Protein AF-0000000080384170 (afdb_homodimer)

InterPro domains:
  IPR000399 TPP-binding enzyme, conserved site [PS00187] (417-436)
  IPR011766 Thiamine pyrophosphate enzyme, TPP-binding [PF02775] (387-524)
  IPR012000 Thiamine pyrophosphate enzyme, central domain [PF00205] (191-324)
  IPR012001 Thiamine pyrophosphate enzyme, N-terminal TPP-binding domain [PF02776] (3-119)
  IPR029035 DHS-like NAD/FAD-binding domain superfamily [SSF52467] (156-347)
  IPR029061 Thiamin diphosphate-binding fold [SSF52518] (2-183)
  IPR029061 Thiamin diphosphate-binding fold [SSF52518] (359-527)
  IPR045229 Thiamine pyrophosphate enzyme [PTHR18968] (3-525)

Structure (mmCIF, N/CA/C/O backbone):
data_AF-0000000080384170-model_v1
#
loop_
_entity.id
_entity.type
_entity.pdbx_description
1 polymer '5-guanidino-2-oxopentanoate decarboxylase'
#
loop_
_atom_site.group_PDB
_atom_site.id
_atom_site.type_symbol
_atom_site.label_atom_id
_atom_site.label_alt_id
_atom_site.label_comp_id
_atom_site.label_asym_id
_atom_site.label_entity_id
_atom_site.label_seq_id
_atom_site.pdbx_PDB_ins_code
_atom_site.Cartn_x
_atom_site.Cartn_y
_atom_site.Cartn_z
_atom_site.occupancy
_atom_site.B_iso_or_equiv
_atom_site.auth_seq_id
_atom_site.auth_comp_id
_atom_site.auth_asym_id
_atom_site.auth_atom_id
_atom_site.pdbx_PDB_model_num
ATOM 1 N N . MET A 1 1 ? 34.375 1.882 -14.211 1 86.81 1 MET A N 1
ATOM 2 C CA . MET A 1 1 ? 33.344 2.578 -14.969 1 86.81 1 MET A CA 1
ATOM 3 C C . MET A 1 1 ? 32.156 2.936 -14.07 1 86.81 1 MET A C 1
ATOM 5 O O . MET A 1 1 ? 31.641 2.086 -13.336 1 86.81 1 MET A O 1
ATOM 9 N N . THR A 1 2 ? 31.891 4.195 -14.008 1 94.25 2 THR A N 1
ATOM 10 C CA . THR A 1 2 ? 30.766 4.664 -13.211 1 94.25 2 THR A CA 1
ATOM 11 C C . THR A 1 2 ? 29.453 4.477 -13.969 1 94.25 2 THR A C 1
ATOM 13 O O . THR A 1 2 ? 29.344 4.883 -15.125 1 94.25 2 THR A O 1
ATOM 16 N N . THR A 1 3 ? 28.516 3.816 -13.352 1 96.94 3 THR A N 1
ATOM 17 C CA . THR A 1 3 ? 27.219 3.586 -13.984 1 96.94 3 THR A CA 1
ATOM 18 C C . THR A 1 3 ? 26.266 4.742 -13.695 1 96.94 3 THR A C 1
ATOM 20 O O . THR A 1 3 ? 26.562 5.609 -12.867 1 96.94 3 THR A O 1
ATOM 23 N N . CYS A 1 4 ? 25.141 4.793 -14.398 1 97.94 4 CYS A N 1
ATOM 24 C CA . CYS A 1 4 ? 24.109 5.805 -14.172 1 97.94 4 CYS A CA 1
ATOM 25 C C . CYS A 1 4 ? 23.641 5.777 -12.727 1 97.94 4 CYS A C 1
ATOM 27 O O . CYS A 1 4 ? 23.469 6.828 -12.102 1 97.94 4 CYS A O 1
ATOM 29 N N . GLY A 1 5 ? 23.391 4.559 -12.172 1 97.12 5 GLY A N 1
ATOM 30 C CA . GLY A 1 5 ? 22.969 4.426 -10.789 1 97.12 5 GLY A CA 1
ATOM 31 C C . GLY A 1 5 ? 23.984 4.996 -9.805 1 97.12 5 GLY A C 1
ATOM 32 O O . GLY A 1 5 ? 23.609 5.668 -8.844 1 97.12 5 GLY A O 1
ATOM 33 N N . GLU A 1 6 ? 25.219 4.734 -10.023 1 96.81 6 GLU A N 1
ATOM 34 C CA . GLU A 1 6 ? 26.281 5.258 -9.172 1 96.81 6 GLU A CA 1
ATOM 35 C C . GLU A 1 6 ? 26.375 6.777 -9.273 1 96.81 6 GLU A C 1
ATOM 37 O O . GLU A 1 6 ? 26.531 7.465 -8.258 1 96.81 6 GLU A O 1
ATOM 42 N N . PHE A 1 7 ? 26.312 7.281 -10.492 1 97.38 7 PHE A N 1
ATOM 43 C CA . PHE A 1 7 ? 26.359 8.727 -10.703 1 97.38 7 PHE A CA 1
ATOM 44 C C . PHE A 1 7 ? 25.203 9.414 -10 1 97.38 7 PHE A C 1
ATOM 46 O O . PHE A 1 7 ? 25.375 10.484 -9.422 1 97.38 7 PHE A O 1
ATOM 53 N N . LEU A 1 8 ? 24 8.836 -10.094 1 98.06 8 LEU A N 1
ATOM 54 C CA . LEU A 1 8 ? 22.828 9.375 -9.422 1 98.06 8 LEU A CA 1
ATOM 55 C C . LEU A 1 8 ? 23.094 9.586 -7.934 1 98.06 8 LEU A C 1
ATOM 57 O O . LEU A 1 8 ? 22.797 10.648 -7.387 1 98.06 8 LEU A O 1
ATOM 61 N N . VAL A 1 9 ? 23.656 8.609 -7.27 1 97.88 9 VAL A N 1
ATOM 62 C CA . VAL A 1 9 ? 23.938 8.68 -5.84 1 97.88 9 VAL A CA 1
ATOM 63 C C . VAL A 1 9 ? 24.953 9.781 -5.566 1 97.88 9 VAL A C 1
ATOM 65 O O . VAL A 1 9 ? 24.812 10.562 -4.621 1 97.88 9 VAL A O 1
ATOM 68 N N . GLU A 1 10 ? 25.969 9.875 -6.418 1 97 10 GLU A N 1
ATOM 69 C CA . GLU A 1 10 ? 26.969 10.922 -6.285 1 97 10 GLU A CA 1
ATOM 70 C C . GLU A 1 10 ? 26.344 12.305 -6.406 1 97 10 GLU A C 1
ATOM 72 O O . GLU A 1 10 ? 26.672 13.211 -5.629 1 97 10 GLU A O 1
ATOM 77 N N . GLN A 1 11 ? 25.484 12.43 -7.406 1 97.56 11 GLN A N 1
ATOM 78 C CA . GLN A 1 11 ? 24.828 13.711 -7.637 1 97.56 11 GLN A CA 1
ATOM 79 C C . GLN A 1 11 ? 23.922 14.086 -6.465 1 97.56 11 GLN A C 1
ATOM 81 O O . GLN A 1 11 ? 23.922 15.234 -6.02 1 97.56 11 GLN A O 1
ATOM 86 N N . LEU A 1 12 ? 23.172 13.133 -5.934 1 97.69 12 LEU A N 1
ATOM 87 C CA . LEU A 1 12 ? 22.297 13.375 -4.793 1 97.69 12 LEU A CA 1
ATOM 88 C C . LEU A 1 12 ? 23.109 13.805 -3.572 1 97.69 12 LEU A C 1
ATOM 90 O O . LEU A 1 12 ? 22.734 14.742 -2.871 1 97.69 12 LEU A O 1
ATOM 94 N N . GLN A 1 13 ? 24.203 13.117 -3.357 1 97.19 13 GLN A N 1
ATOM 95 C CA . GLN A 1 13 ? 25.078 13.477 -2.248 1 97.19 13 GLN A CA 1
ATOM 96 C C . GLN A 1 13 ? 25.594 14.906 -2.395 1 97.19 13 GLN A C 1
ATOM 98 O O . GLN A 1 13 ? 25.594 15.672 -1.429 1 97.19 13 GLN A O 1
ATOM 103 N N . ALA A 1 14 ? 25.984 15.219 -3.592 1 96.69 14 ALA A N 1
ATOM 104 C CA . ALA A 1 14 ? 26.5 16.562 -3.869 1 96.69 14 ALA A CA 1
ATOM 105 C C . ALA A 1 14 ? 25.438 17.609 -3.625 1 96.69 14 ALA A C 1
ATOM 107 O O . ALA A 1 14 ? 25.75 18.766 -3.311 1 96.69 14 ALA A O 1
ATOM 108 N N . TRP A 1 15 ? 24.234 17.219 -3.758 1 96.81 15 TRP A N 1
ATOM 109 C CA . TRP A 1 15 ? 23.125 18.156 -3.59 1 96.81 15 TRP A CA 1
ATOM 110 C C . TRP A 1 15 ? 22.609 18.125 -2.158 1 96.81 15 TRP A C 1
ATOM 112 O O . TRP A 1 15 ? 21.547 18.672 -1.871 1 96.81 15 TRP A O 1
ATOM 122 N N . GLY A 1 16 ? 23.234 17.438 -1.269 1 95.5 16 GLY A N 1
ATOM 123 C CA . GLY A 1 16 ? 22.969 17.531 0.16 1 95.5 16 GLY A CA 1
ATOM 124 C C . GLY A 1 16 ? 22.078 16.422 0.678 1 95.5 16 GLY A C 1
ATOM 125 O O . GLY A 1 16 ? 21.656 16.453 1.839 1 95.5 16 GLY A O 1
ATOM 126 N N . VAL A 1 17 ? 21.75 15.469 -0.151 1 97.44 17 VAL A N 1
ATOM 127 C CA . VAL A 1 17 ? 21 14.32 0.337 1 97.44 17 VAL A CA 1
ATOM 128 C C . VAL A 1 17 ? 21.875 13.484 1.269 1 97.44 17 VAL A C 1
ATOM 130 O O . VAL A 1 17 ? 22.953 13.039 0.877 1 97.44 17 VAL A O 1
ATOM 133 N N . ASP A 1 18 ? 21.406 13.273 2.467 1 98 18 ASP A N 1
ATOM 134 C CA . ASP A 1 18 ? 22.25 12.578 3.438 1 98 18 ASP A CA 1
ATOM 135 C C . ASP A 1 18 ? 21.562 11.297 3.93 1 98 18 ASP A C 1
ATOM 137 O O . ASP A 1 18 ? 22.188 10.492 4.629 1 98 18 ASP A O 1
ATOM 141 N N . THR A 1 19 ? 20.328 11.125 3.623 1 98.38 19 THR A N 1
ATOM 142 C CA . THR A 1 19 ? 19.562 9.961 4.062 1 98.38 19 THR A CA 1
ATOM 143 C C . THR A 1 19 ? 18.656 9.461 2.945 1 98.38 19 THR A C 1
ATOM 145 O O . THR A 1 19 ? 18.031 10.266 2.248 1 98.38 19 THR A O 1
ATOM 148 N N . VAL A 1 20 ? 18.609 8.188 2.727 1 98.56 20 VAL A N 1
ATOM 149 C CA . VAL A 1 20 ? 17.688 7.574 1.781 1 98.56 20 VAL A CA 1
ATOM 150 C C . VAL A 1 20 ? 16.938 6.422 2.455 1 98.56 20 VAL A C 1
ATOM 152 O O . VAL A 1 20 ? 17.516 5.719 3.295 1 98.56 20 VAL A O 1
ATOM 155 N N . PHE A 1 21 ? 15.688 6.273 2.174 1 98.88 21 PHE A N 1
ATOM 156 C CA . PHE A 1 21 ? 14.836 5.207 2.689 1 98.88 21 PHE A CA 1
ATOM 157 C C . PHE A 1 21 ? 14.477 4.215 1.588 1 98.88 21 PHE A C 1
ATOM 159 O O . PHE A 1 21 ? 14.078 4.617 0.492 1 98.88 21 PHE A O 1
ATOM 166 N N . GLY A 1 22 ? 14.648 2.918 1.809 1 98.44 22 GLY A N 1
ATOM 167 C CA . GLY A 1 22 ? 14.258 1.966 0.781 1 98.44 22 GLY A CA 1
ATOM 168 C C . GLY A 1 22 ? 14.531 0.524 1.169 1 98.44 22 GLY A C 1
ATOM 169 O O . GLY A 1 22 ? 15.188 0.26 2.18 1 98.44 22 GLY A O 1
ATOM 170 N N . ILE A 1 23 ? 13.938 -0.403 0.463 1 98.25 23 ILE A N 1
ATOM 171 C CA . ILE A 1 23 ? 14.156 -1.843 0.547 1 98.25 23 ILE A CA 1
ATOM 172 C C . ILE A 1 23 ? 14.812 -2.34 -0.739 1 98.25 23 ILE A C 1
ATOM 174 O O . ILE A 1 23 ? 14.242 -2.219 -1.823 1 98.25 23 ILE A O 1
ATOM 178 N N . PRO A 1 24 ? 16.016 -2.881 -0.629 1 96.75 24 PRO A N 1
ATOM 179 C CA . PRO A 1 24 ? 16.656 -3.365 -1.852 1 96.75 24 PRO A CA 1
ATOM 180 C C . PRO A 1 24 ? 15.961 -4.59 -2.439 1 96.75 24 PRO A C 1
ATOM 182 O O . PRO A 1 24 ? 15.445 -5.43 -1.695 1 96.75 24 PRO A O 1
ATOM 185 N N . GLY A 1 25 ? 15.93 -4.652 -3.693 1 94.88 25 GLY A N 1
ATOM 186 C CA . GLY A 1 25 ? 15.414 -5.785 -4.449 1 94.88 25 GLY A CA 1
ATOM 187 C C . GLY A 1 25 ? 16.188 -6.043 -5.73 1 94.88 25 GLY A C 1
ATOM 188 O O . GLY A 1 25 ? 17.094 -5.289 -6.074 1 94.88 25 GLY A O 1
ATOM 189 N N . VAL A 1 26 ? 15.82 -7.066 -6.418 1 91.5 26 VAL A N 1
ATOM 190 C CA . VAL A 1 26 ? 16.547 -7.547 -7.594 1 91.5 26 VAL A CA 1
ATOM 191 C C . VAL A 1 26 ? 16.641 -6.434 -8.633 1 91.5 26 VAL A C 1
ATOM 193 O O . VAL A 1 26 ? 17.656 -6.312 -9.328 1 91.5 26 VAL A O 1
ATOM 196 N N . HIS A 1 27 ? 15.617 -5.574 -8.703 1 94.31 27 HIS A N 1
ATOM 197 C CA . HIS A 1 27 ? 15.586 -4.555 -9.742 1 94.31 27 HIS A CA 1
ATOM 198 C C . HIS A 1 27 ? 16.266 -3.271 -9.281 1 94.31 27 HIS A C 1
ATOM 200 O O . HIS A 1 27 ? 16.438 -2.342 -10.07 1 94.31 27 HIS A O 1
ATOM 206 N N . THR A 1 28 ? 16.625 -3.156 -8 1 95.19 28 THR A N 1
ATOM 207 C CA . THR A 1 28 ? 17.203 -1.891 -7.551 1 95.19 28 THR A CA 1
ATOM 208 C C . THR A 1 28 ? 18.641 -2.084 -7.062 1 95.19 28 THR A C 1
ATOM 210 O O . THR A 1 28 ? 19.281 -1.124 -6.648 1 95.19 28 THR A O 1
ATOM 213 N N . VAL A 1 29 ? 19.188 -3.285 -7.066 1 94.94 29 VAL A N 1
ATOM 214 C CA . VAL A 1 29 ? 20.5 -3.527 -6.473 1 94.94 29 VAL A CA 1
ATOM 215 C C . VAL A 1 29 ? 21.562 -2.666 -7.168 1 94.94 29 VAL A C 1
ATOM 217 O O . VAL A 1 29 ? 22.516 -2.211 -6.535 1 94.94 29 VAL A O 1
ATOM 220 N N . GLU A 1 30 ? 21.453 -2.395 -8.453 1 93.75 30 GLU A N 1
ATOM 221 C CA . GLU A 1 30 ? 22.422 -1.578 -9.172 1 93.75 30 GLU A CA 1
ATOM 222 C C . GLU A 1 30 ? 22.328 -0.113 -8.758 1 93.75 30 GLU A C 1
ATOM 224 O O . GLU A 1 30 ? 23.312 0.626 -8.852 1 93.75 30 GLU A O 1
ATOM 229 N N . LEU A 1 31 ? 21.125 0.265 -8.328 1 92.44 31 LEU A N 1
ATOM 230 C CA . LEU A 1 31 ? 20.984 1.583 -7.723 1 92.44 31 LEU A CA 1
ATOM 231 C C . LEU A 1 31 ? 21.734 1.658 -6.395 1 92.44 31 LEU A C 1
ATOM 233 O O . LEU A 1 31 ? 22.281 2.703 -6.047 1 92.44 31 LEU A O 1
ATOM 237 N N . TYR A 1 32 ? 21.844 0.574 -5.664 1 95.31 32 TYR A N 1
ATOM 238 C CA . TYR A 1 32 ? 22.453 0.494 -4.344 1 95.31 32 TYR A CA 1
ATOM 239 C C . TYR A 1 32 ? 23.984 0.421 -4.449 1 95.31 32 TYR A C 1
ATOM 241 O O . TYR A 1 32 ? 24.688 0.644 -3.467 1 95.31 32 TYR A O 1
ATOM 249 N N . ARG A 1 33 ? 24.484 0.065 -5.652 1 93.75 33 ARG A N 1
ATOM 250 C CA . ARG A 1 33 ? 25.922 -0.026 -5.871 1 93.75 33 ARG A CA 1
ATOM 251 C C . ARG A 1 33 ? 26.625 1.268 -5.465 1 93.75 33 ARG A C 1
ATOM 253 O O . ARG A 1 33 ? 27.734 1.238 -4.922 1 93.75 33 ARG A O 1
ATOM 260 N N . GLY A 1 34 ? 25.953 2.334 -5.668 1 91.06 34 GLY A N 1
ATOM 261 C CA . GLY A 1 34 ? 26.578 3.619 -5.391 1 91.06 34 GLY A CA 1
ATOM 262 C C . GLY A 1 34 ? 26.438 4.055 -3.947 1 91.06 34 GLY A C 1
ATOM 263 O O . GLY A 1 34 ? 27.031 5.055 -3.533 1 91.06 34 GLY A O 1
ATOM 264 N N . LEU A 1 35 ? 25.688 3.391 -3.123 1 94.31 35 LEU A N 1
ATOM 265 C CA . LEU A 1 35 ? 25.375 3.832 -1.769 1 94.31 35 LEU A CA 1
ATOM 266 C C . LEU A 1 35 ? 26.531 3.557 -0.821 1 94.31 35 LEU A C 1
ATOM 268 O O . LEU A 1 35 ? 26.828 4.367 0.064 1 94.31 35 LEU A O 1
ATOM 272 N N . SER A 1 36 ? 27.172 2.357 -1.116 1 88.12 36 SER A N 1
ATOM 273 C CA . SER A 1 36 ? 28.312 2.023 -0.257 1 88.12 36 SER A CA 1
ATOM 274 C C . SER A 1 36 ? 29.453 3.021 -0.433 1 88.12 36 SER A C 1
ATOM 276 O O . SER A 1 36 ? 29.859 3.305 -1.558 1 88.12 36 SER A O 1
ATOM 278 N N . GLY A 1 37 ? 29.859 3.678 0.586 1 86.44 37 GLY A N 1
ATOM 279 C CA . GLY A 1 37 ? 30.969 4.621 0.541 1 86.44 37 GLY A CA 1
ATOM 280 C C . GLY A 1 37 ? 30.531 6.039 0.237 1 86.44 37 GLY A C 1
ATOM 281 O O . GLY A 1 37 ? 31.359 6.961 0.236 1 86.44 37 GLY A O 1
ATOM 282 N N . SER A 1 38 ? 29.312 6.316 -0.177 1 90.69 38 SER A N 1
ATOM 283 C CA . SER A 1 38 ? 28.828 7.641 -0.558 1 90.69 38 SER A CA 1
ATOM 284 C C . SER A 1 38 ? 28.656 8.539 0.661 1 90.69 38 SER A C 1
ATOM 286 O O . SER A 1 38 ? 28.594 9.766 0.531 1 90.69 38 SER A O 1
ATOM 288 N N . GLY A 1 39 ? 28.5 8.023 1.858 1 92.62 39 GLY A N 1
ATOM 289 C CA . GLY A 1 39 ? 28.203 8.789 3.051 1 92.62 39 GLY A CA 1
ATOM 290 C C . GLY A 1 39 ? 26.719 8.969 3.283 1 92.62 39 GLY A C 1
ATOM 291 O O . GLY A 1 39 ? 26.297 9.469 4.328 1 92.62 39 GLY A O 1
ATOM 292 N N . ILE A 1 40 ? 25.891 8.641 2.305 1 97 40 ILE A N 1
ATOM 293 C CA . ILE A 1 40 ? 24.438 8.695 2.484 1 97 40 ILE A CA 1
ATOM 294 C C . ILE A 1 40 ? 24 7.566 3.416 1 97 40 ILE A C 1
ATOM 296 O O . ILE A 1 40 ? 24.328 6.402 3.197 1 97 40 ILE A O 1
ATOM 300 N N . ARG A 1 41 ? 23.312 7.926 4.465 1 97.12 41 ARG A N 1
ATOM 301 C CA . ARG A 1 41 ? 22.75 6.938 5.379 1 97.12 41 ARG A CA 1
ATOM 302 C C . ARG A 1 41 ? 21.562 6.211 4.746 1 97.12 41 ARG A C 1
ATOM 304 O O . ARG A 1 41 ? 20.656 6.848 4.195 1 97.12 41 ARG A O 1
ATOM 311 N N . HIS A 1 42 ? 21.656 4.953 4.766 1 98 42 HIS A N 1
ATOM 312 C CA . HIS A 1 42 ? 20.516 4.156 4.312 1 98 42 HIS A CA 1
ATOM 313 C C . HIS A 1 42 ? 19.688 3.656 5.488 1 98 42 HIS A C 1
ATOM 315 O O . HIS A 1 42 ? 20.234 3.115 6.453 1 98 42 HIS A O 1
ATOM 321 N N . VAL A 1 43 ? 18.391 3.865 5.512 1 98.56 43 VAL A N 1
ATOM 322 C CA . VAL A 1 43 ? 17.438 3.334 6.484 1 98.56 43 VAL A CA 1
ATOM 323 C C . VAL A 1 43 ? 16.5 2.338 5.801 1 98.56 43 VAL A C 1
ATOM 325 O O . VAL A 1 43 ? 15.898 2.652 4.777 1 98.56 43 VAL A O 1
ATOM 328 N N . THR A 1 44 ? 16.391 1.148 6.32 1 98.56 44 THR A N 1
ATOM 329 C CA . THR A 1 44 ? 15.586 0.095 5.703 1 98.56 44 THR A CA 1
ATOM 330 C C . THR A 1 44 ? 14.234 -0.037 6.398 1 98.56 44 THR A C 1
ATOM 332 O O . THR A 1 44 ? 14.141 -0.65 7.465 1 98.56 44 THR A O 1
ATOM 335 N N . PRO A 1 45 ? 13.203 0.466 5.766 1 98.75 45 PRO A N 1
ATOM 336 C CA . PRO A 1 45 ? 11.859 0.23 6.309 1 98.75 45 PRO A CA 1
ATOM 337 C C . PRO A 1 45 ? 11.422 -1.228 6.184 1 98.75 45 PRO A C 1
ATOM 339 O O . PRO A 1 45 ? 12.164 -2.053 5.637 1 98.75 45 PRO A O 1
ATOM 342 N N . ARG A 1 46 ? 10.305 -1.598 6.754 1 98.75 46 ARG A N 1
ATOM 343 C CA . ARG A 1 46 ? 9.781 -2.955 6.652 1 98.75 46 ARG A CA 1
ATOM 344 C C . ARG A 1 46 ? 8.672 -3.039 5.609 1 98.75 46 ARG A C 1
ATOM 346 O O . ARG A 1 46 ? 8.18 -4.129 5.301 1 98.75 46 ARG A O 1
ATOM 353 N N . HIS A 1 47 ? 8.312 -1.953 5.051 1 98.75 47 HIS A N 1
ATOM 354 C CA . HIS A 1 47 ? 7.352 -1.768 3.969 1 98.75 47 HIS A CA 1
ATOM 355 C C . HIS A 1 47 ? 7.594 -0.453 3.236 1 98.75 47 HIS A C 1
ATOM 357 O O . HIS A 1 47 ? 7.969 0.547 3.854 1 98.75 47 HIS A O 1
ATOM 363 N N . GLU A 1 48 ? 7.375 -0.38 1.961 1 98.81 48 GLU A N 1
ATOM 364 C CA . GLU A 1 48 ? 7.645 0.842 1.209 1 98.81 48 GLU A CA 1
ATOM 365 C C . GLU A 1 48 ? 6.727 1.978 1.655 1 98.81 48 GLU A C 1
ATOM 367 O O . GLU A 1 48 ? 7.082 3.152 1.535 1 98.81 48 GLU A O 1
ATOM 372 N N . GLN A 1 49 ? 5.516 1.689 2.133 1 98.75 49 GLN A N 1
ATOM 373 C CA . GLN A 1 49 ? 4.684 2.715 2.756 1 98.75 49 GLN A CA 1
ATOM 374 C C . GLN A 1 49 ? 5.418 3.389 3.912 1 98.75 49 GLN A C 1
ATOM 376 O O . GLN A 1 49 ? 5.355 4.609 4.066 1 98.75 49 GLN A O 1
ATOM 381 N N . GLY A 1 50 ? 6.129 2.59 4.77 1 98.81 50 GLY A N 1
ATOM 382 C CA . GLY A 1 50 ? 6.957 3.133 5.832 1 98.81 50 GLY A CA 1
ATOM 383 C C . GLY A 1 50 ? 8.086 4.016 5.324 1 98.81 50 GLY A C 1
ATOM 384 O O . GLY A 1 50 ? 8.391 5.043 5.926 1 98.81 50 GLY A O 1
ATOM 385 N N . ALA A 1 51 ? 8.68 3.643 4.16 1 98.88 51 ALA A N 1
ATOM 386 C CA . ALA A 1 51 ? 9.711 4.465 3.535 1 98.88 51 ALA A CA 1
ATOM 387 C C . ALA A 1 51 ? 9.188 5.867 3.23 1 98.88 51 ALA A C 1
ATOM 389 O O . ALA A 1 51 ? 9.836 6.863 3.561 1 98.88 51 ALA A O 1
ATOM 390 N N . GLY A 1 52 ? 8.016 5.887 2.607 1 98.94 52 GLY A N 1
ATOM 391 C CA . GLY A 1 52 ? 7.434 7.164 2.242 1 98.94 52 GLY A CA 1
ATOM 392 C C . GLY A 1 52 ? 7.09 8.031 3.441 1 98.94 52 GLY A C 1
ATOM 393 O O . GLY A 1 52 ? 7.371 9.227 3.449 1 98.94 52 GLY A O 1
ATOM 394 N N . PHE A 1 53 ? 6.5 7.43 4.488 1 98.94 53 PHE A N 1
ATOM 395 C CA . PHE A 1 53 ? 6.113 8.195 5.668 1 98.94 53 PHE A CA 1
ATOM 396 C C . PHE A 1 53 ? 7.344 8.672 6.434 1 98.94 53 PHE A C 1
ATOM 398 O O . PHE A 1 53 ? 7.352 9.773 6.984 1 98.94 53 PHE A O 1
ATOM 405 N N . MET A 1 54 ? 8.43 7.828 6.5 1 98.94 54 MET A N 1
ATOM 406 C CA . MET A 1 54 ? 9.68 8.281 7.094 1 98.94 54 MET A CA 1
ATOM 407 C C . MET A 1 54 ? 10.25 9.477 6.332 1 98.94 54 MET A C 1
ATOM 409 O O . MET A 1 54 ? 10.688 10.453 6.934 1 98.94 54 MET A O 1
ATOM 413 N N . ALA A 1 55 ? 10.188 9.375 4.992 1 98.94 55 ALA A N 1
ATOM 414 C CA . ALA A 1 55 ? 10.656 10.469 4.141 1 98.94 55 ALA A CA 1
ATOM 415 C C . ALA A 1 55 ? 9.859 11.742 4.395 1 98.94 55 ALA A C 1
ATOM 417 O O . ALA A 1 55 ? 10.422 12.844 4.395 1 98.94 55 ALA A O 1
ATOM 418 N N . ASP A 1 56 ? 8.578 11.641 4.613 1 98.88 56 ASP A N 1
ATOM 419 C CA . ASP A 1 56 ? 7.699 12.766 4.918 1 98.88 56 ASP A CA 1
ATOM 420 C C . ASP A 1 56 ? 8.133 13.461 6.207 1 98.88 56 ASP A C 1
ATOM 422 O O . ASP A 1 56 ? 8.422 14.656 6.207 1 98.88 56 ASP A O 1
ATOM 426 N N . GLY A 1 57 ? 8.234 12.648 7.316 1 98.88 57 GLY A N 1
ATOM 427 C CA . GLY A 1 57 ? 8.672 13.219 8.578 1 98.88 57 GLY A CA 1
ATOM 428 C C . GLY A 1 57 ? 10.047 13.859 8.5 1 98.88 57 GLY A C 1
ATOM 429 O O . GLY A 1 57 ? 10.266 14.938 9.039 1 98.88 57 GLY A O 1
ATOM 430 N N . TYR A 1 58 ? 10.961 13.203 7.812 1 98.88 58 TYR A N 1
ATOM 431 C CA . TYR A 1 58 ? 12.312 13.711 7.621 1 98.88 58 TYR A CA 1
ATOM 432 C C . TYR A 1 58 ? 12.289 15.055 6.906 1 98.88 58 TYR A C 1
ATOM 434 O O . TYR A 1 58 ? 12.992 15.992 7.305 1 98.88 58 TYR A O 1
ATOM 442 N N . ALA A 1 59 ? 11.508 15.148 5.867 1 98.75 59 ALA A N 1
ATOM 443 C CA . ALA A 1 59 ? 11.438 16.375 5.066 1 98.75 59 ALA A CA 1
ATOM 444 C C . ALA A 1 59 ? 10.891 17.531 5.887 1 98.75 59 ALA A C 1
ATOM 446 O O . ALA A 1 59 ? 11.422 18.641 5.828 1 98.75 59 ALA A O 1
ATOM 447 N N . ARG A 1 60 ? 9.812 17.312 6.66 1 98.44 60 ARG A N 1
ATOM 448 C CA . ARG A 1 60 ? 9.195 18.359 7.461 1 98.44 60 ARG A CA 1
ATOM 449 C C . ARG A 1 60 ? 10.188 18.953 8.453 1 98.44 60 ARG A C 1
ATOM 451 O O . ARG A 1 60 ? 10.227 20.172 8.641 1 98.44 60 ARG A O 1
ATOM 458 N N . VAL A 1 61 ? 11.008 18.078 9.031 1 98.44 61 VAL A N 1
ATOM 459 C CA . VAL A 1 61 ? 11.844 18.5 10.148 1 98.44 61 VAL A CA 1
ATOM 460 C C . VAL A 1 61 ? 13.18 19.031 9.633 1 98.44 61 VAL A C 1
ATOM 462 O O . VAL A 1 61 ? 13.688 20.047 10.125 1 98.44 61 VAL A O 1
ATOM 465 N N . SER A 1 62 ? 13.734 18.391 8.578 1 97.56 62 SER A N 1
ATOM 466 C CA . SER A 1 62 ? 15.062 18.75 8.094 1 97.56 62 SER A CA 1
ATOM 467 C C . SER A 1 62 ? 15 19.969 7.164 1 97.56 62 SER A C 1
ATOM 469 O O . SER A 1 62 ? 15.992 20.672 6.992 1 97.56 62 SER A O 1
ATOM 471 N N . GLY A 1 63 ? 13.852 20.109 6.508 1 95.44 63 GLY A N 1
ATOM 472 C CA . GLY A 1 63 ? 13.742 21.141 5.48 1 95.44 63 GLY A CA 1
ATOM 473 C C . GLY A 1 63 ? 14.273 20.688 4.133 1 95.44 63 GLY A C 1
ATOM 474 O O . GLY A 1 63 ? 14.195 21.422 3.15 1 95.44 63 GLY A O 1
ATOM 475 N N . LYS A 1 64 ? 14.805 19.453 4.086 1 96.06 64 LYS A N 1
ATOM 476 C CA . LYS A 1 64 ? 15.273 18.844 2.846 1 96.06 64 LYS A CA 1
ATOM 477 C C . LYS A 1 64 ? 14.242 17.859 2.299 1 96.06 64 LYS A C 1
ATOM 479 O O . LYS A 1 64 ? 13.43 17.312 3.055 1 96.06 64 LYS A O 1
ATOM 484 N N . PRO A 1 65 ? 14.289 17.641 0.966 1 97.88 65 PRO A N 1
ATOM 485 C CA . PRO A 1 65 ? 13.383 16.609 0.452 1 97.88 65 PRO A CA 1
ATOM 486 C C . PRO A 1 65 ? 13.688 15.219 1.013 1 97.88 65 PRO A C 1
ATOM 488 O O . PRO A 1 65 ? 14.852 14.875 1.211 1 97.88 65 PRO A O 1
ATOM 491 N N . GLY A 1 66 ? 12.617 14.484 1.39 1 98.81 66 GLY A N 1
ATOM 492 C CA . GLY A 1 66 ? 12.812 13.062 1.654 1 98.81 66 GLY A CA 1
ATOM 493 C C . GLY A 1 66 ? 13.094 12.258 0.402 1 98.81 66 GLY A C 1
ATOM 494 O O . GLY A 1 66 ? 12.5 12.5 -0.65 1 98.81 66 GLY A O 1
ATOM 495 N N . VAL A 1 67 ? 14.062 11.328 0.427 1 98.94 67 VAL A N 1
ATOM 496 C CA . VAL A 1 67 ? 14.453 10.562 -0.754 1 98.94 67 VAL A CA 1
ATOM 497 C C . VAL A 1 67 ? 14.219 9.078 -0.511 1 98.94 67 VAL A C 1
ATOM 499 O O . VAL A 1 67 ? 14.609 8.539 0.53 1 98.94 67 VAL A O 1
ATOM 502 N N . CYS A 1 68 ? 13.555 8.422 -1.462 1 98.88 68 CYS A N 1
ATOM 503 C CA . CYS A 1 68 ? 13.258 6.996 -1.374 1 98.88 68 CYS A CA 1
ATOM 504 C C . CYS A 1 68 ? 13.781 6.25 -2.596 1 98.88 68 CYS A C 1
ATOM 506 O O . CYS A 1 68 ? 13.68 6.746 -3.719 1 98.88 68 CYS A O 1
ATOM 508 N N . PHE A 1 69 ? 14.438 5.094 -2.404 1 98.62 69 PHE A N 1
ATOM 509 C CA . PHE A 1 69 ? 14.734 4.113 -3.443 1 98.62 69 PHE A CA 1
ATOM 510 C C . PHE A 1 69 ? 13.719 2.98 -3.428 1 98.62 69 PHE A C 1
ATOM 512 O O . PHE A 1 69 ? 13.633 2.23 -2.453 1 98.62 69 PHE A O 1
ATOM 519 N N . ILE A 1 70 ? 12.984 2.83 -4.516 1 98.62 70 ILE A N 1
ATOM 520 C CA . ILE A 1 70 ? 11.828 1.944 -4.527 1 98.62 70 ILE A CA 1
ATOM 521 C C . ILE A 1 70 ? 11.922 0.986 -5.715 1 98.62 70 ILE A C 1
ATOM 523 O O . ILE A 1 70 ? 12.273 1.394 -6.824 1 98.62 70 ILE A O 1
ATOM 527 N N . ILE A 1 71 ? 11.656 -0.267 -5.496 1 97.94 71 ILE A N 1
ATOM 528 C CA . ILE A 1 71 ? 11.742 -1.291 -6.531 1 97.94 71 ILE A CA 1
ATOM 529 C C . ILE A 1 71 ? 10.539 -1.185 -7.461 1 97.94 71 ILE A C 1
ATOM 531 O O . ILE A 1 71 ? 9.531 -0.56 -7.113 1 97.94 71 ILE A O 1
ATOM 535 N N . THR A 1 72 ? 10.555 -1.829 -8.586 1 97.25 72 THR A N 1
ATOM 536 C CA . THR A 1 72 ? 9.547 -1.863 -9.641 1 97.25 72 THR A CA 1
ATOM 537 C C . THR A 1 72 ? 8.266 -2.531 -9.141 1 97.25 72 THR A C 1
ATOM 539 O O . THR A 1 72 ? 8.32 -3.463 -8.336 1 97.25 72 THR A O 1
ATOM 542 N N . GLY A 1 73 ? 7.117 -2.088 -9.68 1 97.69 73 GLY A N 1
ATOM 543 C CA . GLY A 1 73 ? 5.859 -2.797 -9.5 1 97.69 73 GLY A CA 1
ATOM 544 C C . GLY A 1 73 ? 5.324 -2.709 -8.078 1 97.69 73 GLY A C 1
ATOM 545 O O . GLY A 1 73 ? 4.848 -1.655 -7.656 1 97.69 73 GLY A O 1
ATOM 546 N N . PRO A 1 74 ? 5.473 -3.811 -7.266 1 98.19 74 PRO A N 1
ATOM 547 C CA . PRO A 1 74 ? 4.914 -3.84 -5.914 1 98.19 74 PRO A CA 1
ATOM 548 C C . PRO A 1 74 ? 5.445 -2.711 -5.031 1 98.19 74 PRO A C 1
ATOM 550 O O . PRO A 1 74 ? 4.695 -2.143 -4.234 1 98.19 74 PRO A O 1
ATOM 553 N N . GLY A 1 75 ? 6.723 -2.428 -5.156 1 98.38 75 GLY A N 1
ATOM 554 C CA . GLY A 1 75 ? 7.258 -1.324 -4.375 1 98.38 75 GLY A CA 1
ATOM 555 C C . GLY A 1 75 ? 6.562 -0.005 -4.652 1 98.38 75 GLY A C 1
ATOM 556 O O . GLY A 1 75 ? 6.285 0.762 -3.729 1 98.38 75 GLY A O 1
ATOM 557 N N . MET A 1 76 ? 6.266 0.242 -5.914 1 98.44 76 MET A N 1
ATOM 558 C CA . MET A 1 76 ? 5.645 1.5 -6.32 1 98.44 76 MET A CA 1
ATOM 559 C C . MET A 1 76 ? 4.199 1.573 -5.836 1 98.44 76 MET A C 1
ATOM 561 O O . MET A 1 76 ? 3.746 2.625 -5.383 1 98.44 76 MET A O 1
ATOM 565 N N . THR A 1 77 ? 3.48 0.489 -5.98 1 98.56 77 THR A N 1
ATOM 566 C CA . THR A 1 77 ? 2.107 0.508 -5.484 1 98.56 77 THR A CA 1
ATOM 567 C C . THR A 1 77 ? 2.082 0.588 -3.963 1 98.56 77 THR A C 1
ATOM 569 O O . THR A 1 77 ? 1.178 1.195 -3.383 1 98.56 77 THR A O 1
ATOM 572 N N . ASN A 1 78 ? 3.074 0.062 -3.279 1 98.75 78 ASN A N 1
ATOM 573 C CA . ASN A 1 78 ? 3.15 0.095 -1.822 1 98.75 78 ASN A CA 1
ATOM 574 C C . ASN A 1 78 ? 3.398 1.509 -1.306 1 98.75 78 ASN A C 1
ATOM 576 O O . ASN A 1 78 ? 2.902 1.881 -0.24 1 98.75 78 ASN A O 1
ATOM 580 N N . ILE A 1 79 ? 4.188 2.309 -2.051 1 98.81 79 ILE A N 1
ATOM 581 C CA . ILE A 1 79 ? 4.562 3.613 -1.52 1 98.81 79 ILE A CA 1
ATOM 582 C C . ILE A 1 79 ? 3.518 4.652 -1.918 1 98.81 79 ILE A C 1
ATOM 584 O O . ILE A 1 79 ? 3.549 5.789 -1.439 1 98.81 79 ILE A O 1
ATOM 588 N N . ALA A 1 80 ? 2.543 4.32 -2.725 1 98.75 80 ALA A N 1
ATOM 589 C CA . ALA A 1 80 ? 1.585 5.258 -3.307 1 98.75 80 ALA A CA 1
ATOM 590 C C . ALA A 1 80 ? 0.806 5.992 -2.219 1 98.75 80 ALA A C 1
ATOM 592 O O . ALA A 1 80 ? 0.505 7.18 -2.357 1 98.75 80 ALA A O 1
ATOM 593 N N . THR A 1 81 ? 0.447 5.328 -1.144 1 98.81 81 THR A N 1
ATOM 594 C CA . THR A 1 81 ? -0.313 5.957 -0.069 1 98.81 81 THR A CA 1
ATOM 595 C C . THR A 1 81 ? 0.499 7.07 0.59 1 98.81 81 THR A C 1
ATOM 597 O O . THR A 1 81 ? -0.019 8.164 0.836 1 98.81 81 THR A O 1
ATOM 600 N N . ALA A 1 82 ? 1.773 6.762 0.873 1 98.88 82 ALA A N 1
ATOM 601 C CA . ALA A 1 82 ? 2.637 7.781 1.47 1 98.88 82 ALA A CA 1
ATOM 602 C C . ALA A 1 82 ? 2.836 8.953 0.519 1 98.88 82 ALA A C 1
ATOM 604 O O . ALA A 1 82 ? 2.9 10.109 0.953 1 98.88 82 ALA A O 1
ATOM 605 N N . MET A 1 83 ? 2.963 8.68 -0.797 1 98.88 83 MET A N 1
ATOM 606 C CA . MET A 1 83 ? 3.051 9.75 -1.788 1 98.88 83 MET A CA 1
ATOM 607 C C . MET A 1 83 ? 1.783 10.602 -1.79 1 98.88 83 MET A C 1
ATOM 609 O O . MET A 1 83 ? 1.85 11.82 -1.898 1 98.88 83 MET A O 1
ATOM 613 N N . GLY A 1 84 ? 0.632 9.914 -1.687 1 98.62 84 GLY A N 1
ATOM 614 C CA . GLY A 1 84 ? -0.626 10.641 -1.613 1 98.62 84 GLY A CA 1
ATOM 615 C C . GLY A 1 84 ? -0.706 11.578 -0.424 1 98.62 84 GLY A C 1
ATOM 616 O O . GLY A 1 84 ? -1.151 12.719 -0.556 1 98.62 84 GLY A O 1
ATOM 617 N N . GLN A 1 85 ? -0.288 11.109 0.766 1 98.5 85 GLN A N 1
ATOM 618 C CA . GLN A 1 85 ? -0.255 11.945 1.96 1 98.5 85 GLN A CA 1
ATOM 619 C C . GLN A 1 85 ? 0.656 13.156 1.76 1 98.5 85 GLN A C 1
ATOM 621 O O . GLN A 1 85 ? 0.274 14.289 2.066 1 98.5 85 GLN A O 1
ATOM 626 N N . ALA A 1 86 ? 1.855 12.906 1.227 1 98.62 86 ALA A N 1
ATOM 627 C CA . ALA A 1 86 ? 2.818 13.977 0.978 1 98.62 86 ALA A CA 1
ATOM 628 C C . ALA A 1 86 ? 2.283 14.961 -0.055 1 98.62 86 ALA A C 1
ATOM 630 O O . ALA A 1 86 ? 2.488 16.172 0.071 1 98.62 86 ALA A O 1
ATOM 631 N N . TYR A 1 87 ? 1.646 14.445 -1.061 1 98.12 87 TYR A N 1
ATOM 632 C CA . TYR A 1 87 ? 1.056 15.273 -2.105 1 98.12 87 TYR A CA 1
ATOM 633 C C . TYR A 1 87 ? 0.019 16.219 -1.525 1 98.12 87 TYR A C 1
ATOM 635 O O . TYR A 1 87 ? 0.047 17.422 -1.804 1 98.12 87 TYR A O 1
ATOM 643 N N . ALA A 1 88 ? -0.861 15.727 -0.71 1 97 88 ALA A N 1
ATOM 644 C CA . ALA A 1 88 ? -1.931 16.516 -0.112 1 97 88 ALA A CA 1
ATOM 645 C C . ALA A 1 88 ? -1.367 17.562 0.845 1 97 88 ALA A C 1
ATOM 647 O O . ALA A 1 88 ? -1.899 18.672 0.946 1 97 88 ALA A O 1
ATOM 648 N N . ASP A 1 89 ? -0.244 17.25 1.513 1 96.81 89 ASP A N 1
ATOM 649 C CA . ASP A 1 89 ? 0.3 18.109 2.559 1 96.81 89 ASP A CA 1
ATOM 650 C C . ASP A 1 89 ? 1.402 19.016 2.008 1 96.81 89 ASP A C 1
ATOM 652 O O . ASP A 1 89 ? 2.027 19.766 2.758 1 96.81 89 ASP A O 1
ATOM 656 N N . SER A 1 90 ? 1.694 18.953 0.745 1 97.31 90 SER A N 1
ATOM 657 C CA . SER A 1 90 ? 2.725 19.781 0.129 1 97.31 90 SER A CA 1
ATOM 658 C C . SER A 1 90 ? 4.102 19.469 0.703 1 97.31 90 SER A C 1
ATOM 660 O O . SER A 1 90 ? 4.828 20.359 1.121 1 97.31 90 SER A O 1
ATOM 662 N N . ILE A 1 91 ? 4.469 18.188 0.747 1 98.25 91 ILE A N 1
ATOM 663 C CA . ILE A 1 91 ? 5.754 17.75 1.287 1 98.25 91 ILE A CA 1
ATOM 664 C C . ILE A 1 91 ? 6.68 17.328 0.146 1 98.25 91 ILE A C 1
ATOM 666 O O . ILE A 1 91 ? 6.301 16.531 -0.71 1 98.25 91 ILE A O 1
ATOM 670 N N . PRO A 1 92 ? 7.887 17.906 0.013 1 98.44 92 PRO A N 1
ATOM 671 C CA . PRO A 1 92 ? 8.836 17.484 -1.02 1 98.44 92 PRO A CA 1
ATOM 672 C C . PRO A 1 92 ? 9.375 16.078 -0.786 1 98.44 92 PRO A C 1
ATOM 674 O O . PRO A 1 92 ? 9.938 15.797 0.274 1 98.44 92 PRO A O 1
ATOM 677 N N . MET A 1 93 ? 9.203 15.211 -1.693 1 98.88 93 MET A N 1
ATOM 678 C CA . MET A 1 93 ? 9.641 13.82 -1.661 1 98.88 93 MET A CA 1
ATOM 679 C C . MET A 1 93 ? 10.148 13.383 -3.031 1 98.88 93 MET A C 1
ATOM 681 O O . MET A 1 93 ? 9.469 13.586 -4.043 1 98.88 93 MET A O 1
ATOM 685 N N . LEU A 1 94 ? 11.359 12.898 -3.092 1 98.94 94 LEU A N 1
ATOM 686 C CA . LEU A 1 94 ? 11.914 12.344 -4.32 1 98.94 94 LEU A CA 1
ATOM 687 C C . LEU A 1 94 ? 11.883 10.82 -4.289 1 98.94 94 LEU A C 1
ATOM 689 O O . LEU A 1 94 ? 12.586 10.195 -3.488 1 98.94 94 LEU A O 1
ATOM 693 N N . VAL A 1 95 ? 11.062 10.258 -5.113 1 98.94 95 VAL A N 1
ATOM 694 C CA . VAL A 1 95 ? 10.977 8.812 -5.238 1 98.94 95 VAL A CA 1
ATOM 695 C C . VAL A 1 95 ? 11.703 8.352 -6.5 1 98.94 95 VAL A C 1
ATOM 697 O O . VAL A 1 95 ? 11.281 8.664 -7.617 1 98.94 95 VAL A O 1
ATOM 700 N N . ILE A 1 96 ? 12.789 7.648 -6.285 1 98.75 96 ILE A N 1
ATOM 701 C CA . ILE A 1 96 ? 13.555 7.043 -7.375 1 98.75 96 ILE A CA 1
ATOM 702 C C . ILE A 1 96 ? 13.25 5.547 -7.445 1 98.75 96 ILE A C 1
ATOM 704 O O . ILE A 1 96 ? 13.469 4.816 -6.477 1 98.75 96 ILE A O 1
ATOM 708 N N . SER A 1 97 ? 12.766 5.137 -8.547 1 98.5 97 SER A N 1
ATOM 709 C CA . SER A 1 97 ? 12.445 3.719 -8.68 1 98.5 97 SER A CA 1
ATOM 710 C C . SER A 1 97 ? 13.109 3.113 -9.906 1 98.5 97 SER A C 1
ATOM 712 O O . SER A 1 97 ? 13.562 3.838 -10.797 1 98.5 97 SER A O 1
ATOM 714 N N . SER A 1 98 ? 13.211 1.799 -9.906 1 98.12 98 SER A N 1
ATOM 715 C CA . SER A 1 98 ? 13.492 1.055 -11.133 1 98.12 98 SER A CA 1
ATOM 716 C C . SER A 1 98 ? 12.211 0.774 -11.914 1 98.12 98 SER A C 1
ATOM 718 O O . SER A 1 98 ? 11.109 0.987 -11.398 1 98.12 98 SER A O 1
ATOM 720 N N . VAL A 1 99 ? 12.375 0.401 -13.102 1 98 99 VAL A N 1
ATOM 721 C CA . VAL A 1 99 ? 11.352 -0.194 -13.953 1 98 99 VAL A CA 1
ATOM 722 C C . VAL A 1 99 ? 12 -1.189 -14.914 1 98 99 VAL A C 1
ATOM 724 O O . VAL A 1 99 ? 13.227 -1.27 -15.008 1 98 99 VAL A O 1
ATOM 727 N N . ASN A 1 100 ? 11.242 -2.053 -15.555 1 96.94 100 ASN A N 1
ATOM 728 C CA . ASN A 1 100 ? 11.797 -3.012 -16.5 1 96.94 100 ASN A CA 1
ATOM 729 C C . ASN A 1 100 ? 12.609 -2.316 -17.594 1 96.94 100 ASN A C 1
ATOM 731 O O . ASN A 1 100 ? 12.516 -1.1 -17.766 1 96.94 100 ASN A O 1
ATOM 735 N N . GLU A 1 101 ? 13.383 -3.066 -18.312 1 97.19 101 GLU A N 1
ATOM 736 C CA . GLU A 1 101 ? 14.18 -2.52 -19.406 1 97.19 101 GLU A CA 1
ATOM 737 C C . GLU A 1 101 ? 13.297 -1.822 -20.438 1 97.19 101 GLU A C 1
ATOM 739 O O . GLU A 1 101 ? 12.141 -2.205 -20.641 1 97.19 101 GLU A O 1
ATOM 744 N N . ARG A 1 102 ? 13.914 -0.84 -21.203 1 97.56 102 ARG A N 1
ATOM 745 C CA . ARG A 1 102 ? 13.164 -0.012 -22.141 1 97.56 102 ARG A CA 1
ATOM 746 C C . ARG A 1 102 ? 12.453 -0.87 -23.188 1 97.56 102 ARG A C 1
ATOM 748 O O . ARG A 1 102 ? 11.281 -0.638 -23.5 1 97.56 102 ARG A O 1
ATOM 755 N N . GLU A 1 103 ? 13.016 -1.854 -23.609 1 96.25 103 GLU A N 1
ATOM 756 C CA . GLU A 1 103 ? 12.461 -2.682 -24.672 1 96.25 103 GLU A CA 1
ATOM 757 C C . GLU A 1 103 ? 11.336 -3.572 -24.141 1 96.25 103 GLU A C 1
ATOM 759 O O . GLU A 1 103 ? 10.594 -4.168 -24.922 1 96.25 103 GLU A O 1
ATOM 764 N N . ARG A 1 104 ? 11.164 -3.621 -22.797 1 95.69 104 ARG A N 1
ATOM 765 C CA . ARG A 1 104 ? 10.188 -4.516 -22.188 1 95.69 104 ARG A CA 1
ATOM 766 C C . ARG A 1 104 ? 8.969 -3.74 -21.703 1 95.69 104 ARG A C 1
ATOM 768 O O . ARG A 1 104 ? 7.992 -4.336 -21.25 1 95.69 104 ARG A O 1
ATOM 775 N N . LEU A 1 105 ? 8.961 -2.443 -21.75 1 95.56 105 LEU A N 1
ATOM 776 C CA . LEU A 1 105 ? 7.914 -1.617 -21.156 1 95.56 105 LEU A CA 1
ATOM 777 C C . LEU A 1 105 ? 6.625 -1.722 -21.969 1 95.56 105 LEU A C 1
ATOM 779 O O . LEU A 1 105 ? 6.633 -1.565 -23.188 1 95.56 105 LEU A O 1
ATOM 783 N N . GLY A 1 106 ? 5.5 -2.053 -21.281 1 91.31 106 GLY A N 1
ATOM 784 C CA . GLY A 1 106 ? 4.164 -1.943 -21.844 1 91.31 106 GLY A CA 1
ATOM 785 C C . GLY A 1 106 ? 3.814 -3.086 -22.766 1 91.31 106 GLY A C 1
ATOM 786 O O . GLY A 1 106 ? 2.879 -2.979 -23.562 1 91.31 106 GLY A O 1
ATOM 787 N N . LEU A 1 107 ? 4.535 -4.188 -22.703 1 92.62 107 LEU A N 1
ATOM 788 C CA . LEU A 1 107 ? 4.328 -5.27 -23.656 1 92.62 107 LEU A CA 1
ATOM 789 C C . LEU A 1 107 ? 3.33 -6.289 -23.109 1 92.62 107 LEU A C 1
ATOM 791 O O . LEU A 1 107 ? 2.752 -7.066 -23.875 1 92.62 107 LEU A O 1
ATOM 795 N N . GLY A 1 108 ? 3.176 -6.316 -21.766 1 93.31 108 GLY A N 1
ATOM 796 C CA . GLY A 1 108 ? 2.281 -7.293 -21.172 1 93.31 108 GLY A CA 1
ATOM 797 C C . GLY A 1 108 ? 2.777 -8.719 -21.312 1 93.31 108 GLY A C 1
ATOM 798 O O . GLY A 1 108 ? 1.981 -9.648 -21.5 1 93.31 108 GLY A O 1
ATOM 799 N N . HIS A 1 109 ? 4.082 -8.953 -21.297 1 94.75 109 HIS A N 1
ATOM 800 C CA . HIS A 1 109 ? 4.68 -10.266 -21.531 1 94.75 109 HIS A CA 1
ATOM 801 C C . HIS A 1 109 ? 4.801 -11.047 -20.219 1 94.75 109 HIS A C 1
ATOM 803 O O . HIS A 1 109 ? 5.344 -12.148 -20.203 1 94.75 109 HIS A O 1
ATOM 809 N N . GLY A 1 110 ? 4.273 -10.477 -19.141 1 94.5 110 GLY A N 1
ATOM 810 C CA . GLY A 1 110 ? 4.328 -11.188 -17.859 1 94.5 110 GLY A CA 1
ATOM 811 C C . GLY A 1 110 ? 5.707 -11.164 -17.234 1 94.5 110 GLY A C 1
ATOM 812 O O . GLY A 1 110 ? 6.133 -12.156 -16.641 1 94.5 110 GLY A O 1
ATOM 813 N N . TYR A 1 111 ? 6.438 -10.023 -17.391 1 96.19 111 TYR A N 1
ATOM 814 C CA . TYR A 1 111 ? 7.719 -9.852 -16.703 1 96.19 111 TYR A CA 1
ATOM 815 C C . TYR A 1 111 ? 7.523 -9.688 -15.211 1 96.19 111 TYR A C 1
ATOM 817 O O . TYR A 1 111 ? 6.461 -9.25 -14.758 1 96.19 111 TYR A O 1
ATOM 825 N N . LEU A 1 112 ? 8.562 -10.078 -14.461 1 96 112 LEU A N 1
ATOM 826 C CA . LEU A 1 112 ? 8.523 -9.906 -13.016 1 96 112 LEU A CA 1
ATOM 827 C C . LEU A 1 112 ? 8.25 -8.453 -12.648 1 96 112 LEU A C 1
ATOM 829 O O . LEU A 1 112 ? 8.883 -7.539 -13.18 1 96 112 LEU A O 1
ATOM 833 N N . HIS A 1 113 ? 7.305 -8.125 -11.789 1 96.88 113 HIS A N 1
ATOM 834 C CA . HIS A 1 113 ? 6.949 -6.836 -11.219 1 96.88 113 HIS A CA 1
ATOM 835 C C . HIS A 1 113 ? 6.312 -5.926 -12.258 1 96.88 113 HIS A C 1
ATOM 837 O O . HIS A 1 113 ? 6.199 -4.715 -12.047 1 96.88 113 HIS A O 1
ATOM 843 N N . GLU A 1 114 ? 5.875 -6.457 -13.383 1 96.19 114 GLU A N 1
ATOM 844 C CA . GLU A 1 114 ? 5.414 -5.641 -14.5 1 96.19 114 GLU A CA 1
ATOM 845 C C . GLU A 1 114 ? 4.109 -4.926 -14.164 1 96.19 114 GLU A C 1
ATOM 847 O O . GLU A 1 114 ? 3.158 -5.551 -13.688 1 96.19 114 GLU A O 1
ATOM 852 N N . LEU A 1 115 ? 4.07 -3.658 -14.289 1 96.56 115 LEU A N 1
ATOM 853 C CA . LEU A 1 115 ? 2.877 -2.834 -14.438 1 96.56 115 LEU A CA 1
ATOM 854 C C . LEU A 1 115 ? 2.691 -2.398 -15.883 1 96.56 115 LEU A C 1
ATOM 856 O O . LEU A 1 115 ? 3.666 -2.088 -16.578 1 96.56 115 LEU A O 1
ATOM 860 N N . PRO A 1 116 ? 1.431 -2.371 -16.328 1 95.19 116 PRO A N 1
ATOM 861 C CA . PRO A 1 116 ? 1.238 -1.887 -17.703 1 95.19 116 PRO A CA 1
ATOM 862 C C . PRO A 1 116 ? 1.846 -0.505 -17.938 1 95.19 116 PRO A C 1
ATOM 864 O O . PRO A 1 116 ? 2.385 -0.234 -19 1 95.19 116 PRO A O 1
ATOM 867 N N . ASN A 1 117 ? 1.708 0.354 -17 1 96.88 117 ASN A N 1
ATOM 868 C CA . ASN A 1 117 ? 2.266 1.702 -17.016 1 96.88 117 ASN A CA 1
ATOM 869 C C . ASN A 1 117 ? 2.512 2.219 -15.594 1 96.88 117 ASN A C 1
ATOM 871 O O . ASN A 1 117 ? 1.63 2.83 -14.992 1 96.88 117 ASN A O 1
ATOM 875 N N . GLN A 1 118 ? 3.762 2.023 -15.156 1 97.31 118 GLN A N 1
ATOM 876 C CA . GLN A 1 118 ? 4.137 2.359 -13.789 1 97.31 118 GLN A CA 1
ATOM 877 C C . GLN A 1 118 ? 4.043 3.863 -13.547 1 97.31 118 GLN A C 1
ATOM 879 O O . GLN A 1 118 ? 3.543 4.297 -12.508 1 97.31 118 GLN A O 1
ATOM 884 N N . ARG A 1 119 ? 4.438 4.684 -14.469 1 96.06 119 ARG A N 1
ATOM 885 C CA . ARG A 1 119 ? 4.383 6.137 -14.352 1 96.06 119 ARG A CA 1
ATOM 886 C C . ARG A 1 119 ? 2.941 6.621 -14.219 1 96.06 119 ARG A C 1
ATOM 888 O O . ARG A 1 119 ? 2.648 7.496 -13.398 1 96.06 119 ARG A O 1
ATOM 895 N N . ALA A 1 120 ? 2.062 6.039 -15 1 95.25 120 ALA A N 1
ATOM 896 C CA . ALA A 1 120 ? 0.657 6.438 -14.977 1 95.25 120 ALA A CA 1
ATOM 897 C C . ALA A 1 120 ? 0.014 6.121 -13.633 1 95.25 120 ALA A C 1
ATOM 899 O O . ALA A 1 120 ? -0.84 6.871 -13.156 1 95.25 120 ALA A O 1
ATOM 900 N N . LEU A 1 121 ? 0.418 5.09 -13.086 1 96.25 121 LEU A N 1
ATOM 901 C CA . LEU A 1 121 ? -0.17 4.648 -11.82 1 96.25 121 LEU A CA 1
ATOM 902 C C . LEU A 1 121 ? 0.072 5.672 -10.719 1 96.25 121 LEU A C 1
ATOM 904 O O . LEU A 1 121 ? -0.799 5.902 -9.883 1 96.25 121 LEU A O 1
ATOM 908 N N . VAL A 1 122 ? 1.244 6.355 -10.742 1 96.69 122 VAL A N 1
ATOM 909 C CA . VAL A 1 122 ? 1.562 7.242 -9.633 1 96.69 122 VAL A CA 1
ATOM 910 C C . VAL A 1 122 ? 1.315 8.695 -10.047 1 96.69 122 VAL A C 1
ATOM 912 O O . VAL A 1 122 ? 1.625 9.617 -9.289 1 96.69 122 VAL A O 1
ATOM 915 N N . ALA A 1 123 ? 0.774 8.898 -11.195 1 95.12 123 ALA A N 1
ATOM 916 C CA . ALA A 1 123 ? 0.625 10.25 -11.742 1 95.12 123 ALA A CA 1
ATOM 917 C C . ALA A 1 123 ? -0.26 11.109 -10.844 1 95.12 123 ALA A C 1
ATOM 919 O O . ALA A 1 123 ? -0.038 12.312 -10.711 1 95.12 123 ALA A O 1
ATOM 920 N N . GLY A 1 124 ? -1.227 10.516 -10.211 1 95.19 124 GLY A N 1
ATOM 921 C CA . GLY A 1 124 ? -2.176 11.266 -9.406 1 95.19 124 GLY A CA 1
ATOM 922 C C . GLY A 1 124 ? -1.636 11.633 -8.031 1 95.19 124 GLY A C 1
ATOM 923 O O . GLY A 1 124 ? -2.264 12.398 -7.297 1 95.19 124 GLY A O 1
ATOM 924 N N . VAL A 1 125 ? -0.425 11.156 -7.691 1 98.06 125 VAL A N 1
ATOM 925 C CA . VAL A 1 125 ? 0.126 11.438 -6.367 1 98.06 125 VAL A CA 1
ATOM 926 C C . VAL A 1 125 ? 1.546 11.984 -6.504 1 98.06 125 VAL A C 1
ATOM 928 O O . VAL A 1 125 ? 2.365 11.828 -5.594 1 98.06 125 VAL A O 1
ATOM 931 N N . ALA A 1 126 ? 1.907 12.555 -7.637 1 98.38 126 ALA A N 1
ATOM 932 C CA . ALA A 1 126 ? 3.195 13.195 -7.898 1 98.38 126 ALA A CA 1
ATOM 933 C C . ALA A 1 126 ? 3.02 14.492 -8.68 1 98.38 126 ALA A C 1
ATOM 935 O O . ALA A 1 126 ? 2.066 14.641 -9.445 1 98.38 126 ALA A O 1
ATOM 936 N N . ALA A 1 127 ? 3.93 15.445 -8.367 1 98.12 127 ALA A N 1
ATOM 937 C CA . ALA A 1 127 ? 3.963 16.625 -9.219 1 98.12 127 ALA A CA 1
ATOM 938 C C . ALA A 1 127 ? 4.223 16.234 -10.672 1 98.12 127 ALA A C 1
ATOM 940 O O . ALA A 1 127 ? 3.582 16.766 -11.586 1 98.12 127 ALA A O 1
ATOM 941 N N . PHE A 1 128 ? 5.152 15.352 -10.828 1 98 128 PHE A N 1
ATOM 942 C CA . PHE A 1 128 ? 5.332 14.695 -12.117 1 98 128 PHE A CA 1
ATOM 943 C C . PHE A 1 128 ? 6.035 13.352 -11.953 1 98 128 PHE A C 1
ATOM 945 O O . PHE A 1 128 ? 6.598 13.07 -10.891 1 98 128 PHE A O 1
ATOM 952 N N . SER A 1 129 ? 5.91 12.516 -12.883 1 98.25 129 SER A N 1
ATOM 953 C CA . SER A 1 129 ? 6.609 11.242 -13.023 1 98.25 129 SER A CA 1
ATOM 954 C C . SER A 1 129 ? 7.328 11.156 -14.359 1 98.25 129 SER A C 1
ATOM 956 O O . SER A 1 129 ? 6.762 11.5 -15.398 1 98.25 129 SER A O 1
ATOM 958 N N . HIS A 1 130 ? 8.586 10.742 -14.297 1 98.31 130 HIS A N 1
ATOM 959 C CA . HIS A 1 130 ? 9.406 10.734 -15.5 1 98.31 130 HIS A CA 1
ATOM 960 C C . HIS A 1 130 ? 10.18 9.422 -15.633 1 98.31 130 HIS A C 1
ATOM 962 O O . HIS A 1 130 ? 10.75 8.93 -14.656 1 98.31 130 HIS A O 1
ATOM 968 N N . THR A 1 131 ? 10.141 8.82 -16.781 1 98.25 131 THR A N 1
ATOM 969 C CA . THR A 1 131 ? 10.992 7.688 -17.109 1 98.25 131 THR A CA 1
ATOM 970 C C . THR A 1 131 ? 12.273 8.156 -17.797 1 98.25 131 THR A C 1
ATOM 972 O O . THR A 1 131 ? 12.219 8.797 -18.844 1 98.25 131 THR A O 1
ATOM 975 N N . LEU A 1 132 ? 13.391 7.852 -17.203 1 97.94 132 LEU A N 1
ATOM 976 C CA . LEU A 1 132 ? 14.672 8.203 -17.797 1 97.94 132 LEU A CA 1
ATOM 977 C C . LEU A 1 132 ? 14.961 7.312 -19.016 1 97.94 132 LEU A C 1
ATOM 979 O O . LEU A 1 132 ? 15.148 6.102 -18.859 1 97.94 132 LEU A O 1
ATOM 983 N N . MET A 1 133 ? 15.094 7.871 -20.156 1 97.38 133 MET A N 1
ATOM 984 C CA . MET A 1 133 ? 15.281 7.066 -21.359 1 97.38 133 MET A CA 1
ATOM 985 C C . MET A 1 133 ? 16.75 7.02 -21.766 1 97.38 133 MET A C 1
ATOM 987 O O . MET A 1 133 ? 17.156 6.191 -22.578 1 97.38 133 MET A O 1
ATOM 991 N N . SER A 1 134 ? 17.578 7.887 -21.219 1 97.81 134 SER A N 1
ATOM 992 C CA . SER A 1 134 ? 19.016 7.883 -21.438 1 97.81 134 SER A CA 1
ATOM 993 C C . SER A 1 134 ? 19.75 8.484 -20.234 1 97.81 134 SER A C 1
ATOM 995 O O . SER A 1 134 ? 19.172 9.266 -19.484 1 97.81 134 SER A O 1
ATOM 997 N N . VAL A 1 135 ? 20.953 8.156 -20.094 1 97.5 135 VAL A N 1
ATOM 998 C CA . VAL A 1 135 ? 21.797 8.625 -19 1 97.5 135 VAL A CA 1
ATOM 999 C C . VAL A 1 135 ? 21.938 10.141 -19.062 1 97.5 135 VAL A C 1
ATOM 1001 O O . VAL A 1 135 ? 21.969 10.812 -18.016 1 97.5 135 VAL A O 1
ATOM 1004 N N . GLU A 1 136 ? 21.906 10.719 -20.234 1 96.69 136 GLU A N 1
ATOM 1005 C CA . GLU A 1 136 ? 22.125 12.141 -20.469 1 96.69 136 GLU A CA 1
ATOM 1006 C C . GLU A 1 136 ? 21 12.984 -19.891 1 96.69 136 GLU A C 1
ATOM 1008 O O . GLU A 1 136 ? 21.203 14.156 -19.578 1 96.69 136 GLU A O 1
ATOM 1013 N N . GLU A 1 137 ? 19.875 12.352 -19.625 1 97.06 137 GLU A N 1
ATOM 1014 C CA . GLU A 1 137 ? 18.703 13.07 -19.141 1 97.06 137 GLU A CA 1
ATOM 1015 C C . GLU A 1 137 ? 18.781 13.305 -17.625 1 97.06 137 GLU A C 1
ATOM 1017 O O . GLU A 1 137 ? 18.125 14.195 -17.094 1 97.06 137 GLU A O 1
ATOM 1022 N N . LEU A 1 138 ? 19.594 12.547 -16.984 1 97.75 138 LEU A N 1
ATOM 1023 C CA . LEU A 1 138 ? 19.531 12.438 -15.523 1 97.75 138 LEU A CA 1
ATOM 1024 C C . LEU A 1 138 ? 19.734 13.789 -14.859 1 97.75 138 LEU A C 1
ATOM 1026 O O . LEU A 1 138 ? 18.938 14.211 -14.031 1 97.75 138 LEU A O 1
ATOM 1030 N N . PRO A 1 139 ? 20.797 14.594 -15.219 1 96.75 139 PRO A N 1
ATOM 1031 C CA . PRO A 1 139 ? 21 15.883 -14.555 1 96.75 139 PRO A CA 1
ATOM 1032 C C . PRO A 1 139 ? 19.812 16.828 -14.719 1 96.75 139 PRO A C 1
ATOM 1034 O O . PRO A 1 139 ? 19.391 17.469 -13.758 1 96.75 139 PRO A O 1
ATOM 1037 N N . ASP A 1 140 ? 19.25 16.859 -15.914 1 96.62 140 ASP A N 1
ATOM 1038 C CA . ASP A 1 140 ? 18.141 17.766 -16.188 1 96.62 140 ASP A CA 1
ATOM 1039 C C . ASP A 1 140 ? 16.891 17.344 -15.422 1 96.62 140 ASP A C 1
ATOM 1041 O O . ASP A 1 140 ? 16.172 18.203 -14.898 1 96.62 140 ASP A O 1
ATOM 1045 N N . VAL A 1 141 ? 16.641 16.062 -15.367 1 97.88 141 VAL A N 1
ATOM 1046 C CA . VAL A 1 141 ? 15.445 15.57 -14.688 1 97.88 141 VAL A CA 1
ATOM 1047 C C . VAL A 1 141 ? 15.57 15.812 -13.188 1 97.88 141 VAL A C 1
ATOM 1049 O O . VAL A 1 141 ? 14.602 16.188 -12.531 1 97.88 141 VAL A O 1
ATOM 1052 N N . LEU A 1 142 ? 16.75 15.602 -12.672 1 98 142 LEU A N 1
ATOM 1053 C CA . LEU A 1 142 ? 16.984 15.883 -11.266 1 98 142 LEU A CA 1
ATOM 1054 C C . LEU A 1 142 ? 16.797 17.375 -10.969 1 98 142 LEU A C 1
ATOM 1056 O O . LEU A 1 142 ? 16.188 17.75 -9.969 1 98 142 LEU A O 1
ATOM 1060 N N . ALA A 1 143 ? 17.359 18.172 -11.852 1 97.12 143 ALA A N 1
ATOM 1061 C CA . ALA A 1 143 ? 17.203 19.625 -11.695 1 97.12 143 ALA A CA 1
ATOM 1062 C C . ALA A 1 143 ? 15.734 20.031 -11.695 1 97.12 143 ALA A C 1
ATOM 1064 O O . ALA A 1 143 ? 15.32 20.891 -10.914 1 97.12 143 ALA A O 1
ATOM 1065 N N . ARG A 1 144 ? 14.992 19.484 -12.578 1 97.12 144 ARG A N 1
ATOM 1066 C CA . ARG A 1 144 ? 13.555 19.734 -12.648 1 97.12 144 ARG A CA 1
ATOM 1067 C C . ARG A 1 144 ? 12.867 19.359 -11.336 1 97.12 144 ARG A C 1
ATOM 1069 O O . ARG A 1 144 ? 12.008 20.094 -10.852 1 97.12 144 ARG A O 1
ATOM 1076 N N . ALA A 1 145 ? 13.219 18.188 -10.766 1 97.62 145 ALA A N 1
ATOM 1077 C CA . ALA A 1 145 ? 12.641 17.75 -9.5 1 97.62 145 ALA A CA 1
ATOM 1078 C C . ALA A 1 145 ? 12.922 18.75 -8.391 1 97.62 145 ALA A C 1
ATOM 1080 O O . ALA A 1 145 ? 12.008 19.156 -7.66 1 97.62 145 ALA A O 1
ATOM 1081 N N . PHE A 1 146 ? 14.141 19.188 -8.289 1 97.12 146 PHE A N 1
ATOM 1082 C CA . PHE A 1 146 ? 14.523 20.094 -7.211 1 97.12 146 PHE A CA 1
ATOM 1083 C C . PHE A 1 146 ? 13.945 21.484 -7.453 1 97.12 146 PHE A C 1
ATOM 1085 O O . PHE A 1 146 ? 13.727 22.25 -6.508 1 97.12 146 PHE A O 1
ATOM 1092 N N . ALA A 1 147 ? 13.68 21.859 -8.727 1 96.19 147 ALA A N 1
ATOM 1093 C CA . ALA A 1 147 ? 12.969 23.094 -9.023 1 96.19 147 ALA A CA 1
ATOM 1094 C C . ALA A 1 147 ? 11.547 23.062 -8.469 1 96.19 147 ALA A C 1
ATOM 1096 O O . ALA A 1 147 ? 11.039 24.078 -7.992 1 96.19 147 ALA A O 1
ATOM 1097 N N . VAL A 1 148 ? 10.922 21.922 -8.492 1 96.25 148 VAL A N 1
ATOM 1098 C CA . VAL A 1 148 ? 9.602 21.75 -7.898 1 96.25 148 VAL A CA 1
ATOM 1099 C C . VAL A 1 148 ? 9.688 21.938 -6.387 1 96.25 148 VAL A C 1
ATOM 1101 O O . VAL A 1 148 ? 8.883 22.656 -5.801 1 96.25 148 VAL A O 1
ATOM 1104 N N . PHE A 1 149 ? 10.664 21.375 -5.73 1 96.75 149 PHE A N 1
ATOM 1105 C CA . PHE A 1 149 ? 10.812 21.406 -4.277 1 96.75 149 PHE A CA 1
ATOM 1106 C C . PHE A 1 149 ? 11.094 22.812 -3.795 1 96.75 149 PHE A C 1
ATOM 1108 O O . PHE A 1 149 ? 10.609 23.234 -2.738 1 96.75 149 PHE A O 1
ATOM 1115 N N . ASP A 1 150 ? 11.766 23.641 -4.609 1 94 150 ASP A N 1
ATOM 1116 C CA . ASP A 1 150 ? 12.258 24.938 -4.164 1 94 150 ASP A CA 1
ATOM 1117 C C . ASP A 1 150 ? 11.336 26.062 -4.613 1 94 150 ASP A C 1
ATOM 1119 O O . ASP A 1 150 ? 11.211 27.078 -3.93 1 94 150 ASP A O 1
ATOM 1123 N N . GLY A 1 151 ? 10.664 25.891 -5.754 1 93.25 151 GLY A N 1
ATOM 1124 C CA . GLY A 1 151 ? 10.109 27.062 -6.402 1 93.25 151 GLY A CA 1
ATOM 1125 C C . GLY A 1 151 ? 8.594 27.031 -6.523 1 93.25 151 GLY A C 1
ATOM 1126 O O . GLY A 1 151 ? 7.977 28.016 -6.938 1 93.25 151 GLY A O 1
ATOM 1127 N N . GLN A 1 152 ? 7.984 25.938 -6.227 1 94.88 152 GLN A N 1
ATOM 1128 C CA . GLN A 1 152 ? 6.543 25.75 -6.328 1 94.88 152 GLN A CA 1
ATOM 1129 C C . GLN A 1 152 ? 5.977 25.141 -5.051 1 94.88 152 GLN A C 1
ATOM 1131 O O . GLN A 1 152 ? 6.68 25.016 -4.047 1 94.88 152 GLN A O 1
ATOM 1136 N N . ARG A 1 153 ? 4.641 24.922 -5.055 1 96.56 153 ARG A N 1
ATOM 1137 C CA . ARG A 1 153 ? 4.094 24.047 -4.016 1 96.56 153 ARG A CA 1
ATOM 1138 C C . ARG A 1 153 ? 4.762 22.688 -4.039 1 96.56 153 ARG A C 1
ATOM 1140 O O . ARG A 1 153 ? 4.598 21.922 -5 1 96.56 153 ARG A O 1
ATOM 1147 N N . PRO A 1 154 ? 5.598 22.422 -3.055 1 96.88 154 PRO A N 1
ATOM 1148 C CA . PRO A 1 154 ? 6.309 21.156 -3.104 1 96.88 154 PRO A CA 1
ATOM 1149 C C . PRO A 1 154 ? 5.367 19.953 -3.078 1 96.88 154 PRO A C 1
ATOM 1151 O O . PRO A 1 154 ? 4.332 19.984 -2.408 1 96.88 154 PRO A O 1
ATOM 1154 N N . ARG A 1 155 ? 5.68 18.938 -3.803 1 98.12 155 ARG A N 1
ATOM 1155 C CA . ARG A 1 155 ? 4.961 17.672 -3.939 1 98.12 155 ARG A CA 1
ATOM 1156 C C . ARG A 1 155 ? 5.918 16.531 -4.238 1 98.12 155 ARG A C 1
ATOM 1158 O O . ARG A 1 155 ? 7.094 16.75 -4.535 1 98.12 155 ARG A O 1
ATOM 1165 N N . PRO A 1 156 ? 5.477 15.281 -4.137 1 98.81 156 PRO A N 1
ATOM 1166 C CA . PRO A 1 156 ? 6.34 14.172 -4.547 1 98.81 156 PRO A CA 1
ATOM 1167 C C . PRO A 1 156 ? 6.672 14.203 -6.035 1 98.81 156 PRO A C 1
ATOM 1169 O O . PRO A 1 156 ? 5.832 14.578 -6.852 1 98.81 156 PRO A O 1
ATOM 1172 N N . VAL A 1 157 ? 7.906 13.875 -6.312 1 98.88 157 VAL A N 1
ATOM 1173 C CA . VAL A 1 157 ? 8.352 13.664 -7.688 1 98.88 157 VAL A CA 1
ATOM 1174 C C . VAL A 1 157 ? 8.844 12.227 -7.855 1 98.88 157 VAL A C 1
ATOM 1176 O O . VAL A 1 157 ? 9.523 11.695 -6.98 1 98.88 157 VAL A O 1
ATOM 1179 N N . HIS A 1 158 ? 8.43 11.609 -8.914 1 98.88 158 HIS A N 1
ATOM 1180 C CA . HIS A 1 158 ? 8.836 10.242 -9.219 1 98.88 158 HIS A CA 1
ATOM 1181 C C . HIS A 1 158 ? 9.719 10.195 -10.453 1 98.88 158 HIS A C 1
ATOM 1183 O O . HIS A 1 158 ? 9.367 10.75 -11.5 1 98.88 158 HIS A O 1
ATOM 1189 N N . ILE A 1 159 ? 10.875 9.594 -10.305 1 98.69 159 ILE A N 1
ATOM 1190 C CA . ILE A 1 159 ? 11.781 9.328 -11.414 1 98.69 159 ILE A CA 1
ATOM 1191 C C . ILE A 1 159 ? 12.078 7.832 -11.484 1 98.69 159 ILE A C 1
ATOM 1193 O O . ILE A 1 159 ? 12.602 7.25 -10.539 1 98.69 159 ILE A O 1
ATOM 1197 N N . GLU A 1 160 ? 11.695 7.211 -12.539 1 98.38 160 GLU A N 1
ATOM 1198 C CA . GLU A 1 160 ? 12.023 5.793 -12.664 1 98.38 160 GLU A CA 1
ATOM 1199 C C . GLU A 1 160 ? 13.117 5.574 -13.711 1 98.38 160 GLU A C 1
ATOM 1201 O O . GLU A 1 160 ? 13.156 6.266 -14.727 1 98.38 160 GLU A O 1
ATOM 1206 N N . LEU A 1 161 ? 13.992 4.664 -13.375 1 98.31 161 LEU A N 1
ATOM 1207 C CA . LEU A 1 161 ? 15.117 4.293 -14.227 1 98.31 161 LEU A CA 1
ATOM 1208 C C . LEU A 1 161 ? 14.945 2.877 -14.766 1 98.31 161 LEU A C 1
ATOM 1210 O O . LEU A 1 161 ? 14.906 1.916 -13.992 1 98.31 161 LEU A O 1
ATOM 1214 N N . PRO A 1 162 ? 14.859 2.723 -16.109 1 98.44 162 PRO A N 1
ATOM 1215 C CA . PRO A 1 162 ? 14.914 1.369 -16.656 1 98.44 162 PRO A CA 1
ATOM 1216 C C . PRO A 1 162 ? 16.203 0.634 -16.297 1 98.44 162 PRO A C 1
ATOM 1218 O O . PRO A 1 162 ? 17.266 1.253 -16.188 1 98.44 162 PRO A O 1
ATOM 1221 N N . LEU A 1 163 ? 16.094 -0.638 -16.172 1 97.69 163 LEU A N 1
ATOM 1222 C CA . LEU A 1 163 ? 17.188 -1.473 -15.703 1 97.69 163 LEU A CA 1
ATOM 1223 C C . LEU A 1 163 ? 18.422 -1.312 -16.594 1 97.69 163 LEU A C 1
ATOM 1225 O O . LEU A 1 163 ? 19.547 -1.29 -16.109 1 97.69 163 LEU A O 1
ATOM 1229 N N . ASP A 1 164 ? 18.234 -1.206 -17.906 1 97.81 164 ASP A N 1
ATOM 1230 C CA . ASP A 1 164 ? 19.344 -1.054 -18.844 1 97.81 164 ASP A CA 1
ATOM 1231 C C . ASP A 1 164 ? 19.938 0.347 -18.75 1 97.81 164 ASP A C 1
ATOM 1233 O O . ASP A 1 164 ? 21.109 0.552 -19.094 1 97.81 164 ASP A O 1
ATOM 1237 N N . VAL A 1 165 ? 19.172 1.333 -18.234 1 98.31 165 VAL A N 1
ATOM 1238 C CA . VAL A 1 165 ? 19.688 2.686 -18.047 1 98.31 165 VAL A CA 1
ATOM 1239 C C . VAL A 1 165 ? 20.469 2.762 -16.734 1 98.31 165 VAL A C 1
ATOM 1241 O O . VAL A 1 165 ? 21.516 3.416 -16.656 1 98.31 165 VAL A O 1
ATOM 1244 N N . ILE A 1 166 ? 20.078 2.109 -15.695 1 97.69 166 ILE A N 1
ATOM 1245 C CA . ILE A 1 166 ? 20.734 2.105 -14.398 1 97.69 166 ILE A CA 1
ATOM 1246 C C . ILE A 1 166 ? 22.188 1.645 -14.547 1 97.69 166 ILE A C 1
ATOM 1248 O O . ILE A 1 166 ? 23.094 2.193 -13.914 1 97.69 166 ILE A O 1
ATOM 1252 N N . THR A 1 167 ? 22.422 0.652 -15.453 1 97.06 167 THR A N 1
ATOM 1253 C CA . THR A 1 167 ? 23.734 0.021 -15.562 1 97.06 167 THR A CA 1
ATOM 1254 C C . THR A 1 167 ? 24.547 0.642 -16.703 1 97.06 167 THR A C 1
ATOM 1256 O O . THR A 1 167 ? 25.688 0.266 -16.938 1 97.06 167 THR A O 1
ATOM 1259 N N . ALA A 1 168 ? 23.922 1.606 -17.406 1 97.94 168 ALA A N 1
ATOM 1260 C CA . ALA A 1 168 ? 24.625 2.25 -18.516 1 97.94 168 ALA A CA 1
ATOM 1261 C C . ALA A 1 168 ? 25.797 3.098 -18.016 1 97.94 168 ALA A C 1
ATOM 1263 O O . ALA A 1 168 ? 25.734 3.645 -16.906 1 97.94 168 ALA A O 1
ATOM 1264 N N . PRO A 1 169 ? 26.891 3.203 -18.859 1 97.75 169 PRO A N 1
ATOM 1265 C CA . PRO A 1 169 ? 28.031 4.035 -18.469 1 97.75 169 PRO A CA 1
ATOM 1266 C C . PRO A 1 169 ? 27.672 5.512 -18.344 1 97.75 169 PRO A C 1
ATOM 1268 O O . PRO A 1 169 ? 26.922 6.039 -19.172 1 97.75 169 PRO A O 1
ATOM 1271 N N . ALA A 1 170 ? 28.188 6.105 -17.219 1 97.62 170 ALA A N 1
ATOM 1272 C CA . ALA A 1 170 ? 27.922 7.52 -16.969 1 97.62 170 ALA A CA 1
ATOM 1273 C C . ALA A 1 170 ? 29.219 8.258 -16.609 1 97.62 170 ALA A C 1
ATOM 1275 O O . ALA A 1 170 ? 29.172 9.32 -15.984 1 97.62 170 ALA A O 1
ATOM 1276 N N . ASP A 1 171 ? 30.328 7.785 -17.016 1 95.81 171 ASP A N 1
ATOM 1277 C CA . ASP A 1 171 ? 31.656 8.336 -16.703 1 95.81 171 ASP A CA 1
ATOM 1278 C C . ASP A 1 171 ? 31.828 9.727 -17.312 1 95.81 171 ASP A C 1
ATOM 1280 O O . ASP A 1 171 ? 32.625 10.531 -16.812 1 95.81 171 ASP A O 1
ATOM 1284 N N . HIS A 1 172 ? 31.141 9.938 -18.344 1 96.31 172 HIS A N 1
ATOM 1285 C CA . HIS A 1 172 ? 31.297 11.195 -19.062 1 96.31 172 HIS A CA 1
ATOM 1286 C C . HIS A 1 172 ? 30.516 12.312 -18.375 1 96.31 172 HIS A C 1
ATOM 1288 O O . HIS A 1 172 ? 30.703 13.492 -18.688 1 96.31 172 HIS A O 1
ATOM 1294 N N . LEU A 1 173 ? 29.625 11.969 -17.438 1 96.94 173 LEU A N 1
ATOM 1295 C CA . LEU A 1 173 ? 28.859 12.977 -16.703 1 96.94 173 LEU A CA 1
ATOM 1296 C C . LEU A 1 173 ? 29.688 13.547 -15.547 1 96.94 173 LEU A C 1
ATOM 1298 O O . LEU A 1 173 ? 30.516 12.836 -14.961 1 96.94 173 LEU A O 1
ATOM 1302 N N . SER A 1 174 ? 29.469 14.781 -15.273 1 96.62 174 SER A N 1
ATOM 1303 C CA . SER A 1 174 ? 30.094 15.445 -14.141 1 96.62 174 SER A CA 1
ATOM 1304 C C . SER A 1 174 ? 29.062 15.93 -13.133 1 96.62 174 SER A C 1
ATOM 1306 O O . SER A 1 174 ? 28 16.406 -13.516 1 96.62 174 SER A O 1
ATOM 1308 N N . VAL A 1 175 ? 29.406 15.789 -11.906 1 96.44 175 VAL A N 1
ATOM 1309 C CA . VAL A 1 175 ? 28.547 16.281 -10.836 1 96.44 175 VAL A CA 1
ATOM 1310 C C . VAL A 1 175 ? 28.328 17.781 -11.008 1 96.44 175 VAL A C 1
ATOM 1312 O O . VAL A 1 175 ? 29.281 18.531 -11.211 1 96.44 175 VAL A O 1
ATOM 1315 N N . GLN A 1 176 ? 27.109 18.141 -10.961 1 95.12 176 GLN A N 1
ATOM 1316 C CA . GLN A 1 176 ? 26.734 19.547 -11.133 1 95.12 176 GLN A CA 1
ATOM 1317 C C . GLN A 1 176 ? 26.359 20.172 -9.797 1 95.12 176 GLN A C 1
ATOM 1319 O O . GLN A 1 176 ? 25.922 19.484 -8.883 1 95.12 176 GLN A O 1
ATOM 1324 N N . PRO A 1 177 ? 26.594 21.484 -9.695 1 94.75 177 PRO A N 1
ATOM 1325 C CA . PRO A 1 177 ? 26.031 22.156 -8.523 1 94.75 177 PRO A CA 1
ATOM 1326 C C . PRO A 1 177 ? 24.5 22.203 -8.539 1 94.75 177 PRO A C 1
ATOM 1328 O O . PRO A 1 177 ? 23.891 22.203 -9.617 1 94.75 177 PRO A O 1
ATOM 1331 N N . ARG A 1 178 ? 23.953 22.281 -7.41 1 92.31 178 ARG A N 1
ATOM 1332 C CA . ARG A 1 178 ? 22.5 22.312 -7.309 1 92.31 178 ARG A CA 1
ATOM 1333 C C . ARG A 1 178 ? 21.938 23.641 -7.816 1 92.31 178 ARG A C 1
ATOM 1335 O O . ARG A 1 178 ? 22.344 24.719 -7.344 1 92.31 178 ARG A O 1
ATOM 1342 N N . PRO A 1 179 ? 21.094 23.562 -8.82 1 88.19 179 PRO A N 1
ATOM 1343 C CA . PRO A 1 179 ? 20.391 24.797 -9.203 1 88.19 179 PRO A CA 1
ATOM 1344 C C . PRO A 1 179 ? 19.328 25.203 -8.188 1 88.19 179 PRO A C 1
ATOM 1346 O O . PRO A 1 179 ? 18.562 24.359 -7.715 1 88.19 179 PRO A O 1
ATOM 1349 N N . ILE A 1 180 ? 19.344 26.422 -7.758 1 87 180 ILE A N 1
ATOM 1350 C CA . ILE A 1 180 ? 18.328 26.938 -6.836 1 87 180 ILE A CA 1
ATOM 1351 C C . ILE A 1 180 ? 17.391 27.875 -7.574 1 87 180 ILE A C 1
ATOM 1353 O O . ILE A 1 180 ? 17.812 28.922 -8.078 1 87 180 ILE A O 1
ATOM 1357 N N . ALA A 1 181 ? 16.188 27.438 -7.695 1 86.06 181 ALA A N 1
ATOM 1358 C CA . ALA A 1 181 ? 15.172 28.266 -8.336 1 86.06 181 ALA A CA 1
ATOM 1359 C C . ALA A 1 181 ? 14.688 29.359 -7.398 1 86.06 181 ALA A C 1
ATOM 1361 O O . ALA A 1 181 ? 14.516 29.141 -6.199 1 86.06 181 ALA A O 1
ATOM 1362 N N . SER A 1 182 ? 14.492 30.531 -7.961 1 90.25 182 SER A N 1
ATOM 1363 C CA . SER A 1 182 ? 13.945 31.625 -7.176 1 90.25 182 SER A CA 1
ATOM 1364 C C . SER A 1 182 ? 12.445 31.453 -6.953 1 90.25 182 SER A C 1
ATOM 1366 O O . SER A 1 182 ? 11.742 30.922 -7.816 1 90.25 182 SER A O 1
ATOM 1368 N N . ARG A 1 183 ? 12.039 31.859 -5.816 1 94.62 183 ARG A N 1
ATOM 1369 C CA . ARG A 1 183 ? 10.609 31.859 -5.527 1 94.62 183 ARG A CA 1
ATOM 1370 C C . ARG A 1 183 ? 9.922 33.094 -6.102 1 94.62 183 ARG A C 1
ATOM 1372 O O . ARG A 1 183 ? 10.539 34.156 -6.203 1 94.62 183 ARG A O 1
ATOM 1379 N N . PRO A 1 184 ? 8.703 32.969 -6.527 1 95.75 184 PRO A N 1
ATOM 1380 C CA . PRO A 1 184 ? 8.016 34.094 -7.152 1 95.75 184 PRO A CA 1
ATOM 1381 C C . PRO A 1 184 ? 7.766 35.25 -6.18 1 95.75 184 PRO A C 1
ATOM 1383 O O . PRO A 1 184 ? 7.242 35.031 -5.086 1 95.75 184 PRO A O 1
ATOM 1386 N N . ALA A 1 185 ? 8.062 36.469 -6.605 1 97.12 185 ALA A N 1
ATOM 1387 C CA . ALA A 1 185 ? 7.793 37.688 -5.844 1 97.12 185 ALA A CA 1
ATOM 1388 C C . ALA A 1 185 ? 6.41 38.25 -6.176 1 97.12 185 ALA A C 1
ATOM 1390 O O . ALA A 1 185 ? 5.906 38.062 -7.285 1 97.12 185 ALA A O 1
ATOM 1391 N N . PRO A 1 186 ? 5.828 38.938 -5.211 1 98.12 186 PRO A N 1
ATOM 1392 C CA . PRO A 1 186 ? 4.512 39.531 -5.488 1 98.12 186 PRO A CA 1
ATOM 1393 C C . PRO A 1 186 ? 4.586 40.781 -6.367 1 98.12 186 PRO A C 1
ATOM 1395 O O . PRO A 1 186 ? 5.527 41.562 -6.242 1 98.12 186 PRO A O 1
ATOM 1398 N N . PRO A 1 187 ? 3.604 41 -7.242 1 97.62 187 PRO A N 1
ATOM 1399 C CA . PRO A 1 187 ? 3.541 42.25 -7.953 1 97.62 187 PRO A CA 1
ATOM 1400 C C . PRO A 1 187 ? 3.35 43.438 -7.012 1 97.62 187 PRO A C 1
ATOM 1402 O O . PRO A 1 187 ? 2.424 43.469 -6.195 1 97.62 187 PRO A O 1
ATOM 1405 N N . PRO A 1 188 ? 4.148 44.5 -7.207 1 97.75 188 PRO A N 1
ATOM 1406 C CA . PRO A 1 188 ? 4.066 45.625 -6.289 1 97.75 188 PRO A CA 1
ATOM 1407 C C . PRO A 1 188 ? 2.686 46.281 -6.285 1 97.75 188 PRO A C 1
ATOM 1409 O O . PRO A 1 188 ? 2.197 46.719 -5.23 1 97.75 188 PRO A O 1
ATOM 1412 N N . ALA A 1 189 ? 2.053 46.344 -7.445 1 98.12 189 ALA A N 1
ATOM 1413 C CA . ALA A 1 189 ? 0.743 47 -7.535 1 98.12 189 ALA A CA 1
ATOM 1414 C C . ALA A 1 189 ? -0.293 46.25 -6.703 1 98.12 189 ALA A C 1
ATOM 1416 O O . ALA A 1 189 ? -1.152 46.844 -6.066 1 98.12 189 ALA A O 1
ATOM 1417 N N . LEU A 1 190 ? -0.238 44.969 -6.742 1 98.44 190 LEU A N 1
ATOM 1418 C CA . LEU A 1 190 ? -1.183 44.156 -5.98 1 98.44 190 LEU A CA 1
ATOM 1419 C C . LEU A 1 190 ? -0.904 44.25 -4.484 1 98.44 190 LEU A C 1
ATOM 1421 O O . LEU A 1 190 ? -1.833 44.25 -3.674 1 98.44 190 LEU A O 1
ATOM 1425 N N . ILE A 1 191 ? 0.376 44.344 -4.16 1 98.5 191 ILE A N 1
ATOM 1426 C CA . ILE A 1 191 ? 0.75 44.562 -2.764 1 98.5 191 ILE A CA 1
ATOM 1427 C C . ILE A 1 191 ? 0.2 45.875 -2.262 1 98.5 191 ILE A C 1
ATOM 1429 O O . ILE A 1 191 ? -0.333 45.969 -1.152 1 98.5 191 ILE A O 1
ATOM 1433 N N . GLN A 1 192 ? 0.314 46.906 -3.029 1 98.06 192 GLN A N 1
ATOM 1434 C CA . GLN A 1 192 ? -0.211 48.219 -2.654 1 98.06 192 GLN A CA 1
ATOM 1435 C C . GLN A 1 192 ? -1.724 48.156 -2.461 1 98.06 192 GLN A C 1
ATOM 1437 O O . GLN A 1 192 ? -2.252 48.75 -1.507 1 98.06 192 GLN A O 1
ATOM 1442 N N . GLN A 1 193 ? -2.365 47.531 -3.379 1 98.38 193 GLN A N 1
ATOM 1443 C CA . GLN A 1 193 ? -3.811 47.375 -3.258 1 98.38 193 GLN A CA 1
ATOM 1444 C C . GLN A 1 193 ? -4.176 46.594 -1.987 1 98.38 193 GLN A C 1
ATOM 1446 O O . GLN A 1 193 ? -5.094 47 -1.262 1 98.38 193 GLN A O 1
ATOM 1451 N N . ALA A 1 194 ? -3.463 45.562 -1.754 1 98.62 194 ALA A N 1
ATOM 1452 C CA . ALA A 1 194 ? -3.705 44.781 -0.549 1 98.62 194 ALA A CA 1
ATOM 1453 C C . ALA A 1 194 ? -3.451 45.594 0.708 1 98.62 194 ALA A C 1
ATOM 1455 O O . ALA A 1 194 ? -4.25 45.562 1.647 1 98.62 194 ALA A O 1
ATOM 1456 N N . ALA A 1 195 ? -2.324 46.312 0.723 1 97.94 195 ALA A N 1
ATOM 1457 C CA . ALA A 1 195 ? -1.972 47.156 1.864 1 97.94 195 ALA A CA 1
ATOM 1458 C C . ALA A 1 195 ? -3.055 48.188 2.131 1 97.94 195 ALA A C 1
ATOM 1460 O O . ALA A 1 195 ? -3.42 48.438 3.285 1 97.94 195 ALA A O 1
ATOM 1461 N N . ASN A 1 196 ? -3.555 48.812 1.112 1 97.19 196 ASN A N 1
ATOM 1462 C CA . ASN A 1 196 ? -4.613 49.812 1.252 1 97.19 196 ASN A CA 1
ATOM 1463 C C . ASN A 1 196 ? -5.879 49.188 1.849 1 97.19 196 ASN A C 1
ATOM 1465 O O . ASN A 1 196 ? -6.508 49.812 2.723 1 97.19 196 ASN A O 1
ATOM 1469 N N . ARG A 1 197 ? -6.199 48.062 1.427 1 97.44 197 ARG A N 1
ATOM 1470 C CA . ARG A 1 197 ? -7.398 47.375 1.901 1 97.44 197 ARG A CA 1
ATOM 1471 C C . ARG A 1 197 ? -7.262 47 3.369 1 97.44 197 ARG A C 1
ATOM 1473 O O . ARG A 1 197 ? -8.172 47.219 4.168 1 97.44 197 ARG A O 1
ATOM 1480 N N . VAL A 1 198 ? -6.148 46.469 3.711 1 96.81 198 VAL A N 1
ATOM 1481 C CA . VAL A 1 198 ? -5.988 45.969 5.074 1 96.81 198 VAL A CA 1
ATOM 1482 C C . VAL A 1 198 ? -5.812 47.125 6.031 1 96.81 198 VAL A C 1
ATOM 1484 O O . VAL A 1 198 ? -6.215 47.062 7.195 1 96.81 198 VAL A O 1
ATOM 1487 N N . ARG A 1 199 ? -5.242 48.219 5.559 1 93.88 199 ARG A N 1
ATOM 1488 C CA . ARG A 1 199 ? -5.098 49.406 6.383 1 93.88 199 ARG A CA 1
ATOM 1489 C C . ARG A 1 199 ? -6.457 49.969 6.77 1 93.88 199 ARG A C 1
ATOM 1491 O O . ARG A 1 199 ? -6.617 50.531 7.859 1 93.88 199 ARG A O 1
ATOM 1498 N N . GLN A 1 200 ? -7.348 49.844 5.938 1 94.62 200 GLN A N 1
ATOM 1499 C CA . GLN A 1 200 ? -8.672 50.438 6.133 1 94.62 200 GLN A CA 1
ATOM 1500 C C . GLN A 1 200 ? -9.609 49.469 6.828 1 94.62 200 GLN A C 1
ATOM 1502 O O . GLN A 1 200 ? -10.719 49.844 7.219 1 94.62 200 GLN A O 1
ATOM 1507 N N . ALA A 1 201 ? -9.156 48.281 7.047 1 96.44 201 ALA A N 1
ATOM 1508 C CA . ALA A 1 201 ? -10.016 47.25 7.602 1 96.44 201 ALA A CA 1
ATOM 1509 C C . ALA A 1 201 ? -10.367 47.531 9.055 1 96.44 201 ALA A C 1
ATOM 1511 O O . ALA A 1 201 ? -9.516 48 9.828 1 96.44 201 ALA A O 1
ATOM 1512 N N . GLN A 1 202 ? -11.594 47.344 9.383 1 96.75 202 GLN A N 1
ATOM 1513 C CA . GLN A 1 202 ? -12.062 47.531 10.758 1 96.75 202 GLN A CA 1
ATOM 1514 C C . GLN A 1 202 ? -11.977 46.219 11.539 1 96.75 202 GLN A C 1
ATOM 1516 O O . GLN A 1 202 ? -11.672 46.219 12.734 1 96.75 202 GLN A O 1
ATOM 1521 N N . ASN A 1 203 ? -12.258 45.156 10.867 1 97.62 203 ASN A N 1
ATOM 1522 C CA . ASN A 1 203 ? -12.25 43.844 11.484 1 97.62 203 ASN A CA 1
ATOM 1523 C C . ASN A 1 203 ? -11.453 42.844 10.648 1 97.62 203 ASN A C 1
ATOM 1525 O O . ASN A 1 203 ? -12 41.844 10.188 1 97.62 203 ASN A O 1
ATOM 1529 N N . PRO A 1 204 ? -10.125 43.031 10.539 1 97.94 204 PRO A N 1
ATOM 1530 C CA . PRO A 1 204 ? -9.32 42.094 9.742 1 97.94 204 PRO A CA 1
ATOM 1531 C C . PRO A 1 204 ? -9.172 40.75 10.406 1 97.94 204 PRO A C 1
ATOM 1533 O O . PRO A 1 204 ? -9.242 40.625 11.633 1 97.94 204 PRO A O 1
ATOM 1536 N N . LEU A 1 205 ? -9.031 39.719 9.648 1 98.75 205 LEU A N 1
ATOM 1537 C CA . LEU A 1 205 ? -8.758 38.344 10.07 1 98.75 205 LEU A CA 1
ATOM 1538 C C . LEU A 1 205 ? -7.656 37.719 9.227 1 98.75 205 LEU A C 1
ATOM 1540 O O . LEU A 1 205 ? -7.633 37.875 8.008 1 98.75 205 LEU A O 1
ATOM 1544 N N . LEU A 1 206 ? -6.699 37.094 9.859 1 98.75 206 LEU A N 1
ATOM 1545 C CA . LEU A 1 206 ? -5.637 36.375 9.164 1 98.75 206 LEU A CA 1
ATOM 1546 C C . LEU A 1 206 ? -5.898 34.875 9.188 1 98.75 206 LEU A C 1
ATOM 1548 O O . LEU A 1 206 ? -6.156 34.281 10.25 1 98.75 206 LEU A O 1
ATOM 1552 N N . LEU A 1 207 ? -5.914 34.188 8.016 1 98.81 207 LEU A N 1
ATOM 1553 C CA . LEU A 1 207 ? -5.918 32.75 7.852 1 98.81 207 LEU A CA 1
ATOM 1554 C C . LEU A 1 207 ? -4.582 32.25 7.293 1 98.81 207 LEU A C 1
ATOM 1556 O O . LEU A 1 207 ? -4.281 32.469 6.117 1 98.81 207 LEU A O 1
ATOM 1560 N N . ILE A 1 208 ? -3.805 31.562 8.109 1 98.81 208 ILE A N 1
ATOM 1561 C CA . ILE A 1 208 ? -2.424 31.219 7.777 1 98.81 208 ILE A CA 1
ATOM 1562 C C . ILE A 1 208 ? -2.281 29.719 7.629 1 98.81 208 ILE A C 1
ATOM 1564 O O . ILE A 1 208 ? -2.691 28.953 8.508 1 98.81 208 ILE A O 1
ATOM 1568 N N . GLY A 1 209 ? -1.728 29.297 6.504 1 98.31 209 GLY A N 1
ATOM 1569 C CA . GLY A 1 209 ? -1.559 27.875 6.246 1 98.31 209 GLY A CA 1
ATOM 1570 C C . GLY A 1 209 ? -0.111 27.422 6.305 1 98.31 209 GLY A C 1
ATOM 1571 O O . GLY A 1 209 ? 0.771 28.203 6.672 1 98.31 209 GLY A O 1
ATOM 1572 N N . GLY A 1 210 ? 0.076 26.141 5.961 1 97.25 210 GLY A N 1
ATOM 1573 C CA . GLY A 1 210 ? 1.389 25.516 6.023 1 97.25 210 GLY A CA 1
ATOM 1574 C C . GLY A 1 210 ? 2.387 26.125 5.059 1 97.25 210 GLY A C 1
ATOM 1575 O O . GLY A 1 210 ? 3.598 25.953 5.223 1 97.25 210 GLY A O 1
ATOM 1576 N N . GLY A 1 211 ? 1.923 26.859 4.082 1 97.5 211 GLY A N 1
ATOM 1577 C CA . GLY A 1 211 ? 2.818 27.516 3.145 1 97.5 211 GLY A CA 1
ATOM 1578 C C . GLY A 1 211 ? 3.678 28.578 3.791 1 97.5 211 GLY A C 1
ATOM 1579 O O . GLY A 1 211 ? 4.652 29.047 3.197 1 97.5 211 GLY A O 1
ATOM 1580 N N . CYS A 1 212 ? 3.387 28.953 5.039 1 98.12 212 CYS A N 1
ATOM 1581 C CA . CYS A 1 212 ? 4.105 29.984 5.762 1 98.12 212 CYS A CA 1
ATOM 1582 C C . CYS A 1 212 ? 5.043 29.391 6.801 1 98.12 212 CYS A C 1
ATOM 1584 O O . CYS A 1 212 ? 5.629 30.109 7.605 1 98.12 212 CYS A O 1
ATOM 1586 N N . VAL A 1 213 ? 5.199 28.062 6.812 1 96.69 213 VAL A N 1
ATOM 1587 C CA . VAL A 1 213 ? 5.777 27.359 7.949 1 96.69 213 VAL A CA 1
ATOM 1588 C C . VAL A 1 213 ? 7.23 27.781 8.141 1 96.69 213 VAL A C 1
ATOM 1590 O O . VAL A 1 213 ? 7.762 27.719 9.25 1 96.69 213 VAL A O 1
ATOM 1593 N N . GLU A 1 214 ? 7.871 28.391 7.152 1 94.81 214 GLU A N 1
ATOM 1594 C CA . GLU A 1 214 ? 9.266 28.812 7.25 1 94.81 214 GLU A CA 1
ATOM 1595 C C . GLU A 1 214 ? 9.375 30.266 7.684 1 94.81 214 GLU A C 1
ATOM 1597 O O . GLU A 1 214 ? 10.477 30.812 7.785 1 94.81 214 GLU A O 1
ATOM 1602 N N . GLN A 1 215 ? 8.25 30.922 8.008 1 96.12 215 GLN A N 1
ATOM 1603 C CA . GLN A 1 215 ? 8.273 32.375 8.227 1 96.12 215 GLN A CA 1
ATOM 1604 C C . GLN A 1 215 ? 7.59 32.719 9.539 1 96.12 215 GLN A C 1
ATOM 1606 O O . GLN A 1 215 ? 6.719 33.594 9.57 1 96.12 215 GLN A O 1
ATOM 1611 N N . PRO A 1 216 ? 8.016 32.125 10.633 1 97 216 PRO A N 1
ATOM 1612 C CA . PRO A 1 216 ? 7.328 32.438 11.891 1 97 216 PRO A CA 1
ATOM 1613 C C . PRO A 1 216 ? 7.457 33.906 12.281 1 97 216 PRO A C 1
ATOM 1615 O O . PRO A 1 216 ? 6.465 34.562 12.664 1 97 216 PRO A O 1
ATOM 1618 N N . GLU A 1 217 ? 8.625 34.531 12.133 1 96.5 217 GLU A N 1
ATOM 1619 C CA . GLU A 1 217 ? 8.844 35.938 12.508 1 96.5 217 GLU A CA 1
ATOM 1620 C C . GLU A 1 217 ? 8.023 36.875 11.641 1 96.5 217 GLU A C 1
ATOM 1622 O O . GLU A 1 217 ? 7.422 37.844 12.141 1 96.5 217 GLU A O 1
ATOM 1627 N N . ALA A 1 218 ? 8 36.594 10.352 1 97.06 218 ALA A N 1
ATOM 1628 C CA . ALA A 1 218 ? 7.234 37.438 9.43 1 97.06 218 ALA A CA 1
ATOM 1629 C C . ALA A 1 218 ? 5.742 37.375 9.75 1 97.06 218 ALA A C 1
ATOM 1631 O O . ALA A 1 218 ? 5.047 38.406 9.672 1 97.06 218 ALA A O 1
ATOM 1632 N N . ILE A 1 219 ? 5.25 36.25 10.094 1 97.81 219 ILE A N 1
ATOM 1633 C CA . ILE A 1 219 ? 3.838 36.062 10.414 1 97.81 219 ILE A CA 1
ATOM 1634 C C . ILE A 1 219 ? 3.498 36.844 11.695 1 97.81 219 ILE A C 1
ATOM 1636 O O . ILE A 1 219 ? 2.451 37.469 11.781 1 97.81 219 ILE A O 1
ATOM 1640 N N . ARG A 1 220 ? 4.359 36.719 12.711 1 96.75 220 ARG A N 1
ATOM 1641 C CA . ARG A 1 220 ? 4.145 37.438 13.961 1 96.75 220 ARG A CA 1
ATOM 1642 C C . ARG A 1 220 ? 4.059 38.969 13.719 1 96.75 220 ARG A C 1
ATOM 1644 O O . ARG A 1 220 ? 3.129 39.625 14.18 1 96.75 220 ARG A O 1
ATOM 1651 N N . ARG A 1 221 ? 5.02 39.5 12.93 1 96.81 221 ARG A N 1
ATOM 1652 C CA . ARG A 1 221 ? 5.055 40.938 12.633 1 96.81 221 ARG A CA 1
ATOM 1653 C C . ARG A 1 221 ? 3.811 41.344 11.859 1 96.81 221 ARG A C 1
ATOM 1655 O O . ARG A 1 221 ? 3.254 42.406 12.109 1 96.81 221 ARG A O 1
ATOM 1662 N N . LEU A 1 222 ? 3.387 40.531 10.953 1 97.62 222 LEU A N 1
ATOM 1663 C CA . LEU A 1 222 ? 2.213 40.844 10.148 1 97.62 222 LEU A CA 1
ATOM 1664 C C . LEU A 1 222 ? 0.955 40.875 11.008 1 97.62 222 LEU A C 1
ATOM 1666 O O . LEU A 1 222 ? 0.141 41.781 10.891 1 97.62 222 LEU A O 1
ATOM 1670 N N . ALA A 1 223 ? 0.758 39.844 11.844 1 97.62 223 ALA A N 1
ATOM 1671 C CA . ALA A 1 223 ? -0.392 39.781 12.742 1 97.62 223 ALA A CA 1
ATOM 1672 C C . ALA A 1 223 ? -0.452 41.031 13.633 1 97.62 223 ALA A C 1
ATOM 1674 O O . ALA A 1 223 ? -1.519 41.625 13.805 1 97.62 223 ALA A O 1
ATOM 1675 N N . GLU A 1 224 ? 0.658 41.438 14.148 1 96.69 224 GLU A N 1
ATOM 1676 C CA . GLU A 1 224 ? 0.747 42.594 15.031 1 96.69 224 GLU A CA 1
ATOM 1677 C C . GLU A 1 224 ? 0.494 43.875 14.266 1 96.69 224 GLU A C 1
ATOM 1679 O O . GLU A 1 224 ? -0.251 44.75 14.734 1 96.69 224 GLU A O 1
ATOM 1684 N N . ALA A 1 225 ? 1.14 43.969 13.109 1 96.12 225 ALA A N 1
ATOM 1685 C CA . ALA A 1 225 ? 0.969 45.188 12.297 1 96.12 225 ALA A CA 1
ATOM 1686 C C . ALA A 1 225 ? -0.501 45.406 11.961 1 96.12 225 ALA A C 1
ATOM 1688 O O . ALA A 1 225 ? -0.966 46.562 11.93 1 96.12 225 ALA A O 1
ATOM 1689 N N . LEU A 1 226 ? -1.238 44.375 11.789 1 96.25 226 LEU A N 1
ATOM 1690 C CA . LEU A 1 226 ? -2.633 44.469 11.367 1 96.25 226 LEU A CA 1
ATOM 1691 C C . LEU A 1 226 ? -3.566 44.406 12.57 1 96.25 226 LEU A C 1
ATOM 1693 O O . LEU A 1 226 ? -4.77 44.656 12.445 1 96.25 226 LEU A O 1
ATOM 1697 N N . ASP A 1 227 ? -2.998 44.094 13.727 1 96.12 227 ASP A N 1
ATOM 1698 C CA . ASP A 1 227 ? -3.824 43.812 14.898 1 96.12 227 ASP A CA 1
ATOM 1699 C C . ASP A 1 227 ? -4.977 42.875 14.555 1 96.12 227 ASP A C 1
ATOM 1701 O O . ASP A 1 227 ? -6.137 43.188 14.844 1 96.12 227 ASP A O 1
ATOM 1705 N N . ALA A 1 228 ? -4.617 41.812 13.906 1 97.12 228 ALA A N 1
ATOM 1706 C CA . ALA A 1 228 ? -5.633 40.906 13.352 1 97.12 228 ALA A CA 1
ATOM 1707 C C . ALA A 1 228 ? -5.641 39.562 14.086 1 97.12 228 ALA A C 1
ATOM 1709 O O . ALA A 1 228 ? -4.613 38.906 14.164 1 97.12 228 ALA A O 1
ATOM 1710 N N . PRO A 1 229 ? -6.844 39.125 14.648 1 98.44 229 PRO A N 1
ATOM 1711 C CA . PRO A 1 229 ? -6.922 37.719 15.055 1 98.44 229 PRO A CA 1
ATOM 1712 C C . PRO A 1 229 ? -6.406 36.75 13.984 1 98.44 229 PRO A C 1
ATOM 1714 O O . PRO A 1 229 ? -6.66 36.969 12.797 1 98.44 229 PRO A O 1
ATOM 1717 N N . THR A 1 230 ? -5.629 35.75 14.414 1 98.69 230 THR A N 1
ATOM 1718 C CA . THR A 1 230 ? -4.91 34.906 13.477 1 98.69 230 THR A CA 1
ATOM 1719 C C . THR A 1 230 ? -5.25 33.438 13.719 1 98.69 230 THR A C 1
ATOM 1721 O O . THR A 1 230 ? -4.957 32.875 14.789 1 98.69 230 THR A O 1
ATOM 1724 N N . ALA A 1 231 ? -5.891 32.812 12.734 1 98.62 231 ALA A N 1
ATOM 1725 C CA . ALA A 1 231 ? -6.145 31.375 12.75 1 98.62 231 ALA A CA 1
ATOM 1726 C C . ALA A 1 231 ? -5.09 30.641 11.938 1 98.62 231 ALA A C 1
ATOM 1728 O O . ALA A 1 231 ? -4.734 31.047 10.836 1 98.62 231 ALA A O 1
ATOM 1729 N N . LEU A 1 232 ? -4.57 29.594 12.469 1 98.44 232 LEU A N 1
ATOM 1730 C CA . LEU A 1 232 ? -3.566 28.75 11.82 1 98.44 232 LEU A CA 1
ATOM 1731 C C . LEU A 1 232 ? -4.152 27.406 11.422 1 98.44 232 LEU A C 1
ATOM 1733 O O . LEU A 1 232 ? -4.941 26.828 12.172 1 98.44 232 LEU A O 1
ATOM 1737 N N . THR A 1 233 ? -3.822 26.953 10.195 1 98 233 THR A N 1
ATOM 1738 C CA . THR A 1 233 ? -4.113 25.547 9.93 1 98 233 THR A CA 1
ATOM 1739 C C . THR A 1 233 ? -3.236 24.641 10.789 1 98 233 THR A C 1
ATOM 1741 O O . THR A 1 233 ? -2.309 25.109 11.453 1 98 233 THR A O 1
ATOM 1744 N N . ILE A 1 234 ? -3.488 23.359 10.75 1 97.62 234 ILE A N 1
ATOM 1745 C CA . ILE A 1 234 ? -2.729 22.391 11.539 1 97.62 234 ILE A CA 1
ATOM 1746 C C . ILE A 1 234 ? -1.267 22.406 11.102 1 97.62 234 ILE A C 1
ATOM 1748 O O . ILE A 1 234 ? -0.361 22.406 11.938 1 97.62 234 ILE A O 1
ATOM 1752 N N . ASN A 1 235 ? -1.021 22.484 9.82 1 97.12 235 ASN A N 1
ATOM 1753 C CA . ASN A 1 235 ? 0.338 22.453 9.289 1 97.12 235 ASN A CA 1
ATOM 1754 C C . ASN A 1 235 ? 1.06 23.766 9.531 1 97.12 235 ASN A C 1
ATOM 1756 O O . ASN A 1 235 ? 2.271 23.875 9.336 1 97.12 235 ASN A O 1
ATOM 1760 N N . ALA A 1 236 ? 0.366 24.781 10.062 1 98 236 ALA A N 1
ATOM 1761 C CA . ALA A 1 236 ? 0.953 26.094 10.367 1 98 236 ALA A CA 1
ATOM 1762 C C . ALA A 1 236 ? 1.137 26.266 11.867 1 98 236 ALA A C 1
ATOM 1764 O O . ALA A 1 236 ? 1.666 27.281 12.32 1 98 236 ALA A O 1
ATOM 1765 N N . LYS A 1 237 ? 0.735 25.328 12.664 1 98.06 237 LYS A N 1
ATOM 1766 C CA . LYS A 1 237 ? 0.865 25.438 14.109 1 98.06 237 LYS A CA 1
ATOM 1767 C C . LYS A 1 237 ? 2.291 25.812 14.508 1 98.06 237 LYS A C 1
ATOM 1769 O O . LYS A 1 237 ? 3.254 25.312 13.922 1 98.06 237 LYS A O 1
ATOM 1774 N N . GLY A 1 238 ? 2.385 26.672 15.5 1 98 238 GLY A N 1
ATOM 1775 C CA . GLY A 1 238 ? 3.682 27.062 16.031 1 98 238 GLY A CA 1
ATOM 1776 C C . GLY A 1 238 ? 4.223 28.328 15.398 1 98 238 GLY A C 1
ATOM 1777 O O . GLY A 1 238 ? 5.25 28.859 15.836 1 98 238 GLY A O 1
ATOM 1778 N N . LEU A 1 239 ? 3.506 28.906 14.445 1 98.19 239 LEU A N 1
ATOM 1779 C CA . LEU A 1 239 ? 3.992 30.094 13.758 1 98.19 239 LEU A CA 1
ATOM 1780 C C . LEU A 1 239 ? 3.842 31.328 14.641 1 98.19 239 LEU A C 1
ATOM 1782 O O . LEU A 1 239 ? 4.504 32.344 14.414 1 98.19 239 LEU A O 1
ATOM 1786 N N . LEU A 1 240 ? 2.916 31.344 15.586 1 97.62 240 LEU A N 1
ATOM 1787 C CA . LEU A 1 240 ? 2.822 32.312 16.672 1 97.62 240 LEU A CA 1
ATOM 1788 C C . LEU A 1 240 ? 3.094 31.672 18.016 1 97.62 240 LEU A C 1
ATOM 1790 O O . LEU A 1 240 ? 2.803 30.484 18.203 1 97.62 240 LEU A O 1
ATOM 1794 N N . PRO A 1 241 ? 3.656 32.438 18.906 1 96.06 241 PRO A N 1
ATOM 1795 C CA . PRO A 1 241 ? 3.781 31.891 20.266 1 96.06 241 PRO A CA 1
ATOM 1796 C C . PRO A 1 241 ? 2.441 31.453 20.844 1 96.06 241 PRO A C 1
ATOM 1798 O O . PRO A 1 241 ? 1.408 32.062 20.562 1 96.06 241 PRO A O 1
ATOM 1801 N N . SER A 1 242 ? 2.508 30.438 21.688 1 95.69 242 SER A N 1
ATOM 1802 C CA . SER A 1 242 ? 1.302 29.797 22.203 1 95.69 242 SER A CA 1
ATOM 1803 C C . SER A 1 242 ? 0.438 30.797 22.969 1 95.69 242 SER A C 1
ATOM 1805 O O . SER A 1 242 ? -0.788 30.672 23 1 95.69 242 SER A O 1
ATOM 1807 N N . GLU A 1 243 ? 1.026 31.844 23.516 1 94.38 243 GLU A N 1
ATOM 1808 C CA . GLU A 1 243 ? 0.291 32.812 24.344 1 94.38 243 GLU A CA 1
ATOM 1809 C C . GLU A 1 243 ? 0.085 34.125 23.594 1 94.38 243 GLU A C 1
ATOM 1811 O O . GLU A 1 243 ? -0.306 35.125 24.203 1 94.38 243 GLU A O 1
ATOM 1816 N N . HIS A 1 244 ? 0.407 34.125 22.359 1 96.5 244 HIS A N 1
ATOM 1817 C CA . HIS A 1 244 ? 0.252 35.375 21.625 1 96.5 244 HIS A CA 1
ATOM 1818 C C . HIS A 1 244 ? -1.188 35.875 21.672 1 96.5 244 HIS A C 1
ATOM 1820 O O . HIS A 1 244 ? -2.125 35.125 21.438 1 96.5 244 HIS A O 1
ATOM 1826 N N . PRO A 1 245 ? -1.436 37.094 21.938 1 96.75 245 PRO A N 1
ATOM 1827 C CA . PRO A 1 245 ? -2.783 37.594 22.172 1 96.75 245 PRO A CA 1
ATOM 1828 C C . PRO A 1 245 ? -3.672 37.531 20.938 1 96.75 245 PRO A C 1
ATOM 1830 O O . PRO A 1 245 ? -4.902 37.5 21.047 1 96.75 245 PRO A O 1
ATOM 1833 N N . LEU A 1 246 ? -3.125 37.406 19.766 1 97.81 246 LEU A N 1
ATOM 1834 C CA . LEU A 1 246 ? -3.9 37.438 18.531 1 97.81 246 LEU A CA 1
ATOM 1835 C C . LEU A 1 246 ? -4.148 36.031 18.016 1 97.81 246 LEU A C 1
ATOM 1837 O O . LEU A 1 246 ? -4.848 35.812 17.016 1 97.81 246 LEU A O 1
ATOM 1841 N N . LEU A 1 247 ? -3.619 35 18.672 1 98.12 247 LEU A N 1
ATOM 1842 C CA . LEU A 1 247 ? -3.689 33.625 18.219 1 98.12 247 LEU A CA 1
ATOM 1843 C C . LEU A 1 247 ? -5.059 33.031 18.516 1 98.12 247 LEU A C 1
ATOM 1845 O O . LEU A 1 247 ? -5.555 33.125 19.641 1 98.12 247 LEU A O 1
ATOM 1849 N N . LEU A 1 248 ? -5.625 32.375 17.484 1 98.19 248 LEU A N 1
ATOM 1850 C CA . LEU A 1 248 ? -6.906 31.688 17.641 1 98.19 248 LEU A CA 1
ATOM 1851 C C . LEU A 1 248 ? -6.727 30.172 17.656 1 98.19 248 LEU A C 1
ATOM 1853 O O . LEU A 1 248 ? -7.66 29.438 17.969 1 98.19 248 LEU A O 1
ATOM 1857 N N . GLY A 1 249 ? -5.488 29.672 17.281 1 97.5 249 GLY A N 1
ATOM 1858 C CA . GLY A 1 249 ? -5.266 28.25 17.078 1 97.5 249 GLY A CA 1
ATOM 1859 C C . GLY A 1 249 ? -5.836 27.734 15.773 1 97.5 249 GLY A C 1
ATOM 1860 O O . GLY A 1 249 ? -5.957 28.484 14.805 1 97.5 249 GLY A O 1
ATOM 1861 N N . SER A 1 250 ? -5.996 26.406 15.688 1 97.94 250 SER A N 1
ATOM 1862 C CA . SER A 1 250 ? -6.492 25.734 14.492 1 97.94 250 SER A CA 1
ATOM 1863 C C . SER A 1 250 ? -7.961 25.359 14.641 1 97.94 250 SER A C 1
ATOM 1865 O O . SER A 1 250 ? -8.312 24.172 14.578 1 97.94 250 SER A O 1
ATOM 1867 N N . ASN A 1 251 ? -8.852 26.359 14.789 1 97.94 251 ASN A N 1
ATOM 1868 C CA . ASN A 1 251 ? -10.227 26.109 15.211 1 97.94 251 ASN A CA 1
ATOM 1869 C C . ASN A 1 251 ? -11.234 26.734 14.25 1 97.94 251 ASN A C 1
ATOM 1871 O O . ASN A 1 251 ? -12.344 27.078 14.648 1 97.94 251 ASN A O 1
ATOM 1875 N N . GLN A 1 252 ? -10.859 26.891 13.008 1 97 252 GLN A N 1
ATOM 1876 C CA . GLN A 1 252 ? -11.648 27.562 11.984 1 97 252 GLN A CA 1
ATOM 1877 C C . GLN A 1 252 ? -12.969 26.844 11.734 1 97 252 GLN A C 1
ATOM 1879 O O . GLN A 1 252 ? -13.898 27.422 11.172 1 97 252 GLN A O 1
ATOM 1884 N N . SER A 1 253 ? -13.062 25.609 12.125 1 96.44 253 SER A N 1
ATOM 1885 C CA . SER A 1 253 ? -14.25 24.812 11.859 1 96.44 253 SER A CA 1
ATOM 1886 C C . SER A 1 253 ? -15.312 25.047 12.938 1 96.44 253 SER A C 1
ATOM 1888 O O . SER A 1 253 ? -16.469 24.656 12.758 1 96.44 253 SER A O 1
ATOM 1890 N N . LEU A 1 254 ? -14.992 25.672 14.031 1 96.94 254 LEU A N 1
ATOM 1891 C CA . LEU A 1 254 ? -15.891 25.828 15.172 1 96.94 254 LEU A CA 1
ATOM 1892 C C . LEU A 1 254 ? -16.641 27.156 15.109 1 96.94 254 LEU A C 1
ATOM 1894 O O . LEU A 1 254 ? -16.094 28.141 14.609 1 96.94 254 LEU A O 1
ATOM 1898 N N . PRO A 1 255 ? -17.781 27.281 15.711 1 97.12 255 PRO A N 1
ATOM 1899 C CA . PRO A 1 255 ? -18.688 28.422 15.531 1 97.12 255 PRO A CA 1
ATOM 1900 C C . PRO A 1 255 ? -18.047 29.75 15.914 1 97.12 255 PRO A C 1
ATOM 1902 O O . PRO A 1 255 ? -18.203 30.734 15.203 1 97.12 255 PRO A O 1
ATOM 1905 N N . PRO A 1 256 ? -17.25 29.828 17.016 1 97.88 256 PRO A N 1
ATOM 1906 C CA . PRO A 1 256 ? -16.719 31.141 17.375 1 97.88 256 PRO A CA 1
ATOM 1907 C C . PRO A 1 256 ? -15.789 31.719 16.297 1 97.88 256 PRO A C 1
ATOM 1909 O O . PRO A 1 256 ? -15.844 32.906 16 1 97.88 256 PRO A O 1
ATOM 1912 N N . VAL A 1 257 ? -14.969 30.906 15.758 1 98.38 257 VAL A N 1
ATOM 1913 C CA . VAL A 1 257 ? -14.031 31.391 14.742 1 98.38 257 VAL A CA 1
ATOM 1914 C C . VAL A 1 257 ? -14.773 31.609 13.422 1 98.38 257 VAL A C 1
ATOM 1916 O O . VAL A 1 257 ? -14.453 32.531 12.672 1 98.38 257 VAL A O 1
ATOM 1919 N N . ARG A 1 258 ? -15.766 30.766 13.125 1 98.12 258 ARG A N 1
ATOM 1920 C CA . ARG A 1 258 ? -16.578 30.953 11.93 1 98.12 258 ARG A CA 1
ATOM 1921 C C . ARG A 1 258 ? -17.312 32.281 11.969 1 98.12 258 ARG A C 1
ATOM 1923 O O . ARG A 1 258 ? -17.438 32.969 10.945 1 98.12 258 ARG A O 1
ATOM 1930 N N . GLN A 1 259 ? -17.828 32.625 13.125 1 97.94 259 GLN A N 1
ATOM 1931 C CA . GLN A 1 259 ? -18.484 33.906 13.281 1 97.94 259 GLN A CA 1
ATOM 1932 C C . GLN A 1 259 ? -17.516 35.062 13.055 1 97.94 259 GLN A C 1
ATOM 1934 O O . GLN A 1 259 ? -17.875 36.094 12.453 1 97.94 259 GLN A O 1
ATOM 1939 N N . LEU A 1 260 ? -16.359 34.875 13.586 1 97.62 260 LEU A N 1
ATOM 1940 C CA . LEU A 1 260 ? -15.312 35.875 13.375 1 97.62 260 LEU A CA 1
ATOM 1941 C C . LEU A 1 260 ? -15.023 36.062 11.883 1 97.62 260 LEU A C 1
ATOM 1943 O O . LEU A 1 260 ? -14.891 37.188 11.398 1 97.62 260 LEU A O 1
ATOM 1947 N N . ALA A 1 261 ? -14.93 34.969 11.125 1 98.31 261 ALA A N 1
ATOM 1948 C CA . ALA A 1 261 ? -14.672 35 9.688 1 98.31 261 ALA A CA 1
ATOM 1949 C C . ALA A 1 261 ? -15.828 35.656 8.945 1 98.31 261 ALA A C 1
ATOM 1951 O O . ALA A 1 261 ? -15.609 36.438 7.996 1 98.31 261 ALA A O 1
ATOM 1952 N N . LEU A 1 262 ? -17.016 35.375 9.344 1 97.88 262 LEU A N 1
ATOM 1953 C CA . LEU A 1 262 ? -18.219 35.906 8.727 1 97.88 262 LEU A CA 1
ATOM 1954 C C . LEU A 1 262 ? -18.297 37.438 8.938 1 97.88 262 LEU A C 1
ATOM 1956 O O . LEU A 1 262 ? -18.766 38.156 8.062 1 97.88 262 LEU A O 1
ATOM 1960 N N . ASN A 1 263 ? -17.828 37.906 10.07 1 97.62 263 ASN A N 1
ATOM 1961 C CA . ASN A 1 263 ? -17.938 39.312 10.438 1 97.62 263 ASN A CA 1
ATOM 1962 C C . ASN A 1 263 ? -16.75 40.094 9.945 1 97.62 263 ASN A C 1
ATOM 1964 O O . ASN A 1 263 ? -16.766 41.344 9.977 1 97.62 263 ASN A O 1
ATOM 1968 N N . ALA A 1 264 ? -15.695 39.469 9.594 1 98.25 264 ALA A N 1
ATOM 1969 C CA . ALA A 1 264 ? -14.508 40.156 9.117 1 98.25 264 ALA A CA 1
ATOM 1970 C C . ALA A 1 264 ? -14.805 40.938 7.844 1 98.25 264 ALA A C 1
ATOM 1972 O O . ALA A 1 264 ? -15.531 40.469 6.973 1 98.25 264 ALA A O 1
ATOM 1973 N N . ASP A 1 265 ? -14.344 42.156 7.797 1 98.44 265 ASP A N 1
ATOM 1974 C CA . ASP A 1 265 ? -14.539 42.969 6.586 1 98.44 265 ASP A CA 1
ATOM 1975 C C . ASP A 1 265 ? -13.438 42.688 5.566 1 98.44 265 ASP A C 1
ATOM 1977 O O . ASP A 1 265 ? -13.641 42.844 4.363 1 98.44 265 ASP A O 1
ATOM 1981 N N . VAL A 1 266 ? -12.219 42.312 6.012 1 98.56 266 VAL A N 1
ATOM 1982 C CA . VAL A 1 266 ? -11.117 41.875 5.156 1 98.56 266 VAL A CA 1
ATOM 1983 C C . VAL A 1 266 ? -10.477 40.625 5.75 1 98.56 266 VAL A C 1
ATOM 1985 O O . VAL A 1 266 ? -10.133 40.594 6.934 1 98.56 266 VAL A O 1
ATOM 1988 N N . VAL A 1 267 ? -10.383 39.562 4.98 1 98.75 267 VAL A N 1
ATOM 1989 C CA . VAL A 1 267 ? -9.672 38.344 5.336 1 98.75 267 VAL A CA 1
ATOM 1990 C C . VAL A 1 267 ? -8.414 38.188 4.473 1 98.75 267 VAL A C 1
ATOM 1992 O O . VAL A 1 267 ? -8.492 38.25 3.244 1 98.75 267 VAL A O 1
ATOM 1995 N N . LEU A 1 268 ? -7.305 38.125 5.07 1 98.75 268 LEU A N 1
ATOM 1996 C CA . LEU A 1 268 ? -6.047 37.844 4.395 1 98.75 268 LEU A CA 1
ATOM 1997 C C . LEU A 1 268 ? -5.629 36.406 4.613 1 98.75 268 LEU A C 1
ATOM 1999 O O . LEU A 1 268 ? -5.277 36 5.73 1 98.75 268 LEU A O 1
ATOM 2003 N N . ALA A 1 269 ? -5.73 35.562 3.592 1 98.75 269 ALA A N 1
ATOM 2004 C CA . ALA A 1 269 ? -5.355 34.156 3.611 1 98.75 269 ALA A CA 1
ATOM 2005 C C . ALA A 1 269 ? -4.02 33.906 2.912 1 98.75 269 ALA A C 1
ATOM 2007 O O . ALA A 1 269 ? -3.867 34.25 1.731 1 98.75 269 ALA A O 1
ATOM 2008 N N . ILE A 1 270 ? -3.057 33.375 3.619 1 98.75 270 ILE A N 1
ATOM 2009 C CA . ILE A 1 270 ? -1.714 33.219 3.068 1 98.75 270 ILE A CA 1
ATOM 2010 C C . ILE A 1 270 ? -1.27 31.781 3.193 1 98.75 270 ILE A C 1
ATOM 2012 O O . ILE A 1 270 ? -1.26 31.219 4.293 1 98.75 270 ILE A O 1
ATOM 2016 N N . GLY A 1 271 ? -0.877 31.172 2.043 1 98 271 GLY A N 1
ATOM 2017 C CA . GLY A 1 271 ? -0.289 29.844 2.039 1 98 271 GLY A CA 1
ATOM 2018 C C . GLY A 1 271 ? -1.233 28.766 2.551 1 98 271 GLY A C 1
ATOM 2019 O O . GLY A 1 271 ? -0.809 27.828 3.234 1 98 271 GLY A O 1
ATOM 2020 N N . THR A 1 272 ? -2.557 28.906 2.373 1 97.81 272 THR A N 1
ATOM 2021 C CA . THR A 1 272 ? -3.543 27.938 2.861 1 97.81 272 THR A CA 1
ATOM 2022 C C . THR A 1 272 ? -4.465 27.5 1.732 1 97.81 272 THR A C 1
ATOM 2024 O O . THR A 1 272 ? -4.766 28.266 0.823 1 97.81 272 THR A O 1
ATOM 2027 N N . GLU A 1 273 ? -4.91 26.25 1.821 1 96.06 273 GLU A N 1
ATOM 2028 C CA . GLU A 1 273 ? -5.773 25.656 0.803 1 96.06 273 GLU A CA 1
ATOM 2029 C C . GLU A 1 273 ? -7.234 26.047 1.02 1 96.06 273 GLU A C 1
ATOM 2031 O O . GLU A 1 273 ? -8.039 26.016 0.085 1 96.06 273 GLU A O 1
ATOM 2036 N N . LEU A 1 274 ? -7.59 26.469 2.25 1 97.19 274 LEU A N 1
ATOM 2037 C CA . LEU A 1 274 ? -8.977 26.719 2.648 1 97.19 274 LEU A CA 1
ATOM 2038 C C . LEU A 1 274 ? -9.828 25.469 2.432 1 97.19 274 LEU A C 1
ATOM 2040 O O . LEU A 1 274 ? -10.992 25.578 2.033 1 97.19 274 LEU A O 1
ATOM 2044 N N . GLY A 1 275 ? -9.195 24.328 2.623 1 94.56 275 GLY A N 1
ATOM 2045 C CA . GLY A 1 275 ? -9.852 23.047 2.371 1 94.56 275 GLY A CA 1
ATOM 2046 C C . GLY A 1 275 ? -10.648 22.547 3.559 1 94.56 275 GLY A C 1
ATOM 2047 O O . GLY A 1 275 ? -10.547 23.094 4.66 1 94.56 275 GLY A O 1
ATOM 2048 N N . GLU A 1 276 ? -11.297 21.453 3.332 1 94.44 276 GLU A N 1
ATOM 2049 C CA . GLU A 1 276 ? -12.266 20.859 4.246 1 94.44 276 GLU A CA 1
ATOM 2050 C C . GLU A 1 276 ? -11.602 20.453 5.559 1 94.44 276 GLU A C 1
ATOM 2052 O O . GLU A 1 276 ? -12.117 20.734 6.641 1 94.44 276 GLU A O 1
ATOM 2057 N N . THR A 1 277 ? -10.469 19.891 5.516 1 93.44 277 THR A N 1
ATOM 2058 C CA . THR A 1 277 ? -9.867 19.234 6.668 1 93.44 277 THR A CA 1
ATOM 2059 C C . THR A 1 277 ? -9.227 20.266 7.602 1 93.44 277 THR A C 1
ATOM 2061 O O . THR A 1 277 ? -8.859 19.938 8.734 1 93.44 277 THR A O 1
ATOM 2064 N N . ASP A 1 278 ? -9.188 21.562 7.191 1 94.75 278 ASP A N 1
ATOM 2065 C CA . ASP A 1 278 ? -8.711 22.625 8.078 1 94.75 278 ASP A CA 1
ATOM 2066 C C . ASP A 1 278 ? -9.844 23.594 8.43 1 94.75 278 ASP A C 1
ATOM 2068 O O . ASP A 1 278 ? -9.828 24.203 9.492 1 94.75 278 ASP A O 1
ATOM 2072 N N . TYR A 1 279 ? -10.836 23.719 7.582 1 97.31 279 TYR A N 1
ATOM 2073 C CA . TYR A 1 279 ? -11.812 24.797 7.754 1 97.31 279 TYR A CA 1
ATOM 2074 C C . TYR A 1 279 ? -13.211 24.234 7.961 1 97.31 279 TYR A C 1
ATOM 2076 O O . TYR A 1 279 ? -14.141 24.984 8.297 1 97.31 279 TYR A O 1
ATOM 2084 N N . ASP A 1 280 ? -13.328 22.922 7.816 1 95.94 280 ASP A N 1
ATOM 2085 C CA . ASP A 1 280 ? -14.633 22.281 8 1 95.94 280 ASP A CA 1
ATOM 2086 C C . ASP A 1 280 ? -14.484 20.828 8.445 1 95.94 280 ASP A C 1
ATOM 2088 O O . ASP A 1 280 ? -15.008 19.922 7.797 1 95.94 280 ASP A O 1
ATOM 2092 N N . VAL A 1 281 ? -13.891 20.578 9.57 1 92.62 281 VAL A N 1
ATOM 2093 C CA . VAL A 1 281 ? -13.641 19.234 10.039 1 92.62 281 VAL A CA 1
ATOM 2094 C C . VAL A 1 281 ? -14.938 18.609 10.547 1 92.62 281 VAL A C 1
ATOM 2096 O O . VAL A 1 281 ? -14.992 17.406 10.812 1 92.62 281 VAL A O 1
ATOM 2099 N N . VAL A 1 282 ? -15.984 19.406 10.656 1 90.56 282 VAL A N 1
ATOM 2100 C CA . VAL A 1 282 ? -17.297 18.891 11.039 1 90.56 282 VAL A CA 1
ATOM 2101 C C . VAL A 1 282 ? -18.094 18.516 9.797 1 90.56 282 VAL A C 1
ATOM 2103 O O . VAL A 1 282 ? -19.172 17.938 9.898 1 90.56 282 VAL A O 1
ATOM 2106 N N . PHE A 1 283 ? -17.719 18.875 8.617 1 90.25 283 PHE A N 1
ATOM 2107 C CA . PHE A 1 283 ? -18.203 18.438 7.309 1 90.25 283 PHE A CA 1
ATOM 2108 C C . PHE A 1 283 ? -19.625 18.922 7.07 1 90.25 283 PHE A C 1
ATOM 2110 O O . PHE A 1 283 ? -20.453 18.188 6.543 1 90.25 283 PHE A O 1
ATOM 2117 N N . ASP A 1 284 ? -19.906 20.188 7.477 1 92.81 284 ASP A N 1
ATOM 2118 C CA . ASP A 1 284 ? -21.266 20.703 7.293 1 92.81 284 ASP A CA 1
ATOM 2119 C C . ASP A 1 284 ? -21.297 21.75 6.188 1 92.81 284 ASP A C 1
ATOM 2121 O O . ASP A 1 284 ? -22.375 22.234 5.828 1 92.81 284 ASP A O 1
ATOM 2125 N N . GLY A 1 285 ? -20.094 22.109 5.676 1 92.06 285 GLY A N 1
ATOM 2126 C CA . GLY A 1 285 ? -20 23.031 4.547 1 92.06 285 GLY A CA 1
ATOM 2127 C C . GLY A 1 285 ? -20.328 24.453 4.914 1 92.06 285 GLY A C 1
ATOM 2128 O O . GLY A 1 285 ? -20.625 25.281 4.043 1 92.06 285 GLY A O 1
ATOM 2129 N N . ASN A 1 286 ? -20.234 24.844 6.168 1 93.44 286 ASN A N 1
ATOM 2130 C CA . ASN A 1 286 ? -20.797 26.125 6.602 1 93.44 286 ASN A CA 1
ATOM 2131 C C . ASN A 1 286 ? -19.703 27.141 6.902 1 93.44 286 ASN A C 1
ATOM 2133 O O . ASN A 1 286 ? -19.969 28.172 7.527 1 93.44 286 ASN A O 1
ATOM 2137 N N . PHE A 1 287 ? -18.453 26.938 6.527 1 97.06 287 PHE A N 1
ATOM 2138 C CA . PHE A 1 287 ? -17.453 27.969 6.652 1 97.06 287 PHE A CA 1
ATOM 2139 C C . PHE A 1 287 ? -17.641 29.047 5.586 1 97.06 287 PHE A C 1
ATOM 2141 O O . PHE A 1 287 ? -17.672 28.75 4.395 1 97.06 287 PHE A O 1
ATOM 2148 N N . ARG A 1 288 ? -17.766 30.297 5.992 1 97.19 288 ARG A N 1
ATOM 2149 C CA . ARG A 1 288 ? -18.016 31.422 5.086 1 97.19 288 ARG A CA 1
ATOM 2150 C C . ARG A 1 288 ? -17.125 32.594 5.414 1 97.19 288 ARG A C 1
ATOM 2152 O O . ARG A 1 288 ? -16.812 32.844 6.582 1 97.19 288 ARG A O 1
ATOM 2159 N N . ILE A 1 289 ? -16.719 33.25 4.391 1 97.69 289 ILE A N 1
ATOM 2160 C CA . ILE A 1 289 ? -16.016 34.531 4.508 1 97.69 289 ILE A CA 1
ATOM 2161 C C . ILE A 1 289 ? -16.938 35.688 4.133 1 97.69 289 ILE A C 1
ATOM 2163 O O . ILE A 1 289 ? -17.391 35.781 2.986 1 97.69 289 ILE A O 1
ATOM 2167 N N . GLY A 1 290 ? -17.188 36.562 5.07 1 96.38 290 GLY A N 1
ATOM 2168 C CA . GLY A 1 290 ? -18.188 37.594 4.867 1 96.38 290 GLY A CA 1
ATOM 2169 C C . GLY A 1 290 ? -17.656 38.781 4.094 1 96.38 290 GLY A C 1
ATOM 2170 O O . GLY A 1 290 ? -18.359 39.375 3.289 1 96.38 290 GLY A O 1
ATOM 2171 N N . GLY A 1 291 ? -16.453 39.125 4.328 1 97.69 291 GLY A N 1
ATOM 2172 C CA . GLY A 1 291 ? -15.844 40.312 3.715 1 97.69 291 GLY A CA 1
ATOM 2173 C C . GLY A 1 291 ? -14.984 39.969 2.51 1 97.69 291 GLY A C 1
ATOM 2174 O O . GLY A 1 291 ? -15.234 38.969 1.823 1 97.69 291 GLY A O 1
ATOM 2175 N N . GLU A 1 292 ? -14.062 40.906 2.215 1 98.19 292 GLU A N 1
ATOM 2176 C CA . GLU A 1 292 ? -13.148 40.719 1.091 1 98.19 292 GLU A CA 1
ATOM 2177 C C . GLU A 1 292 ? -12.047 39.719 1.44 1 98.19 292 GLU A C 1
ATOM 2179 O O . GLU A 1 292 ? -11.453 39.781 2.518 1 98.19 292 GLU A O 1
ATOM 2184 N N . LEU A 1 293 ? -11.844 38.812 0.542 1 98.62 293 LEU A N 1
ATOM 2185 C CA . LEU A 1 293 ? -10.75 37.875 0.693 1 98.62 293 LEU A CA 1
ATOM 2186 C C . LEU A 1 293 ? -9.555 38.281 -0.154 1 98.62 293 LEU A C 1
ATOM 2188 O O . LEU A 1 293 ? -9.68 38.469 -1.364 1 98.62 293 LEU A O 1
ATOM 2192 N N . ILE A 1 294 ? -8.445 38.469 0.444 1 98.75 294 ILE A N 1
ATOM 2193 C CA . ILE A 1 294 ? -7.145 38.594 -0.216 1 98.75 294 ILE A CA 1
ATOM 2194 C C . ILE A 1 294 ? -6.371 37.281 -0.072 1 98.75 294 ILE A C 1
ATOM 2196 O O . ILE A 1 294 ? -6.086 36.844 1.045 1 98.75 294 ILE A O 1
ATOM 2200 N N . ARG A 1 295 ? -6.035 36.688 -1.17 1 98.44 295 ARG A N 1
ATOM 2201 C CA . ARG A 1 295 ? -5.367 35.375 -1.158 1 98.44 295 ARG A CA 1
ATOM 2202 C C . ARG A 1 295 ? -3.939 35.5 -1.682 1 98.44 295 ARG A C 1
ATOM 2204 O O . ARG A 1 295 ? -3.701 36.125 -2.717 1 98.44 295 ARG A O 1
ATOM 2211 N N . ILE A 1 296 ? -3.004 34.969 -0.954 1 98.69 296 ILE A N 1
ATOM 2212 C CA . ILE A 1 296 ? -1.61 34.875 -1.374 1 98.69 296 ILE A CA 1
ATOM 2213 C C . ILE A 1 296 ? -1.189 33.406 -1.377 1 98.69 296 ILE A C 1
ATOM 2215 O O . ILE A 1 296 ? -1.274 32.719 -0.351 1 98.69 296 ILE A O 1
ATOM 2219 N N . ASP A 1 297 ? -0.768 32.906 -2.486 1 98.44 297 ASP A N 1
ATOM 2220 C CA . ASP A 1 297 ? -0.368 31.516 -2.609 1 98.44 297 ASP A CA 1
ATOM 2221 C C . ASP A 1 297 ? 0.692 31.344 -3.695 1 98.44 297 ASP A C 1
ATOM 2223 O O . ASP A 1 297 ? 0.693 32.062 -4.691 1 98.44 297 ASP A O 1
ATOM 2227 N N . ILE A 1 298 ? 1.535 30.453 -3.473 1 98.19 298 ILE A N 1
ATOM 2228 C CA . ILE A 1 298 ? 2.59 30.188 -4.445 1 98.19 298 ILE A CA 1
ATOM 2229 C C . ILE A 1 298 ? 2.037 29.328 -5.582 1 98.19 298 ILE A C 1
ATOM 2231 O O . ILE A 1 298 ? 2.631 29.266 -6.66 1 98.19 298 ILE A O 1
ATOM 2235 N N . ASP A 1 299 ? 0.981 28.594 -5.332 1 97.25 299 ASP A N 1
ATOM 2236 C CA . ASP A 1 299 ? 0.296 27.766 -6.324 1 97.25 299 ASP A CA 1
ATOM 2237 C C . ASP A 1 299 ? -0.804 28.562 -7.027 1 97.25 299 ASP A C 1
ATOM 2239 O O . ASP A 1 299 ? -1.848 28.844 -6.438 1 97.25 299 ASP A O 1
ATOM 2243 N N . ALA A 1 300 ? -0.649 28.797 -8.281 1 96.38 300 ALA A N 1
ATOM 2244 C CA . ALA A 1 300 ? -1.588 29.609 -9.047 1 96.38 300 ALA A CA 1
ATOM 2245 C C . ALA A 1 300 ? -2.973 28.969 -9.078 1 96.38 300 ALA A C 1
ATOM 2247 O O . ALA A 1 300 ? -3.988 29.672 -9.062 1 96.38 300 ALA A O 1
ATOM 2248 N N . ASP A 1 301 ? -3.008 27.641 -9.078 1 93.94 301 ASP A N 1
ATOM 2249 C CA . ASP A 1 301 ? -4.289 26.938 -9.141 1 93.94 301 ASP A CA 1
ATOM 2250 C C . ASP A 1 301 ? -5.09 27.141 -7.855 1 93.94 301 ASP A C 1
ATOM 2252 O O . ASP A 1 301 ? -6.32 27.125 -7.879 1 93.94 301 ASP A O 1
ATOM 2256 N N . GLN A 1 302 ? -4.426 27.359 -6.789 1 95.5 302 GLN A N 1
ATOM 2257 C CA . GLN A 1 302 ? -5.066 27.453 -5.484 1 95.5 302 GLN A CA 1
ATOM 2258 C C . GLN A 1 302 ? -5.711 28.828 -5.285 1 95.5 302 GLN A C 1
ATOM 2260 O O . GLN A 1 302 ? -6.625 28.969 -4.473 1 95.5 302 GLN A O 1
ATOM 2265 N N . LEU A 1 303 ? -5.348 29.812 -6.027 1 96.5 303 LEU A N 1
ATOM 2266 C CA . LEU A 1 303 ? -5.707 31.203 -5.801 1 96.5 303 LEU A CA 1
ATOM 2267 C C . LEU A 1 303 ? -7.211 31.422 -5.969 1 96.5 303 LEU A C 1
ATOM 2269 O O . LEU A 1 303 ? -7.785 32.312 -5.371 1 96.5 303 LEU A O 1
ATOM 2273 N N . THR A 1 304 ? -7.895 30.516 -6.73 1 94.62 304 THR A N 1
ATOM 2274 C CA . THR A 1 304 ? -9.312 30.734 -6.98 1 94.62 304 THR A CA 1
ATOM 2275 C C . THR A 1 304 ? -10.141 29.531 -6.562 1 94.62 304 THR A C 1
ATOM 2277 O O . THR A 1 304 ? -11.305 29.406 -6.953 1 94.62 304 THR A O 1
ATOM 2280 N N . ARG A 1 305 ? -9.562 28.609 -5.824 1 94.88 305 ARG A N 1
ATOM 2281 C CA . ARG A 1 305 ? -10.281 27.438 -5.363 1 94.88 305 ARG A CA 1
ATOM 2282 C C . ARG A 1 305 ? -10.977 27.688 -4.027 1 94.88 305 ARG A C 1
ATOM 2284 O O . ARG A 1 305 ? -10.469 28.469 -3.207 1 94.88 305 ARG A O 1
ATOM 2291 N N . ASN A 1 306 ? -12.141 27.047 -3.764 1 95.06 306 ASN A N 1
ATOM 2292 C CA . ASN A 1 306 ? -12.883 27 -2.51 1 95.06 306 ASN A CA 1
ATOM 2293 C C . ASN A 1 306 ? -13.609 28.312 -2.242 1 95.06 306 ASN A C 1
ATOM 2295 O O . ASN A 1 306 ? -14.82 28.328 -2.01 1 95.06 306 ASN A O 1
ATOM 2299 N N . HIS A 1 307 ? -12.859 29.516 -2.211 1 96.44 307 HIS A N 1
ATOM 2300 C CA . HIS A 1 307 ? -13.43 30.844 -1.967 1 96.44 307 HIS A CA 1
ATOM 2301 C C . HIS A 1 307 ? -12.906 31.859 -2.979 1 96.44 307 HIS A C 1
ATOM 2303 O O . HIS A 1 307 ? -11.695 31.953 -3.207 1 96.44 307 HIS A O 1
ATOM 2309 N N . GLN A 1 308 ? -13.789 32.625 -3.572 1 96.31 308 GLN A N 1
ATOM 2310 C CA . GLN A 1 308 ? -13.406 33.625 -4.566 1 96.31 308 GLN A CA 1
ATOM 2311 C C . GLN A 1 308 ? -12.75 34.844 -3.912 1 96.31 308 GLN A C 1
ATOM 2313 O O . GLN A 1 308 ? -13.352 35.5 -3.057 1 96.31 308 GLN A O 1
ATOM 2318 N N . PRO A 1 309 ? -11.57 35.125 -4.281 1 98.12 309 PRO A N 1
ATOM 2319 C CA . PRO A 1 309 ? -10.906 36.281 -3.668 1 98.12 309 PRO A CA 1
ATOM 2320 C C . PRO A 1 309 ? -11.258 37.625 -4.352 1 98.12 309 PRO A C 1
ATOM 2322 O O . PRO A 1 309 ? -11.562 37.625 -5.547 1 98.12 309 PRO A O 1
ATOM 2325 N N . ALA A 1 310 ? -11.258 38.656 -3.588 1 98.06 310 ALA A N 1
ATOM 2326 C CA . ALA A 1 310 ? -11.281 40 -4.152 1 98.06 310 ALA A CA 1
ATOM 2327 C C . ALA A 1 310 ? -9.945 40.344 -4.797 1 98.06 310 ALA A C 1
ATOM 2329 O O . ALA A 1 310 ? -9.898 41.094 -5.785 1 98.06 310 ALA A O 1
ATOM 2330 N N . LEU A 1 311 ? -8.891 39.875 -4.211 1 98.25 311 LEU A N 1
ATOM 2331 C CA . LEU A 1 311 ? -7.527 40.062 -4.695 1 98.25 311 LEU A CA 1
ATOM 2332 C C . LEU A 1 311 ? -6.719 38.781 -4.555 1 98.25 311 LEU A C 1
ATOM 2334 O O . LEU A 1 311 ? -6.672 38.188 -3.473 1 98.25 311 LEU A O 1
ATOM 2338 N N . ALA A 1 312 ? -6.18 38.281 -5.629 1 98.44 312 ALA A N 1
ATOM 2339 C CA . ALA A 1 312 ? -5.324 37.125 -5.656 1 98.44 312 ALA A CA 1
ATOM 2340 C C . ALA A 1 312 ? -3.885 37.5 -5.996 1 98.44 312 ALA A C 1
ATOM 2342 O O . ALA A 1 312 ? -3.631 38.156 -7 1 98.44 312 ALA A O 1
ATOM 2343 N N . ILE A 1 313 ? -2.994 37.062 -5.176 1 98.69 313 ILE A N 1
ATOM 2344 C CA . ILE A 1 313 ? -1.586 37.406 -5.359 1 98.69 313 ILE A CA 1
ATOM 2345 C C . ILE A 1 313 ? -0.765 36.125 -5.469 1 98.69 313 ILE A C 1
ATOM 2347 O O . ILE A 1 313 ? -0.623 35.375 -4.492 1 98.69 313 ILE A O 1
ATOM 2351 N N . HIS A 1 314 ? -0.288 35.812 -6.664 1 98.31 314 HIS A N 1
ATOM 2352 C CA . HIS A 1 314 ? 0.617 34.719 -6.895 1 98.31 314 HIS A CA 1
ATOM 2353 C C . HIS A 1 314 ? 2.031 35.031 -6.426 1 98.31 314 HIS A C 1
ATOM 2355 O O . HIS A 1 314 ? 2.719 35.844 -7.043 1 98.31 314 HIS A O 1
ATOM 2361 N N . SER A 1 315 ? 2.463 34.406 -5.316 1 98.38 315 SER A N 1
ATOM 2362 C CA . SER A 1 315 ? 3.756 34.75 -4.734 1 98.38 315 SER A CA 1
ATOM 2363 C C . SER A 1 315 ? 4.152 33.781 -3.645 1 98.38 315 SER A C 1
ATOM 2365 O O . SER A 1 315 ? 3.307 33.031 -3.127 1 98.38 315 SER A O 1
ATOM 2367 N N . ASP A 1 316 ? 5.426 33.812 -3.395 1 97.88 316 ASP A N 1
ATOM 2368 C CA . ASP A 1 316 ? 5.918 33.219 -2.15 1 97.88 316 ASP A CA 1
ATOM 2369 C C . ASP A 1 316 ? 5.375 33.969 -0.937 1 97.88 316 ASP A C 1
ATOM 2371 O O . ASP A 1 316 ? 5.305 35.188 -0.943 1 97.88 316 ASP A O 1
ATOM 2375 N N . ALA A 1 317 ? 4.977 33.219 0.074 1 98 317 ALA A N 1
ATOM 2376 C CA . ALA A 1 317 ? 4.371 33.812 1.271 1 98 317 ALA A CA 1
ATOM 2377 C C . ALA A 1 317 ? 5.332 34.781 1.956 1 98 317 ALA A C 1
ATOM 2379 O O . ALA A 1 317 ? 4.945 35.906 2.309 1 98 317 ALA A O 1
ATOM 2380 N N . GLY A 1 318 ? 6.605 34.312 2.182 1 97.62 318 GLY A N 1
ATOM 2381 C CA . GLY A 1 318 ? 7.582 35.156 2.857 1 97.62 318 GLY A CA 1
ATOM 2382 C C . GLY A 1 318 ? 7.844 36.469 2.141 1 97.62 318 GLY A C 1
ATOM 2383 O O . GLY A 1 318 ? 7.859 37.531 2.766 1 97.62 318 GLY A O 1
ATOM 2384 N N . LEU A 1 319 ? 7.988 36.406 0.857 1 97.94 319 LEU A N 1
ATOM 2385 C CA . LEU A 1 319 ? 8.25 37.594 0.055 1 97.94 319 LEU A CA 1
ATOM 2386 C C . LEU A 1 319 ? 7.047 38.562 0.072 1 97.94 319 LEU A C 1
ATOM 2388 O O . LEU A 1 319 ? 7.207 39.781 0.165 1 97.94 319 LEU A O 1
ATOM 2392 N N . ALA A 1 320 ? 5.887 38 -0.021 1 98.62 320 ALA A N 1
ATOM 2393 C CA . ALA A 1 320 ? 4.672 38.812 -0.008 1 98.62 320 ALA A CA 1
ATOM 2394 C C . ALA A 1 320 ? 4.484 39.5 1.341 1 98.62 320 ALA A C 1
ATOM 2396 O O . ALA A 1 320 ? 4.105 40.656 1.4 1 98.62 320 ALA A O 1
ATOM 2397 N N . ILE A 1 321 ? 4.715 38.781 2.416 1 98.44 321 ILE A N 1
ATOM 2398 C CA . ILE A 1 321 ? 4.531 39.312 3.756 1 98.44 321 ILE A CA 1
ATOM 2399 C C . ILE A 1 321 ? 5.512 40.469 3.982 1 98.44 321 ILE A C 1
ATOM 2401 O O . ILE A 1 321 ? 5.145 41.531 4.52 1 98.44 321 ILE A O 1
ATOM 2405 N N . GLU A 1 322 ? 6.746 40.312 3.582 1 97.94 322 GLU A N 1
ATOM 2406 C CA . GLU A 1 322 ? 7.746 41.344 3.73 1 97.94 322 GLU A CA 1
ATOM 2407 C C . GLU A 1 322 ? 7.359 42.594 2.934 1 97.94 322 GLU A C 1
ATOM 2409 O O . GLU A 1 322 ? 7.535 43.719 3.406 1 97.94 322 GLU A O 1
ATOM 2414 N N . ALA A 1 323 ? 6.867 42.375 1.748 1 98.44 323 ALA A N 1
ATOM 2415 C CA . ALA A 1 323 ? 6.418 43.469 0.924 1 98.44 323 ALA A CA 1
ATOM 2416 C C . ALA A 1 323 ? 5.254 44.219 1.584 1 98.44 323 ALA A C 1
ATOM 2418 O O . ALA A 1 323 ? 5.199 45.438 1.57 1 98.44 323 ALA A O 1
ATOM 2419 N N . LEU A 1 324 ? 4.301 43.531 2.115 1 98.25 324 LEU A N 1
ATOM 2420 C CA . LEU A 1 324 ? 3.16 44.125 2.809 1 98.25 324 LEU A CA 1
ATOM 2421 C C . LEU A 1 324 ? 3.617 44.906 4.027 1 98.25 324 LEU A C 1
ATOM 2423 O O . LEU A 1 324 ? 3.145 46.031 4.258 1 98.25 324 LEU A O 1
ATOM 2427 N N . LEU A 1 325 ? 4.547 44.312 4.824 1 97.19 325 LEU A N 1
ATOM 2428 C CA . LEU A 1 325 ? 5.031 44.938 6.051 1 97.19 325 LEU A CA 1
ATOM 2429 C C . LEU A 1 325 ? 5.715 46.281 5.754 1 97.19 325 LEU A C 1
ATOM 2431 O O . LEU A 1 325 ? 5.664 47.188 6.566 1 97.19 325 LEU A O 1
ATOM 2435 N N . SER A 1 326 ? 6.332 46.312 4.613 1 96.75 326 SER A N 1
ATOM 2436 C CA . SER A 1 326 ? 7 47.562 4.219 1 96.75 326 SER A CA 1
ATOM 2437 C C . SER A 1 326 ? 5.992 48.688 3.994 1 96.75 326 SER A C 1
ATOM 2439 O O . SER A 1 326 ? 6.344 49.844 4.047 1 96.75 326 SER A O 1
ATOM 2441 N N . GLU A 1 327 ? 4.766 48.344 3.783 1 95.81 327 GLU A N 1
ATOM 2442 C CA . GLU A 1 327 ? 3.715 49.312 3.506 1 95.81 327 GLU A CA 1
ATOM 2443 C C . GLU A 1 327 ? 2.846 49.562 4.738 1 95.81 327 GLU A C 1
ATOM 2445 O O . GLU A 1 327 ? 1.942 50.375 4.711 1 95.81 327 GLU A O 1
ATOM 2450 N N . LEU A 1 328 ? 3.047 48.844 5.805 1 94.62 328 LEU A N 1
ATOM 2451 C CA . LEU A 1 328 ? 2.191 48.906 6.984 1 94.62 328 LEU A CA 1
ATOM 2452 C C . LEU A 1 328 ? 2.947 49.5 8.172 1 94.62 328 LEU A C 1
ATOM 2454 O O . LEU A 1 328 ? 4.172 49.344 8.258 1 94.62 328 LEU A O 1
ATOM 2458 N N . PRO A 1 329 ? 2.25 50.188 9.016 1 87.62 329 PRO A N 1
ATOM 2459 C CA . PRO A 1 329 ? 2.922 50.656 10.219 1 87.62 329 PRO A CA 1
ATOM 2460 C C . PRO A 1 329 ? 3.33 49.531 11.172 1 87.62 329 PRO A C 1
ATOM 2462 O O . PRO A 1 329 ? 2.643 48.531 11.258 1 87.62 329 PRO A O 1
ATOM 2465 N N . GLN A 1 330 ? 4.418 49.781 11.828 1 84.81 330 GLN A N 1
ATOM 2466 C CA . GLN A 1 330 ? 4.867 48.812 12.82 1 84.81 330 GLN A CA 1
ATOM 2467 C C . GLN A 1 330 ? 4.141 49 14.148 1 84.81 330 GLN A C 1
ATOM 2469 O O . GLN A 1 330 ? 3.922 50.125 14.578 1 84.81 330 GLN A O 1
ATOM 2474 N N . ARG A 1 331 ? 3.582 47.969 14.539 1 84.19 331 ARG A N 1
ATOM 2475 C CA . ARG A 1 331 ? 2.883 47.969 15.82 1 84.19 331 ARG A CA 1
ATOM 2476 C C . ARG A 1 331 ? 3.332 46.812 16.703 1 84.19 331 ARG A C 1
ATOM 2478 O O . ARG A 1 331 ? 3.668 45.75 16.188 1 84.19 331 ARG A O 1
ATOM 2485 N N . ILE A 1 332 ? 3.564 47.094 17.938 1 77.44 332 ILE A N 1
ATOM 2486 C CA . ILE A 1 332 ? 3.764 46 18.906 1 77.44 332 ILE A CA 1
ATOM 2487 C C . ILE A 1 332 ? 2.484 45.812 19.703 1 77.44 332 ILE A C 1
ATOM 2489 O O . ILE A 1 332 ? 1.887 46.75 20.203 1 77.44 332 ILE A O 1
ATOM 2493 N N . ASP A 1 333 ? 2.133 44.594 19.656 1 74.81 333 ASP A N 1
ATOM 2494 C CA . ASP A 1 333 ? 0.885 44.344 20.359 1 74.81 333 ASP A CA 1
ATOM 2495 C C . ASP A 1 333 ? 1.089 44.375 21.875 1 74.81 333 ASP A C 1
ATOM 2497 O O . ASP A 1 333 ? 2.074 43.844 22.391 1 74.81 333 ASP A O 1
ATOM 2501 N N . ASP A 1 334 ? 0.204 45.125 22.5 1 75.56 334 ASP A N 1
ATOM 2502 C CA . ASP A 1 334 ? 0.29 45.219 23.953 1 75.56 334 ASP A CA 1
ATOM 2503 C C . ASP A 1 334 ? -0.743 44.344 24.641 1 75.56 334 ASP A C 1
ATOM 2505 O O . ASP A 1 334 ? -0.909 44.375 25.859 1 75.56 334 ASP A O 1
ATOM 2509 N N . GLY A 1 335 ? -1.388 43.531 23.906 1 84 335 GLY A N 1
ATOM 2510 C CA . GLY A 1 335 ? -2.346 42.625 24.484 1 84 335 GLY A CA 1
ATOM 2511 C C . GLY A 1 335 ? -3.705 43.25 24.734 1 84 335 GLY A C 1
ATOM 2512 O O . GLY A 1 335 ? -4.664 42.531 25.078 1 84 335 GLY A O 1
ATOM 2513 N N . GLN A 1 336 ? -3.863 44.5 24.469 1 90.31 336 GLN A N 1
ATOM 2514 C CA . GLN A 1 336 ? -5.113 45.188 24.781 1 90.31 336 GLN A CA 1
ATOM 2515 C C . GLN A 1 336 ? -5.688 45.875 23.531 1 90.31 336 GLN A C 1
ATOM 2517 O O . GLN A 1 336 ? -6.676 46.594 23.625 1 90.31 336 GLN A O 1
ATOM 2522 N N . SER A 1 337 ? -5.129 45.562 22.484 1 93.75 337 SER A N 1
ATOM 2523 C CA . SER A 1 337 ? -5.605 46.156 21.234 1 93.75 337 SER A CA 1
ATOM 2524 C C . SER A 1 337 ? -6.984 45.594 20.859 1 93.75 337 SER A C 1
ATOM 2526 O O . SER A 1 337 ? -7.434 44.594 21.422 1 93.75 337 SER A O 1
ATOM 2528 N N . PRO A 1 338 ? -7.723 46.344 20 1 94.88 338 PRO A N 1
ATOM 2529 C CA . PRO A 1 338 ? -9.023 45.844 19.547 1 94.88 338 PRO A CA 1
ATOM 2530 C C . PRO A 1 338 ? -8.953 44.438 18.984 1 94.88 338 PRO A C 1
ATOM 2532 O O . PRO A 1 338 ? -9.836 43.625 19.25 1 94.88 338 PRO A O 1
ATOM 2535 N N . GLY A 1 339 ? -7.973 44.188 18.234 1 96 339 GLY A N 1
ATOM 2536 C CA . GLY A 1 339 ? -7.797 42.844 17.703 1 96 339 GLY A CA 1
ATOM 2537 C C . GLY A 1 339 ? -7.566 41.812 18.781 1 96 339 GLY A C 1
ATOM 2538 O O . GLY A 1 339 ? -8.117 40.719 18.703 1 96 339 GLY A O 1
ATOM 2539 N N . ALA A 1 340 ? -6.77 42.156 19.734 1 97 340 ALA A N 1
ATOM 2540 C CA . ALA A 1 340 ? -6.504 41.25 20.859 1 97 340 ALA A CA 1
ATOM 2541 C C . ALA A 1 340 ? -7.777 40.969 21.641 1 97 340 ALA A C 1
ATOM 2543 O O . ALA A 1 340 ? -7.992 39.844 22.125 1 97 340 ALA A O 1
ATOM 2544 N N . GLN A 1 341 ? -8.547 41.969 21.781 1 97.12 341 GLN A N 1
ATOM 2545 C CA . GLN A 1 341 ? -9.805 41.812 22.5 1 97.12 341 GLN A CA 1
ATOM 2546 C C . GLN A 1 341 ? -10.758 40.906 21.734 1 97.12 341 GLN A C 1
ATOM 2548 O O . GLN A 1 341 ? -11.414 40.062 22.328 1 97.12 341 GLN A O 1
ATOM 2553 N N . ARG A 1 342 ? -10.828 41.094 20.453 1 97.69 342 ARG A N 1
ATOM 2554 C CA . ARG A 1 342 ? -11.633 40.188 19.625 1 97.69 342 ARG A CA 1
ATOM 2555 C C . ARG A 1 342 ? -11.148 38.75 19.75 1 97.69 342 ARG A C 1
ATOM 2557 O O . ARG A 1 342 ? -11.961 37.844 19.906 1 97.69 342 ARG A O 1
ATOM 2564 N N . ALA A 1 343 ? -9.852 38.594 19.688 1 98 343 ALA A N 1
ATOM 2565 C CA . ALA A 1 343 ? -9.273 37.25 19.812 1 98 343 ALA A CA 1
ATOM 2566 C C . ALA A 1 343 ? -9.555 36.656 21.188 1 98 343 ALA A C 1
ATOM 2568 O O . ALA A 1 343 ? -9.867 35.469 21.312 1 98 343 ALA A O 1
ATOM 2569 N N . SER A 1 344 ? -9.43 37.5 22.203 1 97.44 344 SER A N 1
ATOM 2570 C CA . SER A 1 344 ? -9.672 37.031 23.578 1 97.44 344 SER A CA 1
ATOM 2571 C C . SER A 1 344 ? -11.109 36.562 23.75 1 97.44 344 SER A C 1
ATOM 2573 O O . SER A 1 344 ? -11.352 35.531 24.375 1 97.44 344 SER A O 1
ATOM 2575 N N . THR A 1 345 ? -12.039 37.281 23.188 1 97.62 345 THR A N 1
ATOM 2576 C CA . THR A 1 345 ? -13.453 36.906 23.25 1 97.62 345 THR A CA 1
ATOM 2577 C C . THR A 1 345 ? -13.672 35.562 22.609 1 97.62 345 THR A C 1
ATOM 2579 O O . THR A 1 345 ? -14.367 34.688 23.156 1 97.62 345 THR A O 1
ATOM 2582 N N . VAL A 1 346 ? -13.086 35.375 21.484 1 98.19 346 VAL A N 1
ATOM 2583 C CA . VAL A 1 346 ? -13.219 34.125 20.734 1 98.19 346 VAL A CA 1
ATOM 2584 C C . VAL A 1 346 ? -12.562 32.969 21.531 1 98.19 346 VAL A C 1
ATOM 2586 O O . VAL A 1 346 ? -13.125 31.891 21.625 1 98.19 346 VAL A O 1
ATOM 2589 N N . ARG A 1 347 ? -11.398 33.156 22.047 1 97.5 347 ARG A N 1
ATOM 2590 C CA . ARG A 1 347 ? -10.711 32.156 22.844 1 97.5 347 ARG A CA 1
ATOM 2591 C C . ARG A 1 347 ? -11.539 31.734 24.047 1 97.5 347 ARG A C 1
ATOM 2593 O O . ARG A 1 347 ? -11.555 30.547 24.422 1 97.5 347 ARG A O 1
ATOM 2600 N N . GLN A 1 348 ? -12.188 32.688 24.672 1 97.19 348 GLN A N 1
ATOM 2601 C CA . GLN A 1 348 ? -13.047 32.406 25.812 1 97.19 348 GLN A CA 1
ATOM 2602 C C . GLN A 1 348 ? -14.203 31.5 25.391 1 97.19 348 GLN A C 1
ATOM 2604 O O . GLN A 1 348 ? -14.547 30.547 26.109 1 97.19 348 GLN A O 1
ATOM 2609 N N . GLN A 1 349 ? -14.758 31.812 24.266 1 97.75 349 GLN A N 1
ATOM 2610 C CA . GLN A 1 349 ? -15.844 30.984 23.734 1 97.75 349 GLN A CA 1
ATOM 2611 C C . GLN A 1 349 ? -15.352 29.594 23.391 1 97.75 349 GLN A C 1
ATOM 2613 O O . GLN A 1 349 ? -16.047 28.594 23.641 1 97.75 349 GLN A O 1
ATOM 2618 N N . LEU A 1 350 ? -14.188 29.516 22.812 1 97.31 350 LEU A N 1
ATOM 2619 C CA . LEU A 1 350 ? -13.594 28.234 22.453 1 97.31 350 LEU A CA 1
ATOM 2620 C C . LEU A 1 350 ? -13.328 27.391 23.703 1 97.31 350 LEU A C 1
ATOM 2622 O O . LEU A 1 350 ? -13.516 26.172 23.688 1 97.31 350 LEU A O 1
ATOM 2626 N N . ALA A 1 351 ? -12.828 28.062 24.734 1 95.38 351 ALA A N 1
ATOM 2627 C CA . ALA A 1 351 ? -12.555 27.359 25.984 1 95.38 351 ALA A CA 1
ATOM 2628 C C . ALA A 1 351 ? -13.789 26.625 26.5 1 95.38 351 ALA A C 1
ATOM 2630 O O . ALA A 1 351 ? -13.695 25.531 27.031 1 95.38 351 ALA A O 1
ATOM 2631 N N . GLU A 1 352 ? -14.914 27.219 26.312 1 94.12 352 GLU A N 1
ATOM 2632 C CA . GLU A 1 352 ? -16.172 26.609 26.703 1 94.12 352 GLU A CA 1
ATOM 2633 C C . GLU A 1 352 ? -16.484 25.391 25.844 1 94.12 352 GLU A C 1
ATOM 2635 O O . GLU A 1 352 ? -16.969 24.375 26.344 1 94.12 352 GLU A O 1
ATOM 2640 N N . HIS A 1 353 ? -16.172 25.547 24.609 1 91.31 353 HIS A N 1
ATOM 2641 C CA . HIS A 1 353 ? -16.391 24.453 23.672 1 91.31 353 HIS A CA 1
ATOM 2642 C C . HIS A 1 353 ? -15.492 23.266 23.984 1 91.31 353 HIS A C 1
ATOM 2644 O O . HIS A 1 353 ? -15.867 22.125 23.719 1 91.31 353 HIS A O 1
ATOM 2650 N N . PHE A 1 354 ? -14.344 23.5 24.547 1 93.56 354 PHE A N 1
ATOM 2651 C CA . PHE A 1 354 ? -13.328 22.484 24.766 1 93.56 354 PHE A CA 1
ATOM 2652 C C . PHE A 1 354 ? -13.5 21.828 26.141 1 93.56 354 PHE A C 1
ATOM 2654 O O . PHE A 1 354 ? -12.703 20.969 26.531 1 93.56 354 PHE A O 1
ATOM 2661 N N . SER A 1 355 ? -14.5 22.203 26.875 1 91.75 355 SER A N 1
ATOM 2662 C CA . SER A 1 355 ? -14.664 21.703 28.234 1 91.75 355 SER A CA 1
ATOM 2663 C C . SER A 1 355 ? -14.711 20.172 28.266 1 91.75 355 SER A C 1
ATOM 2665 O O . SER A 1 355 ? -14.188 19.547 29.188 1 91.75 355 SER A O 1
ATOM 2667 N N . GLY A 1 356 ? -15.234 19.531 27.219 1 90.69 356 GLY A N 1
ATOM 2668 C CA . GLY A 1 356 ? -15.312 18.078 27.141 1 90.69 356 GLY A CA 1
ATOM 2669 C C . GLY A 1 356 ? -13.969 17.422 26.844 1 90.69 356 GLY A C 1
ATOM 2670 O O . GLY A 1 356 ? -13.828 16.219 26.969 1 90.69 356 GLY A O 1
ATOM 2671 N N . TRP A 1 357 ? -12.984 18.203 26.531 1 94.06 357 TRP A N 1
ATOM 2672 C CA . TRP A 1 357 ? -11.664 17.688 26.172 1 94.06 357 TRP A CA 1
ATOM 2673 C C . TRP A 1 357 ? -10.641 18.016 27.266 1 94.06 357 TRP A C 1
ATOM 2675 O O . TRP A 1 357 ? -9.43 17.984 27 1 94.06 357 TRP A O 1
ATOM 2685 N N . ALA A 1 358 ? -11.07 18.234 28.5 1 94.81 358 ALA A N 1
ATOM 2686 C CA . ALA A 1 358 ? -10.195 18.625 29.594 1 94.81 358 ALA A CA 1
ATOM 2687 C C . ALA A 1 358 ? -9.164 17.531 29.891 1 94.81 358 ALA A C 1
ATOM 2689 O O . ALA A 1 358 ? -8.031 17.828 30.266 1 94.81 358 ALA A O 1
ATOM 2690 N N . HIS A 1 359 ? -9.586 16.281 29.734 1 95.94 359 HIS A N 1
ATOM 2691 C CA . HIS A 1 359 ? -8.672 15.195 30.031 1 95.94 359 HIS A CA 1
ATOM 2692 C C . HIS A 1 359 ? -7.535 15.133 29.016 1 95.94 359 HIS A C 1
ATOM 2694 O O . HIS A 1 359 ? -6.406 14.781 29.359 1 95.94 359 HIS A O 1
ATOM 2700 N N . TYR A 1 360 ? -7.781 15.469 27.766 1 97.25 360 TYR A N 1
ATOM 2701 C CA . TYR A 1 360 ? -6.711 15.539 26.766 1 97.25 360 TYR A CA 1
ATOM 2702 C C . TYR A 1 360 ? -5.758 16.688 27.078 1 97.25 360 TYR A C 1
ATOM 2704 O O . TYR A 1 360 ? -4.539 16.547 26.938 1 97.25 360 TYR A O 1
ATOM 2712 N N . ARG A 1 361 ? -6.305 17.875 27.453 1 96.5 361 ARG A N 1
ATOM 2713 C CA . ARG A 1 361 ? -5.457 18.984 27.859 1 96.5 361 ARG A CA 1
ATOM 2714 C C . ARG A 1 361 ? -4.52 18.578 29 1 96.5 361 ARG A C 1
ATOM 2716 O O . ARG A 1 361 ? -3.328 18.891 28.969 1 96.5 361 ARG A O 1
ATOM 2723 N N . ARG A 1 362 ? -5.102 17.906 29.953 1 97.25 362 ARG A N 1
ATOM 2724 C CA . ARG A 1 362 ? -4.309 17.438 31.094 1 97.25 362 ARG A CA 1
ATOM 2725 C C . ARG A 1 362 ? -3.199 16.5 30.641 1 97.25 362 ARG A C 1
ATOM 2727 O O . ARG A 1 362 ? -2.064 16.609 31.109 1 97.25 362 ARG A O 1
ATOM 2734 N N . LEU A 1 363 ? -3.533 15.625 29.734 1 98.44 363 LEU A N 1
ATOM 2735 C CA . LEU A 1 363 ? -2.564 14.672 29.188 1 98.44 363 LEU A CA 1
ATOM 2736 C C . LEU A 1 363 ? -1.38 15.398 28.562 1 98.44 363 LEU A C 1
ATOM 2738 O O . LEU A 1 363 ? -0.227 15.133 28.906 1 98.44 363 LEU A O 1
ATOM 2742 N N . PHE A 1 364 ? -1.611 16.328 27.688 1 98.44 364 PHE A N 1
ATOM 2743 C CA . PHE A 1 364 ? -0.548 17.016 26.969 1 98.44 364 PHE A CA 1
ATOM 2744 C C . PHE A 1 364 ? 0.22 17.953 27.891 1 98.44 364 PHE A C 1
ATOM 2746 O O . PHE A 1 364 ? 1.433 18.109 27.75 1 98.44 364 PHE A O 1
ATOM 2753 N N . ASP A 1 365 ? -0.515 18.578 28.875 1 97.81 365 ASP A N 1
ATOM 2754 C CA . ASP A 1 365 ? 0.177 19.375 29.875 1 97.81 365 ASP A CA 1
ATOM 2755 C C . ASP A 1 365 ? 1.185 18.531 30.656 1 97.81 365 ASP A C 1
ATOM 2757 O O . ASP A 1 365 ? 2.316 18.969 30.891 1 97.81 365 ASP A O 1
ATOM 2761 N N . CYS A 1 366 ? 0.75 17.375 31.016 1 98.19 366 CYS A N 1
ATOM 2762 C CA . CYS A 1 366 ? 1.605 16.469 31.766 1 98.19 366 CYS A CA 1
ATOM 2763 C C . CYS A 1 366 ? 2.842 16.094 30.953 1 98.19 366 CYS A C 1
ATOM 2765 O O . CYS A 1 366 ? 3.949 16.031 31.5 1 98.19 366 CYS A O 1
ATOM 2767 N N . ILE A 1 367 ? 2.676 15.797 29.719 1 98.75 367 ILE A N 1
ATOM 2768 C CA . ILE A 1 367 ? 3.785 15.422 28.844 1 98.75 367 ILE A CA 1
ATOM 2769 C C . ILE A 1 367 ? 4.75 16.594 28.719 1 98.75 367 ILE A C 1
ATOM 2771 O O . ILE A 1 367 ? 5.965 16.438 28.859 1 98.75 367 ILE A O 1
ATOM 2775 N N . LEU A 1 368 ? 4.23 17.812 28.453 1 98.31 368 LEU A N 1
ATOM 2776 C CA . LEU A 1 368 ? 5.043 18.984 28.156 1 98.31 368 LEU A CA 1
ATOM 2777 C C . LEU A 1 368 ? 5.758 19.484 29.406 1 98.31 368 LEU A C 1
ATOM 2779 O O . LEU A 1 368 ? 6.766 20.188 29.312 1 98.31 368 LEU A O 1
ATOM 2783 N N . GLU A 1 369 ? 5.215 19.156 30.578 1 98.19 369 GLU A N 1
ATOM 2784 C CA . GLU A 1 369 ? 5.898 19.484 31.812 1 98.19 369 GLU A CA 1
ATOM 2785 C C . GLU A 1 369 ? 7.266 18.797 31.891 1 98.19 369 GLU A C 1
ATOM 2787 O O . GLU A 1 369 ? 8.227 19.391 32.406 1 98.19 369 GLU A O 1
ATOM 2792 N N . VAL A 1 370 ? 7.379 17.625 31.359 1 98.25 370 VAL A N 1
ATOM 2793 C CA . VAL A 1 370 ? 8.609 16.859 31.469 1 98.25 370 VAL A CA 1
ATOM 2794 C C . VAL A 1 370 ? 9.406 16.953 30.172 1 98.25 370 VAL A C 1
ATOM 2796 O O . VAL A 1 370 ? 10.633 16.828 30.172 1 98.25 370 VAL A O 1
ATOM 2799 N N . LEU A 1 371 ? 8.734 17.156 29.109 1 98.19 371 LEU A N 1
ATOM 2800 C CA . LEU A 1 371 ? 9.359 17.312 27.797 1 98.19 371 LEU A CA 1
ATOM 2801 C C . LEU A 1 371 ? 8.867 18.578 27.109 1 98.19 371 LEU A C 1
ATOM 2803 O O . LEU A 1 371 ? 8.195 18.5 26.078 1 98.19 371 LEU A O 1
ATOM 2807 N N . PRO A 1 372 ? 9.242 19.703 27.531 1 97.44 372 PRO A N 1
ATOM 2808 C CA . PRO A 1 372 ? 8.703 20.969 27.016 1 97.44 372 PRO A CA 1
ATOM 2809 C C . PRO A 1 372 ? 9.039 21.219 25.547 1 97.44 372 PRO A C 1
ATOM 2811 O O . PRO A 1 372 ? 8.352 21.984 24.875 1 97.44 372 PRO A O 1
ATOM 2814 N N . THR A 1 373 ? 10.062 20.516 24.984 1 97.44 373 THR A N 1
ATOM 2815 C CA . THR A 1 373 ? 10.484 20.781 23.625 1 97.44 373 THR A CA 1
ATOM 2816 C C . THR A 1 373 ? 10.031 19.656 22.688 1 97.44 373 THR A C 1
ATOM 2818 O O . THR A 1 373 ? 10.414 19.609 21.516 1 97.44 373 THR A O 1
ATOM 2821 N N . ALA A 1 374 ? 9.211 18.797 23.203 1 98.38 374 ALA A N 1
ATOM 2822 C CA . ALA A 1 374 ? 8.812 17.609 22.453 1 98.38 374 ALA A CA 1
ATOM 2823 C C . ALA A 1 374 ? 8.141 17.984 21.125 1 98.38 374 ALA A C 1
ATOM 2825 O O . ALA A 1 374 ? 7.445 19 21.047 1 98.38 374 ALA A O 1
ATOM 2826 N N . ARG A 1 375 ? 8.461 17.25 20.125 1 98.69 375 ARG A N 1
ATOM 2827 C CA . ARG A 1 375 ? 7.703 17.234 18.875 1 98.69 375 ARG A CA 1
ATOM 2828 C C . ARG A 1 375 ? 6.664 16.109 18.875 1 98.69 375 ARG A C 1
ATOM 2830 O O . ARG A 1 375 ? 6.953 14.992 19.297 1 98.69 375 ARG A O 1
ATOM 2837 N N . PHE A 1 376 ? 5.453 16.422 18.469 1 98.88 376 PHE A N 1
ATOM 2838 C CA . PHE A 1 376 ? 4.379 15.445 18.359 1 98.88 376 PHE A CA 1
ATOM 2839 C C . PHE A 1 376 ? 4.082 15.125 16.906 1 98.88 376 PHE A C 1
ATOM 2841 O O . PHE A 1 376 ? 3.852 16.031 16.109 1 98.88 376 PHE A O 1
ATOM 2848 N N . VAL A 1 377 ? 4.18 13.898 16.562 1 98.81 377 VAL A N 1
ATOM 2849 C CA . VAL A 1 377 ? 3.854 13.391 15.234 1 98.81 377 VAL A CA 1
ATOM 2850 C C . VAL A 1 377 ? 2.67 12.43 15.328 1 98.81 377 VAL A C 1
ATOM 2852 O O . VAL A 1 377 ? 2.756 11.391 15.977 1 98.81 377 VAL A O 1
ATOM 2855 N N . GLY A 1 378 ? 1.62 12.797 14.672 1 98.62 378 GLY A N 1
ATOM 2856 C CA . GLY A 1 378 ? 0.391 12.094 15 1 98.62 378 GLY A CA 1
ATOM 2857 C C . GLY A 1 378 ? -0.221 11.383 13.812 1 98.62 378 GLY A C 1
ATOM 2858 O O . GLY A 1 378 ? -0.047 11.805 12.664 1 98.62 378 GLY A O 1
ATOM 2859 N N . ASP A 1 379 ? -0.984 10.266 14.125 1 97.88 379 ASP A N 1
ATOM 2860 C CA . ASP A 1 379 ? -1.89 9.547 13.234 1 97.88 379 ASP A CA 1
ATOM 2861 C C . ASP A 1 379 ? -3.316 10.078 13.359 1 97.88 379 ASP A C 1
ATOM 2863 O O . ASP A 1 379 ? -3.559 11.07 14.047 1 97.88 379 ASP A O 1
ATOM 2867 N N . SER A 1 380 ? -4.262 9.562 12.516 1 95.5 380 SER A N 1
ATOM 2868 C CA . SER A 1 380 ? -5.676 9.797 12.773 1 95.5 380 SER A CA 1
ATOM 2869 C C . SER A 1 380 ? -6.148 9.039 14.016 1 95.5 380 SER A C 1
ATOM 2871 O O . SER A 1 380 ? -6.434 7.84 13.938 1 95.5 380 SER A O 1
ATOM 2873 N N . THR A 1 381 ? -6.191 9.688 15.125 1 96.81 381 THR A N 1
ATOM 2874 C CA . THR A 1 381 ? -6.566 9.117 16.406 1 96.81 381 THR A CA 1
ATOM 2875 C C . THR A 1 381 ? -7.176 10.188 17.312 1 96.81 381 THR A C 1
ATOM 2877 O O . THR A 1 381 ? -7.035 11.383 17.062 1 96.81 381 THR A O 1
ATOM 2880 N N . GLN A 1 382 ? -7.809 9.789 18.312 1 96.25 382 GLN A N 1
ATOM 2881 C CA . GLN A 1 382 ? -8.562 10.695 19.188 1 96.25 382 GLN A CA 1
ATOM 2882 C C . GLN A 1 382 ? -7.641 11.727 19.828 1 96.25 382 GLN A C 1
ATOM 2884 O O . GLN A 1 382 ? -8.008 12.898 19.969 1 96.25 382 GLN A O 1
ATOM 2889 N N . THR A 1 383 ? -6.43 11.32 20.25 1 97.75 383 THR A N 1
ATOM 2890 C CA . THR A 1 383 ? -5.492 12.242 20.875 1 97.75 383 THR A CA 1
ATOM 2891 C C . THR A 1 383 ? -5.059 13.32 19.891 1 97.75 383 THR A C 1
ATOM 2893 O O . THR A 1 383 ? -4.844 14.477 20.281 1 97.75 383 THR A O 1
ATOM 2896 N N . VAL A 1 384 ? -4.992 13 18.656 1 98.12 384 VAL A N 1
ATOM 2897 C CA . VAL A 1 384 ? -4.594 13.953 17.625 1 98.12 384 VAL A CA 1
ATOM 2898 C C . VAL A 1 384 ? -5.77 14.875 17.297 1 98.12 384 VAL A C 1
ATOM 2900 O O . VAL A 1 384 ? -5.602 16.094 17.188 1 98.12 384 VAL A O 1
ATOM 2903 N N . TYR A 1 385 ? -6.992 14.312 17.156 1 96 385 TYR A N 1
ATOM 2904 C CA . TYR A 1 385 ? -8.164 15.133 16.859 1 96 385 TYR A CA 1
ATOM 2905 C C . TYR A 1 385 ? -8.367 16.188 17.938 1 96 385 TYR A C 1
ATOM 2907 O O . TYR A 1 385 ? -8.609 17.359 17.625 1 96 385 TYR A O 1
ATOM 2915 N N . SER A 1 386 ? -8.242 15.805 19.156 1 96.38 386 SER A N 1
ATOM 2916 C CA . SER A 1 386 ? -8.367 16.75 20.266 1 96.38 386 SER A CA 1
ATOM 2917 C C . SER A 1 386 ? -7.176 17.703 20.328 1 96.38 386 SER A C 1
ATOM 2919 O O . SER A 1 386 ? -7.348 18.906 20.5 1 96.38 386 SER A O 1
ATOM 2921 N N . GLY A 1 387 ? -5.98 17.125 20.125 1 97.56 387 GLY A N 1
ATOM 2922 C CA . GLY A 1 387 ? -4.77 17.938 20.188 1 97.56 387 GLY A CA 1
ATOM 2923 C C . GLY A 1 387 ? -4.727 19.016 19.109 1 97.56 387 GLY A C 1
ATOM 2924 O O . GLY A 1 387 ? -4.156 20.078 19.328 1 97.56 387 GLY A O 1
ATOM 2925 N N . ASN A 1 388 ? -5.332 18.734 17.969 1 97.5 388 ASN A N 1
ATOM 2926 C CA . ASN A 1 388 ? -5.426 19.75 16.922 1 97.5 388 ASN A CA 1
ATOM 2927 C C . ASN A 1 388 ? -6.094 21.016 17.422 1 97.5 388 ASN A C 1
ATOM 2929 O O . ASN A 1 388 ? -5.777 22.125 16.953 1 97.5 388 ASN A O 1
ATOM 2933 N N . HIS A 1 389 ? -6.965 20.859 18.391 1 96.5 389 HIS A N 1
ATOM 2934 C CA . HIS A 1 389 ? -7.727 22 18.891 1 96.5 389 HIS A CA 1
ATOM 2935 C C . HIS A 1 389 ? -7.086 22.594 20.141 1 96.5 389 HIS A C 1
ATOM 2937 O O . HIS A 1 389 ? -7.023 23.812 20.297 1 96.5 389 HIS A O 1
ATOM 2943 N N . VAL A 1 390 ? -6.496 21.734 21.016 1 95.81 390 VAL A N 1
ATOM 2944 C CA . VAL A 1 390 ? -6.258 22.234 22.359 1 95.81 390 VAL A CA 1
ATOM 2945 C C . VAL A 1 390 ? -4.754 22.391 22.594 1 95.81 390 VAL A C 1
ATOM 2947 O O . VAL A 1 390 ? -4.332 22.969 23.594 1 95.81 390 VAL A O 1
ATOM 2950 N N . VAL A 1 391 ? -3.91 21.891 21.656 1 97.31 391 VAL A N 1
ATOM 2951 C CA . VAL A 1 391 ? -2.467 21.938 21.875 1 97.31 391 VAL A CA 1
ATOM 2952 C C . VAL A 1 391 ? -1.857 23.047 21 1 97.31 391 VAL A C 1
ATOM 2954 O O . VAL A 1 391 ? -2.047 23.062 19.781 1 97.31 391 VAL A O 1
ATOM 2957 N N . GLU A 1 392 ? -1.231 24 21.625 1 97 392 GLU A N 1
ATOM 2958 C CA . GLU A 1 392 ? -0.427 25.031 20.969 1 97 392 GLU A CA 1
ATOM 2959 C C . GLU A 1 392 ? 1.013 25 21.469 1 97 392 GLU A C 1
ATOM 2961 O O . GLU A 1 392 ? 1.254 25.094 22.688 1 97 392 GLU A O 1
ATOM 2966 N N . LEU A 1 393 ? 1.932 24.828 20.562 1 97.69 393 LEU A N 1
ATOM 2967 C CA . LEU A 1 393 ? 3.342 24.719 20.922 1 97.69 393 LEU A CA 1
ATOM 2968 C C . LEU A 1 393 ? 4.141 25.875 20.328 1 97.69 393 LEU A C 1
ATOM 2970 O O . LEU A 1 393 ? 3.773 26.406 19.281 1 97.69 393 LEU A O 1
ATOM 2974 N N . ASP A 1 394 ? 5.219 26.188 20.984 1 95.69 394 ASP A N 1
ATOM 2975 C CA . ASP A 1 394 ? 6.086 27.25 20.469 1 95.69 394 ASP A CA 1
ATOM 2976 C C . ASP A 1 394 ? 7.043 26.703 19.422 1 95.69 394 ASP A C 1
ATOM 2978 O O . ASP A 1 394 ? 7.926 25.906 19.719 1 95.69 394 ASP A O 1
ATOM 2982 N N . GLY A 1 395 ? 6.797 27.188 18.203 1 96 395 GLY A N 1
ATOM 2983 C CA . GLY A 1 395 ? 7.684 26.797 17.109 1 96 395 GLY A CA 1
ATOM 2984 C C . GLY A 1 395 ? 7 25.938 16.062 1 96 395 GLY A C 1
ATOM 2985 O O . GLY A 1 395 ? 6.164 25.094 16.391 1 96 395 GLY A O 1
ATOM 2986 N N . PRO A 1 396 ? 7.363 26.156 14.781 1 96.19 396 PRO A N 1
ATOM 2987 C CA . PRO A 1 396 ? 6.777 25.375 13.688 1 96.19 396 PRO A CA 1
ATOM 2988 C C . PRO A 1 396 ? 7.262 23.922 13.68 1 96.19 396 PRO A C 1
ATOM 2990 O O . PRO A 1 396 ? 8.312 23.625 14.25 1 96.19 396 PRO A O 1
ATOM 2993 N N . ARG A 1 397 ? 6.512 23 13.117 1 96.19 397 ARG A N 1
ATOM 2994 C CA . ARG A 1 397 ? 6.84 21.594 12.852 1 96.19 397 ARG A CA 1
ATOM 2995 C C . ARG A 1 397 ? 6.98 20.812 14.148 1 96.19 397 ARG A C 1
ATOM 2997 O O . ARG A 1 397 ? 7.605 19.75 14.172 1 96.19 397 ARG A O 1
ATOM 3004 N N . ARG A 1 398 ? 6.5 21.328 15.258 1 97.94 398 ARG A N 1
ATOM 3005 C CA . ARG A 1 398 ? 6.492 20.594 16.516 1 97.94 398 ARG A CA 1
ATOM 3006 C C . ARG A 1 398 ? 5.207 19.781 16.672 1 97.94 398 ARG A C 1
ATOM 3008 O O . ARG A 1 398 ? 5.125 18.891 17.516 1 97.94 398 ARG A O 1
ATOM 3015 N N . TRP A 1 399 ? 4.219 20.125 15.883 1 98.5 399 TRP A N 1
ATOM 3016 C CA . TRP A 1 399 ? 2.953 19.406 15.812 1 98.5 399 TRP A CA 1
ATOM 3017 C C . TRP A 1 399 ? 2.539 19.188 14.367 1 98.5 399 TRP A C 1
ATOM 3019 O O . TRP A 1 399 ? 2.158 20.125 13.664 1 98.5 399 TRP A O 1
ATOM 3029 N N . PHE A 1 400 ? 2.625 17.984 13.891 1 98.31 400 PHE A N 1
ATOM 3030 C CA . PHE A 1 400 ? 2.088 17.656 12.57 1 98.31 400 PHE A CA 1
ATOM 3031 C C . PHE A 1 400 ? 1.542 16.234 12.547 1 98.31 400 PHE A C 1
ATOM 3033 O O . PHE A 1 400 ? 1.95 15.391 13.352 1 98.31 400 PHE A O 1
ATOM 3040 N N . ASN A 1 401 ? 0.586 15.961 11.742 1 98.44 401 ASN A N 1
ATOM 3041 C CA . ASN A 1 401 ? -0.116 14.688 11.734 1 98.44 401 ASN A CA 1
ATOM 3042 C C . ASN A 1 401 ? -0.814 14.438 10.406 1 98.44 401 ASN A C 1
ATOM 3044 O O . ASN A 1 401 ? -0.8 15.289 9.516 1 98.44 401 ASN A O 1
ATOM 3048 N N . SER A 1 402 ? -1.422 13.227 10.258 1 97.31 402 SER A N 1
ATOM 3049 C CA . SER A 1 402 ? -2.02 12.82 8.992 1 97.31 4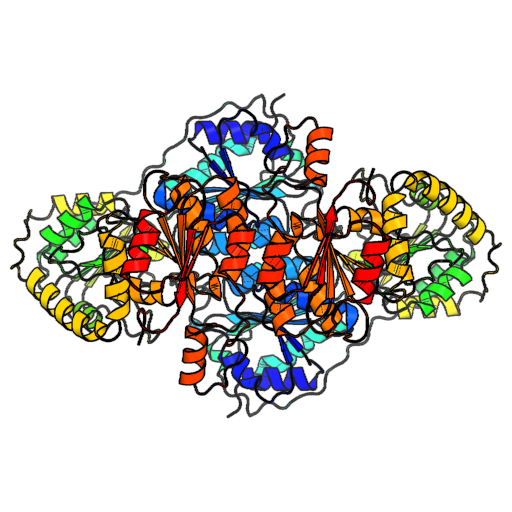02 SER A CA 1
ATOM 3050 C C . SER A 1 402 ? -3.527 13.062 8.992 1 97.31 402 SER A C 1
ATOM 3052 O O . SER A 1 402 ? -4.227 12.641 8.062 1 97.31 402 SER A O 1
ATOM 3054 N N . SER A 1 403 ? -4.102 13.695 9.984 1 94.06 403 SER A N 1
ATOM 3055 C CA . SER A 1 403 ? -5.547 13.875 10.039 1 94.06 403 SER A CA 1
ATOM 3056 C C . SER A 1 403 ? -6.008 14.953 9.062 1 94.06 403 SER A C 1
ATOM 3058 O O . SER A 1 403 ? -7.195 15.281 9.016 1 94.06 403 SER A O 1
ATOM 3060 N N . THR A 1 404 ? -5.133 15.508 8.227 1 90.06 404 THR A N 1
ATOM 3061 C CA . THR A 1 404 ? -5.43 16.516 7.219 1 90.06 404 THR A CA 1
ATOM 3062 C C . THR A 1 404 ? -5.316 15.938 5.816 1 90.06 404 THR A C 1
ATOM 3064 O O . THR A 1 404 ? -4.699 14.891 5.621 1 90.06 404 THR A O 1
ATOM 3067 N N . GLY A 1 405 ? -5.992 16.578 4.941 1 91.94 405 GLY A N 1
ATOM 3068 C CA . GLY A 1 405 ? -5.805 16.25 3.537 1 91.94 405 GLY A CA 1
ATOM 3069 C C . GLY A 1 405 ? -6.168 14.812 3.213 1 91.94 405 GLY A C 1
ATOM 3070 O O . GLY A 1 405 ? -7.328 14.406 3.357 1 91.94 405 GLY A O 1
ATOM 3071 N N . TYR A 1 406 ? -5.152 13.984 2.957 1 96.06 406 TYR A N 1
ATOM 3072 C CA . TYR A 1 406 ? -5.324 12.617 2.482 1 96.06 406 TYR A CA 1
ATOM 3073 C C . TYR A 1 406 ? -5.812 11.711 3.605 1 96.06 406 TYR A C 1
ATOM 3075 O O . TYR A 1 406 ? -6.488 10.711 3.352 1 96.06 406 TYR A O 1
ATOM 3083 N N . GLY A 1 407 ? -5.508 12.031 4.855 1 96.25 407 GLY A N 1
ATOM 3084 C CA . GLY A 1 407 ? -6.113 11.375 6.004 1 96.25 407 GLY A CA 1
ATOM 3085 C C . GLY A 1 407 ? -5.766 9.898 6.098 1 96.25 407 GLY A C 1
ATOM 3086 O O . GLY A 1 407 ? -6.656 9.055 6.207 1 96.25 407 GLY A O 1
ATOM 3087 N N . THR A 1 408 ? -4.512 9.508 6.203 1 97.06 408 THR A N 1
ATOM 3088 C CA . THR A 1 408 ? -4.074 8.117 6.203 1 97.06 408 THR A CA 1
ATOM 3089 C C . THR A 1 408 ? -3.984 7.578 7.629 1 97.06 408 THR A C 1
ATOM 3091 O O . THR A 1 408 ? -3.775 8.344 8.57 1 97.06 408 THR A O 1
ATOM 3094 N N . LEU A 1 409 ? -4.18 6.328 7.816 1 97.69 409 LEU A N 1
ATOM 3095 C CA . LEU A 1 409 ? -3.811 5.605 9.023 1 97.69 409 LEU A CA 1
ATOM 3096 C C . LEU A 1 409 ? -2.424 4.988 8.883 1 97.69 409 LEU A C 1
ATOM 3098 O O . LEU A 1 409 ? -2.021 4.594 7.789 1 97.69 409 LEU A O 1
ATOM 3102 N N . GLY A 1 410 ? -1.698 4.895 9.969 1 98.44 410 GLY A N 1
ATOM 3103 C CA . GLY A 1 410 ? -0.389 4.262 9.961 1 98.44 410 GLY A CA 1
ATOM 3104 C C . GLY A 1 410 ? 0.748 5.246 9.758 1 98.44 410 GLY A C 1
ATOM 3105 O O . GLY A 1 410 ? 1.92 4.863 9.797 1 98.44 410 GLY A O 1
ATOM 3106 N N . TYR A 1 411 ? 0.492 6.504 9.641 1 98.81 411 TYR A N 1
ATOM 3107 C CA . TYR A 1 411 ? 1.432 7.578 9.336 1 98.81 411 TYR A CA 1
ATOM 3108 C C . TYR A 1 411 ? 2.326 7.875 10.531 1 98.81 411 TYR A C 1
ATOM 3110 O O . TYR A 1 411 ? 3.539 8.039 10.383 1 98.81 411 TYR A O 1
ATOM 3118 N N . GLY A 1 412 ? 1.811 7.969 11.727 1 98.81 412 GLY A N 1
ATOM 3119 C CA . GLY A 1 412 ? 2.428 8.57 12.898 1 98.81 412 GLY A CA 1
ATOM 3120 C C . GLY A 1 412 ? 3.758 7.934 13.258 1 98.81 412 GLY A C 1
ATOM 3121 O O . GLY A 1 412 ? 4.738 8.641 13.508 1 98.81 412 GLY A O 1
ATOM 3122 N N . LEU A 1 413 ? 3.84 6.625 13.258 1 98.94 413 LEU A N 1
ATOM 3123 C CA . LEU A 1 413 ? 5.031 5.914 13.711 1 98.94 413 LEU A CA 1
ATOM 3124 C C . LEU A 1 413 ? 6.184 6.105 12.734 1 98.94 413 LEU A C 1
ATOM 3126 O O . LEU A 1 413 ? 7.23 6.648 13.102 1 98.94 413 LEU A O 1
ATOM 3130 N N . PRO A 1 414 ? 6.039 5.773 11.414 1 98.94 414 PRO A N 1
ATOM 3131 C CA . PRO A 1 414 ? 7.188 5.965 10.531 1 98.94 414 PRO A CA 1
ATOM 3132 C C . PRO A 1 414 ? 7.57 7.434 10.367 1 98.94 414 PRO A C 1
ATOM 3134 O O . PRO A 1 414 ? 8.758 7.758 10.266 1 98.94 414 PRO A O 1
ATOM 3137 N N . ALA A 1 415 ? 6.59 8.328 10.32 1 98.94 415 ALA A N 1
ATOM 3138 C CA . ALA A 1 415 ? 6.902 9.75 10.195 1 98.94 415 ALA A CA 1
ATOM 3139 C C . ALA A 1 415 ? 7.695 10.242 11.406 1 98.94 415 ALA A C 1
ATOM 3141 O O . ALA A 1 415 ? 8.586 11.086 11.266 1 98.94 415 ALA A O 1
ATOM 3142 N N . ALA A 1 416 ? 7.344 9.758 12.609 1 98.94 416 ALA A N 1
ATOM 3143 C CA . ALA A 1 416 ? 8.094 10.109 13.812 1 98.94 416 ALA A CA 1
ATOM 3144 C C . ALA A 1 416 ? 9.539 9.633 13.719 1 98.94 416 ALA A C 1
ATOM 3146 O O . ALA A 1 416 ? 10.461 10.336 14.141 1 98.94 416 ALA A O 1
ATOM 3147 N N . ILE A 1 417 ? 9.758 8.43 13.18 1 98.94 417 ILE A N 1
ATOM 3148 C CA . ILE A 1 417 ? 11.102 7.902 12.969 1 98.94 417 ILE A CA 1
ATOM 3149 C C . ILE A 1 417 ? 11.883 8.844 12.062 1 98.94 417 ILE A C 1
ATOM 3151 O O . ILE A 1 417 ? 13.008 9.234 12.383 1 98.94 417 ILE A O 1
ATOM 3155 N N . GLY A 1 418 ? 11.258 9.234 10.906 1 98.94 418 GLY A N 1
ATOM 3156 C CA . GLY A 1 418 ? 11.898 10.172 10 1 98.94 418 GLY A CA 1
ATOM 3157 C C . GLY A 1 418 ? 12.227 11.508 10.648 1 98.94 418 GLY A C 1
ATOM 3158 O O . GLY A 1 418 ? 13.312 12.055 10.438 1 98.94 418 GLY A O 1
ATOM 3159 N N . ALA A 1 419 ? 11.281 12 11.461 1 98.88 419 ALA A N 1
ATOM 3160 C CA . ALA A 1 419 ? 11.469 13.273 12.148 1 98.88 419 ALA A CA 1
ATOM 3161 C C . ALA A 1 419 ? 12.656 13.219 13.094 1 98.88 419 ALA A C 1
ATOM 3163 O O . ALA A 1 419 ? 13.469 14.141 13.141 1 98.88 419 ALA A O 1
ATOM 3164 N N . ARG A 1 420 ? 12.75 12.125 13.883 1 98.81 420 ARG A N 1
ATOM 3165 C CA . ARG A 1 420 ? 13.844 11.961 14.828 1 98.81 420 ARG A CA 1
ATOM 3166 C C . ARG A 1 420 ? 15.188 11.836 14.109 1 98.81 420 ARG A C 1
ATOM 3168 O O . ARG A 1 420 ? 16.203 12.352 14.586 1 98.81 420 ARG A O 1
ATOM 3175 N N . LEU A 1 421 ? 15.234 11.164 12.992 1 98.69 421 LEU A N 1
ATOM 3176 C CA . LEU A 1 421 ? 16.453 11.031 12.195 1 98.69 421 LEU A CA 1
ATOM 3177 C C . LEU A 1 421 ? 16.922 12.391 11.695 1 98.69 421 LEU A C 1
ATOM 3179 O O . LEU A 1 421 ? 18.125 12.641 11.617 1 98.69 421 LEU A O 1
ATOM 3183 N N . ALA A 1 422 ? 15.984 13.289 11.383 1 98.56 422 ALA A N 1
ATOM 3184 C CA . ALA A 1 422 ? 16.297 14.617 10.867 1 98.56 422 ALA A CA 1
ATOM 3185 C C . ALA A 1 422 ? 16.875 15.516 11.969 1 98.56 422 ALA A C 1
ATOM 3187 O O . ALA A 1 422 ? 17.719 16.359 11.703 1 98.56 422 ALA A O 1
ATOM 3188 N N . GLU A 1 423 ? 16.344 15.359 13.219 1 98.25 423 GLU A N 1
ATOM 3189 C CA . GLU A 1 423 ? 16.812 16.094 14.391 1 98.25 423 GLU A CA 1
ATOM 3190 C C . GLU A 1 423 ? 16.969 15.172 15.602 1 98.25 423 GLU A C 1
ATOM 3192 O O . GLU A 1 423 ? 16.094 15.148 16.469 1 98.25 423 GLU A O 1
ATOM 3197 N N . PRO A 1 424 ? 18.109 14.539 15.75 1 96.81 424 PRO A N 1
ATOM 3198 C CA . PRO A 1 424 ? 18.297 13.461 16.719 1 96.81 424 PRO A CA 1
ATOM 3199 C C . PRO A 1 424 ? 18.266 13.953 18.172 1 96.81 424 PRO A C 1
ATOM 3201 O O . PRO A 1 424 ? 18.109 13.148 19.094 1 96.81 424 PRO A O 1
ATOM 3204 N N . THR A 1 425 ? 18.297 15.25 18.391 1 95.94 425 THR A N 1
ATOM 3205 C CA . THR A 1 425 ? 18.422 15.758 19.75 1 95.94 425 THR A CA 1
ATOM 3206 C C . THR A 1 425 ? 17.047 16.109 20.328 1 95.94 425 THR A C 1
ATOM 3208 O O . THR A 1 425 ? 16.906 16.281 21.547 1 95.94 425 THR A O 1
ATOM 3211 N N . ARG A 1 426 ? 16.047 16.266 19.531 1 97.06 426 ARG A N 1
ATOM 3212 C CA . ARG A 1 426 ? 14.719 16.656 20.016 1 97.06 426 ARG A CA 1
ATOM 3213 C C . ARG A 1 426 ? 13.883 15.43 20.344 1 97.06 426 ARG A C 1
ATOM 3215 O O . ARG A 1 426 ? 13.789 14.5 19.531 1 97.06 426 ARG A O 1
ATOM 3222 N N . PRO A 1 427 ? 13.25 15.391 21.547 1 98.38 427 PRO A N 1
ATOM 3223 C CA . PRO A 1 427 ? 12.312 14.305 21.828 1 98.38 427 PRO A CA 1
ATOM 3224 C C . PRO A 1 427 ? 11.141 14.273 20.844 1 98.38 427 PRO A C 1
ATOM 3226 O O . PRO A 1 427 ? 10.617 15.328 20.469 1 98.38 427 PRO A O 1
ATOM 3229 N N . VAL A 1 428 ? 10.844 13.133 20.344 1 98.88 428 VAL A N 1
ATOM 3230 C CA . VAL A 1 428 ? 9.734 12.953 19.406 1 98.88 428 VAL A CA 1
ATOM 3231 C C . VAL A 1 428 ? 8.727 11.969 19.984 1 98.88 428 VAL A C 1
ATOM 3233 O O . VAL A 1 428 ? 9.094 10.875 20.438 1 98.88 428 VAL A O 1
ATOM 3236 N N . ILE A 1 429 ? 7.461 12.32 20.031 1 98.88 429 ILE A N 1
ATOM 3237 C CA . ILE A 1 429 ? 6.363 11.484 20.484 1 98.88 429 ILE A CA 1
ATOM 3238 C C . ILE A 1 429 ? 5.418 11.18 19.328 1 98.88 429 ILE A C 1
ATOM 3240 O O . ILE A 1 429 ? 4.836 12.094 18.734 1 98.88 429 ILE A O 1
ATOM 3244 N N . SER A 1 430 ? 5.348 9.938 18.984 1 98.94 430 SER A N 1
ATOM 3245 C CA . SER A 1 430 ? 4.359 9.461 18.016 1 98.94 430 SER A CA 1
ATOM 3246 C C . SER A 1 430 ? 3.012 9.219 18.688 1 98.94 430 SER A C 1
ATOM 3248 O O . SER A 1 430 ? 2.918 8.438 19.641 1 98.94 430 SER A O 1
ATOM 3250 N N . LEU A 1 431 ? 1.976 9.906 18.266 1 98.88 431 LEU A N 1
ATOM 3251 C CA . LEU A 1 431 ? 0.62 9.703 18.75 1 98.88 431 LEU A CA 1
ATOM 3252 C C . LEU A 1 431 ? -0.132 8.695 17.891 1 98.88 431 LEU A C 1
ATOM 3254 O O . LEU A 1 431 ? -0.443 8.977 16.734 1 98.88 431 LEU A O 1
ATOM 3258 N N . MET A 1 432 ? -0.445 7.543 18.484 1 98.69 432 MET A N 1
ATOM 3259 C CA . MET A 1 432 ? -1.033 6.449 17.719 1 98.69 432 MET A CA 1
ATOM 3260 C C . MET A 1 432 ? -2.275 5.902 18.422 1 98.69 432 MET A C 1
ATOM 3262 O O . MET A 1 432 ? -2.35 5.895 19.656 1 98.69 432 MET A O 1
ATOM 3266 N N . GLY A 1 433 ? -3.289 5.484 17.641 1 98.31 433 GLY A N 1
ATOM 3267 C CA . GLY A 1 433 ? -4.367 4.637 18.109 1 98.31 433 GLY A CA 1
ATOM 3268 C C . GLY A 1 433 ? -4.086 3.158 17.938 1 98.31 433 GLY A C 1
ATOM 3269 O O . GLY A 1 433 ? -3.221 2.773 17.141 1 98.31 433 GLY A O 1
ATOM 3270 N N . ASP A 1 434 ? -4.875 2.32 18.688 1 98.06 434 ASP A N 1
ATOM 3271 C CA . ASP A 1 434 ? -4.645 0.879 18.672 1 98.06 434 ASP A CA 1
ATOM 3272 C C . ASP A 1 434 ? -4.965 0.295 17.297 1 98.06 434 ASP A C 1
ATOM 3274 O O . ASP A 1 434 ? -4.312 -0.649 16.844 1 98.06 434 ASP A O 1
ATOM 3278 N N . GLY A 1 435 ? -5.977 0.823 16.594 1 97.75 435 GLY A N 1
ATOM 3279 C CA . GLY A 1 435 ? -6.23 0.385 15.234 1 97.75 435 GLY A CA 1
ATOM 3280 C C . GLY A 1 435 ? -5.188 0.869 14.242 1 97.75 435 GLY A C 1
ATOM 3281 O O . GLY A 1 435 ? -4.66 0.082 13.453 1 97.75 435 GLY A O 1
ATOM 3282 N N . GLY A 1 436 ? -4.832 2.176 14.32 1 98 436 GLY A N 1
ATOM 3283 C CA . GLY A 1 436 ? -3.949 2.83 13.367 1 98 436 GLY A CA 1
ATOM 3284 C C . GLY A 1 436 ? -2.529 2.299 13.414 1 98 436 GLY A C 1
ATOM 3285 O O . GLY A 1 436 ? -1.879 2.164 12.375 1 98 436 GLY A O 1
ATOM 3286 N N . ILE A 1 437 ? -2.023 1.93 14.594 1 98.69 437 ILE A N 1
ATOM 3287 C CA . ILE A 1 437 ? -0.626 1.529 14.719 1 98.69 437 ILE A CA 1
ATOM 3288 C C . ILE A 1 437 ? -0.398 0.211 13.984 1 98.69 437 ILE A C 1
ATOM 3290 O O . ILE A 1 437 ? 0.725 -0.092 13.578 1 98.69 437 ILE A O 1
ATOM 3294 N N . GLN A 1 438 ? -1.444 -0.581 13.812 1 98.62 438 GLN A N 1
ATOM 3295 C CA . GLN A 1 438 ? -1.315 -1.896 13.195 1 98.62 438 GLN A CA 1
ATOM 3296 C C . GLN A 1 438 ? -1.045 -1.774 11.695 1 98.62 438 GLN A C 1
ATOM 3298 O O . GLN A 1 438 ? -0.647 -2.746 11.047 1 98.62 438 GLN A O 1
ATOM 3303 N N . PHE A 1 439 ? -1.252 -0.582 11.102 1 98.69 439 PHE A N 1
ATOM 3304 C CA . PHE A 1 439 ? -0.971 -0.364 9.688 1 98.69 439 PHE A CA 1
ATOM 3305 C C . PHE A 1 439 ? 0.529 -0.399 9.422 1 98.69 439 PHE A C 1
ATOM 3307 O O . PHE A 1 439 ? 0.961 -0.715 8.312 1 98.69 439 PHE A O 1
ATOM 3314 N N . THR A 1 440 ? 1.369 0.002 10.398 1 98.69 440 THR A N 1
ATOM 3315 C CA . THR A 1 440 ? 2.803 0.141 10.164 1 98.69 440 THR A CA 1
ATOM 3316 C C . THR A 1 440 ? 3.596 -0.378 11.359 1 98.69 440 THR A C 1
ATOM 3318 O O . THR A 1 440 ? 4.758 -0.012 11.547 1 98.69 440 THR A O 1
ATOM 3321 N N . LEU A 1 441 ? 3.01 -1.214 12.172 1 98.69 441 LEU A N 1
ATOM 3322 C CA . LEU A 1 441 ? 3.545 -1.705 13.43 1 98.69 441 LEU A CA 1
ATOM 3323 C C . LEU A 1 441 ? 4.941 -2.289 13.242 1 98.69 441 LEU A C 1
ATOM 3325 O O . LEU A 1 441 ? 5.832 -2.061 14.062 1 98.69 441 LEU A O 1
ATOM 3329 N N . PRO A 1 442 ? 5.254 -2.982 12.156 1 98.81 442 PRO A N 1
ATOM 3330 C CA . PRO A 1 442 ? 6.574 -3.596 11.992 1 98.81 442 PRO A CA 1
ATOM 3331 C C . PRO A 1 442 ? 7.695 -2.562 11.867 1 98.81 442 PRO A C 1
ATOM 3333 O O . PRO A 1 442 ? 8.875 -2.906 11.977 1 98.81 442 PRO A O 1
ATOM 3336 N N . GLU A 1 443 ? 7.355 -1.282 11.625 1 98.88 443 GLU A N 1
ATOM 3337 C CA . GLU A 1 443 ? 8.383 -0.25 11.539 1 98.88 443 GLU A CA 1
ATOM 3338 C C . GLU A 1 443 ? 9.078 -0.051 12.883 1 98.88 443 GLU A C 1
ATOM 3340 O O . GLU A 1 443 ? 10.133 0.585 12.953 1 98.88 443 GLU A O 1
ATOM 3345 N N . LEU A 1 444 ? 8.5 -0.591 14 1 98.94 444 LEU A N 1
ATOM 3346 C CA . LEU A 1 444 ? 9.227 -0.615 15.266 1 98.94 444 LEU A CA 1
ATOM 3347 C C . LEU A 1 444 ? 10.586 -1.278 15.094 1 98.94 444 LEU A C 1
ATOM 3349 O O . LEU A 1 444 ? 11.578 -0.836 15.68 1 98.94 444 LEU A O 1
ATOM 3353 N N . ALA A 1 445 ? 10.633 -2.326 14.266 1 98.81 445 ALA A N 1
ATOM 3354 C CA . ALA A 1 445 ? 11.898 -3.01 13.992 1 98.81 445 ALA A CA 1
ATOM 3355 C C . ALA A 1 445 ? 12.875 -2.09 13.266 1 98.81 445 ALA A C 1
ATOM 3357 O O . ALA A 1 445 ? 14.078 -2.109 13.539 1 98.81 445 ALA A O 1
ATOM 3358 N N . SER A 1 446 ? 12.352 -1.329 12.297 1 98.69 446 SER A N 1
ATOM 3359 C CA . SER A 1 446 ? 13.188 -0.375 11.578 1 98.69 446 SER A CA 1
ATOM 3360 C C . SER A 1 446 ? 13.781 0.67 12.516 1 98.69 446 SER A C 1
ATOM 3362 O O . SER A 1 446 ? 14.938 1.054 12.383 1 98.69 446 SER A O 1
ATOM 3364 N N . ALA A 1 447 ? 12.953 1.165 13.461 1 98.88 447 ALA A N 1
ATOM 3365 C CA . ALA A 1 447 ? 13.422 2.148 14.43 1 98.88 447 ALA A CA 1
ATOM 3366 C C . ALA A 1 447 ? 14.531 1.568 15.312 1 98.88 447 ALA A C 1
ATOM 3368 O O . ALA A 1 447 ? 15.539 2.232 15.57 1 98.88 447 ALA A O 1
ATOM 3369 N N . VAL A 1 448 ? 14.32 0.335 15.797 1 98.88 448 VAL A N 1
ATOM 3370 C CA . VAL A 1 448 ? 15.32 -0.33 16.625 1 98.88 448 VAL A CA 1
ATOM 3371 C C . VAL A 1 448 ? 16.609 -0.498 15.828 1 98.88 448 VAL A C 1
ATOM 3373 O O . VAL A 1 448 ? 17.703 -0.209 16.328 1 98.88 448 VAL A O 1
ATOM 3376 N N . GLU A 1 449 ? 16.469 -0.946 14.586 1 98.62 449 GLU A N 1
ATOM 3377 C CA . GLU A 1 449 ? 17.625 -1.142 13.711 1 98.62 449 GLU A CA 1
ATOM 3378 C C . GLU A 1 449 ? 18.391 0.158 13.523 1 98.62 449 GLU A C 1
ATOM 3380 O O . GLU A 1 449 ? 19.625 0.163 13.562 1 98.62 449 GLU A O 1
ATOM 3385 N N . ALA A 1 450 ? 17.672 1.222 13.312 1 98.38 450 ALA A N 1
ATOM 3386 C CA . ALA A 1 450 ? 18.281 2.523 13.055 1 98.38 450 ALA A CA 1
ATOM 3387 C C . ALA A 1 450 ? 18.719 3.193 14.359 1 98.38 450 ALA A C 1
ATOM 3389 O O . ALA A 1 450 ? 19.266 4.297 14.344 1 98.38 450 ALA A O 1
ATOM 3390 N N . ARG A 1 451 ? 18.422 2.582 15.531 1 98.12 451 ARG A N 1
ATOM 3391 C CA . ARG A 1 451 ? 18.734 3.102 16.859 1 98.12 451 ARG A CA 1
ATOM 3392 C C . ARG A 1 451 ? 18.094 4.461 17.078 1 98.12 451 ARG A C 1
ATOM 3394 O O . ARG A 1 451 ? 18.75 5.418 17.484 1 98.12 451 ARG A O 1
ATOM 3401 N N . VAL A 1 452 ? 16.859 4.512 16.75 1 98.19 452 VAL A N 1
ATOM 3402 C CA . VAL A 1 452 ? 16.078 5.738 16.891 1 98.19 452 VAL A CA 1
ATOM 3403 C C . VAL A 1 452 ? 15.234 5.668 18.156 1 98.19 452 VAL A C 1
ATOM 3405 O O . VAL A 1 452 ? 14.383 4.781 18.297 1 98.19 452 VAL A O 1
ATOM 3408 N N . GLY A 1 453 ? 15.469 6.598 19.078 1 98.38 453 GLY A N 1
ATOM 3409 C CA . GLY A 1 453 ? 14.695 6.672 20.312 1 98.38 453 GLY A CA 1
ATOM 3410 C C . GLY A 1 453 ? 13.516 7.617 20.219 1 98.38 453 GLY A C 1
ATOM 3411 O O . GLY A 1 453 ? 13.672 8.836 20.328 1 98.38 453 GLY A O 1
ATOM 3412 N N . ILE A 1 454 ? 12.344 7.082 20 1 98.81 454 ILE A N 1
ATOM 3413 C CA . ILE A 1 454 ? 11.102 7.848 20.047 1 98.81 454 ILE A CA 1
ATOM 3414 C C . ILE A 1 454 ? 10.164 7.246 21.094 1 98.81 454 ILE A C 1
ATOM 3416 O O . ILE A 1 454 ? 10.352 6.105 21.516 1 98.81 454 ILE A O 1
ATOM 3420 N N . VAL A 1 455 ? 9.219 8.031 21.516 1 98.94 455 VAL A N 1
ATOM 3421 C CA . VAL A 1 455 ? 8.133 7.527 22.359 1 98.94 455 VAL A CA 1
ATOM 3422 C C . VAL A 1 455 ? 6.879 7.316 21.5 1 98.94 455 VAL A C 1
ATOM 3424 O O . VAL A 1 455 ? 6.469 8.203 20.75 1 98.94 455 VAL A O 1
ATOM 3427 N N . VAL A 1 456 ? 6.391 6.133 21.531 1 98.94 456 VAL A N 1
ATOM 3428 C CA . VAL A 1 456 ? 5.086 5.852 20.938 1 98.94 456 VAL A CA 1
ATOM 3429 C C . VAL A 1 456 ? 4.008 5.895 22.016 1 98.94 456 VAL A C 1
ATOM 3431 O O . VAL A 1 456 ? 3.943 5.008 22.875 1 98.94 456 VAL A O 1
ATOM 3434 N N . LEU A 1 457 ? 3.236 6.926 22 1 98.94 457 LEU A N 1
ATOM 3435 C CA . LEU A 1 457 ? 2.086 7.031 22.891 1 98.94 457 LEU A CA 1
ATOM 3436 C C . LEU A 1 457 ? 0.851 6.395 22.266 1 98.94 457 LEU A C 1
ATOM 3438 O O . LEU A 1 457 ? 0.224 6.984 21.375 1 98.94 457 LEU A O 1
ATOM 3442 N N . LEU A 1 458 ? 0.482 5.25 22.75 1 98.88 458 LEU A N 1
ATOM 3443 C CA . LEU A 1 458 ? -0.596 4.453 22.172 1 98.88 458 LEU A CA 1
ATOM 3444 C C . LEU A 1 458 ? -1.895 4.656 22.938 1 98.88 458 LEU A C 1
ATOM 3446 O O . LEU A 1 458 ? -2.021 4.203 24.078 1 98.88 458 LEU A O 1
ATOM 3450 N N . TRP A 1 459 ? -2.791 5.383 22.344 1 98.62 459 TRP A N 1
ATOM 3451 C CA . TRP A 1 459 ? -4.141 5.535 22.875 1 98.62 459 TRP A CA 1
ATOM 3452 C C . TRP A 1 459 ? -5.004 4.332 22.516 1 98.62 459 TRP A C 1
ATOM 3454 O O . TRP A 1 459 ? -5.367 4.141 21.359 1 98.62 459 TRP A O 1
ATOM 3464 N N . ASN A 1 460 ? -5.367 3.516 23.5 1 98.31 460 ASN A N 1
ATOM 3465 C CA . ASN A 1 460 ? -6.043 2.244 23.25 1 98.31 460 ASN A CA 1
ATOM 3466 C C . ASN A 1 460 ? -7.508 2.295 23.672 1 98.31 460 ASN A C 1
ATOM 3468 O O . ASN A 1 460 ? -7.812 2.254 24.875 1 98.31 460 ASN A O 1
ATOM 3472 N N . ASN A 1 461 ? -8.375 2.367 22.75 1 97.12 461 ASN A N 1
ATOM 3473 C CA . ASN A 1 461 ? -9.805 2.297 23.047 1 97.12 461 ASN A CA 1
ATOM 3474 C C . ASN A 1 461 ? -10.398 0.968 22.594 1 97.12 461 ASN A C 1
ATOM 3476 O O . ASN A 1 461 ? -11.625 0.84 22.469 1 97.12 461 ASN A O 1
ATOM 3480 N N . GLN A 1 462 ? -9.578 0.028 22.172 1 96.5 462 GLN A N 1
ATOM 3481 C CA . GLN A 1 462 ? -9.93 -1.348 21.844 1 96.5 462 GLN A CA 1
ATOM 3482 C C . GLN A 1 462 ? -10.805 -1.404 20.594 1 96.5 462 GLN A C 1
ATOM 3484 O O . GLN A 1 462 ? -11.82 -2.107 20.562 1 96.5 462 GLN A O 1
ATOM 3489 N N . GLY A 1 463 ? -10.43 -0.681 19.625 1 96.69 463 GLY A N 1
ATOM 3490 C CA . GLY A 1 463 ? -11.133 -0.703 18.344 1 96.69 463 GLY A CA 1
ATOM 3491 C C . GLY A 1 463 ? -11.047 0.612 17.594 1 96.69 463 GLY A C 1
ATOM 3492 O O . GLY A 1 463 ? -10.18 1.44 17.875 1 96.69 463 GLY A O 1
ATOM 3493 N N . TYR A 1 464 ? -11.859 0.725 16.531 1 96.81 464 TYR A N 1
ATOM 3494 C CA . TYR A 1 464 ? -12.008 1.98 15.805 1 96.81 464 TYR A CA 1
ATOM 3495 C C . TYR A 1 464 ? -13.109 2.84 16.422 1 96.81 464 TYR A C 1
ATOM 3497 O O . TYR A 1 464 ? -14.195 2.961 15.859 1 96.81 464 TYR A O 1
ATOM 3505 N N . GLY A 1 465 ? -12.742 3.439 17.547 1 94.81 465 GLY A N 1
ATOM 3506 C CA . GLY A 1 465 ? -13.727 4.133 18.375 1 94.81 465 GLY A CA 1
ATOM 3507 C C . GLY A 1 465 ? -14.43 5.258 17.641 1 94.81 465 GLY A C 1
ATOM 3508 O O . GLY A 1 465 ? -15.641 5.449 17.797 1 94.81 465 GLY A O 1
ATOM 3509 N N . GLU A 1 466 ? -13.719 6.027 16.859 1 93.12 466 GLU A N 1
ATOM 3510 C CA . GLU A 1 466 ? -14.312 7.145 16.125 1 93.12 466 GLU A CA 1
ATOM 3511 C C . GLU A 1 466 ? -15.312 6.66 15.086 1 93.12 466 GLU A C 1
ATOM 3513 O O . GLU A 1 466 ? -16.375 7.254 14.906 1 93.12 466 GLU A O 1
ATOM 3518 N N . ILE A 1 467 ? -15.008 5.594 14.383 1 95.44 467 ILE A N 1
ATOM 3519 C CA . ILE A 1 467 ? -15.883 5.059 13.344 1 95.44 467 ILE A CA 1
ATOM 3520 C C . ILE A 1 467 ? -17.109 4.406 13.977 1 95.44 467 ILE A C 1
ATOM 3522 O O . ILE A 1 467 ? -18.219 4.496 13.438 1 95.44 467 ILE A O 1
ATOM 3526 N N . LYS A 1 468 ? -16.875 3.738 15.102 1 96.31 468 LYS A N 1
ATOM 3527 C CA . LYS A 1 468 ? -18 3.148 15.828 1 96.31 468 LYS A CA 1
ATOM 3528 C C . LYS A 1 468 ? -19.031 4.211 16.219 1 96.31 468 LYS A C 1
ATOM 3530 O O . LYS A 1 468 ? -20.219 4.047 15.977 1 96.31 468 LYS A O 1
ATOM 3535 N N . ARG A 1 469 ? -18.531 5.316 16.812 1 94.38 469 ARG A N 1
ATOM 3536 C CA . ARG A 1 469 ? -19.422 6.414 17.203 1 94.38 469 ARG A CA 1
ATOM 3537 C C . ARG A 1 469 ? -20.125 7.004 15.984 1 94.38 469 ARG A C 1
ATOM 3539 O O . ARG A 1 469 ? -21.297 7.363 16.047 1 94.38 469 ARG A O 1
ATOM 3546 N N . TYR A 1 470 ? -19.375 7.117 14.938 1 93.94 470 TYR A N 1
ATOM 3547 C CA . TYR A 1 470 ? -19.938 7.637 13.695 1 93.94 470 TYR A CA 1
ATOM 3548 C C . TYR A 1 470 ? -21.062 6.75 13.195 1 93.94 470 TYR A C 1
ATOM 3550 O O . TYR A 1 470 ? -22.109 7.246 12.773 1 93.94 470 TYR A O 1
ATOM 3558 N N . MET A 1 471 ? -20.906 5.426 13.203 1 95.81 471 MET A N 1
ATOM 3559 C CA . MET A 1 471 ? -21.938 4.477 12.82 1 95.81 471 MET A CA 1
ATOM 3560 C C . MET A 1 471 ? -23.156 4.613 13.734 1 95.81 471 MET A C 1
ATOM 3562 O O . MET A 1 471 ? -24.281 4.727 13.258 1 95.81 471 MET A O 1
ATOM 3566 N N . GLU A 1 472 ? -22.906 4.688 14.977 1 96.44 472 GLU A N 1
ATOM 3567 C CA . GLU A 1 472 ? -23.984 4.77 15.961 1 96.44 472 GLU A CA 1
ATOM 3568 C C . GLU A 1 472 ? -24.812 6.043 15.773 1 96.44 472 GLU A C 1
ATOM 3570 O O . GLU A 1 472 ? -26.031 6.012 15.828 1 96.44 472 GLU A O 1
ATOM 3575 N N . ARG A 1 473 ? -24.125 7.121 15.539 1 94.44 473 ARG A N 1
ATOM 3576 C CA . ARG A 1 473 ? -24.812 8.398 15.328 1 94.44 473 ARG A CA 1
ATOM 3577 C C . ARG A 1 473 ? -25.719 8.344 14.109 1 94.44 473 ARG A C 1
ATOM 3579 O O . ARG A 1 473 ? -26.719 9.062 14.039 1 94.44 473 ARG A O 1
ATOM 3586 N N . ARG A 1 474 ? -25.438 7.473 13.203 1 93.5 474 ARG A N 1
ATOM 3587 C CA . ARG A 1 474 ? -26.219 7.363 11.969 1 93.5 474 ARG A CA 1
ATOM 3588 C C . ARG A 1 474 ? -27.141 6.156 12.008 1 93.5 474 ARG A C 1
ATOM 3590 O O . ARG A 1 474 ? -27.688 5.754 10.977 1 93.5 474 ARG A O 1
ATOM 3597 N N . ASP A 1 475 ? -27.266 5.535 13.141 1 95.31 475 ASP A N 1
ATOM 3598 C CA . ASP A 1 475 ? -28.125 4.383 13.367 1 95.31 475 ASP A CA 1
ATOM 3599 C C . ASP A 1 475 ? -27.719 3.207 12.477 1 95.31 475 ASP A C 1
ATOM 3601 O O . ASP A 1 475 ? -28.578 2.562 11.867 1 95.31 475 ASP A O 1
ATOM 3605 N N . ILE A 1 476 ? -26.453 3.088 12.273 1 95.38 476 ILE A N 1
ATOM 3606 C CA . ILE A 1 476 ? -25.891 1.938 11.578 1 95.38 476 ILE A CA 1
ATOM 3607 C C . ILE A 1 476 ? -25.328 0.948 12.594 1 95.38 476 ILE A C 1
ATOM 3609 O O . ILE A 1 476 ? -24.578 1.335 13.5 1 95.38 476 ILE A O 1
ATOM 3613 N N . THR A 1 477 ? -25.703 -0.355 12.492 1 96 477 THR A N 1
ATOM 3614 C CA . THR A 1 477 ? -25.141 -1.385 13.367 1 96 477 THR A CA 1
ATOM 3615 C C . THR A 1 477 ? -23.625 -1.483 13.195 1 96 477 THR A C 1
ATOM 3617 O O . THR A 1 477 ? -23.141 -1.656 12.078 1 96 477 THR A O 1
ATOM 3620 N N . PRO A 1 478 ? -22.859 -1.327 14.266 1 95.81 478 PRO A N 1
ATOM 3621 C CA . PRO A 1 478 ? -21.406 -1.387 14.148 1 95.81 478 PRO A CA 1
ATOM 3622 C C . PRO A 1 478 ? -20.906 -2.732 13.617 1 95.81 478 PRO A C 1
ATOM 3624 O O . PRO A 1 478 ? -21.266 -3.781 14.164 1 95.81 478 PRO A O 1
ATOM 3627 N N . VAL A 1 479 ? -20.219 -2.719 12.539 1 95.94 479 VAL A N 1
ATOM 3628 C CA . VAL A 1 479 ? -19.547 -3.875 11.938 1 95.94 479 VAL A CA 1
ATOM 3629 C C . VAL A 1 479 ? -18.094 -3.537 11.641 1 95.94 479 VAL A C 1
ATOM 3631 O O . VAL A 1 479 ? -17.797 -2.486 11.07 1 95.94 479 VAL A O 1
ATOM 3634 N N . GLY A 1 480 ? -17.188 -4.371 12.094 1 96 480 GLY A N 1
ATOM 3635 C CA . GLY A 1 480 ? -15.781 -4.246 11.734 1 96 480 GLY A CA 1
ATOM 3636 C C . GLY A 1 480 ? -15.047 -3.205 12.562 1 96 480 GLY A C 1
ATOM 3637 O O . GLY A 1 480 ? -13.906 -2.852 12.25 1 96 480 GLY A O 1
ATOM 3638 N N . VAL A 1 481 ? -15.672 -2.689 13.672 1 97.31 481 VAL A N 1
ATOM 3639 C CA . VAL A 1 481 ? -15.07 -1.588 14.414 1 97.31 481 VAL A CA 1
ATOM 3640 C C . VAL A 1 481 ? -14.633 -2.072 15.797 1 97.31 481 VAL A C 1
ATOM 3642 O O . VAL A 1 481 ? -13.797 -1.438 16.453 1 97.31 481 VAL A O 1
ATOM 3645 N N . ASP A 1 482 ? -15.234 -3.162 16.297 1 96.81 482 ASP A N 1
ATOM 3646 C CA . ASP A 1 482 ? -14.789 -3.807 17.531 1 96.81 482 ASP A CA 1
ATOM 3647 C C . ASP A 1 482 ? -13.773 -4.91 17.234 1 96.81 482 ASP A C 1
ATOM 3649 O O . ASP A 1 482 ? -14.031 -6.086 17.5 1 96.81 482 ASP A O 1
ATOM 3653 N N . ILE A 1 483 ? -12.602 -4.562 16.844 1 96.88 483 ILE A N 1
ATOM 3654 C CA . ILE A 1 483 ? -11.602 -5.516 16.375 1 96.88 483 ILE A CA 1
ATOM 3655 C C . ILE A 1 483 ? -10.852 -6.109 17.562 1 96.88 483 ILE A C 1
ATOM 3657 O O . ILE A 1 483 ? -10.812 -5.508 18.641 1 96.88 483 ILE A O 1
ATOM 3661 N N . TYR A 1 484 ? -10.258 -7.273 17.391 1 98.06 484 TYR A N 1
ATOM 3662 C CA . TYR A 1 484 ? -9.383 -7.902 18.391 1 98.06 484 TYR A CA 1
ATOM 3663 C C . TYR A 1 484 ? -8.203 -7 18.719 1 98.06 484 TYR A C 1
ATOM 3665 O O . TYR A 1 484 ? -7.516 -6.508 17.828 1 98.06 484 TYR A O 1
ATOM 3673 N N . THR A 1 485 ? -8.039 -6.684 19.922 1 97.62 485 THR A N 1
ATOM 3674 C CA . THR A 1 485 ? -6.918 -5.875 20.391 1 97.62 485 THR A CA 1
ATOM 3675 C C . THR A 1 485 ? -5.781 -6.762 20.891 1 97.62 485 THR A C 1
ATOM 3677 O O . THR A 1 485 ? -5.902 -7.41 21.938 1 97.62 485 THR A O 1
ATOM 3680 N N . PRO A 1 486 ? -4.684 -6.738 20.266 1 98.25 486 PRO A N 1
ATOM 3681 C CA . PRO A 1 486 ? -3.574 -7.59 20.703 1 98.25 486 PRO A CA 1
ATOM 3682 C C . PRO A 1 486 ? -2.816 -7 21.891 1 98.25 486 PRO A C 1
ATOM 3684 O O . PRO A 1 486 ? -3.145 -5.902 22.359 1 98.25 486 PRO A O 1
ATOM 3687 N N . ASP A 1 487 ? -1.94 -7.84 22.469 1 98.81 487 ASP A N 1
ATOM 3688 C CA . ASP A 1 487 ? -1.062 -7.371 23.531 1 98.81 487 ASP A CA 1
ATOM 3689 C C . ASP A 1 487 ? 0.092 -6.543 22.969 1 98.81 487 ASP A C 1
ATOM 3691 O O . ASP A 1 487 ? 1.196 -7.059 22.781 1 98.81 487 ASP A O 1
ATOM 3695 N N . PHE A 1 488 ? -0.168 -5.273 22.875 1 98.88 488 PHE A N 1
ATOM 3696 C CA . PHE A 1 488 ? 0.776 -4.391 22.203 1 98.88 488 PHE A CA 1
ATOM 3697 C C . PHE A 1 488 ? 2.082 -4.297 22.984 1 98.88 488 PHE A C 1
ATOM 3699 O O . PHE A 1 488 ? 3.146 -4.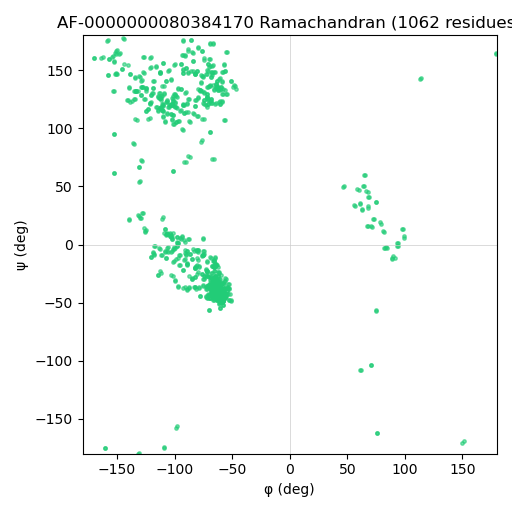086 22.391 1 98.88 488 PHE A O 1
ATOM 3706 N N . LEU A 1 489 ? 2.057 -4.398 24.297 1 98.88 489 LEU A N 1
ATOM 3707 C CA . LEU A 1 489 ? 3.273 -4.336 25.109 1 98.88 489 LEU A CA 1
ATOM 3708 C C . LEU A 1 489 ? 4.195 -5.508 24.781 1 98.88 489 LEU A C 1
ATOM 3710 O O . LEU A 1 489 ? 5.391 -5.316 24.547 1 98.88 489 LEU A O 1
ATOM 3714 N N . THR A 1 490 ? 3.604 -6.715 24.734 1 98.94 490 THR A N 1
ATOM 3715 C CA . THR A 1 490 ? 4.363 -7.91 24.375 1 98.94 490 THR A CA 1
ATOM 3716 C C . THR A 1 490 ? 4.914 -7.793 22.953 1 98.94 490 THR A C 1
ATOM 3718 O O . THR A 1 490 ? 6.082 -8.102 22.719 1 98.94 490 THR A O 1
ATOM 3721 N N . ILE A 1 491 ? 4.105 -7.328 22.078 1 98.94 491 ILE A N 1
ATOM 3722 C CA . ILE A 1 491 ? 4.496 -7.188 20.688 1 98.94 491 ILE A CA 1
ATOM 3723 C C . ILE A 1 491 ? 5.672 -6.215 20.578 1 98.94 491 ILE A C 1
ATOM 3725 O O . ILE A 1 491 ? 6.672 -6.516 19.922 1 98.94 491 ILE A O 1
ATOM 3729 N N . ALA A 1 492 ? 5.523 -5.047 21.188 1 98.94 492 ALA A N 1
ATOM 3730 C CA . ALA A 1 492 ? 6.582 -4.043 21.125 1 98.94 492 ALA A CA 1
ATOM 3731 C C . ALA A 1 492 ? 7.891 -4.594 21.688 1 98.94 492 ALA A C 1
ATOM 3733 O O . ALA A 1 492 ? 8.961 -4.367 21.109 1 98.94 492 ALA A O 1
ATOM 3734 N N . ARG A 1 493 ? 7.84 -5.285 22.812 1 98.88 493 ARG A N 1
ATOM 3735 C CA . ARG A 1 493 ? 9.039 -5.898 23.375 1 98.88 493 ARG A CA 1
ATOM 3736 C C . ARG A 1 493 ? 9.641 -6.914 22.422 1 98.88 493 ARG A C 1
ATOM 3738 O O . ARG A 1 493 ? 10.859 -7.031 22.312 1 98.88 493 ARG A O 1
ATOM 3745 N N . GLY A 1 494 ? 8.758 -7.625 21.734 1 98.88 494 GLY A N 1
ATOM 3746 C CA . GLY A 1 494 ? 9.227 -8.555 20.719 1 98.88 494 GLY A CA 1
ATOM 3747 C C . GLY A 1 494 ? 9.992 -7.879 19.594 1 98.88 494 GLY A C 1
ATOM 3748 O O . GLY A 1 494 ? 10.898 -8.477 19 1 98.88 494 GLY A O 1
ATOM 3749 N N . PHE A 1 495 ? 9.664 -6.672 19.328 1 98.88 495 PHE A N 1
ATOM 3750 C CA . PHE A 1 495 ? 10.344 -5.91 18.297 1 98.88 495 PHE A CA 1
ATOM 3751 C C . PHE A 1 495 ? 11.625 -5.289 18.828 1 98.88 495 PHE A C 1
ATOM 3753 O O . PHE A 1 495 ? 12.367 -4.648 18.078 1 98.88 495 PHE A O 1
ATOM 3760 N N . GLY A 1 496 ? 11.906 -5.398 20.062 1 98.75 496 GLY A N 1
ATOM 3761 C CA . GLY A 1 496 ? 13.133 -4.867 20.641 1 98.75 496 GLY A CA 1
ATOM 3762 C C . GLY A 1 496 ? 12.938 -3.521 21.312 1 98.75 496 GLY A C 1
ATOM 3763 O O . GLY A 1 496 ? 13.906 -2.869 21.703 1 98.75 496 GLY A O 1
ATOM 3764 N N . CYS A 1 497 ? 11.68 -3.102 21.547 1 98.81 497 CYS A N 1
ATOM 3765 C CA . CYS A 1 497 ? 11.359 -1.832 22.188 1 98.81 497 CYS A CA 1
ATOM 3766 C C . CYS A 1 497 ? 11.188 -2.01 23.688 1 98.81 497 CYS A C 1
ATOM 3768 O O . CYS A 1 497 ? 11.109 -3.139 24.188 1 98.81 497 CYS A O 1
ATOM 3770 N N . LEU A 1 498 ? 11.242 -0.934 24.422 1 98.75 498 LEU A N 1
ATOM 3771 C CA . LEU A 1 498 ? 10.633 -0.896 25.734 1 98.75 498 LEU A CA 1
ATOM 3772 C C . LEU A 1 498 ? 9.133 -0.659 25.641 1 98.75 498 LEU A C 1
ATOM 3774 O O . LEU A 1 498 ? 8.656 -0.071 24.672 1 98.75 498 LEU A O 1
ATOM 3778 N N . ALA A 1 499 ? 8.438 -1.183 26.578 1 98.88 499 ALA A N 1
ATOM 3779 C CA . ALA A 1 499 ? 6.98 -1.045 26.531 1 98.88 499 ALA A CA 1
ATOM 3780 C C . ALA A 1 499 ? 6.379 -1.102 27.938 1 98.88 499 ALA A C 1
ATOM 3782 O O . ALA A 1 499 ? 6.742 -1.961 28.734 1 98.88 499 ALA A O 1
ATOM 3783 N N . GLU A 1 500 ? 5.527 -0.202 28.234 1 98.81 500 GLU A N 1
ATOM 3784 C CA . GLU A 1 500 ? 4.875 -0.151 29.531 1 98.81 500 GLU A CA 1
ATOM 3785 C C . GLU A 1 500 ? 3.484 0.472 29.438 1 98.81 500 GLU A C 1
ATOM 3787 O O . GLU A 1 500 ? 3.234 1.304 28.562 1 98.81 500 GLU A O 1
ATOM 3792 N N . ARG A 1 501 ? 2.572 0.023 30.266 1 98.69 501 ARG A N 1
ATOM 3793 C CA . ARG A 1 501 ? 1.275 0.676 30.422 1 98.69 501 ARG A CA 1
ATOM 3794 C C . ARG A 1 501 ? 1.324 1.747 31.5 1 98.69 501 ARG A C 1
ATOM 3796 O O . ARG A 1 501 ? 1.707 1.468 32.625 1 98.69 501 ARG A O 1
ATOM 3803 N N . ALA A 1 502 ? 1.026 2.945 31.141 1 98.81 502 ALA A N 1
ATOM 3804 C CA . ALA A 1 502 ? 0.977 3.998 32.156 1 98.81 502 ALA A CA 1
ATOM 3805 C C . ALA A 1 502 ? -0.227 3.818 33.062 1 98.81 502 ALA A C 1
ATOM 3807 O O . ALA A 1 502 ? -1.344 3.584 32.594 1 98.81 502 ALA A O 1
ATOM 3808 N N . ARG A 1 503 ? -0.037 3.951 34.312 1 98.25 503 ARG A N 1
ATOM 3809 C CA . ARG A 1 503 ? -1.1 3.783 35.312 1 98.25 503 ARG A CA 1
ATOM 3810 C C . ARG A 1 503 ? -1.846 5.094 35.531 1 98.25 503 ARG A C 1
ATOM 3812 O O . ARG A 1 503 ? -3.043 5.09 35.844 1 98.25 503 ARG A O 1
ATOM 3819 N N . ASP A 1 504 ? -1.15 6.156 35.5 1 98.12 504 ASP A N 1
ATOM 3820 C CA . ASP A 1 504 ? -1.664 7.508 35.688 1 98.12 504 ASP A CA 1
ATOM 3821 C C . ASP A 1 504 ? -0.692 8.547 35.125 1 98.12 504 ASP A C 1
ATOM 3823 O O . ASP A 1 504 ? 0.314 8.188 34.5 1 98.12 504 ASP A O 1
ATOM 3827 N N . HIS A 1 505 ? -1.035 9.828 35.344 1 98.44 505 HIS A N 1
ATOM 3828 C CA . HIS A 1 505 ? -0.243 10.914 34.781 1 98.44 505 HIS A CA 1
ATOM 3829 C C . HIS A 1 505 ? 1.156 10.945 35.375 1 98.44 505 HIS A C 1
ATOM 3831 O O . HIS A 1 505 ? 2.135 11.211 34.656 1 98.44 505 HIS A O 1
ATOM 3837 N N . ALA A 1 506 ? 1.299 10.727 36.656 1 98.44 506 ALA A N 1
ATOM 3838 C CA . ALA A 1 506 ? 2.604 10.719 37.312 1 98.44 506 ALA A CA 1
ATOM 3839 C C . ALA A 1 506 ? 3.494 9.609 36.75 1 98.44 506 ALA A C 1
ATOM 3841 O O . ALA A 1 506 ? 4.684 9.828 36.5 1 98.44 506 ALA A O 1
ATOM 3842 N N . HIS A 1 507 ? 2.936 8.469 36.625 1 98.81 507 HIS A N 1
ATOM 3843 C CA . HIS A 1 507 ? 3.682 7.359 36.062 1 98.81 507 HIS A CA 1
ATOM 3844 C C . HIS A 1 507 ? 4.086 7.648 34.625 1 98.81 507 HIS A C 1
ATOM 3846 O O . HIS A 1 507 ? 5.199 7.32 34.219 1 98.81 507 HIS A O 1
ATOM 3852 N N . LEU A 1 508 ? 3.164 8.172 33.812 1 98.81 508 LEU A N 1
ATOM 3853 C CA . LEU A 1 508 ? 3.477 8.586 32.438 1 98.81 508 LEU A CA 1
ATOM 3854 C C . LEU A 1 508 ? 4.699 9.5 32.438 1 98.81 508 LEU A C 1
ATOM 3856 O O . LEU A 1 508 ? 5.613 9.297 31.625 1 98.81 508 LEU A O 1
ATOM 3860 N N . GLN A 1 509 ? 4.723 10.477 33.281 1 98.81 509 GLN A N 1
ATOM 3861 C CA . GLN A 1 509 ? 5.844 11.406 33.344 1 98.81 509 GLN A CA 1
ATOM 3862 C C . GLN A 1 509 ? 7.145 10.68 33.688 1 98.81 509 GLN A C 1
ATOM 3864 O O . GLN A 1 509 ? 8.203 10.992 33.156 1 98.81 509 GLN A O 1
ATOM 3869 N N . ALA A 1 510 ? 7.098 9.742 34.594 1 98.75 510 ALA A N 1
ATOM 3870 C CA . ALA A 1 510 ? 8.281 8.961 34.969 1 98.75 510 ALA A CA 1
ATOM 3871 C C . ALA A 1 510 ? 8.812 8.18 33.781 1 98.75 510 ALA A C 1
ATOM 3873 O O . ALA A 1 510 ? 10.016 8.133 33.531 1 98.75 510 ALA A O 1
ATOM 3874 N N . LEU A 1 511 ? 7.895 7.57 33.062 1 98.81 511 LEU A N 1
ATOM 3875 C CA . LEU A 1 511 ? 8.281 6.809 31.859 1 98.81 511 LEU A CA 1
ATOM 3876 C C . LEU A 1 511 ? 8.93 7.711 30.828 1 98.81 511 LEU A C 1
ATOM 3878 O O . LEU A 1 511 ? 9.914 7.328 30.188 1 98.81 511 LEU A O 1
ATOM 3882 N N . LEU A 1 512 ? 8.352 8.859 30.656 1 98.81 512 LEU A N 1
ATOM 3883 C CA . LEU A 1 512 ? 8.875 9.812 29.672 1 98.81 512 LEU A CA 1
ATOM 3884 C C . LEU A 1 512 ? 10.289 10.25 30.047 1 98.81 512 LEU A C 1
ATOM 3886 O O . LEU A 1 512 ? 11.156 10.375 29.188 1 98.81 512 LEU A O 1
ATOM 3890 N N . ARG A 1 513 ? 10.57 10.492 31.344 1 97.94 513 ARG A N 1
ATOM 3891 C CA . ARG A 1 513 ? 11.891 10.906 31.828 1 97.94 513 ARG A CA 1
ATOM 3892 C C . ARG A 1 513 ? 12.922 9.805 31.594 1 97.94 513 ARG A C 1
ATOM 3894 O O . ARG A 1 513 ? 14.102 10.094 31.375 1 97.94 513 ARG A O 1
ATOM 3901 N N . GLU A 1 514 ? 12.438 8.594 31.562 1 96.88 514 GLU A N 1
ATOM 3902 C CA . GLU A 1 514 ? 13.344 7.453 31.5 1 96.88 514 GLU A CA 1
ATOM 3903 C C . GLU A 1 514 ? 13.414 6.875 30.094 1 96.88 514 GLU A C 1
ATOM 3905 O O . GLU A 1 514 ? 14.031 5.832 29.875 1 96.88 514 GLU A O 1
ATOM 3910 N N . ALA A 1 515 ? 12.766 7.516 29.156 1 97.75 515 ALA A N 1
ATOM 3911 C CA . ALA A 1 515 ? 12.719 6.988 27.797 1 97.75 515 ALA A CA 1
ATOM 3912 C C . ALA A 1 515 ? 14.117 6.855 27.219 1 97.75 515 ALA A C 1
ATOM 3914 O O . ALA A 1 515 ? 14.938 7.77 27.328 1 97.75 515 ALA A O 1
ATOM 3915 N N . PRO A 1 516 ? 14.43 5.758 26.562 1 97.44 516 PRO A N 1
ATOM 3916 C CA . PRO A 1 516 ? 15.75 5.582 25.969 1 97.44 516 PRO A CA 1
ATOM 3917 C C . PRO A 1 516 ? 15.938 6.414 24.688 1 97.44 516 PRO A C 1
ATOM 3919 O O . PRO A 1 516 ? 14.961 6.773 24.047 1 97.44 516 PRO A O 1
ATOM 3922 N N . ASP A 1 517 ? 17.188 6.633 24.312 1 96 517 ASP A N 1
ATOM 3923 C CA . ASP A 1 517 ? 17.5 7.438 23.141 1 96 517 ASP A CA 1
ATOM 3924 C C . ASP A 1 517 ? 17.797 6.551 21.922 1 96 517 ASP A C 1
ATOM 3926 O O . ASP A 1 517 ? 17.812 7.031 20.797 1 96 517 ASP A O 1
ATOM 3930 N N . ASP A 1 518 ? 17.984 5.281 22.156 1 96.81 518 ASP A N 1
ATOM 3931 C CA . ASP A 1 518 ? 18.516 4.465 21.062 1 96.81 518 ASP A CA 1
ATOM 3932 C C . ASP A 1 518 ? 17.484 3.459 20.562 1 96.81 518 ASP A C 1
ATOM 3934 O O . ASP A 1 518 ? 17.75 2.674 19.656 1 96.81 518 ASP A O 1
ATOM 3938 N N . ARG A 1 519 ? 16.297 3.377 21.188 1 98.12 519 ARG A N 1
ATOM 3939 C CA . ARG A 1 519 ? 15.195 2.518 20.75 1 98.12 519 ARG A CA 1
ATOM 3940 C C . ARG A 1 519 ? 13.852 3.076 21.188 1 98.12 519 ARG A C 1
ATOM 3942 O O . ARG A 1 519 ? 13.781 3.887 22.109 1 98.12 519 ARG A O 1
ATOM 3949 N N . PRO A 1 520 ? 12.75 2.637 20.594 1 98.81 520 PRO A N 1
ATOM 3950 C CA . PRO A 1 520 ? 11.438 3.178 20.938 1 98.81 520 PRO A CA 1
ATOM 3951 C C . PRO A 1 520 ? 10.961 2.707 22.312 1 98.81 520 PRO A C 1
ATOM 3953 O O . PRO A 1 520 ? 11.312 1.609 22.75 1 98.81 520 PRO A O 1
ATOM 3956 N N . LEU A 1 521 ? 10.266 3.535 22.953 1 98.94 521 LEU A N 1
ATOM 3957 C CA . LEU A 1 521 ? 9.445 3.213 24.125 1 98.94 521 LEU A CA 1
ATOM 3958 C C . LEU A 1 521 ? 7.961 3.33 23.781 1 98.94 521 LEU A C 1
ATOM 3960 O O . LEU A 1 521 ? 7.484 4.406 23.422 1 98.94 521 LEU A O 1
ATOM 3964 N N . LEU A 1 522 ? 7.297 2.221 23.844 1 98.94 522 LEU A N 1
ATOM 3965 C CA . LEU A 1 522 ? 5.848 2.26 23.656 1 98.94 522 LEU A CA 1
ATOM 3966 C C . LEU A 1 522 ? 5.145 2.4 25 1 98.94 522 LEU A C 1
ATOM 3968 O O . LEU A 1 522 ? 5.332 1.575 25.906 1 98.94 522 LEU A O 1
ATOM 3972 N N . ILE A 1 523 ? 4.375 3.449 25.188 1 98.94 523 ILE A N 1
ATOM 3973 C CA . ILE A 1 523 ? 3.568 3.674 26.375 1 98.94 523 ILE A CA 1
ATOM 3974 C C . ILE A 1 523 ? 2.086 3.537 26.031 1 98.94 523 ILE A C 1
ATOM 3976 O O . ILE A 1 523 ? 1.547 4.336 25.25 1 98.94 523 ILE A O 1
ATOM 3980 N N . GLU A 1 524 ? 1.447 2.572 26.578 1 98.88 524 GLU A N 1
ATOM 3981 C CA . GLU A 1 524 ? 0.022 2.355 26.344 1 98.88 524 GLU A CA 1
ATOM 3982 C C . GLU A 1 524 ? -0.824 3.139 27.344 1 98.88 524 GLU A C 1
ATOM 3984 O O . GLU A 1 524 ? -0.593 3.064 28.547 1 98.88 524 GLU A O 1
ATOM 3989 N N . LEU A 1 525 ? -1.718 3.945 26.875 1 98.69 525 LEU A N 1
ATOM 3990 C CA . LEU A 1 525 ? -2.74 4.633 27.656 1 98.69 525 LEU A CA 1
ATOM 3991 C C . LEU A 1 525 ? -4.125 4.066 27.359 1 98.69 525 LEU A C 1
ATOM 3993 O O . LEU A 1 525 ? -4.598 4.129 26.219 1 98.69 525 LEU A O 1
ATOM 3997 N N . ALA A 1 526 ? -4.797 3.529 28.375 1 97.44 526 ALA A N 1
ATOM 3998 C CA . ALA A 1 526 ? -6.164 3.047 28.188 1 97.44 526 ALA A CA 1
ATOM 3999 C C . ALA A 1 526 ? -7.156 4.207 28.172 1 97.44 526 ALA A C 1
ATOM 4001 O O . ALA A 1 526 ? -7.027 5.156 28.938 1 97.44 526 ALA A O 1
ATOM 4002 N N . GLU A 1 527 ? -8.023 4.207 27.234 1 96.56 527 GLU A N 1
ATOM 4003 C CA . GLU A 1 527 ? -9.125 5.164 27.266 1 96.56 527 GLU A CA 1
ATOM 4004 C C . GLU A 1 527 ? -10.062 4.887 28.453 1 96.56 527 GLU A C 1
ATOM 4006 O O . GLU A 1 527 ? -11.18 4.406 28.25 1 96.56 527 GLU A O 1
ATOM 4011 N N . ALA A 1 528 ? -9.695 5.176 29.594 1 95.88 528 ALA A N 1
ATOM 4012 C CA . ALA A 1 528 ? -10.336 4.969 30.891 1 95.88 528 ALA A CA 1
ATOM 4013 C C . ALA A 1 528 ? -9.688 5.832 31.969 1 95.88 528 ALA A C 1
ATOM 4015 O O . ALA A 1 528 ? -8.641 6.438 31.75 1 95.88 528 ALA A O 1
ATOM 4016 N N . PRO A 1 529 ? -10.336 6.102 33.125 1 95.06 529 PRO A N 1
ATOM 4017 C CA . PRO A 1 529 ? -9.641 6.793 34.219 1 95.06 529 PRO A CA 1
ATOM 4018 C C . PRO A 1 529 ? -8.258 6.203 34.5 1 95.06 529 PRO A C 1
ATOM 4020 O O . PRO A 1 529 ? -8.086 4.98 34.438 1 95.06 529 PRO A O 1
ATOM 4023 N N . PRO A 1 530 ? -7.234 6.977 34.656 1 95.44 530 PRO A N 1
ATOM 4024 C CA . PRO A 1 530 ? -7.332 8.414 34.906 1 95.44 530 PRO A CA 1
ATOM 4025 C C . PRO A 1 530 ? -7.16 9.258 33.656 1 95.44 530 PRO A C 1
ATOM 4027 O O . PRO A 1 530 ? -7.148 10.492 33.75 1 95.44 530 PRO A O 1
ATOM 4030 N N . PHE A 1 531 ? -6.992 8.664 32.5 1 96.12 531 PHE A N 1
ATOM 4031 C CA . PHE A 1 531 ? -6.641 9.422 31.297 1 96.12 531 PHE A CA 1
ATOM 4032 C C . PHE A 1 531 ? -7.891 9.922 30.594 1 96.12 531 PHE A C 1
ATOM 4034 O O . PHE A 1 531 ? -7.836 10.906 29.844 1 96.12 531 PHE A O 1
ATOM 4041 N N . ALA A 1 532 ? -9.023 9.203 30.766 1 93.56 532 ALA A N 1
ATOM 4042 C CA . ALA A 1 532 ? -10.305 9.609 30.203 1 93.56 532 ALA A CA 1
ATOM 4043 C C . ALA A 1 532 ? -11.453 9.266 31.141 1 93.56 532 ALA A C 1
ATOM 4045 O O . ALA A 1 532 ? -11.336 8.375 31.984 1 93.56 532 ALA A O 1
ATOM 4046 N N . PRO A 1 533 ? -12.672 10.008 31.062 1 88.19 533 PRO A N 1
ATOM 4047 C CA . PRO A 1 533 ? -13.828 9.68 31.891 1 88.19 533 PRO A CA 1
ATOM 4048 C C . PRO A 1 533 ? -14.477 8.352 31.5 1 88.19 533 PRO A C 1
ATOM 4050 O O . PRO A 1 533 ? -14.359 7.918 30.359 1 88.19 533 PRO A O 1
ATOM 4053 N N . MET B 1 1 ? -36.688 2.818 3.742 1 87 1 MET B N 1
ATOM 4054 C CA . MET B 1 1 ? -36.156 3.094 2.41 1 87 1 MET B CA 1
ATOM 4055 C C . MET B 1 1 ? -34.812 2.414 2.209 1 87 1 MET B C 1
ATOM 4057 O O . MET B 1 1 ? -33.906 2.527 3.057 1 87 1 MET B O 1
ATOM 4061 N N . THR B 1 2 ? -34.781 1.571 1.228 1 94.25 2 THR B N 1
ATOM 4062 C CA . THR B 1 2 ? -33.531 0.884 0.905 1 94.25 2 THR B CA 1
ATOM 4063 C C . THR B 1 2 ? -32.625 1.792 0.104 1 94.25 2 THR B C 1
ATOM 4065 O O . THR B 1 2 ? -33.031 2.383 -0.896 1 94.25 2 THR B O 1
ATOM 4068 N N . THR B 1 3 ? -31.406 1.96 0.559 1 96.88 3 THR B N 1
ATOM 4069 C CA . THR B 1 3 ? -30.422 2.799 -0.136 1 96.88 3 THR B CA 1
ATOM 4070 C C . THR B 1 3 ? -29.656 1.988 -1.176 1 96.88 3 THR B C 1
ATOM 4072 O O . THR B 1 3 ? -29.766 0.761 -1.213 1 96.88 3 THR B O 1
ATOM 4075 N N . CYS B 1 4 ? -28.938 2.662 -2.047 1 97.88 4 CYS B N 1
ATOM 4076 C CA . CYS B 1 4 ? -28.094 2.006 -3.043 1 97.88 4 CYS B CA 1
ATOM 4077 C C . CYS B 1 4 ? -27.094 1.061 -2.381 1 97.88 4 CYS B C 1
ATOM 4079 O O . CYS B 1 4 ? -26.891 -0.059 -2.852 1 97.88 4 CYS B O 1
ATOM 4081 N N . GLY B 1 5 ? -26.438 1.522 -1.282 1 97.12 5 GLY B N 1
ATOM 4082 C CA . GLY B 1 5 ? -25.516 0.681 -0.555 1 97.12 5 GLY B CA 1
ATOM 4083 C C . GLY B 1 5 ? -26.141 -0.588 -0.015 1 97.12 5 GLY B C 1
ATOM 4084 O O . GLY B 1 5 ? -25.547 -1.666 -0.095 1 97.12 5 GLY B O 1
ATOM 4085 N N . GLU B 1 6 ? -27.297 -0.472 0.528 1 96.81 6 GLU B N 1
ATOM 4086 C CA . GLU B 1 6 ? -28.016 -1.63 1.047 1 96.81 6 GLU B CA 1
ATOM 4087 C C . GLU B 1 6 ? -28.406 -2.588 -0.077 1 96.81 6 GLU B C 1
ATOM 4089 O O . GLU B 1 6 ? -28.281 -3.805 0.065 1 96.81 6 GLU B O 1
ATOM 4094 N N . PHE B 1 7 ? -28.922 -2.029 -1.161 1 97.38 7 PHE B N 1
ATOM 4095 C CA . PHE B 1 7 ? -29.297 -2.848 -2.305 1 97.38 7 PHE B CA 1
ATOM 4096 C C . PHE B 1 7 ? -28.094 -3.609 -2.854 1 97.38 7 PHE B C 1
ATOM 4098 O O . PHE B 1 7 ? -28.219 -4.777 -3.225 1 97.38 7 PHE B O 1
ATOM 4105 N N . LEU B 1 8 ? -26.953 -2.941 -2.949 1 98.06 8 LEU B N 1
ATOM 4106 C CA . LEU B 1 8 ? -25.719 -3.576 -3.41 1 98.06 8 LEU B CA 1
ATOM 4107 C C . LEU B 1 8 ? -25.422 -4.84 -2.607 1 98.06 8 LEU B C 1
ATOM 4109 O O . LEU B 1 8 ? -25.125 -5.891 -3.182 1 98.06 8 LEU B O 1
ATOM 4113 N N . VAL B 1 9 ? -25.5 -4.773 -1.306 1 97.88 9 VAL B N 1
ATOM 4114 C CA . VAL B 1 9 ? -25.219 -5.898 -0.426 1 97.88 9 VAL B CA 1
ATOM 4115 C C . VAL B 1 9 ? -26.219 -7.016 -0.674 1 97.88 9 VAL B C 1
ATOM 4117 O O . VAL B 1 9 ? -25.859 -8.188 -0.754 1 97.88 9 VAL B O 1
ATOM 4120 N N . GLU B 1 10 ? -27.469 -6.637 -0.84 1 97.06 10 GLU B N 1
ATOM 4121 C CA . GLU B 1 10 ? -28.516 -7.613 -1.134 1 97.06 10 GLU B CA 1
ATOM 4122 C C . GLU B 1 10 ? -28.25 -8.336 -2.447 1 97.06 10 GLU B C 1
ATOM 4124 O O . GLU B 1 10 ? -28.391 -9.562 -2.531 1 97.06 10 GLU B O 1
ATOM 4129 N N . GLN B 1 11 ? -27.875 -7.551 -3.438 1 97.56 11 GLN B N 1
ATOM 4130 C CA . GLN B 1 11 ? -27.609 -8.117 -4.75 1 97.56 11 GLN B CA 1
ATOM 4131 C C . GLN B 1 11 ? -26.391 -9.055 -4.699 1 97.56 11 GLN B C 1
ATOM 4133 O O . GLN B 1 11 ? -26.422 -10.141 -5.281 1 97.56 11 GLN B O 1
ATOM 4138 N N . LEU B 1 12 ? -25.344 -8.664 -4.004 1 97.69 12 LEU B N 1
ATOM 4139 C CA . LEU B 1 12 ? -24.156 -9.5 -3.863 1 97.69 12 LEU B CA 1
ATOM 4140 C C . LEU B 1 12 ? -24.484 -10.812 -3.162 1 97.69 12 LEU B C 1
ATOM 4142 O O . LEU B 1 12 ? -24.047 -11.875 -3.59 1 97.69 12 LEU B O 1
ATOM 4146 N N . GLN B 1 13 ? -25.281 -10.695 -2.115 1 97.19 13 GLN B N 1
ATOM 4147 C CA . GLN B 1 13 ? -25.703 -11.898 -1.404 1 97.19 13 GLN B CA 1
ATOM 4148 C C . GLN B 1 13 ? -26.469 -12.844 -2.328 1 97.19 13 GLN B C 1
ATOM 4150 O O . GLN B 1 13 ? -26.234 -14.047 -2.326 1 97.19 13 GLN B O 1
ATOM 4155 N N . ALA B 1 14 ? -27.344 -12.25 -3.08 1 96.69 14 ALA B N 1
ATOM 4156 C CA . ALA B 1 14 ? -28.156 -13.031 -4.008 1 96.69 14 ALA B CA 1
ATOM 4157 C C . ALA B 1 14 ? -27.281 -13.727 -5.051 1 96.69 14 ALA B C 1
ATOM 4159 O O . ALA B 1 14 ? -27.641 -14.773 -5.582 1 96.69 14 ALA B O 1
ATOM 4160 N N . TRP B 1 15 ? -26.188 -13.148 -5.301 1 96.81 15 TRP B N 1
ATOM 4161 C CA . TRP B 1 15 ? -25.297 -13.703 -6.312 1 96.81 15 TRP B CA 1
ATOM 4162 C C . TRP B 1 15 ? -24.25 -14.625 -5.676 1 96.81 15 TRP B C 1
ATOM 4164 O O . TRP B 1 15 ? -23.266 -15 -6.32 1 96.81 15 TRP B O 1
ATOM 4174 N N . GLY B 1 16 ? -24.344 -14.914 -4.422 1 95.5 16 GLY B N 1
ATOM 4175 C CA . GLY B 1 16 ? -23.578 -15.961 -3.771 1 95.5 16 GLY B CA 1
ATOM 4176 C C . GLY B 1 16 ? -22.359 -15.438 -3.023 1 95.5 16 GLY B C 1
ATOM 4177 O O . GLY B 1 16 ? -21.547 -16.219 -2.535 1 95.5 16 GLY B O 1
ATOM 4178 N N . VAL B 1 17 ? -22.234 -14.148 -2.932 1 97.44 17 VAL B N 1
ATOM 4179 C CA . VAL B 1 17 ? -21.156 -13.594 -2.111 1 97.44 17 VAL B CA 1
ATOM 4180 C C . VAL B 1 17 ? -21.438 -13.867 -0.635 1 97.44 17 VAL B C 1
ATOM 4182 O O . VAL B 1 17 ? -22.5 -13.477 -0.118 1 97.44 17 VAL B O 1
ATOM 4185 N N . ASP B 1 18 ? -20.516 -14.508 0.023 1 98 18 ASP B N 1
ATOM 4186 C CA . ASP B 1 18 ? -20.781 -14.891 1.406 1 98 18 ASP B CA 1
ATOM 4187 C C . ASP B 1 18 ? -19.75 -14.273 2.352 1 98 18 ASP B C 1
ATOM 4189 O O . ASP B 1 18 ? -19.891 -14.352 3.574 1 98 18 ASP B O 1
ATOM 4193 N N . THR B 1 19 ? -18.719 -13.719 1.824 1 98.38 19 THR B N 1
ATOM 4194 C CA . THR B 1 19 ? -17.656 -13.125 2.619 1 98.38 19 THR B CA 1
ATOM 4195 C C . THR B 1 19 ? -17.172 -11.828 1.988 1 98.38 19 THR B C 1
ATOM 4197 O O . THR B 1 19 ? -17.016 -11.742 0.769 1 98.38 19 THR B O 1
ATOM 4200 N N . VAL B 1 20 ? -17 -10.805 2.773 1 98.56 20 VAL B N 1
ATOM 4201 C CA . VAL B 1 20 ? -16.406 -9.547 2.314 1 98.56 20 VAL B CA 1
ATOM 4202 C C . VAL B 1 20 ? -15.266 -9.133 3.248 1 98.56 20 VAL B C 1
ATOM 4204 O O . VAL B 1 20 ? -15.328 -9.383 4.457 1 98.56 20 VAL B O 1
ATOM 4207 N N . PHE B 1 21 ? -14.211 -8.609 2.703 1 98.88 21 PHE B N 1
ATOM 4208 C CA . PHE B 1 21 ? -13.055 -8.125 3.439 1 98.88 21 PHE B CA 1
ATOM 4209 C C . PHE B 1 21 ? -12.984 -6.602 3.389 1 98.88 21 PHE B C 1
ATOM 4211 O O . PHE B 1 21 ? -13.117 -6.004 2.318 1 98.88 21 PHE B O 1
ATOM 4218 N N . GLY B 1 22 ? -12.82 -5.922 4.52 1 98.44 22 GLY B N 1
ATOM 4219 C CA . GLY B 1 22 ? -12.695 -4.473 4.469 1 98.44 22 GLY B CA 1
ATOM 4220 C C . GLY B 1 22 ? -12.531 -3.838 5.836 1 98.44 22 GLY B C 1
ATOM 4221 O O . GLY B 1 22 ? -12.68 -4.508 6.859 1 98.44 22 GLY B O 1
ATOM 4222 N N . ILE B 1 23 ? -12.109 -2.602 5.879 1 98.25 23 ILE B N 1
ATOM 4223 C CA . ILE B 1 23 ? -12.023 -1.738 7.051 1 98.25 23 ILE B CA 1
ATOM 4224 C C . ILE B 1 23 ? -13.023 -0.592 6.926 1 98.25 23 ILE B C 1
ATOM 4226 O O . ILE B 1 23 ? -12.945 0.213 5.996 1 98.25 23 ILE B O 1
ATOM 4230 N N . PRO B 1 24 ? -13.977 -0.518 7.836 1 96.75 24 PRO B N 1
ATOM 4231 C CA . PRO B 1 24 ? -14.945 0.574 7.734 1 96.75 24 PRO B CA 1
ATOM 4232 C C . PRO B 1 24 ? -14.328 1.941 8.016 1 96.75 24 PRO B C 1
ATOM 4234 O O . PRO B 1 24 ? -13.422 2.055 8.844 1 96.75 24 PRO B O 1
ATOM 4237 N N . GLY B 1 25 ? -14.766 2.893 7.34 1 94.94 25 GLY B N 1
ATOM 4238 C CA . GLY B 1 25 ? -14.398 4.285 7.527 1 94.94 25 GLY B CA 1
ATOM 4239 C C . GLY B 1 25 ? -15.539 5.246 7.277 1 94.94 25 GLY B C 1
ATOM 4240 O O . GLY B 1 25 ? -16.641 4.832 6.891 1 94.94 25 GLY B O 1
ATOM 4241 N N . VAL B 1 26 ? -15.289 6.496 7.465 1 91.5 26 VAL B N 1
ATOM 4242 C CA . VAL B 1 26 ? -16.312 7.535 7.422 1 91.5 26 VAL B CA 1
ATOM 4243 C C . VAL B 1 26 ? -17 7.523 6.059 1 91.5 26 VAL B C 1
ATOM 4245 O O . VAL B 1 26 ? -18.203 7.773 5.965 1 91.5 26 VAL B O 1
ATOM 4248 N N . HIS B 1 27 ? -16.25 7.176 5.008 1 94.38 27 HIS B N 1
ATOM 4249 C CA . HIS B 1 27 ? -16.812 7.254 3.66 1 94.38 27 HIS B CA 1
ATOM 4250 C C . HIS B 1 27 ? -17.484 5.941 3.268 1 94.38 27 HIS B C 1
ATOM 4252 O O . HIS B 1 27 ? -18.125 5.855 2.215 1 94.38 27 HIS B O 1
ATOM 4258 N N . THR B 1 28 ? -17.344 4.875 4.062 1 95.19 28 THR B N 1
ATOM 4259 C CA . THR B 1 28 ? -17.906 3.602 3.629 1 95.19 28 THR B CA 1
ATOM 4260 C C . THR B 1 28 ? -18.984 3.129 4.602 1 95.19 28 THR B C 1
ATOM 4262 O O . THR B 1 28 ? -19.594 2.074 4.402 1 95.19 28 THR B O 1
ATOM 4265 N N . VAL B 1 29 ? -19.281 3.83 5.691 1 94.81 29 VAL B N 1
ATOM 4266 C CA . VAL B 1 29 ? -20.188 3.332 6.715 1 94.81 29 VAL B CA 1
ATOM 4267 C C . VAL B 1 29 ? -21.562 3.07 6.102 1 94.81 29 VAL B C 1
ATOM 4269 O O . VAL B 1 29 ? -22.266 2.139 6.504 1 94.81 29 VAL B O 1
ATOM 4272 N N . GLU B 1 30 ? -22.016 3.838 5.129 1 93.56 30 GLU B N 1
ATOM 4273 C CA . GLU B 1 30 ? -23.312 3.641 4.504 1 93.56 30 GLU B CA 1
ATOM 4274 C C . GLU B 1 30 ? -23.328 2.379 3.645 1 93.56 30 GLU B C 1
ATOM 4276 O O . GLU B 1 30 ? -24.391 1.784 3.428 1 93.56 30 GLU B O 1
ATOM 4281 N N . LEU B 1 31 ? -22.156 2.031 3.145 1 92.38 31 LEU B N 1
ATOM 4282 C CA . LEU B 1 31 ? -22.016 0.74 2.479 1 92.38 31 LEU B CA 1
ATOM 4283 C C . LEU B 1 31 ? -22.188 -0.405 3.473 1 92.38 31 LEU B C 1
ATOM 4285 O O . LEU B 1 31 ? -22.75 -1.453 3.127 1 92.38 31 LEU B O 1
ATOM 4289 N N . TYR B 1 32 ? -21.828 -0.228 4.723 1 95.25 32 TYR B N 1
ATOM 4290 C CA . TYR B 1 32 ? -21.859 -1.241 5.77 1 95.25 32 TYR B CA 1
ATOM 4291 C C . TYR B 1 32 ? -23.25 -1.387 6.352 1 95.25 32 TYR B C 1
ATOM 4293 O O . TYR B 1 32 ? -23.547 -2.375 7.027 1 95.25 32 TYR B O 1
ATOM 4301 N N . ARG B 1 33 ? -24.109 -0.368 6.125 1 93.56 33 ARG B N 1
ATOM 4302 C CA . ARG B 1 33 ? -25.484 -0.409 6.621 1 93.56 33 ARG B CA 1
ATOM 4303 C C . ARG B 1 33 ? -26.188 -1.689 6.184 1 93.56 33 ARG B C 1
ATOM 4305 O O . ARG B 1 33 ? -26.969 -2.266 6.945 1 93.56 33 ARG B O 1
ATOM 4312 N N . GLY B 1 34 ? -25.844 -2.139 5.039 1 91 34 GLY B N 1
ATOM 4313 C CA . GLY B 1 34 ? -26.531 -3.305 4.508 1 91 34 GLY B CA 1
ATOM 4314 C C . GLY B 1 34 ? -25.922 -4.617 4.965 1 91 34 GLY B C 1
ATOM 4315 O O . GLY B 1 34 ? -26.469 -5.688 4.711 1 91 34 GLY B O 1
ATOM 4316 N N . LEU B 1 35 ? -24.812 -4.637 5.621 1 94.31 35 LEU B N 1
ATOM 4317 C CA . LEU B 1 35 ? -24.078 -5.852 5.953 1 94.31 35 LEU B CA 1
ATOM 4318 C C . LEU B 1 35 ? -24.719 -6.559 7.145 1 94.31 35 LEU B C 1
ATOM 4320 O O . LEU B 1 35 ? -24.781 -7.789 7.18 1 94.31 35 LEU B O 1
ATOM 4324 N N . SER B 1 36 ? -25.188 -5.664 8.094 1 87.94 36 SER B N 1
ATOM 4325 C CA . SER B 1 36 ? -25.828 -6.266 9.266 1 87.94 36 SER B CA 1
ATOM 4326 C C . SER B 1 36 ? -27.094 -7.012 8.883 1 87.94 36 SER B C 1
ATOM 4328 O O . SER B 1 36 ? -27.953 -6.465 8.188 1 87.94 36 SER B O 1
ATOM 4330 N N . GLY B 1 37 ? -27.203 -8.266 9.148 1 86.31 37 GLY B N 1
ATOM 4331 C CA . GLY B 1 37 ? -28.375 -9.07 8.867 1 86.31 37 GLY B CA 1
ATOM 4332 C C . GLY B 1 37 ? -28.359 -9.711 7.496 1 86.31 37 GLY B C 1
ATOM 4333 O O . GLY B 1 37 ? -29.266 -10.469 7.145 1 86.31 37 GLY B O 1
ATOM 4334 N N . SER B 1 38 ? -27.453 -9.375 6.602 1 90.75 38 SER B N 1
ATOM 4335 C CA . SER B 1 38 ? -27.391 -9.898 5.238 1 90.75 38 SER B CA 1
ATOM 4336 C C . SER B 1 38 ? -26.938 -11.352 5.219 1 90.75 38 SER B C 1
ATOM 4338 O O . SER B 1 38 ? -27.125 -12.055 4.23 1 90.75 38 SER B O 1
ATOM 4340 N N . GLY B 1 39 ? -26.25 -11.836 6.223 1 92.62 39 GLY B N 1
ATOM 4341 C CA . GLY B 1 39 ? -25.641 -13.164 6.223 1 92.62 39 GLY B CA 1
ATOM 4342 C C . GLY B 1 39 ? -24.234 -13.18 5.656 1 92.62 39 GLY B C 1
ATOM 4343 O O . GLY B 1 39 ? -23.547 -14.195 5.727 1 92.62 39 GLY B O 1
ATOM 4344 N N . ILE B 1 40 ? -23.812 -12.102 5.012 1 97 40 ILE B N 1
ATOM 4345 C CA . ILE B 1 40 ? -22.438 -12.008 4.52 1 97 40 ILE B CA 1
ATOM 4346 C C . ILE B 1 40 ? -21.469 -11.852 5.695 1 97 40 ILE B C 1
ATOM 4348 O O . ILE B 1 40 ? -21.656 -10.977 6.547 1 97 40 ILE B O 1
ATOM 4352 N N . ARG B 1 41 ? -20.516 -12.719 5.773 1 97.12 41 ARG B N 1
ATOM 4353 C CA . ARG B 1 41 ? -19.469 -12.625 6.793 1 97.12 41 ARG B CA 1
ATOM 4354 C C . ARG B 1 41 ? -18.516 -11.469 6.496 1 97.12 41 ARG B C 1
ATOM 4356 O O . ARG B 1 41 ? -18.031 -11.336 5.375 1 97.12 41 ARG B O 1
ATOM 4363 N N . HIS B 1 42 ? -18.375 -10.656 7.445 1 98 42 HIS B N 1
ATOM 4364 C CA . HIS B 1 42 ? -17.375 -9.594 7.324 1 98 42 HIS B CA 1
ATOM 4365 C C . HIS B 1 42 ? -16.078 -9.969 8.039 1 98 42 HIS B C 1
ATOM 4367 O O . HIS B 1 42 ? -16.109 -10.398 9.195 1 98 42 HIS B O 1
ATOM 4373 N N . VAL B 1 43 ? -14.945 -9.906 7.395 1 98.56 43 VAL B N 1
ATOM 4374 C CA . VAL B 1 43 ? -13.609 -10.086 7.969 1 98.56 43 VAL B CA 1
ATOM 4375 C C . VAL B 1 43 ? -12.852 -8.758 7.938 1 98.56 43 VAL B C 1
ATOM 4377 O O . VAL B 1 43 ? -12.758 -8.117 6.895 1 98.56 43 VAL B O 1
ATOM 4380 N N . THR B 1 44 ? -12.32 -8.32 9.047 1 98.56 44 THR B N 1
ATOM 4381 C CA . THR B 1 44 ? -11.656 -7.031 9.148 1 98.56 44 THR B CA 1
ATOM 4382 C C . THR B 1 44 ? -10.141 -7.203 9.117 1 98.56 44 THR B C 1
ATOM 4384 O O . THR B 1 44 ? -9.531 -7.547 10.133 1 98.56 44 THR B O 1
ATOM 4387 N N . PRO B 1 45 ? -9.539 -6.895 8 1 98.75 45 PRO B N 1
ATOM 4388 C CA . PRO B 1 45 ? -8.078 -6.887 7.961 1 98.75 45 PRO B CA 1
ATOM 4389 C C . PRO B 1 45 ? -7.469 -5.746 8.773 1 98.75 45 PRO B C 1
ATOM 4391 O O . PRO B 1 45 ? -8.203 -4.941 9.352 1 98.75 45 PRO B O 1
ATOM 4394 N N . ARG B 1 46 ? -6.168 -5.699 8.922 1 98.75 46 ARG B N 1
ATOM 4395 C CA . ARG B 1 46 ? -5.492 -4.625 9.641 1 98.75 46 ARG B CA 1
ATOM 4396 C C . ARG B 1 46 ? -4.875 -3.617 8.68 1 98.75 46 ARG B C 1
ATOM 4398 O O . ARG B 1 46 ? -4.355 -2.582 9.102 1 98.75 46 ARG B O 1
ATOM 4405 N N . HIS B 1 47 ? -4.961 -3.877 7.438 1 98.75 47 HIS B N 1
ATOM 4406 C CA . HIS B 1 47 ? -4.547 -3.045 6.312 1 98.75 47 HIS B CA 1
ATOM 4407 C C . HIS B 1 47 ? -5.285 -3.436 5.035 1 98.75 47 HIS B C 1
ATOM 4409 O O . HIS B 1 47 ? -5.566 -4.617 4.812 1 98.75 47 HIS B O 1
ATOM 4415 N N . GLU B 1 48 ? -5.594 -2.521 4.168 1 98.81 48 GLU B N 1
ATOM 4416 C CA . GLU B 1 48 ? -6.34 -2.844 2.957 1 98.81 48 GLU B CA 1
ATOM 4417 C C . GLU B 1 48 ? -5.539 -3.764 2.041 1 98.81 48 GLU B C 1
ATOM 4419 O O . GLU B 1 48 ? -6.113 -4.527 1.26 1 98.81 48 GLU B O 1
ATOM 4424 N N . GLN B 1 49 ? -4.211 -3.697 2.055 1 98.75 49 GLN B N 1
ATOM 4425 C CA . GLN B 1 49 ? -3.4 -4.688 1.351 1 98.75 49 GLN B CA 1
ATOM 4426 C C . GLN B 1 49 ? -3.736 -6.102 1.812 1 98.75 49 GLN B C 1
ATOM 4428 O O . GLN B 1 49 ? -3.842 -7.02 0.994 1 98.75 49 GLN B O 1
ATOM 4433 N N . GLY B 1 50 ? -3.908 -6.32 3.156 1 98.81 50 GLY B N 1
ATOM 4434 C CA . GLY B 1 50 ? -4.344 -7.598 3.695 1 98.81 50 GLY B CA 1
ATOM 4435 C C . GLY B 1 50 ? -5.715 -8.016 3.199 1 98.81 50 GLY B C 1
ATOM 4436 O O . GLY B 1 50 ? -5.945 -9.195 2.918 1 98.81 50 GLY B O 1
ATOM 4437 N N . ALA B 1 51 ? -6.637 -7.039 3.029 1 98.88 51 ALA B N 1
ATOM 4438 C CA . ALA B 1 51 ? -7.961 -7.32 2.475 1 98.88 51 ALA B CA 1
ATOM 4439 C C . ALA B 1 51 ? -7.852 -7.941 1.085 1 98.88 51 ALA B C 1
ATOM 4441 O O . ALA B 1 51 ? -8.484 -8.961 0.805 1 98.88 51 ALA B O 1
ATOM 4442 N N . GLY B 1 52 ? -7.035 -7.293 0.261 1 98.94 52 GLY B N 1
ATOM 4443 C CA . GLY B 1 52 ? -6.875 -7.777 -1.101 1 98.94 52 GLY B CA 1
ATOM 4444 C C . GLY B 1 52 ? -6.254 -9.164 -1.171 1 98.94 52 GLY B C 1
ATOM 4445 O O . GLY B 1 52 ? -6.719 -10.016 -1.925 1 98.94 52 GLY B O 1
ATOM 4446 N N . PHE B 1 53 ? -5.203 -9.422 -0.366 1 98.94 53 PHE B N 1
ATOM 4447 C CA . PHE B 1 53 ? -4.535 -10.711 -0.392 1 98.94 53 PHE B CA 1
ATOM 4448 C C . PHE B 1 53 ? -5.438 -11.805 0.178 1 98.94 53 PHE B C 1
ATOM 4450 O O . PHE B 1 53 ? -5.426 -12.938 -0.298 1 98.94 53 PHE B O 1
ATOM 4457 N N . MET B 1 54 ? -6.242 -11.477 1.248 1 98.94 54 MET B N 1
ATOM 4458 C CA . MET B 1 54 ? -7.227 -12.438 1.746 1 98.94 54 MET B CA 1
ATOM 4459 C C . MET B 1 54 ? -8.242 -12.781 0.664 1 98.94 54 MET B C 1
ATOM 4461 O O . MET B 1 54 ? -8.586 -13.945 0.474 1 98.94 54 MET B O 1
ATOM 4465 N N . ALA B 1 55 ? -8.695 -11.734 -0.053 1 98.94 55 ALA B N 1
ATOM 4466 C CA . ALA B 1 55 ? -9.648 -11.938 -1.147 1 98.94 55 ALA B CA 1
ATOM 4467 C C . ALA B 1 55 ? -9.047 -12.836 -2.23 1 98.94 55 ALA B C 1
ATOM 4469 O O . ALA B 1 55 ? -9.75 -13.664 -2.809 1 98.94 55 ALA B O 1
ATOM 4470 N N . ASP B 1 56 ? -7.781 -12.688 -2.531 1 98.88 56 ASP B N 1
ATOM 4471 C CA . ASP B 1 56 ? -7.074 -13.508 -3.512 1 98.88 56 ASP B CA 1
ATOM 4472 C C . ASP B 1 56 ? -7.09 -14.977 -3.107 1 98.88 56 ASP B C 1
ATOM 4474 O O . ASP B 1 56 ? -7.574 -15.828 -3.857 1 98.88 56 ASP B O 1
ATOM 4478 N N . GLY B 1 57 ? -6.605 -15.25 -1.837 1 98.88 57 GLY B N 1
ATOM 4479 C CA . GLY B 1 57 ? -6.617 -16.625 -1.358 1 98.88 57 GLY B CA 1
ATOM 4480 C C . GLY B 1 57 ? -8.008 -17.234 -1.335 1 98.88 57 GLY B C 1
ATOM 4481 O O . GLY B 1 57 ? -8.188 -18.391 -1.725 1 98.88 57 GLY B O 1
ATOM 4482 N N . TYR B 1 58 ? -8.977 -16.453 -0.901 1 98.94 58 TYR B N 1
ATOM 4483 C CA . TYR B 1 58 ? -10.359 -16.906 -0.858 1 98.94 58 TYR B CA 1
ATOM 4484 C C . TYR B 1 58 ? -10.859 -17.281 -2.25 1 98.94 58 TYR B C 1
ATOM 4486 O O . TYR B 1 58 ? -11.5 -18.328 -2.424 1 98.94 58 TYR B O 1
ATOM 4494 N N . ALA B 1 59 ? -10.578 -16.469 -3.213 1 98.75 59 ALA B N 1
ATOM 4495 C CA . ALA B 1 59 ? -11.031 -16.688 -4.582 1 98.75 59 ALA B CA 1
ATOM 4496 C C . ALA B 1 59 ? -10.43 -17.953 -5.164 1 98.75 59 ALA B C 1
ATOM 4498 O O . ALA B 1 59 ? -11.125 -18.75 -5.793 1 98.75 59 ALA B O 1
ATOM 4499 N N . ARG B 1 60 ? -9.109 -18.172 -4.977 1 98.44 60 ARG B N 1
ATOM 4500 C CA . ARG B 1 60 ? -8.422 -19.344 -5.512 1 98.44 60 ARG B CA 1
ATOM 4501 C C . ARG B 1 60 ? -9.047 -20.641 -4.992 1 98.44 60 ARG B C 1
ATOM 4503 O O . ARG B 1 60 ? -9.227 -21.594 -5.75 1 98.44 60 ARG B O 1
ATOM 4510 N N . VAL B 1 61 ? -9.414 -20.625 -3.719 1 98.44 61 VAL B N 1
ATOM 4511 C CA . VAL B 1 61 ? -9.812 -21.859 -3.057 1 98.44 61 VAL B CA 1
ATOM 4512 C C . VAL B 1 61 ? -11.312 -22.078 -3.227 1 98.44 61 VAL B C 1
ATOM 4514 O O . VAL B 1 61 ? -11.758 -23.203 -3.482 1 98.44 61 VAL B O 1
ATOM 4517 N N . SER B 1 62 ? -12.109 -20.984 -3.145 1 97.56 62 SER B N 1
ATOM 4518 C CA . SER B 1 62 ? -13.562 -21.109 -3.178 1 97.56 62 SER B CA 1
ATOM 4519 C C . SER B 1 62 ? -14.07 -21.234 -4.609 1 97.56 62 SER B C 1
ATOM 4521 O O . SER B 1 62 ? -15.164 -21.766 -4.84 1 97.56 62 SER B O 1
ATOM 4523 N N . GLY B 1 63 ? -13.32 -20.656 -5.535 1 95.44 63 GLY B N 1
ATOM 4524 C CA . GLY B 1 63 ? -13.805 -20.578 -6.906 1 95.44 63 GLY B CA 1
ATOM 4525 C C . GLY B 1 63 ? -14.719 -19.391 -7.152 1 95.44 63 GLY B C 1
ATOM 4526 O O . GLY B 1 63 ? -15.156 -19.172 -8.281 1 95.44 63 GLY B O 1
ATOM 4527 N N . LYS B 1 64 ? -15 -18.641 -6.078 1 96.12 64 LYS B N 1
ATOM 4528 C CA . LYS B 1 64 ? -15.797 -17.406 -6.168 1 96.12 64 LYS B CA 1
ATOM 4529 C C . LYS B 1 64 ? -14.898 -16.172 -6.172 1 96.12 64 LYS B C 1
ATOM 4531 O O . LYS B 1 64 ? -13.773 -16.219 -5.664 1 96.12 64 LYS B O 1
ATOM 4536 N N . PRO B 1 65 ? -15.43 -15.07 -6.754 1 97.88 65 PRO B N 1
ATOM 4537 C CA . PRO B 1 65 ? -14.625 -13.852 -6.656 1 97.88 65 PRO B CA 1
ATOM 4538 C C . PRO B 1 65 ? -14.438 -13.383 -5.211 1 97.88 65 PRO B C 1
ATOM 4540 O O . PRO B 1 65 ? -15.352 -13.508 -4.395 1 97.88 65 PRO B O 1
ATOM 4543 N N . GLY B 1 66 ? -13.195 -12.977 -4.863 1 98.81 66 GLY B N 1
ATOM 4544 C CA . GLY B 1 66 ? -13.016 -12.258 -3.613 1 98.81 66 GLY B CA 1
ATOM 4545 C C . GLY B 1 66 ? -13.617 -10.859 -3.637 1 98.81 66 GLY B C 1
ATOM 4546 O O . GLY B 1 66 ? -13.523 -10.156 -4.645 1 98.81 66 GLY B O 1
ATOM 4547 N N . VAL B 1 67 ? -14.305 -10.43 -2.584 1 98.94 67 VAL B N 1
ATOM 4548 C CA . VAL B 1 67 ? -14.984 -9.133 -2.561 1 98.94 67 VAL B CA 1
ATOM 4549 C C . VAL B 1 67 ? -14.422 -8.273 -1.433 1 98.94 67 VAL B C 1
ATOM 4551 O O . VAL B 1 67 ? -14.273 -8.742 -0.299 1 98.94 67 VAL B O 1
ATOM 4554 N N . CYS B 1 68 ? -14.07 -7.035 -1.755 1 98.88 68 CYS B N 1
ATOM 4555 C CA . CYS B 1 68 ? -13.516 -6.094 -0.791 1 98.88 68 CYS B CA 1
ATOM 4556 C C . CYS B 1 68 ? -14.328 -4.809 -0.75 1 98.88 68 CYS B C 1
ATOM 4558 O O . CYS B 1 68 ? -14.766 -4.312 -1.79 1 98.88 68 CYS B O 1
ATOM 4560 N N . PHE B 1 69 ? -14.641 -4.289 0.445 1 98.62 69 PHE B N 1
ATOM 4561 C CA . PHE B 1 69 ? -15.148 -2.938 0.672 1 98.62 69 PHE B CA 1
ATOM 4562 C C . PHE B 1 69 ? -14.016 -2.008 1.108 1 98.62 69 PHE B C 1
ATOM 4564 O O . PHE B 1 69 ? -13.422 -2.199 2.172 1 98.62 69 PHE B O 1
ATOM 4571 N N . ILE B 1 70 ? -13.75 -0.987 0.316 1 98.62 70 ILE B N 1
ATOM 4572 C CA . ILE B 1 70 ? -12.555 -0.179 0.503 1 98.62 70 ILE B CA 1
ATOM 4573 C C . ILE B 1 70 ? -12.93 1.3 0.552 1 98.62 70 ILE B C 1
ATOM 4575 O O . ILE B 1 70 ? -13.75 1.766 -0.244 1 98.62 70 ILE B O 1
ATOM 4579 N N . ILE B 1 71 ? -12.383 2.031 1.479 1 97.94 71 ILE B N 1
ATOM 4580 C CA . ILE B 1 71 ? -12.68 3.449 1.657 1 97.94 71 ILE B CA 1
ATOM 4581 C C . ILE B 1 71 ? -11.969 4.266 0.581 1 97.94 71 ILE B C 1
ATOM 4583 O O . ILE B 1 71 ? -11.031 3.783 -0.053 1 97.94 71 ILE B O 1
ATOM 4587 N N . THR B 1 72 ? -12.312 5.496 0.407 1 97.31 72 THR B N 1
ATOM 4588 C CA . THR B 1 72 ? -11.805 6.465 -0.558 1 97.31 72 THR B CA 1
ATOM 4589 C C . THR B 1 72 ? -10.336 6.773 -0.289 1 97.31 72 THR B C 1
ATOM 4591 O O . THR B 1 72 ? -9.898 6.801 0.865 1 97.31 72 THR B O 1
ATOM 4594 N N . GLY B 1 73 ? -9.578 7.07 -1.364 1 97.62 73 GLY B N 1
ATOM 4595 C CA . GLY B 1 73 ? -8.242 7.637 -1.237 1 97.62 73 GLY B CA 1
ATOM 4596 C C . GLY B 1 73 ? -7.227 6.652 -0.69 1 97.62 73 GLY B C 1
ATOM 4597 O O . GLY B 1 73 ? -6.82 5.723 -1.388 1 97.62 73 GLY B O 1
ATOM 4598 N N . PRO B 1 74 ? -6.848 6.777 0.622 1 98.19 74 PRO B N 1
ATOM 4599 C CA . PRO B 1 74 ? -5.812 5.922 1.206 1 98.19 74 PRO B CA 1
ATOM 4600 C C . PRO B 1 74 ? -6.152 4.434 1.105 1 98.19 74 PRO B C 1
ATOM 4602 O O . PRO B 1 74 ? -5.266 3.611 0.866 1 98.19 74 PRO B O 1
ATOM 4605 N N . GLY B 1 75 ? -7.41 4.113 1.318 1 98.38 75 GLY B N 1
ATOM 4606 C CA . GLY B 1 75 ? -7.789 2.715 1.173 1 98.38 75 GLY B CA 1
ATOM 4607 C C . GLY B 1 75 ? -7.492 2.158 -0.207 1 98.38 75 GLY B C 1
ATOM 4608 O O . GLY B 1 75 ? -7.012 1.031 -0.337 1 98.38 75 GLY B O 1
ATOM 4609 N N . MET B 1 76 ? -7.762 2.949 -1.219 1 98.44 76 MET B N 1
ATOM 4610 C CA . MET B 1 76 ? -7.574 2.512 -2.6 1 98.44 76 MET B CA 1
ATOM 4611 C C . MET B 1 76 ? -6.094 2.381 -2.934 1 98.44 76 MET B C 1
ATOM 4613 O O . MET B 1 76 ? -5.688 1.435 -3.609 1 98.44 76 MET B O 1
ATOM 4617 N N . THR B 1 77 ? -5.309 3.336 -2.514 1 98.56 77 THR B N 1
ATOM 4618 C CA . THR B 1 77 ? -3.877 3.219 -2.773 1 98.56 77 THR B CA 1
ATOM 4619 C C . THR B 1 77 ? -3.275 2.066 -1.973 1 98.56 77 THR B C 1
ATOM 4621 O O . THR B 1 77 ? -2.344 1.404 -2.434 1 98.56 77 THR B O 1
ATOM 4624 N N . ASN B 1 78 ? -3.818 1.744 -0.817 1 98.75 78 ASN B N 1
ATOM 4625 C CA . ASN B 1 78 ? -3.324 0.656 0.02 1 98.75 78 ASN B CA 1
ATOM 4626 C C . ASN B 1 78 ? -3.598 -0.706 -0.611 1 98.75 78 ASN B C 1
ATOM 4628 O O . ASN B 1 78 ? -2.799 -1.633 -0.467 1 98.75 78 ASN B O 1
ATOM 4632 N N . ILE B 1 79 ? -4.738 -0.85 -1.305 1 98.81 79 ILE B N 1
ATOM 4633 C CA . ILE B 1 79 ? -5.102 -2.174 -1.797 1 98.81 79 ILE B CA 1
ATOM 4634 C C . ILE B 1 79 ? -4.496 -2.395 -3.182 1 98.81 79 ILE B C 1
ATOM 4636 O O . ILE B 1 79 ? -4.539 -3.506 -3.715 1 98.81 79 ILE B O 1
ATOM 4640 N N . ALA B 1 80 ? -3.875 -1.418 -3.781 1 98.75 80 ALA B N 1
ATOM 4641 C CA . ALA B 1 80 ? -3.4 -1.453 -5.164 1 98.75 80 ALA B CA 1
ATOM 4642 C C . ALA B 1 80 ? -2.404 -2.59 -5.371 1 98.75 80 ALA B C 1
ATOM 4644 O O . ALA B 1 80 ? -2.398 -3.23 -6.426 1 98.75 80 ALA B O 1
ATOM 4645 N N . THR B 1 81 ? -1.544 -2.859 -4.418 1 98.81 81 THR B N 1
ATOM 4646 C CA . THR B 1 81 ? -0.551 -3.92 -4.551 1 98.81 81 THR B CA 1
ATOM 4647 C C . THR B 1 81 ? -1.228 -5.281 -4.664 1 98.81 81 THR B C 1
ATOM 4649 O O . THR B 1 81 ? -0.859 -6.098 -5.512 1 98.81 81 THR B O 1
ATOM 4652 N N . ALA B 1 82 ? -2.215 -5.508 -3.783 1 98.88 82 ALA B N 1
ATOM 4653 C CA . ALA B 1 82 ? -2.943 -6.773 -3.844 1 98.88 82 ALA B CA 1
ATOM 4654 C C . ALA B 1 82 ? -3.701 -6.906 -5.16 1 98.88 82 ALA B C 1
ATOM 4656 O O . ALA B 1 82 ? -3.797 -8 -5.719 1 98.88 82 ALA B O 1
ATOM 4657 N N . MET B 1 83 ? -4.281 -5.797 -5.668 1 98.88 83 MET B N 1
ATOM 4658 C CA . MET B 1 83 ? -4.934 -5.812 -6.977 1 98.88 83 MET B CA 1
ATOM 4659 C C . MET B 1 83 ? -3.936 -6.152 -8.078 1 98.88 83 MET B C 1
ATOM 4661 O O . MET B 1 83 ? -4.254 -6.906 -9 1 98.88 83 MET B O 1
ATOM 4665 N N . GLY B 1 84 ? -2.734 -5.562 -7.973 1 98.62 84 GLY B N 1
ATOM 4666 C CA . GLY B 1 84 ? -1.695 -5.879 -8.945 1 98.62 84 GLY B CA 1
ATOM 4667 C C . GLY B 1 84 ? -1.328 -7.348 -8.969 1 98.62 84 GLY B C 1
ATOM 4668 O O . GLY B 1 84 ? -1.18 -7.938 -10.039 1 98.62 84 GLY B O 1
ATOM 4669 N N . GLN B 1 85 ? -1.165 -7.973 -7.785 1 98.5 85 GLN B N 1
ATOM 4670 C CA . GLN B 1 85 ? -0.882 -9.398 -7.691 1 98.5 85 GLN B CA 1
ATOM 4671 C C . GLN B 1 85 ? -1.997 -10.227 -8.328 1 98.5 85 GLN B C 1
ATOM 4673 O O . GLN B 1 85 ? -1.732 -11.133 -9.117 1 98.5 85 GLN B O 1
ATOM 4678 N N . ALA B 1 86 ? -3.246 -9.883 -7.984 1 98.62 86 ALA B N 1
ATOM 4679 C CA . ALA B 1 86 ? -4.402 -10.594 -8.531 1 98.62 86 ALA B CA 1
ATOM 4680 C C . ALA B 1 86 ? -4.492 -10.414 -10.039 1 98.62 86 ALA B C 1
ATOM 4682 O O . ALA B 1 86 ? -4.84 -11.352 -10.766 1 98.62 86 ALA B O 1
ATOM 4683 N N . TYR B 1 87 ? -4.215 -9.227 -10.492 1 98.19 87 TYR B N 1
ATOM 4684 C CA . TYR B 1 87 ? -4.234 -8.914 -11.922 1 98.19 87 TYR B CA 1
ATOM 4685 C C . TYR B 1 87 ? -3.24 -9.789 -12.68 1 98.19 87 TYR B C 1
ATOM 4687 O O . TYR B 1 87 ? -3.588 -10.398 -13.695 1 98.19 87 TYR B O 1
ATOM 4695 N N . ALA B 1 88 ? -2.035 -9.891 -12.195 1 97.06 88 ALA B N 1
ATOM 4696 C CA . ALA B 1 88 ? -0.979 -10.664 -12.836 1 97.06 88 ALA B CA 1
ATOM 4697 C C . ALA B 1 88 ? -1.307 -12.156 -12.828 1 97.06 88 ALA B C 1
ATOM 4699 O O . ALA B 1 88 ? -0.988 -12.875 -13.773 1 97.06 88 ALA B O 1
ATOM 4700 N N . ASP B 1 89 ? -2.01 -12.633 -11.773 1 96.88 89 ASP B N 1
ATOM 4701 C CA . ASP B 1 89 ? -2.248 -14.055 -11.586 1 96.88 89 ASP B CA 1
ATOM 4702 C C . ASP B 1 89 ? -3.619 -14.461 -12.125 1 96.88 89 ASP B C 1
ATOM 4704 O O . ASP B 1 89 ? -4.027 -15.617 -12 1 96.88 89 ASP B O 1
ATOM 4708 N N . SER B 1 90 ? -4.359 -13.547 -12.68 1 97.31 90 SER B N 1
ATOM 4709 C CA . SER B 1 90 ? -5.676 -13.844 -13.234 1 97.31 90 SER B CA 1
ATOM 4710 C C . SER B 1 90 ? -6.641 -14.289 -12.141 1 97.31 90 SER B C 1
ATOM 4712 O O . SER B 1 90 ? -7.293 -15.328 -12.273 1 97.31 90 SER B O 1
ATOM 4714 N N . ILE B 1 91 ? -6.73 -13.531 -11.055 1 98.31 91 ILE B N 1
ATOM 4715 C CA . ILE B 1 91 ? -7.605 -13.859 -9.938 1 98.31 91 ILE B CA 1
ATOM 4716 C C . ILE B 1 91 ? -8.812 -12.93 -9.93 1 98.31 91 ILE B C 1
ATOM 4718 O O . ILE B 1 91 ? -8.664 -11.703 -10 1 98.31 91 ILE B O 1
ATOM 4722 N N . PRO B 1 92 ? -10.055 -13.43 -9.953 1 98.44 92 PRO B N 1
ATOM 4723 C CA . PRO B 1 92 ? -11.242 -12.57 -9.883 1 98.44 92 PRO B CA 1
ATOM 4724 C C . PRO B 1 92 ? -11.391 -11.898 -8.516 1 98.44 92 PRO B C 1
ATOM 4726 O O . PRO B 1 92 ? -11.453 -12.57 -7.492 1 98.44 92 PRO B O 1
ATOM 4729 N N . MET B 1 93 ? -11.43 -10.633 -8.477 1 98.88 93 MET B N 1
ATOM 4730 C CA . MET B 1 93 ? -11.562 -9.805 -7.285 1 98.88 93 MET B CA 1
ATOM 4731 C C . MET B 1 93 ? -12.477 -8.609 -7.555 1 98.88 93 MET B C 1
ATOM 4733 O O . MET B 1 93 ? -12.297 -7.898 -8.547 1 98.88 93 MET B O 1
ATOM 4737 N N . LEU B 1 94 ? -13.508 -8.445 -6.777 1 98.94 94 LEU B N 1
ATOM 4738 C CA . LEU B 1 94 ? -14.391 -7.293 -6.863 1 98.94 94 LEU B CA 1
ATOM 4739 C C . LEU B 1 94 ? -14.078 -6.289 -5.758 1 98.94 94 LEU B C 1
ATOM 4741 O O . LEU B 1 94 ? -14.297 -6.574 -4.578 1 98.94 94 LEU B O 1
ATOM 4745 N N . VAL B 1 95 ? -13.562 -5.176 -6.137 1 98.94 95 VAL B N 1
ATOM 4746 C CA . VAL B 1 95 ? -13.273 -4.102 -5.195 1 98.94 95 VAL B CA 1
ATOM 4747 C C . VAL B 1 95 ? -14.336 -3.016 -5.301 1 98.94 95 VAL B C 1
ATOM 4749 O O . VAL B 1 95 ? -14.445 -2.342 -6.328 1 98.94 95 VAL B O 1
ATOM 4752 N N . ILE B 1 96 ? -15.117 -2.895 -4.258 1 98.75 96 ILE B N 1
ATOM 4753 C CA . ILE B 1 96 ? -16.125 -1.842 -4.148 1 98.75 96 ILE B CA 1
ATOM 4754 C C . ILE B 1 96 ? -15.609 -0.738 -3.225 1 98.75 96 ILE B C 1
ATOM 4756 O O . ILE B 1 96 ? -15.305 -0.989 -2.057 1 98.75 96 ILE B O 1
ATOM 4760 N N . SER B 1 97 ? -15.531 0.414 -3.744 1 98.5 97 SER B N 1
ATOM 4761 C CA . SER B 1 97 ? -15.039 1.512 -2.918 1 98.5 97 SER B CA 1
ATOM 4762 C C . SER B 1 97 ? -16 2.689 -2.932 1 98.5 97 SER B C 1
ATOM 4764 O O . SER B 1 97 ? -16.891 2.762 -3.783 1 98.5 97 SER B O 1
ATOM 4766 N N . SER B 1 98 ? -15.867 3.557 -1.943 1 98.19 98 SER B N 1
ATOM 4767 C CA . SER B 1 98 ? -16.453 4.891 -1.998 1 98.19 98 SER B CA 1
ATOM 4768 C C . SER B 1 98 ? -15.555 5.867 -2.738 1 98.19 98 SER B C 1
ATOM 4770 O O . SER B 1 98 ? -14.398 5.555 -3.029 1 98.19 98 SER B O 1
ATOM 4772 N N . VAL B 1 99 ? -16.094 6.941 -3.086 1 98 99 VAL B N 1
ATOM 4773 C CA . VAL B 1 99 ? -15.391 8.141 -3.541 1 98 99 VAL B CA 1
ATOM 4774 C C . VAL B 1 99 ? -16.172 9.383 -3.127 1 98 99 VAL B C 1
ATOM 4776 O O . VAL B 1 99 ? -17.312 9.281 -2.652 1 98 99 VAL B O 1
ATOM 4779 N N . ASN B 1 100 ? -15.578 10.555 -3.15 1 96.88 100 ASN B N 1
ATOM 4780 C CA . ASN B 1 100 ? -16.281 11.781 -2.785 1 96.88 100 ASN B CA 1
ATOM 4781 C C . ASN B 1 100 ? -17.562 11.961 -3.6 1 96.88 100 ASN B C 1
ATOM 4783 O O . ASN B 1 100 ? -17.75 11.297 -4.621 1 96.88 100 ASN B O 1
ATOM 4787 N N . GLU B 1 101 ? -18.406 12.844 -3.172 1 97.19 101 GLU B N 1
ATOM 4788 C CA . GLU B 1 101 ? -19.641 13.133 -3.885 1 97.19 101 GLU B CA 1
ATOM 4789 C C . GLU B 1 101 ? -19.375 13.57 -5.32 1 97.19 101 GLU B C 1
ATOM 4791 O O . GLU B 1 101 ? -18.328 14.172 -5.602 1 97.19 101 GLU B O 1
ATOM 4796 N N . ARG B 1 102 ? -20.406 13.352 -6.23 1 97.56 102 ARG B N 1
ATOM 4797 C CA . ARG B 1 102 ? -20.234 13.609 -7.656 1 97.56 102 ARG B CA 1
ATOM 4798 C C . ARG B 1 102 ? -19.844 15.062 -7.91 1 97.56 102 ARG B C 1
ATOM 4800 O O . ARG B 1 102 ? -18.953 15.344 -8.711 1 97.56 102 ARG B O 1
ATOM 4807 N N . GLU B 1 103 ? -20.359 15.93 -7.219 1 96.25 103 GLU B N 1
ATOM 4808 C CA . GLU B 1 103 ? -20.109 17.344 -7.445 1 96.25 103 GLU B CA 1
ATOM 4809 C C . GLU B 1 103 ? -18.734 17.766 -6.938 1 96.25 103 GLU B C 1
ATOM 4811 O O . GLU B 1 103 ? -18.266 18.859 -7.242 1 96.25 103 GLU B O 1
ATOM 4816 N N . ARG B 1 104 ? -18.047 16.844 -6.211 1 95.56 104 ARG B N 1
ATOM 4817 C CA . ARG B 1 104 ? -16.766 17.172 -5.59 1 95.56 104 ARG B CA 1
ATOM 4818 C C . ARG B 1 104 ? -15.609 16.516 -6.34 1 95.56 104 ARG B C 1
ATOM 4820 O O . ARG B 1 104 ? -14.445 16.766 -6.027 1 95.56 104 ARG B O 1
ATOM 4827 N N . LEU B 1 105 ? -15.859 15.688 -7.316 1 95.5 105 LEU B N 1
ATOM 4828 C CA . LEU B 1 105 ? -14.828 14.898 -7.98 1 95.5 105 LEU B CA 1
ATOM 4829 C C . LEU B 1 105 ? -13.953 15.781 -8.867 1 95.5 105 LEU B C 1
ATOM 4831 O O . LEU B 1 105 ? -14.461 16.547 -9.68 1 95.5 105 LEU B O 1
ATOM 4835 N N . GLY B 1 106 ? -12.617 15.703 -8.656 1 91.19 106 GLY B N 1
ATOM 4836 C CA . GLY B 1 106 ? -11.641 16.266 -9.57 1 91.19 106 GLY B CA 1
ATOM 4837 C C . GLY B 1 106 ? -11.484 17.766 -9.422 1 91.19 106 GLY B C 1
ATOM 4838 O O . GLY B 1 106 ? -10.969 18.438 -10.32 1 91.19 106 GLY B O 1
ATOM 4839 N N . LEU B 1 107 ? -11.906 18.328 -8.297 1 92.5 107 LEU B N 1
ATOM 4840 C CA . LEU B 1 107 ? -11.891 19.781 -8.141 1 92.5 107 LEU B CA 1
ATOM 4841 C C . LEU B 1 107 ? -10.594 20.25 -7.488 1 92.5 107 LEU B C 1
ATOM 4843 O O . LEU B 1 107 ? -10.227 21.406 -7.598 1 92.5 107 LEU B O 1
ATOM 4847 N N . GLY B 1 108 ? -9.93 19.312 -6.762 1 93.25 108 GLY B N 1
ATOM 4848 C CA . GLY B 1 108 ? -8.711 19.688 -6.066 1 93.25 108 GLY B CA 1
ATOM 4849 C C . GLY B 1 108 ? -8.961 20.656 -4.922 1 93.25 108 GLY B C 1
ATOM 4850 O O . GLY B 1 108 ? -8.133 21.547 -4.664 1 93.25 108 GLY B O 1
ATOM 4851 N N . HIS B 1 109 ? -10.102 20.594 -4.246 1 94.69 109 HIS B N 1
ATOM 4852 C CA . HIS B 1 109 ? -10.484 21.531 -3.197 1 94.69 109 HIS B CA 1
ATOM 4853 C C . HIS B 1 109 ? -9.953 21.078 -1.839 1 94.69 109 HIS B C 1
ATOM 4855 O O . HIS B 1 109 ? -10.234 21.719 -0.819 1 94.69 109 HIS B O 1
ATOM 4861 N N . GLY B 1 110 ? -9.164 20 -1.836 1 94.38 110 GLY B N 1
ATOM 4862 C CA . GLY B 1 110 ? -8.594 19.547 -0.576 1 94.38 110 GLY B CA 1
ATOM 4863 C C . GLY B 1 110 ? -9.594 18.844 0.311 1 94.38 110 GLY B C 1
ATOM 4864 O O . GLY B 1 110 ? -9.57 18.984 1.534 1 94.38 110 GLY B O 1
ATOM 4865 N N . TYR B 1 111 ? -10.531 18.062 -0.327 1 96.12 111 TYR B N 1
ATOM 4866 C CA . TYR B 1 111 ? -11.461 17.234 0.438 1 96.12 111 TYR B CA 1
ATOM 4867 C C . TYR B 1 111 ? -10.727 16.062 1.098 1 96.12 111 TYR B C 1
ATOM 4869 O O . TYR B 1 111 ? -9.68 15.633 0.616 1 96.12 111 TYR B O 1
ATOM 4877 N N . LEU B 1 112 ? -11.305 15.617 2.225 1 95.88 112 LEU B N 1
ATOM 4878 C CA . LEU B 1 112 ? -10.734 14.469 2.912 1 95.88 112 LEU B CA 1
ATOM 4879 C C . LEU B 1 112 ? -10.609 13.273 1.966 1 95.88 112 LEU B C 1
ATOM 4881 O O . LEU B 1 112 ? -11.555 12.938 1.257 1 95.88 112 LEU B O 1
ATOM 4885 N N . HIS B 1 113 ? -9.477 12.609 1.854 1 96.81 113 HIS B N 1
ATOM 4886 C CA . HIS B 1 113 ? -9.164 11.391 1.112 1 96.81 113 HIS B CA 1
ATOM 4887 C C . HIS B 1 113 ? -9.156 11.648 -0.391 1 96.81 113 HIS B C 1
ATOM 4889 O O . HIS B 1 113 ? -9.18 10.711 -1.187 1 96.81 113 HIS B O 1
ATOM 4895 N N . GLU B 1 114 ? -9.117 12.898 -0.821 1 96.12 114 GLU B N 1
ATOM 4896 C CA . GLU B 1 114 ? -9.281 13.242 -2.23 1 96.12 114 GLU B CA 1
ATOM 4897 C C . GLU B 1 114 ? -8.086 12.758 -3.057 1 96.12 114 GLU B C 1
ATOM 4899 O O . GLU B 1 114 ? -6.934 13.008 -2.695 1 96.12 114 GLU B O 1
ATOM 4904 N N . LEU B 1 115 ? -8.32 12.008 -4.062 1 96.56 115 LEU B N 1
ATOM 4905 C CA . LEU B 1 115 ? -7.438 11.781 -5.203 1 96.56 115 LEU B CA 1
ATOM 4906 C C . LEU B 1 115 ? -7.91 12.57 -6.418 1 96.56 115 LEU B C 1
ATOM 4908 O O . LEU B 1 115 ? -9.109 12.688 -6.66 1 96.56 115 LEU B O 1
ATOM 4912 N N . PRO B 1 116 ? -6.934 13.094 -7.184 1 95.19 116 PRO B N 1
ATOM 4913 C CA . PRO B 1 116 ? -7.379 13.789 -8.391 1 95.19 116 PRO B CA 1
ATOM 4914 C C . PRO B 1 116 ? -8.266 12.922 -9.281 1 95.19 116 PRO B C 1
ATOM 4916 O O . PRO B 1 116 ? -9.227 13.422 -9.883 1 95.19 116 PRO B O 1
ATOM 4919 N N . ASN B 1 117 ? -7.941 11.695 -9.422 1 96.88 117 ASN B N 1
ATOM 4920 C CA . ASN B 1 117 ? -8.695 10.703 -10.18 1 96.88 117 ASN B CA 1
ATOM 4921 C C . ASN B 1 117 ? -8.469 9.297 -9.648 1 96.88 117 ASN B C 1
ATOM 4923 O O . ASN B 1 117 ? -7.539 8.609 -10.078 1 96.88 117 ASN B O 1
ATOM 4927 N N . GLN B 1 118 ? -9.391 8.883 -8.773 1 97.31 118 GLN B N 1
ATOM 4928 C CA . GLN B 1 118 ? -9.258 7.602 -8.086 1 97.31 118 GLN B CA 1
ATOM 4929 C C . GLN B 1 118 ? -9.336 6.434 -9.062 1 97.31 118 GLN B C 1
ATOM 4931 O O . GLN B 1 118 ? -8.555 5.484 -8.977 1 97.31 118 GLN B O 1
ATOM 4936 N N . ARG B 1 119 ? -10.203 6.48 -10.031 1 96.06 119 ARG B N 1
ATOM 4937 C CA . ARG B 1 119 ? -10.359 5.434 -11.039 1 96.06 119 ARG B CA 1
ATOM 4938 C C . ARG B 1 119 ? -9.086 5.27 -11.859 1 96.06 119 ARG B C 1
ATOM 4940 O O . ARG B 1 119 ? -8.656 4.145 -12.133 1 96.06 119 ARG B O 1
ATOM 4947 N N . ALA B 1 120 ? -8.492 6.383 -12.227 1 95.19 120 ALA B N 1
ATOM 4948 C CA . ALA B 1 120 ? -7.281 6.355 -13.055 1 95.19 120 ALA B CA 1
ATOM 4949 C C . ALA B 1 120 ? -6.121 5.711 -12.297 1 95.19 120 ALA B C 1
ATOM 4951 O O . ALA B 1 120 ? -5.293 5.02 -12.898 1 95.19 120 ALA B O 1
ATOM 4952 N N . LEU B 1 121 ? -6.098 5.926 -11.086 1 96.19 121 LEU B N 1
ATOM 4953 C CA . LEU B 1 121 ? -5 5.414 -10.266 1 96.19 121 LEU B CA 1
ATOM 4954 C C . LEU B 1 121 ? -4.973 3.891 -10.289 1 96.19 121 LEU B C 1
ATOM 4956 O O . LEU B 1 121 ? -3.9 3.285 -10.312 1 96.19 121 LEU B O 1
ATOM 4960 N N . VAL B 1 122 ? -6.168 3.24 -10.352 1 96.62 122 VAL B N 1
ATOM 4961 C CA . VAL B 1 122 ? -6.18 1.786 -10.242 1 96.62 122 VAL B CA 1
ATOM 4962 C C . VAL B 1 122 ? -6.371 1.163 -11.625 1 96.62 122 VAL B C 1
ATOM 4964 O O . VAL B 1 122 ? -6.527 -0.054 -11.75 1 96.62 122 VAL B O 1
ATOM 4967 N N . ALA B 1 123 ? -6.352 1.957 -12.633 1 95.06 123 ALA B N 1
ATOM 4968 C CA . ALA B 1 123 ? -6.66 1.48 -13.977 1 95.06 123 ALA B CA 1
ATOM 4969 C C . ALA B 1 123 ? -5.664 0.416 -14.43 1 95.06 123 ALA B C 1
ATOM 4971 O O . ALA B 1 123 ? -6.023 -0.519 -15.148 1 95.06 123 ALA B O 1
ATOM 4972 N N . GLY B 1 124 ? -4.441 0.519 -14.008 1 95.12 124 GLY B N 1
ATOM 4973 C CA . GLY B 1 124 ? -3.402 -0.4 -14.445 1 95.12 124 GLY B CA 1
ATOM 4974 C C . GLY B 1 124 ? -3.434 -1.729 -13.719 1 95.12 124 GLY B C 1
ATOM 4975 O O . GLY B 1 124 ? -2.717 -2.662 -14.086 1 95.12 124 GLY B O 1
ATOM 4976 N N . VAL B 1 125 ? -4.32 -1.877 -12.719 1 98.12 125 VAL B N 1
ATOM 4977 C CA . VAL B 1 125 ? -4.359 -3.113 -11.945 1 98.12 125 VAL B CA 1
ATOM 4978 C C . VAL B 1 125 ? -5.793 -3.631 -11.867 1 98.12 125 VAL B C 1
ATOM 4980 O O . VAL B 1 125 ? -6.156 -4.332 -10.922 1 98.12 125 VAL B O 1
ATOM 4983 N N . ALA B 1 126 ? -6.656 -3.266 -12.789 1 98.38 126 ALA B N 1
ATOM 4984 C CA . ALA B 1 126 ? -8.039 -3.729 -12.898 1 98.38 126 ALA B CA 1
ATOM 4985 C C . ALA B 1 126 ? -8.414 -4 -14.352 1 98.38 126 ALA B C 1
ATOM 4987 O O . ALA B 1 126 ? -7.875 -3.369 -15.266 1 98.38 126 ALA B O 1
ATOM 4988 N N . ALA B 1 127 ? -9.289 -5.016 -14.508 1 98.12 127 ALA B N 1
ATOM 4989 C CA . ALA B 1 127 ? -9.859 -5.191 -15.844 1 98.12 127 ALA B CA 1
ATOM 4990 C C . ALA B 1 127 ? -10.586 -3.93 -16.297 1 98.12 127 ALA B C 1
ATOM 4992 O O . ALA B 1 127 ? -10.461 -3.51 -17.438 1 98.12 127 ALA B O 1
ATOM 4993 N N . PHE B 1 128 ? -11.328 -3.383 -15.383 1 97.94 128 PHE B N 1
ATOM 4994 C CA . PHE B 1 128 ? -11.875 -2.045 -15.578 1 97.94 128 PHE B CA 1
ATOM 4995 C C . PHE B 1 128 ? -12.211 -1.399 -14.234 1 97.94 128 PHE B C 1
ATOM 4997 O O . PHE B 1 128 ? -12.242 -2.076 -13.203 1 97.94 128 PHE B O 1
ATOM 5004 N N . SER B 1 129 ? -12.312 -0.155 -14.219 1 98.31 129 SER B N 1
ATOM 5005 C CA . SER B 1 129 ? -12.781 0.669 -13.109 1 98.31 129 SER B CA 1
ATOM 5006 C C . SER B 1 129 ? -13.938 1.57 -13.531 1 98.31 129 SER B C 1
ATOM 5008 O O . SER B 1 129 ? -13.891 2.184 -14.602 1 98.31 129 SER B O 1
ATOM 5010 N N . HIS B 1 130 ? -14.969 1.585 -12.695 1 98.31 130 HIS B N 1
ATOM 5011 C CA . HIS B 1 130 ? -16.172 2.316 -13.062 1 98.31 130 HIS B CA 1
ATOM 5012 C C . HIS B 1 130 ? -16.688 3.15 -11.891 1 98.31 130 HIS B C 1
ATOM 5014 O O . HIS B 1 130 ? -16.75 2.67 -10.758 1 98.31 130 HIS B O 1
ATOM 5020 N N . THR B 1 131 ? -16.984 4.375 -12.125 1 98.25 131 THR B N 1
ATOM 5021 C CA . THR B 1 131 ? -17.688 5.223 -11.172 1 98.25 131 THR B CA 1
ATOM 5022 C C . THR B 1 131 ? -19.188 5.18 -11.406 1 98.25 131 THR B C 1
ATOM 5024 O O . THR B 1 131 ? -19.672 5.52 -12.492 1 98.25 131 THR B O 1
ATOM 5027 N N . LEU B 1 132 ? -19.922 4.746 -10.406 1 97.94 132 LEU B N 1
ATOM 5028 C CA . LEU B 1 132 ? -21.375 4.719 -10.516 1 97.94 132 LEU B CA 1
ATOM 5029 C C . LEU B 1 132 ? -21.938 6.133 -10.453 1 97.94 132 LEU B C 1
ATOM 5031 O O . LEU B 1 132 ? -21.828 6.805 -9.422 1 97.94 132 LEU B O 1
ATOM 5035 N N . MET B 1 133 ? -22.625 6.566 -11.453 1 97.38 133 MET B N 1
ATOM 5036 C CA . MET B 1 133 ? -23.125 7.938 -11.492 1 97.38 133 MET B CA 1
ATOM 5037 C C . MET B 1 133 ? -24.609 7.996 -11.117 1 97.38 133 MET B C 1
ATOM 5039 O O . MET B 1 133 ? -25.141 9.07 -10.844 1 97.38 133 MET B O 1
ATOM 5043 N N . SER B 1 134 ? -25.281 6.883 -11.117 1 97.81 134 SER B N 1
ATOM 5044 C CA . SER B 1 134 ? -26.672 6.777 -10.68 1 97.81 134 SER B CA 1
ATOM 5045 C C . SER B 1 134 ? -26.984 5.379 -10.148 1 97.81 134 SER B C 1
ATOM 5047 O O . SER B 1 134 ? -26.297 4.414 -10.5 1 97.81 134 SER B O 1
ATOM 5049 N N . VAL B 1 135 ? -27.953 5.277 -9.367 1 97.5 135 VAL B N 1
ATOM 5050 C CA . VAL B 1 135 ? -28.375 4.023 -8.75 1 97.5 135 VAL B CA 1
ATOM 5051 C C . VAL B 1 135 ? -28.781 3.025 -9.828 1 97.5 135 VAL B C 1
ATOM 5053 O O . VAL B 1 135 ? -28.531 1.826 -9.703 1 97.5 135 VAL B O 1
ATOM 5056 N N . GLU B 1 136 ? -29.312 3.498 -10.93 1 96.62 136 GLU B N 1
ATOM 5057 C CA . GLU B 1 136 ? -29.859 2.682 -12.008 1 96.62 136 GLU B CA 1
ATOM 5058 C C . GLU B 1 136 ? -28.766 1.896 -12.719 1 96.62 136 GLU B C 1
ATOM 5060 O O . GLU B 1 136 ? -29.031 0.845 -13.305 1 96.62 136 GLU B O 1
ATOM 5065 N N . GLU B 1 137 ? -27.547 2.33 -12.547 1 97.06 137 GLU B N 1
ATOM 5066 C CA . GLU B 1 137 ? -26.422 1.708 -13.242 1 97.06 137 GLU B CA 1
ATOM 5067 C C . GLU B 1 137 ? -25.953 0.449 -12.516 1 97.06 137 GLU B C 1
ATOM 5069 O O . GLU B 1 137 ? -25.297 -0.411 -13.117 1 97.06 137 GLU B O 1
ATOM 5074 N N . LEU B 1 138 ? -26.281 0.336 -11.289 1 97.75 138 LEU B N 1
ATOM 5075 C CA . LEU B 1 138 ? -25.641 -0.622 -10.398 1 97.75 138 LEU B CA 1
ATOM 5076 C C . LEU B 1 138 ? -25.812 -2.047 -10.906 1 97.75 138 LEU B C 1
ATOM 5078 O O . LEU B 1 138 ? -24.844 -2.785 -11.055 1 97.75 138 LEU B O 1
ATOM 5082 N N . PRO B 1 139 ? -27.062 -2.52 -11.281 1 96.69 139 PRO B N 1
ATOM 5083 C CA . PRO B 1 139 ? -27.203 -3.9 -11.75 1 96.69 139 PRO B CA 1
ATOM 5084 C C . PRO B 1 139 ? -26.375 -4.199 -12.992 1 96.69 139 PRO B C 1
ATOM 5086 O O . PRO B 1 139 ? -25.734 -5.25 -13.07 1 96.69 139 PRO B O 1
ATOM 5089 N N . ASP B 1 140 ? -26.328 -3.254 -13.914 1 96.56 140 ASP B N 1
ATOM 5090 C CA . ASP B 1 140 ? -25.594 -3.455 -15.156 1 96.56 140 ASP B CA 1
ATOM 5091 C C . ASP B 1 140 ? -24.094 -3.512 -14.898 1 96.56 140 ASP B C 1
ATOM 5093 O O . ASP B 1 140 ? -23.375 -4.328 -15.5 1 96.56 140 ASP B O 1
ATOM 5097 N N . VAL B 1 141 ? -23.609 -2.65 -14.047 1 97.88 141 VAL B N 1
ATOM 5098 C CA . VAL B 1 141 ? -22.188 -2.596 -13.758 1 97.88 141 VAL B CA 1
ATOM 5099 C C . VAL B 1 141 ? -21.75 -3.867 -13.031 1 97.88 141 VAL B C 1
ATOM 5101 O O . VAL B 1 141 ? -20.688 -4.418 -13.305 1 97.88 141 VAL B O 1
ATOM 5104 N N . LEU B 1 142 ? -22.578 -4.301 -12.125 1 98 142 LEU B N 1
ATOM 5105 C CA . LEU B 1 142 ? -22.297 -5.555 -11.438 1 98 142 LEU B CA 1
ATOM 5106 C C . LEU B 1 142 ? -22.281 -6.727 -12.414 1 98 142 LEU B C 1
ATOM 5108 O O . LEU B 1 142 ? -21.406 -7.586 -12.352 1 98 142 LEU B O 1
ATOM 5112 N N . ALA B 1 143 ? -23.266 -6.727 -13.281 1 97.12 143 ALA B N 1
ATOM 5113 C CA . ALA B 1 143 ? -23.328 -7.781 -14.289 1 97.12 143 ALA B CA 1
ATOM 5114 C C . ALA B 1 143 ? -22.078 -7.781 -15.156 1 97.12 143 ALA B C 1
ATOM 5116 O O . ALA B 1 143 ? -21.547 -8.844 -15.492 1 97.12 143 ALA B O 1
ATOM 5117 N N . ARG B 1 144 ? -21.641 -6.645 -15.555 1 97.06 144 ARG B N 1
ATOM 5118 C CA . ARG B 1 144 ? -20.422 -6.508 -16.344 1 97.06 144 ARG B CA 1
ATOM 5119 C C . ARG B 1 144 ? -19.219 -7.074 -15.586 1 97.06 144 ARG B C 1
ATOM 5121 O O . ARG B 1 144 ? -18.391 -7.77 -16.172 1 97.06 144 ARG B O 1
ATOM 5128 N N . ALA B 1 145 ? -19.109 -6.773 -14.273 1 97.62 145 ALA B N 1
ATOM 5129 C CA . ALA B 1 145 ? -18.016 -7.285 -13.453 1 97.62 145 ALA B CA 1
ATOM 5130 C C . ALA B 1 145 ? -18.016 -8.812 -13.438 1 97.62 145 ALA B C 1
ATOM 5132 O O . ALA B 1 145 ? -16.984 -9.445 -13.664 1 97.62 145 ALA B O 1
ATOM 5133 N N . PHE B 1 146 ? -19.156 -9.391 -13.219 1 97.12 146 PHE B N 1
ATOM 5134 C CA . PHE B 1 146 ? -19.25 -10.844 -13.117 1 97.12 146 PHE B CA 1
ATOM 5135 C C . PHE B 1 146 ? -19.062 -11.5 -14.484 1 97.12 146 PHE B C 1
ATOM 5137 O O . PHE B 1 146 ? -18.641 -12.648 -14.578 1 97.12 146 PHE B O 1
ATOM 5144 N N . ALA B 1 147 ? -19.391 -10.781 -15.586 1 96.19 147 ALA B N 1
ATOM 5145 C CA . ALA B 1 147 ? -19.078 -11.266 -16.922 1 96.19 147 ALA B CA 1
ATOM 5146 C C . ALA B 1 147 ? -17.562 -11.391 -17.125 1 96.19 147 ALA B C 1
ATOM 5148 O O . ALA B 1 147 ? -17.109 -12.328 -17.781 1 96.19 147 ALA B O 1
ATOM 5149 N N . VAL B 1 148 ? -16.812 -10.5 -16.562 1 96.25 148 VAL B N 1
ATOM 5150 C CA . VAL B 1 148 ? -15.352 -10.578 -16.609 1 96.25 148 VAL B CA 1
ATOM 5151 C C . VAL B 1 148 ? -14.883 -11.812 -15.844 1 96.25 148 VAL B C 1
ATOM 5153 O O . VAL B 1 148 ? -14.055 -12.578 -16.344 1 96.25 148 VAL B O 1
ATOM 5156 N N . PHE B 1 149 ? -15.406 -12.078 -14.672 1 96.69 149 PHE B N 1
ATOM 5157 C CA . PHE B 1 149 ? -14.984 -13.172 -13.805 1 96.69 149 PHE B CA 1
ATOM 5158 C C . PHE B 1 149 ? -15.305 -14.523 -14.445 1 96.69 149 PHE B C 1
ATOM 5160 O O . PHE B 1 149 ? -14.523 -15.469 -14.328 1 96.69 149 PHE B O 1
ATOM 5167 N N . ASP B 1 150 ? -16.375 -14.602 -15.242 1 94 150 ASP B N 1
ATOM 5168 C CA . ASP B 1 150 ? -16.875 -15.875 -15.727 1 94 150 ASP B CA 1
ATOM 5169 C C . ASP B 1 150 ? -16.406 -16.141 -17.156 1 94 150 ASP B C 1
ATOM 5171 O O . ASP B 1 150 ? -16.219 -17.297 -17.547 1 94 150 ASP B O 1
ATOM 5175 N N . GLY B 1 151 ? -16.219 -15.094 -17.953 1 93.19 151 GLY B N 1
ATOM 5176 C CA . GLY B 1 151 ? -16.172 -15.312 -19.391 1 93.19 151 GLY B CA 1
ATOM 5177 C C . GLY B 1 151 ? -14.852 -14.93 -20.016 1 93.19 151 GLY B C 1
ATOM 5178 O O . GLY B 1 151 ? -14.625 -15.172 -21.203 1 93.19 151 GLY B O 1
ATOM 5179 N N . GLN B 1 152 ? -13.984 -14.312 -19.281 1 94.81 152 GLN B N 1
ATOM 5180 C CA . GLN B 1 152 ? -12.688 -13.852 -19.766 1 94.81 152 GLN B CA 1
ATOM 5181 C C . GLN B 1 152 ? -11.57 -14.273 -18.812 1 94.81 152 GLN B C 1
ATOM 5183 O O . GLN B 1 152 ? -11.797 -15.055 -17.891 1 94.81 152 GLN B O 1
ATOM 5188 N N . ARG B 1 153 ? -10.328 -13.891 -19.172 1 96.5 153 ARG B N 1
ATOM 5189 C CA . ARG B 1 153 ? -9.281 -13.969 -18.156 1 96.5 153 ARG B CA 1
ATOM 5190 C C . ARG B 1 153 ? -9.648 -13.148 -16.922 1 96.5 153 ARG B C 1
ATOM 5192 O O . ARG B 1 153 ? -9.734 -11.922 -16.984 1 96.5 153 ARG B O 1
ATOM 5199 N N . PRO B 1 154 ? -9.984 -13.836 -15.859 1 96.81 154 PRO B N 1
ATOM 5200 C CA . PRO B 1 154 ? -10.422 -13.07 -14.688 1 96.81 154 PRO B CA 1
ATOM 5201 C C . PRO B 1 154 ? -9.344 -12.117 -14.18 1 96.81 154 PRO B C 1
ATOM 5203 O O . PRO B 1 154 ? -8.156 -12.438 -14.227 1 96.81 154 PRO B O 1
ATOM 5206 N N . ARG B 1 155 ? -9.719 -10.977 -13.734 1 98.06 155 ARG B N 1
ATOM 5207 C CA . ARG B 1 155 ? -8.898 -9.906 -13.188 1 98.06 155 ARG B CA 1
ATOM 5208 C C . ARG B 1 155 ? -9.68 -9.086 -12.156 1 98.06 155 ARG B C 1
ATOM 5210 O O . ARG B 1 155 ? -10.898 -9.234 -12.031 1 98.06 155 ARG B O 1
ATOM 5217 N N . PRO B 1 156 ? -9.016 -8.25 -11.367 1 98.81 156 PRO B N 1
ATOM 5218 C CA . PRO B 1 156 ? -9.758 -7.367 -10.461 1 98.81 156 PRO B CA 1
ATOM 5219 C C . PRO B 1 156 ? -10.641 -6.371 -11.211 1 98.81 156 PRO B C 1
ATOM 5221 O O . PRO B 1 156 ? -10.266 -5.887 -12.273 1 98.81 156 PRO B O 1
ATOM 5224 N N . VAL B 1 157 ? -11.805 -6.16 -10.664 1 98.88 157 VAL B N 1
ATOM 5225 C CA . VAL B 1 157 ? -12.695 -5.105 -11.125 1 98.88 157 VAL B CA 1
ATOM 5226 C C . VAL B 1 157 ? -12.953 -4.113 -9.992 1 98.88 157 VAL B C 1
ATOM 5228 O O . VAL B 1 157 ? -13.141 -4.512 -8.836 1 98.88 157 VAL B O 1
ATOM 5231 N N . HIS B 1 158 ? -12.883 -2.871 -10.305 1 98.88 158 HIS B N 1
ATOM 5232 C CA . HIS B 1 158 ? -13.125 -1.809 -9.336 1 98.88 158 HIS B CA 1
ATOM 5233 C C . HIS B 1 158 ? -14.406 -1.043 -9.672 1 98.88 158 HIS B C 1
ATOM 5235 O O . HIS B 1 158 ? -14.586 -0.598 -10.805 1 98.88 158 HIS B O 1
ATOM 5241 N N . ILE B 1 159 ? -15.281 -0.951 -8.703 1 98.69 159 ILE B N 1
ATOM 5242 C CA . ILE B 1 159 ? -16.484 -0.131 -8.797 1 98.69 159 ILE B CA 1
ATOM 5243 C C . ILE B 1 159 ? -16.516 0.868 -7.645 1 98.69 159 ILE B C 1
ATOM 5245 O O . ILE B 1 159 ? -16.516 0.476 -6.477 1 98.69 159 ILE B O 1
ATOM 5249 N N . GLU B 1 160 ? -16.469 2.105 -7.941 1 98.38 160 GLU B N 1
ATOM 5250 C CA . GLU B 1 160 ? -16.562 3.088 -6.863 1 98.38 160 GLU B CA 1
ATOM 5251 C C . GLU B 1 160 ? -17.922 3.789 -6.875 1 98.38 160 GLU B C 1
ATOM 5253 O O . GLU B 1 160 ? -18.469 4.059 -7.941 1 98.38 160 GLU B O 1
ATOM 5258 N N . LEU B 1 161 ? -18.422 4 -5.691 1 98.31 161 LEU B N 1
ATOM 5259 C CA . LEU B 1 161 ? -19.703 4.664 -5.473 1 98.31 161 LEU B CA 1
ATOM 5260 C C . LEU B 1 161 ? -19.5 6.031 -4.824 1 98.31 161 LEU B C 1
ATOM 5262 O O . LEU B 1 161 ? -19 6.125 -3.707 1 98.31 161 LEU B O 1
ATOM 5266 N N . PRO B 1 162 ? -19.906 7.109 -5.523 1 98.44 162 PRO B N 1
ATOM 5267 C CA . PRO B 1 162 ? -19.938 8.406 -4.84 1 98.44 162 PRO B CA 1
ATOM 5268 C C . PRO B 1 162 ? -20.828 8.398 -3.598 1 98.44 162 PRO B C 1
ATOM 5270 O O . PRO B 1 162 ? -21.859 7.723 -3.574 1 98.44 162 PRO B O 1
ATOM 5273 N N . LEU B 1 163 ? -20.453 9.18 -2.646 1 97.69 163 LEU B N 1
ATOM 5274 C CA . LEU B 1 163 ? -21.109 9.203 -1.348 1 97.69 163 LEU B CA 1
ATOM 5275 C C . LEU B 1 163 ? -22.594 9.523 -1.498 1 97.69 163 LEU B C 1
ATOM 5277 O O . LEU B 1 163 ? -23.438 8.953 -0.798 1 97.69 163 LEU B O 1
ATOM 5281 N N . ASP B 1 164 ? -22.953 10.445 -2.4 1 97.75 164 ASP B N 1
ATOM 5282 C CA . ASP B 1 164 ? -24.359 10.812 -2.605 1 97.75 164 ASP B CA 1
ATOM 5283 C C . ASP B 1 164 ? -25.109 9.703 -3.328 1 97.75 164 ASP B C 1
ATOM 5285 O O . ASP B 1 164 ? -26.344 9.609 -3.211 1 97.75 164 ASP B O 1
ATOM 5289 N N . VAL B 1 165 ? -24.391 8.812 -4.043 1 98.25 165 VAL B N 1
ATOM 5290 C CA . VAL B 1 165 ? -25.031 7.68 -4.711 1 98.25 165 VAL B CA 1
ATOM 5291 C C . VAL B 1 165 ? -25.234 6.543 -3.713 1 98.25 165 VAL B C 1
ATOM 5293 O O . VAL B 1 165 ? -26.266 5.867 -3.738 1 98.25 165 VAL B O 1
ATOM 5296 N N . ILE B 1 166 ? -24.375 6.293 -2.799 1 97.62 166 ILE B N 1
ATOM 5297 C CA . ILE B 1 166 ? -24.453 5.234 -1.797 1 97.62 166 ILE B CA 1
ATOM 5298 C C . ILE B 1 166 ? -25.75 5.395 -0.991 1 97.62 166 ILE B C 1
ATOM 5300 O O . ILE B 1 166 ? -26.406 4.406 -0.673 1 97.62 166 ILE B O 1
ATOM 5304 N N . THR B 1 167 ? -26.141 6.672 -0.702 1 97 167 THR B N 1
ATOM 5305 C CA . THR B 1 167 ? -27.25 6.938 0.199 1 97 167 THR B CA 1
ATOM 5306 C C . THR B 1 167 ? -28.531 7.199 -0.588 1 97 167 THR B C 1
ATOM 5308 O O . THR B 1 167 ? -29.594 7.414 -0.002 1 97 167 THR B O 1
ATOM 5311 N N . ALA B 1 168 ? -28.422 7.172 -1.931 1 97.94 168 ALA B N 1
ATOM 5312 C CA . ALA B 1 168 ? -29.609 7.422 -2.762 1 97.94 168 ALA B CA 1
ATOM 5313 C C . ALA B 1 168 ? -30.609 6.289 -2.639 1 97.94 168 ALA B C 1
ATOM 5315 O O . ALA B 1 168 ? -30.234 5.133 -2.426 1 97.94 168 ALA B O 1
ATOM 5316 N N . PRO B 1 169 ? -31.938 6.633 -2.764 1 97.75 169 PRO B N 1
ATOM 5317 C CA . PRO B 1 169 ? -32.969 5.594 -2.701 1 97.75 169 PRO B CA 1
ATOM 5318 C C . PRO B 1 169 ? -32.875 4.582 -3.84 1 97.75 169 PRO B C 1
ATOM 5320 O O . PRO B 1 169 ? -32.594 4.961 -4.984 1 97.75 169 PRO B O 1
ATOM 5323 N N . ALA B 1 170 ? -33 3.289 -3.43 1 97.62 170 ALA B N 1
ATOM 5324 C CA . ALA B 1 170 ? -32.938 2.207 -4.406 1 97.62 170 ALA B CA 1
ATOM 5325 C C . ALA B 1 170 ? -34.094 1.232 -4.242 1 97.62 170 ALA B C 1
ATOM 5327 O O . ALA B 1 170 ? -34 0.074 -4.656 1 97.62 170 ALA B O 1
ATOM 5328 N N . ASP B 1 171 ? -35.188 1.646 -3.695 1 95.88 171 ASP B N 1
ATOM 5329 C CA . ASP B 1 171 ? -36.344 0.825 -3.408 1 95.88 171 ASP B CA 1
ATOM 5330 C C . ASP B 1 171 ? -36.969 0.295 -4.695 1 95.88 171 ASP B C 1
ATOM 5332 O O . ASP B 1 171 ? -37.625 -0.742 -4.688 1 95.88 171 ASP B O 1
ATOM 5336 N N . HIS B 1 172 ? -36.781 1.026 -5.715 1 96.25 172 HIS B N 1
ATOM 5337 C CA . HIS B 1 172 ? -37.438 0.671 -6.977 1 96.25 172 HIS B CA 1
ATOM 5338 C C . HIS B 1 172 ? -36.656 -0.429 -7.695 1 96.25 172 HIS B C 1
ATOM 5340 O O . HIS B 1 172 ? -37.156 -1.027 -8.648 1 96.25 172 HIS B O 1
ATOM 5346 N N . LEU B 1 173 ? -35.438 -0.729 -7.242 1 96.94 173 LEU B N 1
ATOM 5347 C CA . LEU B 1 173 ? -34.625 -1.801 -7.836 1 96.94 173 LEU B CA 1
ATOM 5348 C C . LEU B 1 173 ? -35.031 -3.154 -7.262 1 96.94 173 LEU B C 1
ATOM 5350 O O . LEU B 1 173 ? -35.438 -3.248 -6.098 1 96.94 173 LEU B O 1
ATOM 5354 N N . SER B 1 174 ? -34.938 -4.141 -8.086 1 96.62 174 SER B N 1
ATOM 5355 C CA . SER B 1 174 ? -35.188 -5.516 -7.664 1 96.62 174 SER B CA 1
ATOM 5356 C C . SER B 1 174 ? -33.969 -6.387 -7.844 1 96.62 174 SER B C 1
ATOM 5358 O O . SER B 1 174 ? -33.25 -6.246 -8.828 1 96.62 174 SER B O 1
ATOM 5360 N N . VAL B 1 175 ? -33.781 -7.23 -6.902 1 96.44 175 VAL B N 1
ATOM 5361 C CA . VAL B 1 175 ? -32.688 -8.18 -6.98 1 96.44 175 VAL B CA 1
ATOM 5362 C C . VAL B 1 175 ? -32.812 -9.023 -8.25 1 96.44 175 VAL B C 1
ATOM 5364 O O . VAL B 1 175 ? -33.875 -9.547 -8.547 1 96.44 175 VAL B O 1
ATOM 5367 N N . GLN B 1 176 ? -31.766 -9.094 -8.953 1 95.19 176 GLN B N 1
ATOM 5368 C CA . GLN B 1 176 ? -31.734 -9.836 -10.211 1 95.19 176 GLN B CA 1
ATOM 5369 C C . GLN B 1 176 ? -30.984 -11.148 -10.055 1 95.19 176 GLN B C 1
ATOM 5371 O O . GLN B 1 176 ? -30.094 -11.266 -9.195 1 95.19 176 GLN B O 1
ATOM 5376 N N . PRO B 1 177 ? -31.391 -12.148 -10.844 1 94.81 177 PRO B N 1
ATOM 5377 C CA . PRO B 1 177 ? -30.547 -13.344 -10.875 1 94.81 177 PRO B CA 1
ATOM 5378 C C . PRO B 1 177 ? -29.188 -13.086 -11.508 1 94.81 177 PRO B C 1
ATOM 5380 O O . PRO B 1 177 ? -29.047 -12.203 -12.367 1 94.81 177 PRO B O 1
ATOM 5383 N N . ARG B 1 178 ? -28.25 -13.852 -11.148 1 92.44 178 ARG B N 1
ATOM 5384 C CA . ARG B 1 178 ? -26.906 -13.688 -11.688 1 92.44 178 ARG B CA 1
ATOM 5385 C C . ARG B 1 178 ? -26.844 -14.117 -13.148 1 92.44 178 ARG B C 1
ATOM 5387 O O . ARG B 1 178 ? -27.203 -15.242 -13.484 1 92.44 178 ARG B O 1
ATOM 5394 N N . PRO B 1 179 ? -26.453 -13.18 -13.992 1 88.5 179 PRO B N 1
ATOM 5395 C CA . PRO B 1 179 ? -26.188 -13.602 -15.367 1 88.5 179 PRO B CA 1
ATOM 5396 C C . PRO B 1 179 ? -24.906 -14.422 -15.5 1 88.5 179 PRO B C 1
ATOM 5398 O O . PRO B 1 179 ? -23.875 -14.07 -14.914 1 88.5 179 PRO B O 1
ATOM 5401 N N . ILE B 1 180 ? -24.969 -15.555 -16.125 1 87.19 180 ILE B N 1
ATOM 5402 C CA . ILE B 1 180 ? -23.781 -16.375 -16.359 1 87.19 180 ILE B CA 1
ATOM 5403 C C . ILE B 1 180 ? -23.391 -16.297 -17.844 1 87.19 180 ILE B C 1
ATOM 5405 O O . ILE B 1 180 ? -24.156 -16.688 -18.719 1 87.19 180 ILE B O 1
ATOM 5409 N N . ALA B 1 181 ? -22.266 -15.703 -18.062 1 86.12 181 ALA B N 1
ATOM 5410 C CA . ALA B 1 181 ? -21.734 -15.609 -19.422 1 86.12 181 ALA B CA 1
ATOM 5411 C C . ALA B 1 181 ? -21.125 -16.938 -19.859 1 86.12 181 ALA B C 1
ATOM 5413 O O . ALA B 1 181 ? -20.453 -17.609 -19.078 1 86.12 181 ALA B O 1
ATOM 5414 N N . SER B 1 182 ? -21.375 -17.281 -21.094 1 90.06 182 SER B N 1
ATOM 5415 C CA . SER B 1 182 ? -20.766 -18.484 -21.656 1 90.06 182 SER B CA 1
ATOM 5416 C C . SER B 1 182 ? -19.297 -18.266 -21.984 1 90.06 182 SER B C 1
ATOM 5418 O O . SER B 1 182 ? -18.906 -17.156 -22.375 1 90.06 182 SER B O 1
ATOM 5420 N N . ARG B 1 183 ? -18.562 -19.281 -21.781 1 94.62 183 ARG B N 1
ATOM 5421 C CA . ARG B 1 183 ? -17.156 -19.219 -22.156 1 94.62 183 ARG B CA 1
ATOM 5422 C C . ARG B 1 183 ? -16.984 -19.516 -23.641 1 94.62 183 ARG B C 1
ATOM 5424 O O . ARG B 1 183 ? -17.766 -20.266 -24.234 1 94.62 183 ARG B O 1
ATOM 5431 N N . PRO B 1 184 ? -16.016 -18.922 -24.281 1 95.69 184 PRO B N 1
ATOM 5432 C CA . PRO B 1 184 ? -15.836 -19.109 -25.719 1 95.69 184 PRO B CA 1
ATOM 5433 C C . PRO B 1 184 ? -15.445 -20.531 -26.094 1 95.69 184 PRO B C 1
ATOM 5435 O O . PRO B 1 184 ? -14.508 -21.094 -25.516 1 95.69 184 PRO B O 1
ATOM 5438 N N . ALA B 1 185 ? -16.094 -21.094 -27.094 1 97.12 185 ALA B N 1
ATOM 5439 C CA . ALA B 1 185 ? -15.766 -22.406 -27.641 1 97.12 185 ALA B CA 1
ATOM 5440 C C . ALA B 1 185 ? -14.75 -22.297 -28.766 1 97.12 185 ALA B C 1
ATOM 5442 O O . ALA B 1 185 ? -14.688 -21.281 -29.453 1 97.12 185 ALA B O 1
ATOM 5443 N N . PRO B 1 186 ? -13.977 -23.359 -28.938 1 98.12 186 PRO B N 1
ATOM 5444 C CA . PRO B 1 186 ? -13 -23.297 -30.031 1 98.12 186 PRO B CA 1
ATOM 5445 C C . PRO B 1 186 ? -13.633 -23.516 -31.406 1 98.12 186 PRO B C 1
ATOM 5447 O O . PRO B 1 186 ? -14.578 -24.297 -31.531 1 98.12 186 PRO B O 1
ATOM 5450 N N . PRO B 1 187 ? -13.109 -22.844 -32.438 1 97.62 187 PRO B N 1
ATOM 5451 C CA . PRO B 1 187 ? -13.562 -23.188 -33.812 1 97.62 187 PRO B CA 1
ATOM 5452 C C . PRO B 1 187 ? -13.234 -24.625 -34.188 1 97.62 187 PRO B C 1
ATOM 5454 O O . PRO B 1 187 ? -12.078 -25.047 -34.094 1 97.62 187 PRO B O 1
ATOM 5457 N N . PRO B 1 188 ? -14.219 -25.328 -34.75 1 97.75 188 PRO B N 1
ATOM 5458 C CA . PRO B 1 188 ? -13.984 -26.734 -35.094 1 97.75 188 PRO B CA 1
ATOM 5459 C C . PRO B 1 188 ? -12.852 -26.922 -36.094 1 97.75 188 PRO B C 1
ATOM 5461 O O . PRO B 1 188 ? -12.078 -27.875 -35.969 1 97.75 188 PRO B O 1
ATOM 5464 N N . ALA B 1 189 ? -12.742 -26.016 -37.031 1 98.12 189 ALA B N 1
ATOM 5465 C CA . ALA B 1 189 ? -11.703 -26.141 -38.062 1 98.12 189 ALA B CA 1
ATOM 5466 C C . ALA B 1 189 ? -10.312 -26.047 -37.438 1 98.12 189 ALA B C 1
ATOM 5468 O O . ALA B 1 189 ? -9.398 -26.766 -37.844 1 98.12 189 ALA B O 1
ATOM 5469 N N . LEU B 1 190 ? -10.156 -25.172 -36.531 1 98.44 190 LEU B N 1
ATOM 5470 C CA . LEU B 1 190 ? -8.867 -25.016 -35.875 1 98.44 190 LEU B CA 1
ATOM 5471 C C . LEU B 1 190 ? -8.555 -26.219 -34.969 1 98.44 190 LEU B C 1
ATOM 5473 O O . LEU B 1 190 ? -7.398 -26.625 -34.875 1 98.44 190 LEU B O 1
ATOM 5477 N N . ILE B 1 191 ? -9.602 -26.75 -34.375 1 98.5 191 ILE B N 1
ATOM 5478 C CA . ILE B 1 191 ? -9.438 -27.953 -33.562 1 98.5 191 ILE B CA 1
ATOM 5479 C C . ILE B 1 191 ? -8.977 -29.109 -34.469 1 98.5 191 ILE B C 1
ATOM 5481 O O . ILE B 1 191 ? -8.078 -29.875 -34.094 1 98.5 191 ILE B O 1
ATOM 5485 N N . GLN B 1 192 ? -9.555 -29.25 -35.594 1 98.06 192 GLN B N 1
ATOM 5486 C CA . GLN B 1 192 ? -9.164 -30.297 -36.531 1 98.06 192 GLN B CA 1
ATOM 5487 C C . GLN B 1 192 ? -7.711 -30.141 -36.969 1 98.06 192 GLN B C 1
ATOM 5489 O O . GLN B 1 192 ? -6.965 -31.109 -37.031 1 98.06 192 GLN B O 1
ATOM 5494 N N . GLN B 1 193 ? -7.375 -28.922 -37.25 1 98.38 193 GLN B N 1
ATOM 5495 C CA . GLN B 1 193 ? -5.992 -28.656 -37.625 1 98.38 193 GLN B CA 1
ATOM 5496 C C . GLN B 1 193 ? -5.031 -29 -36.5 1 98.38 193 GLN B C 1
ATOM 5498 O O . GLN B 1 193 ? -3.994 -29.625 -36.719 1 98.38 193 GLN B O 1
ATOM 5503 N N . ALA B 1 194 ? -5.41 -28.609 -35.344 1 98.56 194 ALA B N 1
ATOM 5504 C CA . ALA B 1 194 ? -4.582 -28.906 -34.188 1 98.56 194 ALA B CA 1
ATOM 5505 C C . ALA B 1 194 ? -4.473 -30.406 -33.969 1 98.56 194 ALA B C 1
ATOM 5507 O O . ALA B 1 194 ? -3.379 -30.922 -33.719 1 98.56 194 ALA B O 1
ATOM 5508 N N . ALA B 1 195 ? -5.613 -31.094 -34.031 1 97.94 195 ALA B N 1
ATOM 5509 C CA . ALA B 1 195 ? -5.637 -32.531 -33.844 1 97.94 195 ALA B CA 1
ATOM 5510 C C . ALA B 1 195 ? -4.738 -33.219 -34.875 1 97.94 195 ALA B C 1
ATOM 5512 O O . ALA B 1 195 ? -4.008 -34.156 -34.531 1 97.94 195 ALA B O 1
ATOM 5513 N N . ASN B 1 196 ? -4.793 -32.812 -36.094 1 97.12 196 ASN B N 1
ATOM 5514 C CA . ASN B 1 196 ? -3.957 -33.406 -37.156 1 97.12 196 ASN B CA 1
ATOM 5515 C C . ASN B 1 196 ? -2.473 -33.188 -36.844 1 97.12 196 ASN B C 1
ATOM 5517 O O . ASN B 1 196 ? -1.67 -34.125 -37.031 1 97.12 196 ASN B O 1
ATOM 5521 N N . ARG B 1 197 ? -2.143 -32.094 -36.375 1 97.38 197 ARG B N 1
ATOM 5522 C CA . ARG B 1 197 ? -0.751 -31.75 -36.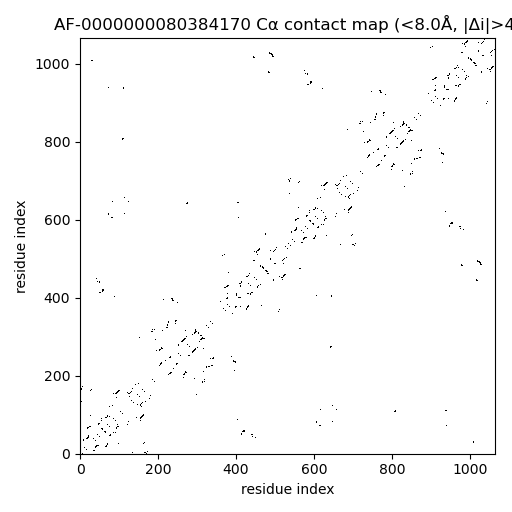094 1 97.38 197 ARG B CA 1
ATOM 5523 C C . ARG B 1 197 ? -0.237 -32.594 -34.906 1 97.38 197 ARG B C 1
ATOM 5525 O O . ARG B 1 197 ? 0.852 -33.156 -34.969 1 97.38 197 ARG B O 1
ATOM 5532 N N . VAL B 1 198 ? -1.02 -32.656 -33.906 1 96.81 198 VAL B N 1
ATOM 5533 C CA . VAL B 1 198 ? -0.545 -33.344 -32.719 1 96.81 198 VAL B CA 1
ATOM 5534 C C . VAL B 1 198 ? -0.547 -34.844 -32.938 1 96.81 198 VAL B C 1
ATOM 5536 O O . VAL B 1 198 ? 0.277 -35.594 -32.375 1 96.81 198 VAL B O 1
ATOM 5539 N N . ARG B 1 199 ? -1.433 -35.344 -33.75 1 93.75 199 ARG B N 1
ATOM 5540 C CA . ARG B 1 199 ? -1.46 -36.75 -34.094 1 93.75 199 ARG B CA 1
ATOM 5541 C C . ARG B 1 199 ? -0.181 -37.156 -34.812 1 93.75 199 ARG B C 1
ATOM 5543 O O . ARG B 1 199 ? 0.287 -38.281 -34.656 1 93.75 199 ARG B O 1
ATOM 5550 N N . GLN B 1 200 ? 0.325 -36.344 -35.531 1 94.56 200 GLN B N 1
ATOM 5551 C CA . GLN B 1 200 ? 1.491 -36.625 -36.375 1 94.56 200 GLN B CA 1
ATOM 5552 C C . GLN B 1 200 ? 2.787 -36.312 -35.625 1 94.56 200 GLN B C 1
ATOM 5554 O O . GLN B 1 200 ? 3.875 -36.625 -36.094 1 94.56 200 GLN B O 1
ATOM 5559 N N . ALA B 1 201 ? 2.664 -35.75 -34.5 1 96.31 201 ALA B N 1
ATOM 5560 C CA . ALA B 1 201 ? 3.84 -35.312 -33.75 1 96.31 201 ALA B CA 1
ATOM 5561 C C . ALA B 1 201 ? 4.676 -36.5 -33.281 1 96.31 201 ALA B C 1
ATOM 5563 O O . ALA B 1 201 ? 4.129 -37.5 -32.812 1 96.31 201 ALA B O 1
ATOM 5564 N N . GLN B 1 202 ? 5.953 -36.375 -33.406 1 96.69 202 GLN B N 1
ATOM 5565 C CA . GLN B 1 202 ? 6.879 -37.406 -32.938 1 96.69 202 GLN B CA 1
ATOM 5566 C C . GLN B 1 202 ? 7.34 -37.125 -31.516 1 96.69 202 GLN B C 1
ATOM 5568 O O . GLN B 1 202 ? 7.523 -38.031 -30.719 1 96.69 202 GLN B O 1
ATOM 5573 N N . ASN B 1 203 ? 7.52 -35.875 -31.25 1 97.56 203 ASN B N 1
ATOM 5574 C CA . ASN B 1 203 ? 7.98 -35.438 -29.922 1 97.56 203 ASN B CA 1
ATOM 5575 C C . ASN B 1 203 ? 7.117 -34.312 -29.375 1 97.56 203 ASN B C 1
ATOM 5577 O O . ASN B 1 203 ? 7.613 -33.219 -29.125 1 97.56 203 ASN B O 1
ATOM 5581 N N . PRO B 1 204 ? 5.832 -34.594 -29.062 1 97.94 204 PRO B N 1
ATOM 5582 C CA . PRO B 1 204 ? 4.965 -33.562 -28.531 1 97.94 204 PRO B CA 1
ATOM 5583 C C . PRO B 1 204 ? 5.332 -33.156 -27.109 1 97.94 204 PRO B C 1
ATOM 5585 O O . PRO B 1 204 ? 5.883 -33.969 -26.359 1 97.94 204 PRO B O 1
ATOM 5588 N N . LEU B 1 205 ? 5.098 -31.938 -26.75 1 98.75 205 LEU B N 1
ATOM 5589 C CA . LEU B 1 205 ? 5.258 -31.375 -25.422 1 98.75 205 LEU B CA 1
ATOM 5590 C C . LEU B 1 205 ? 4.039 -30.547 -25.016 1 98.75 205 LEU B C 1
ATOM 5592 O O . LEU B 1 205 ? 3.518 -29.781 -25.828 1 98.75 205 LEU B O 1
ATOM 5596 N N . LEU B 1 206 ? 3.531 -30.766 -23.844 1 98.75 206 LEU B N 1
ATOM 5597 C CA . LEU B 1 206 ? 2.434 -29.969 -23.297 1 98.75 206 LEU B CA 1
ATOM 5598 C C . LEU B 1 206 ? 2.947 -28.938 -22.297 1 98.75 206 LEU B C 1
ATOM 5600 O O . LEU B 1 206 ? 3.691 -29.266 -21.375 1 98.75 206 LEU B O 1
ATOM 5604 N N . LEU B 1 207 ? 2.621 -27.625 -22.5 1 98.81 207 LEU B N 1
ATOM 5605 C CA . LEU B 1 207 ? 2.816 -26.547 -21.547 1 98.81 207 LEU B CA 1
ATOM 5606 C C . LEU B 1 207 ? 1.48 -26.047 -21 1 98.81 207 LEU B C 1
ATOM 5608 O O . LEU B 1 207 ? 0.714 -25.406 -21.703 1 98.81 207 LEU B O 1
ATOM 5612 N N . ILE B 1 208 ? 1.222 -26.312 -19.719 1 98.81 208 ILE B N 1
ATOM 5613 C CA . ILE B 1 208 ? -0.095 -26.094 -19.125 1 98.81 208 ILE B CA 1
ATOM 5614 C C . ILE B 1 208 ? -0.013 -25 -18.062 1 98.81 208 ILE B C 1
ATOM 5616 O O . ILE B 1 208 ? 0.833 -25.062 -17.172 1 98.81 208 ILE B O 1
ATOM 5620 N N . GLY B 1 209 ? -0.875 -24.016 -18.203 1 98.38 209 GLY B N 1
ATOM 5621 C CA . GLY B 1 209 ? -0.875 -22.906 -17.25 1 98.38 209 GLY B CA 1
ATOM 5622 C C . GLY B 1 209 ? -2.076 -22.906 -16.328 1 98.38 209 GLY B C 1
ATOM 5623 O O . GLY B 1 209 ? -2.873 -23.844 -16.344 1 98.38 209 GLY B O 1
ATOM 5624 N N . GLY B 1 210 ? -2.152 -21.828 -15.523 1 97.31 210 GLY B N 1
ATOM 5625 C CA . GLY B 1 210 ? -3.201 -21.688 -14.523 1 97.31 210 GLY B CA 1
ATOM 5626 C C . GLY B 1 210 ? -4.59 -21.578 -15.133 1 97.31 210 GLY B C 1
ATOM 5627 O O . GLY B 1 210 ? -5.59 -21.797 -14.445 1 97.31 210 GLY B O 1
ATOM 5628 N N . GLY B 1 211 ? -4.68 -21.281 -16.391 1 97.5 211 GLY B N 1
ATOM 5629 C CA . GLY B 1 211 ? -5.973 -21.203 -17.062 1 97.5 211 GLY B CA 1
ATOM 5630 C C . GLY B 1 211 ? -6.688 -22.531 -17.125 1 97.5 211 GLY B C 1
ATOM 5631 O O . GLY B 1 211 ? -7.883 -22.594 -17.422 1 97.5 211 GLY B O 1
ATOM 5632 N N . CYS B 1 212 ? -6.004 -23.625 -16.797 1 98.12 212 CYS B N 1
ATOM 5633 C CA . CYS B 1 212 ? -6.562 -24.984 -16.859 1 98.12 212 CYS B CA 1
ATOM 5634 C C . CYS B 1 212 ? -6.898 -25.5 -15.461 1 98.12 212 CYS B C 1
ATOM 5636 O O . CYS B 1 212 ? -7.242 -26.672 -15.297 1 98.12 212 CYS B O 1
ATOM 5638 N N . VAL B 1 213 ? -6.801 -24.641 -14.438 1 96.75 213 VAL B N 1
ATOM 5639 C CA . VAL B 1 213 ? -6.758 -25.094 -13.047 1 96.75 213 VAL B CA 1
ATOM 5640 C C . VAL B 1 213 ? -8.07 -25.781 -12.688 1 96.75 213 VAL B C 1
ATOM 5642 O O . VAL B 1 213 ? -8.109 -26.641 -11.797 1 96.75 213 VAL B O 1
ATOM 5645 N N . GLU B 1 214 ? -9.141 -25.594 -13.438 1 94.88 214 GLU B N 1
ATOM 5646 C CA . GLU B 1 214 ? -10.438 -26.188 -13.148 1 94.88 214 GLU B CA 1
ATOM 5647 C C . GLU B 1 214 ? -10.625 -27.5 -13.922 1 94.88 214 GLU B C 1
ATOM 5649 O O . GLU B 1 214 ? -11.68 -28.125 -13.836 1 94.88 214 GLU B O 1
ATOM 5654 N N . GLN B 1 215 ? -9.602 -27.969 -14.633 1 96.19 215 GLN B N 1
ATOM 5655 C CA . GLN B 1 215 ? -9.789 -29.094 -15.547 1 96.19 215 GLN B CA 1
ATOM 5656 C C . GLN B 1 215 ? -8.734 -30.156 -15.328 1 96.19 215 GLN B C 1
ATOM 5658 O O . GLN B 1 215 ? -8.086 -30.609 -16.281 1 96.19 215 GLN B O 1
ATOM 5663 N N . PRO B 1 216 ? -8.586 -30.625 -14.102 1 97.06 216 PRO B N 1
ATOM 5664 C CA . PRO B 1 216 ? -7.535 -31.625 -13.875 1 97.06 216 PRO B CA 1
ATOM 5665 C C . PRO B 1 216 ? -7.758 -32.906 -14.656 1 97.06 216 PRO B C 1
ATOM 5667 O O . PRO B 1 216 ? -6.828 -33.438 -15.281 1 97.06 216 PRO B O 1
ATOM 5670 N N . GLU B 1 217 ? -8.992 -33.438 -14.742 1 96.44 217 GLU B N 1
ATOM 5671 C CA . GLU B 1 217 ? -9.289 -34.656 -15.445 1 96.44 217 GLU B CA 1
ATOM 5672 C C . GLU B 1 217 ? -9.047 -34.531 -16.953 1 96.44 217 GLU B C 1
ATOM 5674 O O . GLU B 1 217 ? -8.484 -35.406 -17.578 1 96.44 217 GLU B O 1
ATOM 5679 N N . ALA B 1 218 ? -9.484 -33.406 -17.5 1 97.06 218 ALA B N 1
ATOM 5680 C CA . ALA B 1 218 ? -9.297 -33.156 -18.922 1 97.06 218 ALA B CA 1
ATOM 5681 C C . ALA B 1 218 ? -7.816 -33.094 -19.281 1 97.06 218 ALA B C 1
ATOM 5683 O O . ALA B 1 218 ? -7.402 -33.594 -20.328 1 97.06 218 ALA B O 1
ATOM 5684 N N . ILE B 1 219 ? -7.043 -32.5 -18.453 1 97.81 219 ILE B N 1
ATOM 5685 C CA . ILE B 1 219 ? -5.613 -32.344 -18.688 1 97.81 219 ILE B CA 1
ATOM 5686 C C . ILE B 1 219 ? -4.945 -33.719 -18.641 1 97.81 219 ILE B C 1
ATOM 5688 O O . ILE B 1 219 ? -4.078 -34.031 -19.469 1 97.81 219 ILE B O 1
ATOM 5692 N N . ARG B 1 220 ? -5.297 -34.562 -17.641 1 96.62 220 ARG B N 1
ATOM 5693 C CA . ARG B 1 220 ? -4.75 -35.906 -17.531 1 96.62 220 ARG B CA 1
ATOM 5694 C C . ARG B 1 220 ? -5.039 -36.719 -18.797 1 96.62 220 ARG B C 1
ATOM 5696 O O . ARG B 1 220 ? -4.133 -37.312 -19.375 1 96.62 220 ARG B O 1
ATOM 5703 N N . ARG B 1 221 ? -6.305 -36.656 -19.266 1 96.75 221 ARG B N 1
ATOM 5704 C CA . ARG B 1 221 ? -6.707 -37.406 -20.453 1 96.75 221 ARG B CA 1
ATOM 5705 C C . ARG B 1 221 ? -5.957 -36.906 -21.688 1 96.75 221 ARG B C 1
ATOM 5707 O O . ARG B 1 221 ? -5.547 -37.719 -22.531 1 96.75 221 ARG B O 1
ATOM 5714 N N . LEU B 1 222 ? -5.781 -35.625 -21.781 1 97.56 222 LEU B N 1
ATOM 5715 C CA . LEU B 1 222 ? -5.09 -35.062 -22.922 1 97.56 222 LEU B CA 1
ATOM 5716 C C . LEU B 1 222 ? -3.625 -35.469 -22.938 1 97.56 222 LEU B C 1
ATOM 5718 O O . LEU B 1 222 ? -3.1 -35.844 -23.984 1 97.56 222 LEU B O 1
ATOM 5722 N N . ALA B 1 223 ? -2.941 -35.344 -21.797 1 97.5 223 ALA B N 1
ATOM 5723 C CA . ALA B 1 223 ? -1.543 -35.75 -21.688 1 97.5 223 ALA B CA 1
ATOM 5724 C C . ALA B 1 223 ? -1.366 -37.219 -22.109 1 97.5 223 ALA B C 1
ATOM 5726 O O . ALA B 1 223 ? -0.441 -37.562 -22.844 1 97.5 223 ALA B O 1
ATOM 5727 N N . GLU B 1 224 ? -2.246 -38.062 -21.672 1 96.56 224 GLU B N 1
ATOM 5728 C CA . GLU B 1 224 ? -2.189 -39.5 -21.969 1 96.56 224 GLU B CA 1
ATOM 5729 C C . GLU B 1 224 ? -2.488 -39.75 -23.438 1 96.56 224 GLU B C 1
ATOM 5731 O O . GLU B 1 224 ? -1.787 -40.531 -24.078 1 96.56 224 GLU B O 1
ATOM 5736 N N . ALA B 1 225 ? -3.533 -39.094 -23.922 1 95.94 225 ALA B N 1
ATOM 5737 C CA . ALA B 1 225 ? -3.908 -39.281 -25.312 1 95.94 225 ALA B CA 1
ATOM 5738 C C . ALA B 1 225 ? -2.752 -38.938 -26.25 1 95.94 225 ALA B C 1
ATOM 5740 O O . ALA B 1 225 ? -2.545 -39.594 -27.266 1 95.94 225 ALA B O 1
ATOM 5741 N N . LEU B 1 226 ? -1.964 -37.969 -25.875 1 96.12 226 LEU B N 1
ATOM 5742 C CA . LEU B 1 226 ? -0.883 -37.5 -26.719 1 96.12 226 LEU B CA 1
ATOM 5743 C C . LEU B 1 226 ? 0.438 -38.156 -26.359 1 96.12 226 LEU B C 1
ATOM 5745 O O . LEU B 1 226 ? 1.431 -38 -27.078 1 96.12 226 LEU B O 1
ATOM 5749 N N . ASP B 1 227 ? 0.431 -38.875 -25.25 1 96 227 ASP B N 1
ATOM 5750 C CA . ASP B 1 227 ? 1.682 -39.406 -24.703 1 96 227 ASP B CA 1
ATOM 5751 C C . ASP B 1 227 ? 2.758 -38.312 -24.672 1 96 227 ASP B C 1
ATOM 5753 O O . ASP B 1 227 ? 3.865 -38.531 -25.172 1 96 227 ASP B O 1
ATOM 5757 N N . ALA B 1 228 ? 2.371 -37.188 -24.109 1 97.06 228 ALA B N 1
ATOM 5758 C CA . ALA B 1 228 ? 3.232 -36.031 -24.188 1 97.06 228 ALA B CA 1
ATOM 5759 C C . ALA B 1 228 ? 3.764 -35.656 -22.797 1 97.06 228 ALA B C 1
ATOM 5761 O O . ALA B 1 228 ? 2.986 -35.438 -21.859 1 97.06 228 ALA B O 1
ATOM 5762 N N . PRO B 1 229 ? 5.156 -35.531 -22.609 1 98.38 229 PRO B N 1
ATOM 5763 C CA . PRO B 1 229 ? 5.641 -34.875 -21.391 1 98.38 229 PRO B CA 1
ATOM 5764 C C . PRO B 1 229 ? 4.93 -33.562 -21.125 1 98.38 229 PRO B C 1
ATOM 5766 O O . PRO B 1 229 ? 4.66 -32.781 -22.047 1 98.38 229 PRO B O 1
ATOM 5769 N N . THR B 1 230 ? 4.578 -33.344 -19.844 1 98.69 230 THR B N 1
ATOM 5770 C CA . THR B 1 230 ? 3.717 -32.219 -19.484 1 98.69 230 THR B CA 1
ATOM 5771 C C . THR B 1 230 ? 4.375 -31.359 -18.422 1 98.69 230 THR B C 1
ATOM 5773 O O . THR B 1 230 ? 4.621 -31.812 -17.297 1 98.69 230 THR B O 1
ATOM 5776 N N . ALA B 1 231 ? 4.684 -30.125 -18.797 1 98.62 231 ALA B N 1
ATOM 5777 C CA . ALA B 1 231 ? 5.172 -29.125 -17.844 1 98.62 231 ALA B CA 1
ATOM 5778 C C . ALA B 1 231 ? 4.035 -28.219 -17.359 1 98.62 231 ALA B C 1
ATOM 5780 O O . ALA B 1 231 ? 3.211 -27.766 -18.156 1 98.62 231 ALA B O 1
ATOM 5781 N N . LEU B 1 232 ? 3.967 -27.984 -16.094 1 98.44 232 LEU B N 1
ATOM 5782 C CA . LEU B 1 232 ? 2.953 -27.141 -15.477 1 98.44 232 LEU B CA 1
ATOM 5783 C C . LEU B 1 232 ? 3.568 -25.859 -14.953 1 98.44 232 LEU B C 1
ATOM 5785 O O . LEU B 1 232 ? 4.676 -25.859 -14.406 1 98.44 232 LEU B O 1
ATOM 5789 N N . THR B 1 233 ? 2.867 -24.734 -15.203 1 98.06 233 THR B N 1
ATOM 5790 C CA . THR B 1 233 ? 3.27 -23.547 -14.453 1 98.06 233 THR B CA 1
ATOM 5791 C C . THR B 1 233 ? 2.971 -23.719 -12.969 1 98.06 233 THR B C 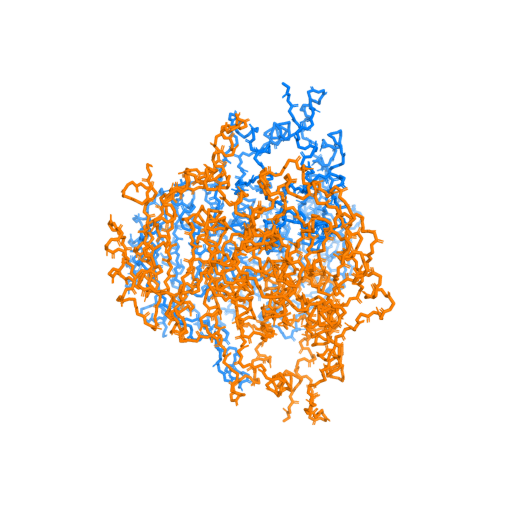1
ATOM 5793 O O . THR B 1 233 ? 2.307 -24.672 -12.57 1 98.06 233 THR B O 1
ATOM 5796 N N . ILE B 1 234 ? 3.42 -22.797 -12.148 1 97.75 234 ILE B N 1
ATOM 5797 C CA . ILE B 1 234 ? 3.215 -22.859 -10.711 1 97.75 234 ILE B CA 1
ATOM 5798 C C . ILE B 1 234 ? 1.72 -22.812 -10.398 1 97.75 234 ILE B C 1
ATOM 5800 O O . ILE B 1 234 ? 1.228 -23.594 -9.57 1 97.75 234 ILE B O 1
ATOM 5804 N N . ASN B 1 235 ? 0.983 -21.984 -11.094 1 97.19 235 ASN B N 1
ATOM 5805 C CA . ASN B 1 235 ? -0.447 -21.828 -10.844 1 97.19 235 ASN B CA 1
ATOM 5806 C C . ASN B 1 235 ? -1.238 -23.016 -11.383 1 97.19 235 ASN B C 1
ATOM 5808 O O . ASN B 1 235 ? -2.43 -23.156 -11.102 1 97.19 235 ASN B O 1
ATOM 5812 N N . ALA B 1 236 ? -0.59 -23.938 -12.086 1 98.06 236 ALA B N 1
ATOM 5813 C CA . ALA B 1 236 ? -1.231 -25.141 -12.625 1 98.06 236 ALA B CA 1
ATOM 5814 C C . ALA B 1 236 ? -0.843 -26.375 -11.82 1 98.06 236 ALA B C 1
ATOM 5816 O O . ALA B 1 236 ? -1.326 -27.484 -12.094 1 98.06 236 ALA B O 1
ATOM 5817 N N . LYS B 1 237 ? -0.008 -26.25 -10.844 1 98.12 237 LYS B N 1
ATOM 5818 C CA . LYS B 1 237 ? 0.417 -27.391 -10.047 1 98.12 237 LYS B CA 1
ATOM 5819 C C . LYS B 1 237 ? -0.785 -28.188 -9.539 1 98.12 237 LYS B C 1
ATOM 5821 O O . LYS B 1 237 ? -1.794 -27.594 -9.133 1 98.12 237 LYS B O 1
ATOM 5826 N N . GLY B 1 238 ? -0.634 -29.484 -9.547 1 98 238 GLY B N 1
ATOM 5827 C CA . GLY B 1 238 ? -1.674 -30.359 -9.031 1 98 238 GLY B CA 1
ATOM 5828 C C . GLY B 1 238 ? -2.633 -30.844 -10.102 1 98 238 GLY B C 1
ATOM 5829 O O . GLY B 1 238 ? -3.49 -31.688 -9.836 1 98 238 GLY B O 1
ATOM 5830 N N . LEU B 1 239 ? -2.457 -30.422 -11.344 1 98.19 239 LEU B N 1
ATOM 5831 C CA . LEU B 1 239 ? -3.375 -30.797 -12.406 1 98.19 239 LEU B CA 1
ATOM 5832 C C . LEU B 1 239 ? -3.117 -32.25 -12.859 1 98.19 239 LEU B C 1
ATOM 5834 O O . LEU B 1 239 ? -3.986 -32.875 -13.461 1 98.19 239 LEU B O 1
ATOM 5838 N N . LEU B 1 240 ? -1.907 -32.781 -12.688 1 97.62 240 LEU B N 1
ATOM 5839 C CA . LEU B 1 240 ? -1.58 -34.188 -12.812 1 97.62 240 LEU B CA 1
ATOM 5840 C C . LEU B 1 240 ? -1.185 -34.781 -11.461 1 97.62 240 LEU B C 1
ATOM 5842 O O . LEU B 1 240 ? -0.635 -34.062 -10.609 1 97.62 240 LEU B O 1
ATOM 5846 N N . PRO B 1 241 ? -1.491 -36.031 -11.289 1 96 241 PRO B N 1
ATOM 5847 C CA . PRO B 1 241 ? -0.985 -36.656 -10.07 1 96 241 PRO B CA 1
ATOM 5848 C C . PRO B 1 241 ? 0.532 -36.562 -9.93 1 96 241 PRO B C 1
ATOM 5850 O O . PRO B 1 241 ? 1.249 -36.562 -10.938 1 96 241 PRO B O 1
ATOM 5853 N N . SER B 1 242 ? 0.979 -36.5 -8.703 1 95.62 242 SER B N 1
ATOM 5854 C CA . SER B 1 242 ? 2.385 -36.219 -8.414 1 95.62 242 SER B CA 1
ATOM 5855 C C . SER B 1 242 ? 3.285 -37.312 -9.023 1 95.62 242 SER B C 1
ATOM 5857 O O . SER B 1 242 ? 4.43 -37.031 -9.391 1 95.62 242 SER B O 1
ATOM 5859 N N . GLU B 1 243 ? 2.773 -38.5 -9.234 1 94.25 243 GLU B N 1
ATOM 5860 C CA . GLU B 1 243 ? 3.582 -39.594 -9.742 1 94.25 243 GLU B CA 1
ATOM 5861 C C . GLU B 1 243 ? 3.246 -39.906 -11.195 1 94.25 243 GLU B C 1
ATOM 5863 O O . GLU B 1 243 ? 3.652 -40.938 -11.727 1 94.25 243 GLU B O 1
ATOM 5868 N N . HIS B 1 244 ? 2.479 -39.094 -11.789 1 96.38 244 HIS B N 1
ATOM 5869 C CA . HIS B 1 244 ? 2.111 -39.344 -13.172 1 96.38 244 HIS B CA 1
ATOM 5870 C C . HIS B 1 244 ? 3.348 -39.469 -14.062 1 96.38 244 HIS B C 1
ATOM 5872 O O . HIS B 1 244 ? 4.238 -38.625 -14 1 96.38 244 HIS B O 1
ATOM 5878 N N . PRO B 1 245 ? 3.459 -40.406 -14.883 1 96.69 245 PRO B N 1
ATOM 5879 C CA . PRO B 1 245 ? 4.676 -40.688 -15.648 1 96.69 245 PRO B CA 1
ATOM 5880 C C . PRO B 1 245 ? 5.012 -39.594 -16.641 1 96.69 245 PRO B C 1
ATOM 5882 O O . PRO B 1 245 ? 6.172 -39.438 -17.031 1 96.69 245 PRO B O 1
ATOM 5885 N N . LEU B 1 246 ? 4.078 -38.75 -17.016 1 97.75 246 LEU B N 1
ATOM 5886 C CA . LEU B 1 246 ? 4.297 -37.75 -18.047 1 97.75 246 LEU B CA 1
ATOM 5887 C C . LEU B 1 246 ? 4.574 -36.375 -17.406 1 97.75 246 LEU B C 1
ATOM 5889 O O . LEU B 1 246 ? 4.852 -35.406 -18.109 1 97.75 246 LEU B O 1
ATOM 5893 N N . LEU B 1 247 ? 4.539 -36.281 -16.094 1 98.12 247 LEU B N 1
ATOM 5894 C CA . LEU B 1 247 ? 4.672 -35 -15.398 1 98.12 247 LEU B CA 1
ATOM 5895 C C . LEU B 1 247 ? 6.133 -34.594 -15.32 1 98.12 247 LEU B C 1
ATOM 5897 O O . LEU B 1 247 ? 7 -35.375 -14.953 1 98.12 247 LEU B O 1
ATOM 5901 N N . LEU B 1 248 ? 6.371 -33.312 -15.656 1 98.19 248 LEU B N 1
ATOM 5902 C CA . LEU B 1 248 ? 7.711 -32.719 -15.57 1 98.19 248 LEU B CA 1
ATOM 5903 C C . LEU B 1 248 ? 7.82 -31.75 -14.406 1 98.19 248 LEU B C 1
ATOM 5905 O O . LEU B 1 248 ? 8.922 -31.328 -14.055 1 98.19 248 LEU B O 1
ATOM 5909 N N . GLY B 1 249 ? 6.641 -31.375 -13.766 1 97.56 249 GLY B N 1
ATOM 5910 C CA . GLY B 1 249 ? 6.617 -30.328 -12.766 1 97.56 249 GLY B CA 1
ATOM 5911 C C . GLY B 1 249 ? 6.707 -28.938 -13.359 1 97.56 249 GLY B C 1
ATOM 5912 O O . GLY B 1 249 ? 6.297 -28.719 -14.5 1 97.56 249 GLY B O 1
ATOM 5913 N N . SER B 1 250 ? 7.051 -27.969 -12.516 1 98 250 SER B N 1
ATOM 5914 C CA . SER B 1 250 ? 7.148 -26.562 -12.906 1 98 250 SER B CA 1
ATOM 5915 C C . SER B 1 250 ? 8.602 -26.156 -13.117 1 98 250 SER B C 1
ATOM 5917 O O . SER B 1 250 ? 9.102 -25.266 -12.422 1 98 250 SER B O 1
ATOM 5919 N N . ASN B 1 251 ? 9.297 -26.75 -14.102 1 98 251 ASN B N 1
ATOM 5920 C CA . ASN B 1 251 ? 10.75 -26.641 -14.211 1 98 251 ASN B CA 1
ATOM 5921 C C . ASN B 1 251 ? 11.172 -26.188 -15.609 1 98 251 ASN B C 1
ATOM 5923 O O . ASN B 1 251 ? 12.273 -26.516 -16.062 1 98 251 ASN B O 1
ATOM 5927 N N . GLN B 1 252 ? 10.32 -25.469 -16.281 1 97 252 GLN B N 1
ATOM 5928 C CA . GLN B 1 252 ? 10.516 -25.047 -17.672 1 97 252 GLN B CA 1
ATOM 5929 C C . GLN B 1 252 ? 11.734 -24.141 -17.797 1 97 252 GLN B C 1
ATOM 5931 O O . GLN B 1 252 ? 12.266 -23.969 -18.906 1 97 252 GLN B O 1
ATOM 5936 N N . SER B 1 253 ? 12.188 -23.594 -16.719 1 96.5 253 SER B N 1
ATOM 5937 C CA . SER B 1 253 ? 13.305 -22.656 -16.75 1 96.5 253 SER B CA 1
ATOM 5938 C C . SER B 1 253 ? 14.641 -23.391 -16.719 1 96.5 253 SER B C 1
ATOM 5940 O O . SER B 1 253 ? 15.688 -22.797 -16.984 1 96.5 253 SER B O 1
ATOM 5942 N N . LEU B 1 254 ? 14.664 -24.656 -16.422 1 96.94 254 LEU B N 1
ATOM 5943 C CA . LEU B 1 254 ? 15.891 -25.422 -16.219 1 96.94 254 LEU B CA 1
ATOM 5944 C C . LEU B 1 254 ? 16.312 -26.125 -17.516 1 96.94 254 LEU B C 1
ATOM 5946 O O . LEU B 1 254 ? 15.453 -26.531 -18.312 1 96.94 254 LEU B O 1
ATOM 5950 N N . PRO B 1 255 ? 17.547 -26.438 -17.703 1 97.12 255 PRO B N 1
ATOM 5951 C CA . PRO B 1 255 ? 18.094 -26.906 -18.969 1 97.12 255 PRO B CA 1
ATOM 5952 C C . PRO B 1 255 ? 17.438 -28.188 -19.469 1 97.12 255 PRO B C 1
ATOM 5954 O O . PRO B 1 255 ? 17.125 -28.312 -20.656 1 97.12 255 PRO B O 1
ATOM 5957 N N . PRO B 1 256 ? 17.141 -29.172 -18.594 1 97.88 256 PRO B N 1
ATOM 5958 C CA . PRO B 1 256 ? 16.547 -30.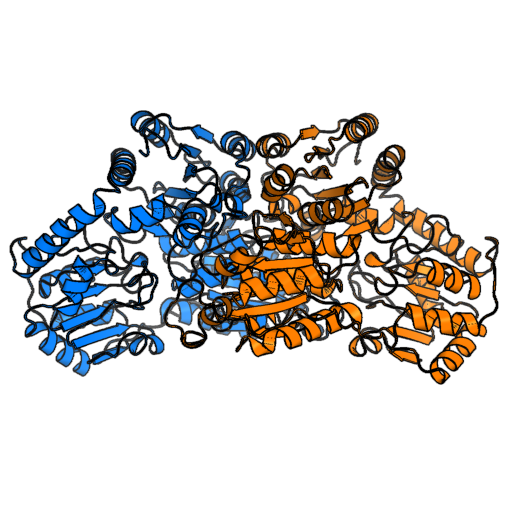406 -19.125 1 97.88 256 PRO B CA 1
ATOM 5959 C C . PRO B 1 256 ? 15.195 -30.172 -19.797 1 97.88 256 PRO B C 1
ATOM 5961 O O . PRO B 1 256 ? 14.914 -30.75 -20.844 1 97.88 256 PRO B O 1
ATOM 5964 N N . VAL B 1 257 ? 14.391 -29.406 -19.219 1 98.38 257 VAL B N 1
ATOM 5965 C CA . VAL B 1 257 ? 13.062 -29.156 -19.781 1 98.38 257 VAL B CA 1
ATOM 5966 C C . VAL B 1 257 ? 13.18 -28.219 -20.969 1 98.38 257 VAL B C 1
ATOM 5968 O O . VAL B 1 257 ? 12.438 -28.344 -21.953 1 98.38 257 VAL B O 1
ATOM 5971 N N . ARG B 1 258 ? 14.109 -27.25 -20.906 1 98.19 258 ARG B N 1
ATOM 5972 C CA . ARG B 1 258 ? 14.352 -26.375 -22.047 1 98.19 258 ARG B CA 1
ATOM 5973 C C . ARG B 1 258 ? 14.781 -27.172 -23.266 1 98.19 258 ARG B C 1
ATOM 5975 O O . ARG B 1 258 ? 14.375 -26.859 -24.391 1 98.19 258 ARG B O 1
ATOM 5982 N N . GLN B 1 259 ? 15.641 -28.141 -23.047 1 97.94 259 GLN B N 1
ATOM 5983 C CA . GLN B 1 259 ? 16.078 -28.984 -24.156 1 97.94 259 GLN B CA 1
ATOM 5984 C C . GLN B 1 259 ? 14.906 -29.766 -24.75 1 97.94 259 GLN B C 1
ATOM 5986 O O . GLN B 1 259 ? 14.812 -29.938 -25.969 1 97.94 259 GLN B O 1
ATOM 5991 N N . LEU B 1 260 ? 14.086 -30.234 -23.859 1 97.56 260 LEU B N 1
ATOM 5992 C CA . LEU B 1 260 ? 12.883 -30.938 -24.297 1 97.56 260 LEU B CA 1
ATOM 5993 C C . LEU B 1 260 ? 12.016 -30.031 -25.172 1 97.56 260 LEU B C 1
ATOM 5995 O O . LEU B 1 260 ? 11.508 -30.453 -26.203 1 97.56 260 LEU B O 1
ATOM 5999 N N . ALA B 1 261 ? 11.828 -28.781 -24.781 1 98.31 261 ALA B N 1
ATOM 6000 C CA . ALA B 1 261 ? 11.039 -27.797 -25.531 1 98.31 261 ALA B CA 1
ATOM 6001 C C . ALA B 1 261 ? 11.68 -27.484 -26.891 1 98.31 261 ALA B C 1
ATOM 6003 O O . ALA B 1 261 ? 10.984 -27.359 -27.891 1 98.31 261 ALA B O 1
ATOM 6004 N N . LEU B 1 262 ? 12.969 -27.375 -26.891 1 97.88 262 LEU B N 1
ATOM 6005 C CA . LEU B 1 262 ? 13.711 -27.078 -28.109 1 97.88 262 LEU B CA 1
ATOM 6006 C C . LEU B 1 262 ? 13.586 -28.234 -29.109 1 97.88 262 LEU B C 1
ATOM 6008 O O . LEU B 1 262 ? 13.547 -28 -30.312 1 97.88 262 LEU B O 1
ATOM 6012 N N . ASN B 1 263 ? 13.531 -29.453 -28.609 1 97.56 263 ASN B N 1
ATOM 6013 C CA . ASN B 1 263 ? 13.523 -30.625 -29.453 1 97.56 263 ASN B CA 1
ATOM 6014 C C . ASN B 1 263 ? 12.109 -31.031 -29.859 1 97.56 263 ASN B C 1
ATOM 6016 O O . ASN B 1 263 ? 11.922 -31.859 -30.75 1 97.56 263 ASN B O 1
ATOM 6020 N N . ALA B 1 264 ? 11.133 -30.531 -29.188 1 98.25 264 ALA B N 1
ATOM 6021 C CA . ALA B 1 264 ? 9.75 -30.859 -29.516 1 98.25 264 ALA B CA 1
ATOM 6022 C C . ALA B 1 264 ? 9.391 -30.406 -30.922 1 98.25 264 ALA B C 1
ATOM 6024 O O . ALA B 1 264 ? 9.789 -29.328 -31.359 1 98.25 264 ALA B O 1
ATOM 6025 N N . ASP B 1 265 ? 8.742 -31.266 -31.656 1 98.44 265 ASP B N 1
ATOM 6026 C CA . ASP B 1 265 ? 8.305 -30.891 -33 1 98.44 265 ASP B CA 1
ATOM 6027 C C . ASP B 1 265 ? 6.961 -30.172 -32.938 1 98.44 265 ASP B C 1
ATOM 6029 O O . ASP B 1 265 ? 6.645 -29.375 -33.844 1 98.44 265 ASP B O 1
ATOM 6033 N N . VAL B 1 266 ? 6.098 -30.453 -31.938 1 98.56 266 VAL B N 1
ATOM 6034 C CA . VAL B 1 266 ? 4.852 -29.75 -31.688 1 98.56 266 VAL B CA 1
ATOM 6035 C C . VAL B 1 266 ? 4.723 -29.453 -30.188 1 98.56 266 VAL B C 1
ATOM 6037 O O . VAL B 1 266 ? 4.879 -30.359 -29.359 1 98.56 266 VAL B O 1
ATOM 6040 N N . VAL B 1 267 ? 4.527 -28.219 -29.844 1 98.75 267 VAL B N 1
ATOM 6041 C CA . VAL B 1 267 ? 4.242 -27.781 -28.484 1 98.75 267 VAL B CA 1
ATOM 6042 C C . VAL B 1 267 ? 2.799 -27.297 -28.375 1 98.75 267 VAL B C 1
ATOM 6044 O O . VAL B 1 267 ? 2.381 -26.422 -29.156 1 98.75 267 VAL B O 1
ATOM 6047 N N . LEU B 1 268 ? 2.039 -27.875 -27.562 1 98.75 268 LEU B N 1
ATOM 6048 C CA . LEU B 1 268 ? 0.688 -27.422 -27.266 1 98.75 268 LEU B CA 1
ATOM 6049 C C . LEU B 1 268 ? 0.654 -26.688 -25.922 1 98.75 268 LEU B C 1
ATOM 6051 O O . LEU B 1 268 ? 0.844 -27.297 -24.875 1 98.75 268 LEU B O 1
ATOM 6055 N N . ALA B 1 269 ? 0.495 -25.375 -25.938 1 98.75 269 ALA B N 1
ATOM 6056 C CA . ALA B 1 269 ? 0.417 -24.516 -24.766 1 98.75 269 ALA B CA 1
ATOM 6057 C C . ALA B 1 269 ? -1.023 -24.094 -24.484 1 98.75 269 ALA B C 1
ATOM 6059 O O . ALA B 1 269 ? -1.676 -23.484 -25.328 1 98.75 269 ALA B O 1
ATOM 6060 N N . ILE B 1 270 ? -1.526 -24.422 -23.312 1 98.75 270 ILE B N 1
ATOM 6061 C CA . ILE B 1 270 ? -2.928 -24.156 -23 1 98.75 270 ILE B CA 1
ATOM 6062 C C . ILE B 1 270 ? -3.023 -23.359 -21.703 1 98.75 270 ILE B C 1
ATOM 6064 O O . ILE B 1 270 ? -2.512 -23.781 -20.672 1 98.75 270 ILE B O 1
ATOM 6068 N N . GLY B 1 271 ? -3.713 -22.188 -21.766 1 98.06 271 GLY B N 1
ATOM 6069 C CA . GLY B 1 271 ? -4.012 -21.406 -20.578 1 98.06 271 GLY B CA 1
ATOM 6070 C C . GLY B 1 271 ? -2.771 -20.891 -19.875 1 98.06 271 GLY B C 1
ATOM 6071 O O . GLY B 1 271 ? -2.729 -20.844 -18.641 1 98.06 271 GLY B O 1
ATOM 6072 N N . THR B 1 272 ? -1.659 -20.625 -20.594 1 97.88 272 THR B N 1
ATOM 6073 C CA . THR B 1 272 ? -0.408 -20.156 -20 1 97.88 272 THR B CA 1
ATOM 6074 C C . THR B 1 272 ? 0.068 -18.875 -20.672 1 97.88 272 THR B C 1
ATOM 6076 O O . THR B 1 272 ? -0.155 -18.672 -21.875 1 97.88 272 THR B O 1
ATOM 6079 N N . GLU B 1 273 ? 0.726 -18.016 -19.906 1 96.19 273 GLU B N 1
ATOM 6080 C CA . GLU B 1 273 ? 1.218 -16.734 -20.391 1 96.19 273 GLU B CA 1
ATOM 6081 C C . GLU B 1 273 ? 2.551 -16.891 -21.109 1 96.19 273 GLU B C 1
ATOM 6083 O O . GLU B 1 273 ? 2.924 -16.047 -21.922 1 96.19 273 GLU B O 1
ATOM 6088 N N . LEU B 1 274 ? 3.277 -18 -20.859 1 97.31 274 LEU B N 1
ATOM 6089 C CA . L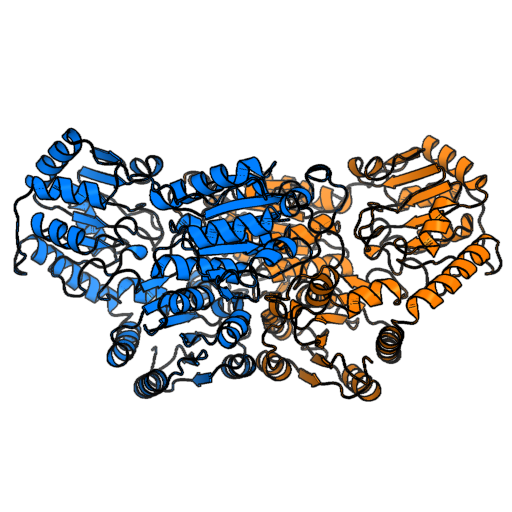EU B 1 274 ? 4.641 -18.203 -21.344 1 97.31 274 LEU B CA 1
ATOM 6090 C C . LEU B 1 274 ? 5.547 -17.062 -20.891 1 97.31 274 LEU B C 1
ATOM 6092 O O . LEU B 1 274 ? 6.426 -16.625 -21.641 1 97.31 274 LEU B O 1
ATOM 6096 N N . GLY B 1 275 ? 5.25 -16.562 -19.703 1 94.81 275 GLY B N 1
ATOM 6097 C CA . GLY B 1 275 ? 5.969 -15.406 -19.172 1 94.81 275 GLY B CA 1
ATOM 6098 C C . GLY B 1 275 ? 7.246 -15.781 -18.453 1 94.81 275 GLY B C 1
ATOM 6099 O O . GLY B 1 275 ? 7.484 -16.953 -18.172 1 94.81 275 GLY B O 1
ATOM 6100 N N . GLU B 1 276 ? 7.941 -14.773 -18.047 1 94.75 276 GLU B N 1
ATOM 6101 C CA . GLU B 1 276 ? 9.281 -14.859 -17.453 1 94.75 276 GLU B CA 1
ATOM 6102 C C . GLU B 1 276 ? 9.266 -15.656 -16.156 1 94.75 276 GLU B C 1
ATOM 6104 O O . GLU B 1 276 ? 10.102 -16.547 -15.953 1 94.75 276 GLU B O 1
ATOM 6109 N N . THR B 1 277 ? 8.32 -15.453 -15.344 1 93.81 277 THR B N 1
ATOM 6110 C CA . THR B 1 277 ? 8.352 -15.969 -13.977 1 93.81 277 THR B CA 1
ATOM 6111 C C . THR B 1 277 ? 7.945 -17.438 -13.945 1 93.81 277 THR B C 1
ATOM 6113 O O . THR B 1 277 ? 8.109 -18.109 -12.93 1 93.81 277 THR B O 1
ATOM 6116 N N . ASP B 1 278 ? 7.508 -18.016 -15.102 1 95.06 278 ASP B N 1
ATOM 6117 C CA . ASP B 1 278 ? 7.234 -19.438 -15.18 1 95.06 278 ASP B CA 1
ATOM 6118 C C . ASP B 1 278 ? 8.211 -20.141 -16.125 1 95.06 278 ASP B C 1
ATOM 6120 O O . ASP B 1 278 ? 8.508 -21.328 -15.953 1 95.06 278 ASP B O 1
ATOM 6124 N N . TYR B 1 279 ? 8.766 -19.438 -17.094 1 97.38 279 TYR B N 1
ATOM 6125 C CA . TYR B 1 279 ? 9.523 -20.094 -18.141 1 97.38 279 TYR B CA 1
ATOM 6126 C C . TYR B 1 279 ? 10.977 -19.625 -18.156 1 97.38 279 TYR B C 1
ATOM 6128 O O . TYR B 1 279 ? 11.812 -20.188 -18.875 1 97.38 279 TYR B O 1
ATOM 6136 N N . ASP B 1 280 ? 11.258 -18.609 -17.328 1 96.06 280 ASP B N 1
ATOM 6137 C CA . ASP B 1 280 ? 12.617 -18.094 -17.281 1 96.06 280 ASP B CA 1
ATOM 6138 C C . ASP B 1 280 ? 12.914 -17.469 -15.914 1 96.06 280 ASP B C 1
ATOM 6140 O O . ASP B 1 280 ? 13.297 -16.297 -15.828 1 96.06 280 ASP B O 1
ATOM 6144 N N . VAL B 1 281 ? 12.859 -18.234 -14.867 1 92.75 281 VAL B N 1
ATOM 6145 C CA . VAL B 1 281 ? 13.055 -17.719 -13.516 1 92.75 281 VAL B CA 1
ATOM 6146 C C . VAL B 1 281 ? 14.539 -17.438 -13.273 1 92.75 281 VAL B C 1
ATOM 6148 O O . VAL B 1 281 ? 14.906 -16.797 -12.281 1 92.75 281 VAL B O 1
ATOM 6151 N N . VAL B 1 282 ? 15.383 -17.859 -14.203 1 90.69 282 VAL B N 1
ATOM 6152 C CA . VAL B 1 282 ? 16.812 -17.578 -14.109 1 90.69 282 VAL B CA 1
ATOM 6153 C C . VAL B 1 282 ? 17.125 -16.266 -14.852 1 90.69 282 VAL B C 1
ATOM 6155 O O . VAL B 1 282 ? 18.234 -15.766 -14.789 1 90.69 282 VAL B O 1
ATOM 6158 N N . PHE B 1 283 ? 16.266 -15.727 -15.648 1 90.31 283 PHE B N 1
ATOM 6159 C CA . PHE B 1 283 ? 16.266 -14.406 -16.266 1 90.31 283 PHE B CA 1
ATOM 6160 C C . PHE B 1 283 ? 17.375 -14.305 -17.312 1 90.31 283 PHE B C 1
ATOM 6162 O O . PHE B 1 283 ? 18.062 -13.281 -17.406 1 90.31 283 PHE B O 1
ATOM 6169 N N . ASP B 1 284 ? 17.562 -15.383 -18.094 1 92.88 284 ASP B N 1
ATOM 6170 C CA . ASP B 1 284 ? 18.625 -15.344 -19.094 1 92.88 284 ASP B CA 1
ATOM 6171 C C . ASP B 1 284 ? 18.047 -15.242 -20.5 1 92.88 284 ASP B C 1
ATOM 6173 O O . ASP B 1 284 ? 18.797 -15.109 -21.469 1 92.88 284 ASP B O 1
ATOM 6177 N N . GLY B 1 285 ? 16.672 -15.328 -20.594 1 92.12 285 GLY B N 1
ATOM 6178 C CA . GLY B 1 285 ? 16 -15.133 -21.859 1 92.12 285 GLY B CA 1
ATOM 6179 C C . GLY B 1 285 ? 16.188 -16.297 -22.812 1 92.12 285 GLY B C 1
ATOM 6180 O O . GLY B 1 285 ? 15.961 -16.156 -24.016 1 92.12 285 GLY B O 1
ATOM 6181 N N . ASN B 1 286 ? 16.516 -17.484 -22.328 1 93.38 286 ASN B N 1
ATOM 6182 C CA . ASN B 1 286 ? 16.969 -18.547 -23.234 1 93.38 286 ASN B CA 1
ATOM 6183 C C . ASN B 1 286 ? 15.914 -19.641 -23.375 1 93.38 286 ASN B C 1
ATOM 6185 O O . ASN B 1 286 ? 16.219 -20.734 -23.875 1 93.38 286 ASN B O 1
ATOM 6189 N N . PHE B 1 287 ? 14.68 -19.453 -22.953 1 97.12 287 PHE B N 1
ATOM 6190 C CA . PHE B 1 287 ? 13.625 -20.422 -23.25 1 97.12 287 PHE B CA 1
ATOM 6191 C C . PHE B 1 287 ? 13.188 -20.328 -24.703 1 97.12 287 PHE B C 1
ATOM 6193 O O . PHE B 1 287 ? 12.812 -19.25 -25.188 1 97.12 287 PHE B O 1
ATOM 6200 N N . ARG B 1 288 ? 13.242 -21.438 -25.422 1 97.19 288 ARG B N 1
ATOM 6201 C CA . ARG B 1 288 ? 12.914 -21.469 -26.844 1 97.19 288 ARG B CA 1
ATOM 6202 C C . ARG B 1 288 ? 12.016 -22.656 -27.172 1 97.19 288 ARG B C 1
ATOM 6204 O O . ARG B 1 288 ? 12.133 -23.719 -26.547 1 97.19 288 ARG B O 1
ATOM 6211 N N . ILE B 1 289 ? 11.141 -22.438 -28.078 1 97.75 289 ILE B N 1
ATOM 6212 C CA . ILE B 1 289 ? 10.32 -23.5 -28.656 1 97.75 289 ILE B CA 1
ATOM 6213 C C . ILE B 1 289 ? 10.812 -23.828 -30.062 1 97.75 289 ILE B C 1
ATOM 6215 O O . ILE B 1 289 ? 10.766 -22.984 -30.953 1 97.75 289 ILE B O 1
ATOM 6219 N N . GLY B 1 290 ? 11.25 -25.047 -30.25 1 96.44 290 GLY B N 1
ATOM 6220 C CA . GLY B 1 290 ? 11.891 -25.422 -31.5 1 96.44 290 GLY B CA 1
ATOM 6221 C C . GLY B 1 290 ? 10.898 -25.75 -32.594 1 96.44 290 GLY B C 1
ATOM 6222 O O . GLY B 1 290 ? 11.133 -25.438 -33.75 1 96.44 290 GLY B O 1
ATOM 6223 N N . GLY B 1 291 ? 9.844 -26.375 -32.25 1 97.69 291 GLY B N 1
ATOM 6224 C CA . GLY B 1 291 ? 8.852 -26.812 -33.219 1 97.69 291 GLY B CA 1
ATOM 6225 C C . GLY B 1 291 ? 7.664 -25.875 -33.344 1 97.69 291 GLY B C 1
ATOM 6226 O O . GLY B 1 291 ? 7.797 -24.672 -33.094 1 97.69 291 GLY B O 1
ATOM 6227 N N . GLU B 1 292 ? 6.547 -26.453 -33.812 1 98.19 292 GLU B N 1
ATOM 6228 C CA . GLU B 1 292 ? 5.32 -25.672 -33.969 1 98.19 292 GLU B CA 1
ATOM 6229 C C . GLU B 1 292 ? 4.637 -25.469 -32.625 1 98.19 292 GLU B C 1
ATOM 6231 O O . GLU B 1 292 ? 4.508 -26.391 -31.828 1 98.19 292 GLU B O 1
ATOM 6236 N N . LEU B 1 293 ? 4.266 -24.25 -32.406 1 98.62 293 LEU B N 1
ATOM 6237 C CA . LEU B 1 293 ? 3.502 -23.922 -31.219 1 98.62 293 LEU B CA 1
ATOM 6238 C C . LEU B 1 293 ? 2.016 -23.797 -31.531 1 98.62 293 LEU B C 1
ATOM 6240 O O . LEU B 1 293 ? 1.625 -23.031 -32.406 1 98.62 293 LEU B O 1
ATOM 6244 N N . ILE B 1 294 ? 1.212 -24.562 -30.891 1 98.75 294 ILE B N 1
ATOM 6245 C CA . ILE B 1 294 ? -0.237 -24.406 -30.859 1 98.75 294 ILE B CA 1
ATOM 6246 C C . ILE B 1 294 ? -0.65 -23.766 -29.531 1 98.75 294 ILE B C 1
ATOM 6248 O O . ILE B 1 294 ? -0.396 -24.328 -28.469 1 98.75 294 ILE B O 1
ATOM 6252 N N . ARG B 1 295 ? -1.277 -22.641 -29.609 1 98.5 295 ARG B N 1
ATOM 6253 C CA . ARG B 1 295 ? -1.646 -21.891 -28.406 1 98.5 295 ARG B CA 1
ATOM 6254 C C . ARG B 1 295 ? -3.16 -21.859 -28.234 1 98.5 295 ARG B C 1
ATOM 6256 O O . ARG B 1 295 ? -3.891 -21.562 -29.188 1 98.5 295 ARG B O 1
ATOM 6263 N N . ILE B 1 296 ? -3.625 -22.188 -27.062 1 98.69 296 ILE B N 1
ATOM 6264 C CA . ILE B 1 296 ? -5.027 -22.062 -26.688 1 98.69 296 ILE B CA 1
ATOM 6265 C C . ILE B 1 296 ? -5.148 -21.156 -25.469 1 98.69 296 ILE B C 1
ATOM 6267 O O . ILE B 1 296 ? -4.551 -21.422 -24.422 1 98.69 296 ILE B O 1
ATOM 6271 N N . ASP B 1 297 ? -5.883 -20.109 -25.594 1 98.44 297 ASP B N 1
ATOM 6272 C CA . ASP B 1 297 ? -6.039 -19.156 -24.5 1 98.44 297 ASP B CA 1
ATOM 6273 C C . ASP B 1 297 ? -7.387 -18.453 -24.578 1 98.44 297 ASP B C 1
ATOM 6275 O O . ASP B 1 297 ? -7.906 -18.203 -25.672 1 98.44 297 ASP B O 1
ATOM 6279 N N . ILE B 1 298 ? -7.902 -18.156 -23.484 1 98.19 298 ILE B N 1
ATOM 6280 C CA . ILE B 1 298 ? -9.188 -17.469 -23.438 1 98.19 298 ILE B CA 1
ATOM 6281 C C . ILE B 1 298 ? -8.977 -15.984 -23.688 1 98.19 298 ILE B C 1
ATOM 6283 O O . ILE B 1 298 ? -9.922 -15.266 -24.016 1 98.19 298 ILE B O 1
ATOM 6287 N N . ASP B 1 299 ? -7.805 -15.469 -23.406 1 97.25 299 ASP B N 1
ATOM 6288 C CA . ASP B 1 299 ? -7.426 -14.086 -23.656 1 97.25 299 ASP B CA 1
ATOM 6289 C C . ASP B 1 299 ? -6.84 -13.906 -25.062 1 97.25 299 ASP B C 1
ATOM 6291 O O . ASP B 1 299 ? -5.715 -14.336 -25.328 1 97.25 299 ASP B O 1
ATOM 6295 N N . ALA B 1 300 ? -7.5 -13.195 -25.891 1 96.38 300 ALA B N 1
ATOM 6296 C CA . ALA B 1 300 ? -7.098 -13.016 -27.281 1 96.38 300 ALA B CA 1
ATOM 6297 C C . ALA B 1 300 ? -5.738 -12.328 -27.375 1 96.38 300 ALA B C 1
ATOM 6299 O O . ALA B 1 300 ? -4.941 -12.625 -28.266 1 96.38 300 ALA B O 1
ATOM 6300 N N . ASP B 1 301 ? -5.469 -11.43 -26.422 1 94 301 ASP B N 1
ATOM 6301 C CA . ASP B 1 301 ? -4.211 -10.688 -26.453 1 94 301 ASP B CA 1
ATOM 6302 C C . ASP B 1 301 ? -3.027 -11.609 -26.172 1 94 301 ASP B C 1
ATOM 6304 O O . ASP B 1 301 ? -1.916 -11.367 -26.641 1 94 301 ASP B O 1
ATOM 6308 N N . GLN B 1 302 ? -3.254 -12.648 -25.453 1 95.62 302 GLN B N 1
ATOM 6309 C CA . GLN B 1 302 ? -2.188 -13.547 -25.016 1 95.62 302 GLN B CA 1
ATOM 6310 C C . GLN B 1 302 ? -1.768 -14.484 -26.141 1 95.62 302 GLN B C 1
ATOM 6312 O O . GLN B 1 302 ? -0.652 -15.008 -26.141 1 95.62 302 GLN B O 1
ATOM 6317 N N . LEU B 1 303 ? -2.562 -14.672 -27.141 1 96.56 303 LEU B N 1
ATOM 6318 C CA . LEU B 1 303 ? -2.391 -15.695 -28.172 1 96.56 303 LEU B CA 1
ATOM 6319 C C . LEU B 1 303 ? -1.135 -15.438 -29 1 96.56 303 LEU B C 1
ATOM 6321 O O . LEU B 1 303 ? -0.544 -16.375 -29.547 1 96.56 303 LEU B O 1
ATOM 6325 N N . THR B 1 304 ? -0.644 -14.156 -29.031 1 94.62 304 THR B N 1
ATOM 6326 C CA . THR B 1 304 ? 0.499 -13.875 -29.891 1 94.62 304 THR B CA 1
ATOM 6327 C C . THR B 1 304 ? 1.622 -13.211 -29.094 1 94.62 304 THR B C 1
ATOM 6329 O O . THR B 1 304 ? 2.539 -12.625 -29.672 1 94.62 304 THR B O 1
ATOM 6332 N N . ARG B 1 305 ? 1.546 -13.242 -27.781 1 94.94 305 ARG B N 1
ATOM 6333 C CA . ARG B 1 305 ? 2.586 -12.656 -26.938 1 94.94 305 ARG B CA 1
ATOM 6334 C C . ARG B 1 305 ? 3.682 -13.672 -26.641 1 94.94 305 ARG B C 1
ATOM 6336 O O . ARG B 1 305 ? 3.41 -14.875 -26.531 1 94.94 305 ARG B O 1
ATOM 6343 N N . ASN B 1 306 ? 4.945 -13.219 -26.484 1 95.12 306 ASN B N 1
ATOM 6344 C CA . ASN B 1 306 ? 6.117 -13.969 -26.016 1 95.12 306 ASN B CA 1
ATOM 6345 C C . ASN B 1 306 ? 6.641 -14.906 -27.109 1 95.12 306 ASN B C 1
ATOM 6347 O O . ASN B 1 306 ? 7.82 -14.859 -27.453 1 95.12 306 ASN B O 1
ATOM 6351 N N . HIS B 1 307 ? 5.77 -15.875 -27.656 1 96.38 307 HIS B N 1
ATOM 6352 C CA . HIS B 1 307 ? 6.137 -16.828 -28.688 1 96.38 307 HIS B CA 1
ATOM 6353 C C . HIS B 1 307 ? 5.09 -16.859 -29.797 1 96.38 307 HIS B C 1
ATOM 6355 O O . HIS B 1 307 ? 3.893 -16.969 -29.531 1 96.38 307 HIS B O 1
ATOM 6361 N N . GLN B 1 308 ? 5.52 -16.797 -31.047 1 96.38 308 GLN B N 1
ATOM 6362 C CA . GLN B 1 308 ? 4.609 -16.812 -32.188 1 96.38 308 GLN B CA 1
ATOM 6363 C C . GLN B 1 308 ? 4.055 -18.219 -32.438 1 96.38 308 GLN B C 1
ATOM 6365 O O . GLN B 1 308 ? 4.816 -19.156 -32.656 1 96.38 308 GLN B O 1
ATOM 6370 N N . PRO B 1 309 ? 2.787 -18.359 -32.406 1 98.12 309 PRO B N 1
ATOM 6371 C CA . PRO B 1 309 ? 2.221 -19.703 -32.625 1 98.12 309 PRO B CA 1
ATOM 6372 C C . PRO B 1 309 ? 2.035 -20.031 -34.125 1 98.12 309 PRO B C 1
ATOM 6374 O O . PRO B 1 309 ? 1.838 -19.125 -34.938 1 98.12 309 PRO B O 1
ATOM 6377 N N . ALA B 1 310 ? 2.156 -21.266 -34.438 1 98.06 310 ALA B N 1
ATOM 6378 C CA . ALA B 1 310 ? 1.722 -21.766 -35.719 1 98.06 310 ALA B CA 1
ATOM 6379 C C . ALA B 1 310 ? 0.199 -21.766 -35.844 1 98.06 310 ALA B C 1
ATOM 6381 O O . ALA B 1 310 ? -0.359 -21.562 -36.906 1 98.06 310 ALA B O 1
ATOM 6382 N N . LEU B 1 311 ? -0.441 -22.078 -34.75 1 98.25 311 LEU B N 1
ATOM 6383 C CA . LEU B 1 311 ? -1.895 -22.094 -34.625 1 98.25 311 LEU B CA 1
ATOM 6384 C C . LEU B 1 311 ? -2.34 -21.469 -33.312 1 98.25 311 LEU B C 1
ATOM 6386 O O . LEU B 1 311 ? -1.856 -21.859 -32.25 1 98.25 311 LEU B O 1
ATOM 6390 N N . ALA B 1 312 ? -3.166 -20.469 -33.375 1 98.44 312 ALA B N 1
ATOM 6391 C CA . ALA B 1 312 ? -3.74 -19.812 -32.219 1 98.44 312 ALA B CA 1
ATOM 6392 C C . ALA B 1 312 ? -5.238 -20.078 -32.125 1 98.44 312 ALA B C 1
ATOM 6394 O O . ALA B 1 312 ? -5.98 -19.844 -33.062 1 98.44 312 ALA B O 1
ATOM 6395 N N . ILE B 1 313 ? -5.645 -20.562 -31 1 98.69 313 ILE B N 1
ATOM 6396 C CA . ILE B 1 313 ? -7.051 -20.891 -30.797 1 98.69 313 ILE B CA 1
ATOM 6397 C C . ILE B 1 313 ? -7.605 -20.109 -29.609 1 98.69 313 ILE B C 1
ATOM 6399 O O . ILE B 1 313 ? -7.215 -20.328 -28.469 1 98.69 313 ILE B O 1
ATOM 6403 N N . HIS B 1 314 ? -8.453 -19.141 -29.891 1 98.31 314 HIS B N 1
ATOM 6404 C CA . HIS B 1 314 ? -9.164 -18.375 -28.875 1 98.31 314 HIS B CA 1
ATOM 6405 C C . HIS B 1 314 ? -10.32 -19.188 -28.281 1 98.31 314 HIS B C 1
ATOM 6407 O O . HIS B 1 314 ? -11.328 -19.406 -28.953 1 98.31 314 HIS B O 1
ATOM 6413 N N . SER B 1 315 ? -10.164 -19.641 -27.031 1 98.38 315 SER B N 1
ATOM 6414 C CA . SER B 1 315 ? -11.164 -20.531 -26.438 1 98.38 315 SER B CA 1
ATOM 6415 C C . SER B 1 315 ? -10.93 -20.719 -24.953 1 98.38 315 SER B C 1
ATOM 6417 O O . SER B 1 315 ? -9.828 -20.453 -24.453 1 98.38 315 SER B O 1
ATOM 6419 N N . ASP B 1 316 ? -11.992 -21.156 -24.344 1 97.88 316 ASP B N 1
ATOM 6420 C CA . ASP B 1 316 ? -11.852 -21.75 -23.016 1 97.88 316 ASP B CA 1
ATOM 6421 C C . ASP B 1 316 ? -11.023 -23.031 -23.078 1 97.88 316 ASP B C 1
ATOM 6423 O O . ASP B 1 316 ? -11.188 -23.844 -23.984 1 97.88 316 ASP B O 1
ATOM 6427 N N . ALA B 1 317 ? -10.133 -23.203 -22.109 1 98 317 ALA B N 1
ATOM 6428 C CA . ALA B 1 317 ? -9.227 -24.344 -22.078 1 98 317 ALA B CA 1
ATOM 6429 C C . ALA B 1 317 ? -10 -25.656 -22.016 1 98 317 ALA B C 1
ATOM 6431 O O . ALA B 1 317 ? -9.711 -26.594 -22.766 1 98 317 ALA B O 1
ATOM 6432 N N . GLY B 1 318 ? -10.984 -25.734 -21.062 1 97.62 318 GLY B N 1
ATOM 6433 C CA . GLY B 1 318 ? -11.758 -26.953 -20.906 1 97.62 318 GLY B CA 1
ATOM 6434 C C . GLY B 1 318 ? -12.5 -27.359 -22.156 1 97.62 318 GLY B C 1
ATOM 6435 O O . GLY B 1 318 ? -12.461 -28.531 -22.562 1 97.62 318 GLY B O 1
ATOM 6436 N N . LEU B 1 319 ? -13.125 -26.438 -22.812 1 97.94 319 LEU B N 1
ATOM 6437 C CA . LEU B 1 319 ? -13.883 -26.688 -24.031 1 97.94 319 LEU B CA 1
ATOM 6438 C C . LEU B 1 319 ? -12.953 -27.125 -25.156 1 97.94 319 LEU B C 1
ATOM 6440 O O . LEU B 1 319 ? -13.281 -28.031 -25.922 1 97.94 319 LEU B O 1
ATOM 6444 N N . ALA B 1 320 ? -11.844 -26.484 -25.266 1 98.62 320 ALA B N 1
ATOM 6445 C CA . ALA B 1 320 ? -10.883 -26.812 -26.312 1 98.62 320 ALA B CA 1
ATOM 6446 C C . ALA B 1 320 ? -10.312 -28.219 -26.109 1 98.62 320 ALA B C 1
ATOM 6448 O O . ALA B 1 320 ? -10.156 -28.969 -27.078 1 98.62 320 ALA B O 1
ATOM 6449 N N . ILE B 1 321 ? -9.969 -28.547 -24.875 1 98.44 321 ILE B N 1
ATOM 6450 C CA . ILE B 1 321 ? -9.383 -29.859 -24.578 1 98.44 321 ILE B CA 1
ATOM 6451 C C . ILE B 1 321 ? -10.391 -30.953 -24.906 1 98.44 321 ILE B C 1
ATOM 6453 O O . ILE B 1 321 ? -10.031 -31.969 -25.5 1 98.44 321 ILE B O 1
ATOM 6457 N N . GLU B 1 322 ? -11.633 -30.766 -24.531 1 97.94 322 GLU B N 1
ATOM 6458 C CA . GLU B 1 322 ? -12.664 -31.766 -24.828 1 97.94 322 GLU B CA 1
ATOM 6459 C C . GLU B 1 322 ? -12.844 -31.938 -26.328 1 97.94 322 GLU B C 1
ATOM 6461 O O . GLU B 1 322 ? -13.023 -33.062 -26.797 1 97.94 322 GLU B O 1
ATOM 6466 N N . ALA B 1 323 ? -12.828 -30.844 -27.016 1 98.44 323 ALA B N 1
ATOM 6467 C CA . ALA B 1 323 ? -12.938 -30.906 -28.469 1 98.44 323 ALA B CA 1
ATOM 6468 C C . ALA B 1 323 ? -11.766 -31.672 -29.078 1 98.44 323 ALA B C 1
ATOM 6470 O O . ALA B 1 323 ? -11.938 -32.469 -30 1 98.44 323 ALA B O 1
ATOM 6471 N N . LEU B 1 324 ? -10.57 -31.422 -28.641 1 98.25 324 LEU B N 1
ATOM 6472 C CA . LEU B 1 324 ? -9.375 -32.125 -29.125 1 98.25 324 LEU B CA 1
ATOM 6473 C C . LEU B 1 324 ? -9.461 -33.594 -28.828 1 98.25 324 LEU B C 1
ATOM 6475 O O . LEU B 1 324 ? -9.141 -34.438 -29.672 1 98.25 324 LEU B O 1
ATOM 6479 N N . LEU B 1 325 ? -9.883 -33.969 -27.578 1 97.12 325 LEU B N 1
ATOM 6480 C CA . LEU B 1 325 ? -9.953 -35.344 -27.141 1 97.12 325 LEU B CA 1
ATOM 6481 C C . LEU B 1 325 ? -10.93 -36.125 -28 1 97.12 325 LEU B C 1
ATOM 6483 O O . LEU B 1 325 ? -10.727 -37.344 -28.234 1 97.12 325 LEU B O 1
ATOM 6487 N N . SER B 1 326 ? -11.938 -35.469 -28.453 1 96.69 326 SER B N 1
ATOM 6488 C CA . SER B 1 326 ? -12.914 -36.125 -29.312 1 96.69 326 SER B CA 1
ATOM 6489 C C . SER B 1 326 ? -12.289 -36.531 -30.641 1 96.69 326 SER B C 1
ATOM 6491 O O . SER B 1 326 ? -12.797 -37.406 -31.328 1 96.69 326 SER B O 1
ATOM 6493 N N . GLU B 1 327 ? -11.195 -35.938 -30.984 1 95.75 327 GLU B N 1
ATOM 6494 C CA . GLU B 1 327 ? -10.531 -36.188 -32.25 1 95.75 327 GLU B CA 1
ATOM 6495 C C . GLU B 1 327 ? -9.305 -37.094 -32.062 1 95.75 327 GLU B C 1
ATOM 6497 O O . GLU B 1 327 ? -8.656 -37.469 -33.031 1 95.75 327 GLU B O 1
ATOM 6502 N N . LEU B 1 328 ? -8.945 -37.406 -30.875 1 94.5 328 LEU B N 1
ATOM 6503 C CA . LEU B 1 328 ? -7.727 -38.156 -30.578 1 94.5 328 LEU B CA 1
ATOM 6504 C C . LEU B 1 328 ? -8.047 -39.531 -30.016 1 94.5 328 LEU B C 1
ATOM 6506 O O . LEU B 1 328 ? -9.086 -39.719 -29.391 1 94.5 328 LEU B O 1
ATOM 6510 N N . PRO B 1 329 ? -7.207 -40.469 -30.312 1 87.31 329 PRO B N 1
ATOM 6511 C CA . PRO B 1 329 ? -7.434 -41.781 -29.719 1 87.31 329 PRO B CA 1
ATOM 6512 C C . PRO B 1 329 ? -7.227 -41.812 -28.203 1 87.31 329 PRO B C 1
ATOM 6514 O O . PRO B 1 329 ? -6.383 -41.062 -27.688 1 87.31 329 PRO B O 1
ATOM 6517 N N . GLN B 1 330 ? -8.008 -42.625 -27.578 1 84.12 330 GLN B N 1
ATOM 6518 C CA . GLN B 1 330 ? -7.852 -42.781 -26.141 1 84.12 330 GLN B CA 1
ATOM 6519 C C . GLN B 1 330 ? -6.727 -43.75 -25.797 1 84.12 330 GLN B C 1
ATOM 6521 O O . GLN B 1 330 ? -6.574 -44.781 -26.453 1 84.12 330 GLN B O 1
ATOM 6526 N N . ARG B 1 331 ? -5.863 -43.25 -25.047 1 83.75 331 ARG B N 1
ATOM 6527 C CA . ARG B 1 331 ? -4.746 -44.062 -24.594 1 83.75 331 ARG B CA 1
ATOM 6528 C C . ARG B 1 331 ? -4.613 -44 -23.078 1 83.75 331 ARG B C 1
ATOM 6530 O O . ARG B 1 331 ? -4.922 -43 -22.453 1 83.75 331 ARG B O 1
ATOM 6537 N N . ILE B 1 332 ? -4.398 -45.125 -22.484 1 76.81 332 ILE B N 1
ATOM 6538 C CA . ILE B 1 332 ? -4.027 -45.156 -21.078 1 76.81 332 ILE B CA 1
ATOM 6539 C C . ILE B 1 332 ? -2.518 -45.344 -20.938 1 76.81 332 ILE B C 1
ATOM 6541 O O . ILE B 1 332 ? -1.938 -46.219 -21.609 1 76.81 332 ILE B O 1
ATOM 6545 N N . ASP B 1 333 ? -2.031 -44.5 -20.203 1 74.06 333 ASP B N 1
ATOM 6546 C CA . ASP B 1 333 ? -0.579 -44.562 -20.078 1 74.06 333 ASP B CA 1
ATOM 6547 C C . ASP B 1 333 ? -0.176 -45.75 -19.188 1 74.06 333 ASP B C 1
ATOM 6549 O O . ASP B 1 333 ? -0.778 -45.969 -18.141 1 74.06 333 ASP B O 1
ATOM 6553 N N . ASP B 1 334 ? 0.749 -46.5 -19.719 1 74.62 334 ASP B N 1
ATOM 6554 C CA . ASP B 1 334 ? 1.229 -47.656 -18.953 1 74.62 334 ASP B CA 1
ATOM 6555 C C . ASP B 1 334 ? 2.586 -47.375 -18.328 1 74.62 334 ASP B C 1
ATOM 6557 O O . ASP B 1 334 ? 3.211 -48.25 -17.734 1 74.62 334 ASP B O 1
ATOM 6561 N N . GLY B 1 335 ? 3.014 -46.188 -18.406 1 83.25 335 GLY B N 1
ATOM 6562 C CA . GLY B 1 335 ? 4.266 -45.812 -17.766 1 83.25 335 GLY B CA 1
ATOM 6563 C C . GLY B 1 335 ? 5.484 -46.156 -18.594 1 83.25 335 GLY B C 1
ATOM 6564 O O . GLY B 1 335 ? 6.605 -45.75 -18.266 1 83.25 335 GLY B O 1
ATOM 6565 N N . GLN B 1 336 ? 5.305 -46.781 -19.734 1 89.94 336 GLN B N 1
ATOM 6566 C CA . GLN B 1 336 ? 6.434 -47.219 -20.531 1 89.94 336 GLN B CA 1
ATOM 6567 C C . GLN B 1 336 ? 6.359 -46.688 -21.953 1 89.94 336 GLN B C 1
ATOM 6569 O O . GLN B 1 336 ? 7.16 -47.062 -22.812 1 89.94 336 GLN B O 1
ATOM 6574 N N . SER B 1 337 ? 5.496 -45.812 -22.125 1 93.56 337 SER B N 1
ATOM 6575 C CA . SER B 1 337 ? 5.344 -45.219 -23.438 1 93.56 337 SER B CA 1
ATOM 6576 C C . SER B 1 337 ? 6.539 -44.344 -23.797 1 93.56 337 SER B C 1
ATOM 6578 O O . SER B 1 337 ? 7.34 -44 -22.922 1 93.56 337 SER B O 1
ATOM 6580 N N . PRO B 1 338 ? 6.746 -44.062 -25.125 1 94.75 338 PRO B N 1
ATOM 6581 C CA . PRO B 1 338 ? 7.836 -43.188 -25.531 1 94.75 338 PRO B CA 1
ATOM 6582 C C . PRO B 1 338 ? 7.797 -41.844 -24.797 1 94.75 338 PRO B C 1
ATOM 6584 O O . PRO B 1 338 ? 8.844 -41.344 -24.391 1 94.75 338 PRO B O 1
ATOM 6587 N N . GLY B 1 339 ? 6.656 -41.312 -24.672 1 95.94 339 GLY B N 1
ATOM 6588 C CA . GLY B 1 339 ? 6.527 -40.062 -23.938 1 95.94 339 GLY B CA 1
ATOM 6589 C C . GLY B 1 339 ? 6.922 -40.188 -22.469 1 95.94 339 GLY B C 1
ATOM 6590 O O . GLY B 1 339 ? 7.59 -39.312 -21.938 1 95.94 339 GLY B O 1
ATOM 6591 N N . ALA B 1 340 ? 6.516 -41.25 -21.875 1 96.94 340 ALA B N 1
ATOM 6592 C CA . ALA B 1 340 ? 6.875 -41.5 -20.484 1 96.94 340 ALA B CA 1
ATOM 6593 C C . ALA B 1 340 ? 8.383 -41.656 -20.328 1 96.94 340 ALA B C 1
ATOM 6595 O O . ALA B 1 340 ? 8.961 -41.219 -19.328 1 96.94 340 ALA B O 1
ATOM 6596 N N . GLN B 1 341 ? 8.953 -42.312 -21.266 1 97 341 GLN B N 1
ATOM 6597 C CA . GLN B 1 341 ? 10.398 -42.469 -21.234 1 97 341 GLN B CA 1
ATOM 6598 C C . GLN B 1 341 ? 11.125 -41.156 -21.375 1 97 341 GLN B C 1
ATOM 6600 O O . GLN B 1 341 ? 12.109 -40.906 -20.672 1 97 341 GLN B O 1
ATOM 6605 N N . ARG B 1 342 ? 10.656 -40.344 -22.266 1 97.62 342 ARG B N 1
ATOM 6606 C CA . ARG B 1 342 ? 11.219 -39 -22.406 1 97.62 342 ARG B CA 1
ATOM 6607 C C . ARG B 1 342 ? 11.086 -38.188 -21.109 1 97.62 342 ARG B C 1
ATOM 6609 O O . ARG B 1 342 ? 12.039 -37.562 -20.688 1 97.62 342 ARG B O 1
ATOM 6616 N N . ALA B 1 343 ? 9.93 -38.312 -20.531 1 97.94 343 ALA B N 1
ATOM 6617 C CA . ALA B 1 343 ? 9.688 -37.594 -19.266 1 97.94 343 ALA B CA 1
ATOM 6618 C C . ALA B 1 343 ? 10.586 -38.156 -18.156 1 97.94 343 ALA B C 1
ATOM 6620 O O . ALA B 1 343 ? 11.125 -37.375 -17.359 1 97.94 343 ALA B O 1
ATOM 6621 N N . SER B 1 344 ? 10.719 -39.438 -18.109 1 97.31 344 SER B N 1
ATOM 6622 C CA . SER B 1 344 ? 11.555 -40.094 -17.109 1 97.31 344 SER B CA 1
ATOM 6623 C C . SER B 1 344 ? 13 -39.625 -17.203 1 97.31 344 SER B C 1
ATOM 6625 O O . SER B 1 344 ? 13.648 -39.344 -16.188 1 97.31 344 SER B O 1
ATOM 6627 N N . THR B 1 345 ? 13.5 -39.562 -18.422 1 97.56 345 THR B N 1
ATOM 6628 C CA . THR B 1 345 ? 14.867 -39.094 -18.672 1 97.56 345 THR B CA 1
ATOM 6629 C C . THR B 1 345 ? 15.055 -37.688 -18.141 1 97.56 345 THR B C 1
ATOM 6631 O O . THR B 1 345 ? 16.047 -37.375 -17.469 1 97.56 345 THR B O 1
ATOM 6634 N N . VAL B 1 346 ? 14.125 -36.844 -18.422 1 98.19 346 VAL B N 1
ATOM 6635 C CA . VAL B 1 346 ? 14.172 -35.438 -17.984 1 98.19 346 VAL B CA 1
ATOM 6636 C C . VAL B 1 346 ? 14.086 -35.375 -16.469 1 98.19 346 VAL B C 1
ATOM 6638 O O . VAL B 1 346 ? 14.836 -34.625 -15.828 1 98.19 346 VAL B O 1
ATOM 6641 N N . ARG B 1 347 ? 13.211 -36.094 -15.844 1 97.44 347 ARG B N 1
ATOM 6642 C CA . ARG B 1 347 ? 13.07 -36.094 -14.391 1 97.44 347 ARG B CA 1
ATOM 6643 C C . ARG B 1 347 ? 14.367 -36.531 -13.719 1 97.44 347 ARG B C 1
ATOM 6645 O O . ARG B 1 347 ? 14.734 -36.031 -12.664 1 97.44 347 ARG B O 1
ATOM 6652 N N . GLN B 1 348 ? 15.023 -37.531 -14.32 1 97.12 348 GLN B N 1
ATOM 6653 C CA . GLN B 1 348 ? 16.297 -38 -13.781 1 97.12 348 GLN B CA 1
ATOM 6654 C C . GLN B 1 348 ? 17.344 -36.875 -13.82 1 97.12 348 GLN B C 1
ATOM 6656 O O . GLN B 1 348 ? 18.094 -36.688 -12.859 1 97.12 348 GLN B O 1
ATOM 6661 N N . GLN B 1 349 ? 17.359 -36.188 -14.914 1 97.69 349 GLN B N 1
ATOM 6662 C CA . GLN B 1 349 ? 18.281 -35.062 -15.039 1 97.69 349 GLN B CA 1
ATOM 6663 C C . GLN B 1 349 ? 17.938 -33.969 -14.031 1 97.69 349 GLN B C 1
ATOM 6665 O O . GLN B 1 349 ? 18.844 -33.344 -13.438 1 97.69 349 GLN B O 1
ATOM 6670 N N . LEU B 1 350 ? 16.672 -33.688 -13.859 1 97.25 350 LEU B N 1
ATOM 6671 C CA . LEU B 1 350 ? 16.234 -32.688 -12.906 1 97.25 350 LEU B CA 1
ATOM 6672 C C . LEU B 1 350 ? 16.625 -33.062 -11.484 1 97.25 350 LEU B C 1
ATOM 6674 O O . LEU B 1 350 ? 17 -32.219 -10.688 1 97.25 350 LEU B O 1
ATOM 6678 N N . ALA B 1 351 ? 16.453 -34.344 -11.18 1 95.31 351 ALA B N 1
ATOM 6679 C CA . ALA B 1 351 ? 16.812 -34.844 -9.852 1 95.31 351 ALA B CA 1
ATOM 6680 C C . ALA B 1 351 ? 18.266 -34.5 -9.516 1 95.31 351 ALA B C 1
ATOM 6682 O O . ALA B 1 351 ? 18.578 -34.156 -8.367 1 95.31 351 ALA B O 1
ATOM 6683 N N . GLU B 1 352 ? 19.094 -34.562 -10.484 1 93.94 352 GLU B N 1
ATOM 6684 C CA . GLU B 1 352 ? 20.5 -34.219 -10.297 1 93.94 352 GLU B CA 1
ATOM 6685 C C . GLU B 1 352 ? 20.672 -32.719 -10.039 1 93.94 352 GLU B C 1
ATOM 6687 O O . GLU B 1 352 ? 21.484 -32.312 -9.203 1 93.94 352 GLU B O 1
ATOM 6692 N N . HIS B 1 353 ? 19.875 -32 -10.734 1 91.12 353 HIS B N 1
ATOM 6693 C CA . HIS B 1 353 ? 19.906 -30.547 -10.578 1 91.12 353 HIS B CA 1
ATOM 6694 C C . HIS B 1 353 ? 19.422 -30.141 -9.195 1 91.12 353 HIS B C 1
ATOM 6696 O O . HIS B 1 353 ? 19.859 -29.109 -8.664 1 91.12 353 HIS B O 1
ATOM 6702 N N . PHE B 1 354 ? 18.562 -30.906 -8.578 1 93.44 354 PHE B N 1
ATOM 6703 C CA . PHE B 1 354 ? 17.922 -30.562 -7.316 1 93.44 354 PHE B CA 1
ATOM 6704 C C . PHE B 1 354 ? 18.719 -31.094 -6.133 1 93.44 354 PHE B C 1
ATOM 6706 O O . PHE B 1 354 ? 18.297 -30.953 -4.98 1 93.44 354 PHE B O 1
ATOM 6713 N N . SER B 1 355 ? 19.844 -31.688 -6.363 1 91.5 355 SER B N 1
ATOM 6714 C CA . SER B 1 355 ? 20.594 -32.312 -5.285 1 91.5 355 SER B CA 1
ATOM 6715 C C . SER B 1 355 ? 20.922 -31.312 -4.188 1 91.5 355 SER B C 1
ATOM 6717 O O . SER B 1 355 ? 20.938 -31.656 -3.004 1 91.5 355 SER B O 1
ATOM 6719 N N . GLY B 1 356 ? 21.109 -30.031 -4.52 1 90.62 356 GLY B N 1
ATOM 6720 C CA . GLY B 1 356 ? 21.391 -28.984 -3.545 1 90.62 356 GLY B CA 1
ATOM 6721 C C . GLY B 1 356 ? 20.188 -28.578 -2.729 1 90.62 356 GLY B C 1
ATOM 6722 O O . GLY B 1 356 ? 20.312 -27.875 -1.729 1 90.62 356 GLY B O 1
ATOM 6723 N N . TRP B 1 357 ? 19.031 -29.062 -3.08 1 94.12 357 TRP B N 1
ATOM 6724 C CA . TRP B 1 357 ? 17.797 -28.688 -2.41 1 94.12 357 TRP B CA 1
ATOM 6725 C C . TRP B 1 357 ? 17.234 -29.859 -1.619 1 94.12 357 TRP B C 1
ATOM 6727 O O . TRP B 1 357 ? 16.047 -29.875 -1.278 1 94.12 357 TRP B O 1
ATOM 6737 N N . ALA B 1 358 ? 18.047 -30.844 -1.245 1 94.81 358 ALA B N 1
ATOM 6738 C CA . ALA B 1 358 ? 17.625 -32.031 -0.546 1 94.81 358 ALA B CA 1
ATOM 6739 C C . ALA B 1 358 ? 17 -31.703 0.805 1 94.81 358 ALA B C 1
ATOM 6741 O O . ALA B 1 358 ? 16.062 -32.375 1.255 1 94.81 358 ALA B O 1
ATOM 6742 N N . HIS B 1 359 ? 17.547 -30.703 1.442 1 95.94 359 HIS B N 1
ATOM 6743 C CA . HIS B 1 359 ? 17.031 -30.359 2.762 1 95.94 359 HIS B CA 1
ATOM 6744 C C . HIS B 1 359 ? 15.617 -29.766 2.666 1 95.94 359 HIS B C 1
ATOM 6746 O O . HIS B 1 359 ? 14.797 -29.969 3.561 1 95.94 359 HIS B O 1
ATOM 6752 N N . TYR B 1 360 ? 15.297 -29.047 1.609 1 97.31 360 TYR B N 1
ATOM 6753 C CA . TYR B 1 360 ? 13.938 -28.562 1.412 1 97.31 360 TYR B CA 1
ATOM 6754 C C . TYR B 1 360 ? 12.984 -29.719 1.13 1 97.31 360 TYR B C 1
ATOM 6756 O O . TYR B 1 360 ? 11.859 -29.75 1.638 1 97.31 360 TYR B O 1
ATOM 6764 N N . ARG B 1 361 ? 13.406 -30.688 0.284 1 96.56 361 ARG B N 1
ATOM 6765 C CA . ARG B 1 361 ? 12.594 -31.875 0.039 1 96.56 361 ARG B CA 1
ATOM 6766 C C . ARG B 1 361 ? 12.266 -32.594 1.344 1 96.56 361 ARG B C 1
ATOM 6768 O O . ARG B 1 361 ? 11.117 -32.969 1.566 1 96.56 361 ARG B O 1
ATOM 6775 N N . ARG B 1 362 ? 13.289 -32.75 2.152 1 97.31 362 ARG B N 1
ATOM 6776 C CA . ARG B 1 362 ? 13.094 -33.375 3.445 1 97.31 362 ARG B CA 1
ATOM 6777 C C . ARG B 1 362 ? 12.086 -32.625 4.293 1 97.31 362 ARG B C 1
ATOM 6779 O O . ARG B 1 362 ? 11.219 -33.25 4.934 1 97.31 362 ARG B O 1
ATOM 6786 N N . LEU B 1 363 ? 12.188 -31.328 4.281 1 98.5 363 LEU B N 1
ATOM 6787 C CA . LEU B 1 363 ? 11.273 -30.469 5.035 1 98.5 363 LEU B CA 1
ATOM 6788 C C . LEU B 1 363 ? 9.828 -30.719 4.609 1 98.5 363 LEU B C 1
ATOM 6790 O O . LEU B 1 363 ? 8.969 -31 5.449 1 98.5 363 LEU B O 1
ATOM 6794 N N . PHE B 1 364 ? 9.531 -30.672 3.354 1 98.5 364 PHE B N 1
ATOM 6795 C CA . PHE B 1 364 ? 8.172 -30.797 2.855 1 98.5 364 PHE B CA 1
ATOM 6796 C C . PHE B 1 364 ? 7.668 -32.219 3.008 1 98.5 364 PHE B C 1
ATOM 6798 O O . PHE B 1 364 ? 6.484 -32.469 3.277 1 98.5 364 PHE B O 1
ATOM 6805 N N . ASP B 1 365 ? 8.602 -33.219 2.826 1 97.88 365 ASP B N 1
ATOM 6806 C CA . ASP B 1 365 ? 8.227 -34.594 3.088 1 97.88 365 ASP B CA 1
ATOM 6807 C C . ASP B 1 365 ? 7.766 -34.781 4.531 1 97.88 365 ASP B C 1
ATOM 6809 O O . ASP B 1 365 ? 6.754 -35.438 4.789 1 97.88 365 ASP B O 1
ATOM 6813 N N . CYS B 1 366 ? 8.5 -34.188 5.414 1 98.25 366 CYS B N 1
ATOM 6814 C CA . CYS B 1 366 ? 8.18 -34.281 6.836 1 98.25 366 CYS B CA 1
ATOM 6815 C C . CYS B 1 366 ? 6.816 -33.656 7.121 1 98.25 366 CYS B C 1
ATOM 6817 O O . CYS B 1 366 ? 6.035 -34.219 7.898 1 98.25 366 CYS B O 1
ATOM 6819 N N . ILE B 1 367 ? 6.535 -32.531 6.551 1 98.75 367 ILE B N 1
ATOM 6820 C CA . ILE B 1 367 ? 5.262 -31.875 6.754 1 98.75 367 ILE B CA 1
ATOM 6821 C C . ILE B 1 367 ? 4.125 -32.719 6.199 1 98.75 367 ILE B C 1
ATOM 6823 O O . ILE B 1 367 ? 3.113 -32.938 6.875 1 98.75 367 ILE B O 1
ATOM 6827 N N . LEU B 1 368 ? 4.277 -33.25 4.969 1 98.31 368 LEU B N 1
ATOM 6828 C CA . LEU B 1 368 ? 3.223 -33.969 4.262 1 98.31 368 LEU B CA 1
ATOM 6829 C C . LEU B 1 368 ? 2.971 -35.344 4.895 1 98.31 368 LEU B C 1
ATOM 6831 O O . LEU B 1 368 ? 1.897 -35.906 4.723 1 98.31 368 LEU B O 1
ATOM 6835 N N . GLU B 1 369 ? 3.969 -35.844 5.602 1 98.19 369 GLU B N 1
ATOM 6836 C CA . GLU B 1 369 ? 3.777 -37.094 6.348 1 98.19 369 GLU B CA 1
ATOM 6837 C C . GLU B 1 369 ? 2.691 -36.938 7.406 1 98.19 369 GLU B C 1
ATOM 6839 O O . GLU B 1 369 ? 1.918 -37.875 7.652 1 98.19 369 GLU B O 1
ATOM 6844 N N . VAL B 1 370 ? 2.584 -35.781 7.988 1 98.25 370 VAL B N 1
ATOM 6845 C CA . VAL B 1 370 ? 1.648 -35.594 9.094 1 98.25 370 VAL B CA 1
ATOM 6846 C C . VAL B 1 370 ? 0.411 -34.844 8.586 1 98.25 370 VAL B C 1
ATOM 6848 O O . VAL B 1 370 ? -0.674 -34.969 9.156 1 98.25 370 VAL B O 1
ATOM 6851 N N . LEU B 1 371 ? 0.568 -34.094 7.566 1 98.19 371 LEU B N 1
ATOM 6852 C CA . LEU B 1 371 ? -0.535 -33.375 6.941 1 98.19 371 LEU B CA 1
ATOM 6853 C C . LEU B 1 371 ? -0.573 -33.625 5.438 1 98.19 371 LEU B C 1
ATOM 6855 O O . LEU B 1 371 ? -0.357 -32.719 4.641 1 98.19 371 LEU B O 1
ATOM 6859 N N . PRO B 1 372 ? -0.954 -34.75 5.012 1 97.44 372 PRO B N 1
ATOM 6860 C CA . PRO B 1 372 ? -0.886 -35.125 3.6 1 97.44 372 PRO B CA 1
ATOM 6861 C C . PRO B 1 372 ? -1.801 -34.281 2.713 1 97.44 372 PRO B C 1
ATOM 6863 O O . PRO B 1 372 ? -1.572 -34.188 1.504 1 97.44 372 PRO B O 1
ATOM 6866 N N . THR B 1 373 ? -2.809 -33.594 3.299 1 97.44 373 THR B N 1
ATOM 6867 C CA . THR B 1 373 ? -3.77 -32.875 2.49 1 97.44 373 THR B CA 1
ATOM 6868 C C . THR B 1 373 ? -3.514 -31.359 2.588 1 97.44 373 THR B C 1
ATOM 6870 O O . THR B 1 373 ? -4.309 -30.562 2.092 1 97.44 373 THR B O 1
ATOM 6873 N N . ALA B 1 374 ? -2.426 -31 3.182 1 98.38 374 ALA B N 1
ATOM 6874 C CA . ALA B 1 374 ? -2.146 -29.594 3.459 1 98.38 374 ALA B CA 1
ATOM 6875 C C . ALA B 1 374 ? -2.121 -28.781 2.17 1 98.38 374 ALA B C 1
ATOM 6877 O O . ALA B 1 374 ? -1.698 -29.281 1.122 1 98.38 374 ALA B O 1
ATOM 6878 N N . ARG B 1 375 ? -2.664 -27.609 2.252 1 98.69 375 ARG B N 1
ATOM 6879 C CA . ARG B 1 375 ? -2.463 -26.562 1.255 1 98.69 375 ARG B CA 1
ATOM 6880 C C . ARG B 1 375 ? -1.326 -25.641 1.66 1 98.69 375 ARG B C 1
ATOM 6882 O O . ARG B 1 375 ? -1.225 -25.234 2.824 1 98.69 375 ARG B O 1
ATOM 6889 N N . PHE B 1 376 ? -0.439 -25.344 0.741 1 98.88 376 PHE B N 1
ATOM 6890 C CA . PHE B 1 376 ? 0.662 -24.422 0.974 1 98.88 376 PHE B CA 1
ATOM 6891 C C . PHE B 1 376 ? 0.421 -23.094 0.25 1 98.88 376 PHE B C 1
ATOM 6893 O O . PHE B 1 376 ? 0.156 -23.078 -0.954 1 98.88 376 PHE B O 1
ATOM 6900 N N . VAL B 1 377 ? 0.414 -22.047 0.979 1 98.88 377 VAL B N 1
ATOM 6901 C CA . VAL B 1 377 ? 0.285 -20.688 0.46 1 98.88 377 VAL B CA 1
ATOM 6902 C C . VAL B 1 377 ? 1.562 -19.906 0.745 1 98.88 377 VAL B C 1
ATOM 6904 O O . VAL B 1 377 ? 1.924 -19.688 1.905 1 98.88 377 VAL B O 1
ATOM 6907 N N . GLY B 1 378 ? 2.189 -19.484 -0.299 1 98.62 378 GLY B N 1
ATOM 6908 C CA . GLY B 1 378 ? 3.555 -19.031 -0.077 1 98.62 378 GLY B CA 1
ATOM 6909 C C . GLY B 1 378 ? 3.779 -17.594 -0.479 1 98.62 378 GLY B C 1
ATOM 6910 O O . GLY B 1 378 ? 3.113 -17.078 -1.383 1 98.62 378 GLY B O 1
ATOM 6911 N N . ASP B 1 379 ? 4.781 -16.938 0.221 1 97.94 379 ASP B N 1
ATOM 6912 C CA . ASP B 1 379 ? 5.383 -15.648 -0.126 1 97.94 379 ASP B CA 1
ATOM 6913 C C . ASP B 1 379 ? 6.629 -15.844 -0.986 1 97.94 379 ASP B C 1
ATOM 6915 O O . ASP B 1 379 ? 6.953 -16.969 -1.375 1 97.94 379 ASP B O 1
ATOM 6919 N N . SER B 1 380 ? 7.242 -14.727 -1.477 1 95.56 380 SER B N 1
ATOM 6920 C CA . SER B 1 380 ? 8.578 -14.82 -2.053 1 95.56 380 SER B CA 1
ATOM 6921 C C . SER B 1 380 ? 9.625 -15.117 -0.98 1 95.56 380 SER B C 1
ATOM 6923 O O . SER B 1 380 ? 10.07 -14.211 -0.273 1 95.56 380 SER B O 1
ATOM 6925 N N . THR B 1 381 ? 9.977 -16.344 -0.818 1 96.88 381 THR B N 1
ATOM 6926 C CA . THR B 1 381 ? 10.914 -16.828 0.186 1 96.88 381 THR B CA 1
ATOM 6927 C C . THR B 1 381 ? 11.633 -18.078 -0.304 1 96.88 381 THR B C 1
ATOM 6929 O O . THR B 1 381 ? 11.203 -18.719 -1.27 1 96.88 381 THR B O 1
ATOM 6932 N N . GLN B 1 382 ? 12.664 -18.422 0.309 1 96.38 382 GLN B N 1
ATOM 6933 C CA . GLN B 1 382 ? 13.516 -19.516 -0.137 1 96.38 382 GLN B CA 1
ATOM 6934 C C . GLN B 1 382 ? 12.75 -20.844 -0.162 1 96.38 382 GLN B C 1
ATOM 6936 O O . GLN B 1 382 ? 12.938 -21.656 -1.072 1 96.38 382 GLN B O 1
ATOM 6941 N N . THR B 1 383 ? 11.891 -21.094 0.847 1 97.81 383 THR B N 1
ATOM 6942 C CA . THR B 1 383 ? 11.125 -22.328 0.894 1 97.81 383 THR B CA 1
ATOM 6943 C C . THR B 1 383 ? 10.156 -22.422 -0.282 1 97.81 383 THR B C 1
ATOM 6945 O O . THR B 1 383 ? 9.914 -23.5 -0.818 1 97.81 383 THR B O 1
ATOM 6948 N N . VAL B 1 384 ? 9.672 -21.312 -0.735 1 98.19 384 VAL B N 1
ATOM 6949 C CA . VAL B 1 384 ? 8.742 -21.281 -1.86 1 98.19 384 VAL B CA 1
ATOM 6950 C C . VAL B 1 384 ? 9.516 -21.453 -3.17 1 98.19 384 VAL B C 1
ATOM 6952 O O . VAL B 1 384 ? 9.109 -22.219 -4.043 1 98.19 384 VAL B O 1
ATOM 6955 N N . TYR B 1 385 ? 10.664 -20.75 -3.316 1 96.12 385 TYR B N 1
ATOM 6956 C CA . TYR B 1 385 ? 11.469 -20.875 -4.527 1 96.12 385 TYR B CA 1
ATOM 6957 C C . TYR B 1 385 ? 11.883 -22.312 -4.762 1 96.12 385 TYR B C 1
ATOM 6959 O O . TYR B 1 385 ? 11.766 -22.828 -5.875 1 96.12 385 TYR B O 1
ATOM 6967 N N . SER B 1 386 ? 12.312 -22.969 -3.727 1 96.44 386 SER B N 1
ATOM 6968 C CA . SER B 1 386 ? 12.695 -24.375 -3.822 1 96.44 386 SER B CA 1
ATOM 6969 C C . SER B 1 386 ? 11.469 -25.266 -4.02 1 96.44 386 SER B C 1
ATOM 6971 O O . SER B 1 386 ? 11.484 -26.172 -4.855 1 96.44 386 SER B O 1
ATOM 6973 N N . GLY B 1 387 ? 10.422 -24.969 -3.25 1 97.62 387 GLY B N 1
ATOM 6974 C CA . GLY B 1 387 ? 9.203 -25.766 -3.336 1 97.62 387 GLY B CA 1
ATOM 6975 C C . GLY B 1 387 ? 8.562 -25.719 -4.707 1 97.62 387 GLY B C 1
ATOM 6976 O O . GLY B 1 387 ? 7.938 -26.688 -5.141 1 97.62 387 GLY B O 1
ATOM 6977 N N . ASN B 1 388 ? 8.703 -24.594 -5.406 1 97.56 388 ASN B N 1
ATOM 6978 C CA . ASN B 1 388 ? 8.203 -24.484 -6.773 1 97.56 388 ASN B CA 1
ATOM 6979 C C . ASN B 1 388 ? 8.773 -25.594 -7.66 1 97.56 388 ASN B C 1
ATOM 6981 O O . ASN B 1 388 ? 8.109 -26.047 -8.594 1 97.56 388 ASN B O 1
ATOM 6985 N N . HIS B 1 389 ? 9.969 -26.031 -7.332 1 96.56 389 HIS B N 1
ATOM 6986 C CA . HIS B 1 389 ? 10.648 -27.016 -8.164 1 96.56 389 HIS B CA 1
ATOM 6987 C C . HIS B 1 389 ? 10.445 -28.422 -7.621 1 96.56 389 HIS B C 1
ATOM 6989 O O . HIS B 1 389 ? 10.219 -29.359 -8.383 1 96.56 389 HIS B O 1
ATOM 6995 N N . VAL B 1 390 ? 10.414 -28.594 -6.273 1 95.88 390 VAL B N 1
ATOM 6996 C CA . VAL B 1 390 ? 10.625 -29.938 -5.773 1 95.88 390 VAL B CA 1
ATOM 6997 C C . VAL B 1 390 ? 9.336 -30.484 -5.168 1 95.88 390 VAL B C 1
ATOM 6999 O O . VAL B 1 390 ? 9.227 -31.672 -4.871 1 95.88 390 VAL B O 1
ATOM 7002 N N . VAL B 1 391 ? 8.305 -29.625 -5.016 1 97.31 391 VAL B N 1
ATOM 7003 C CA . VAL B 1 391 ? 7.074 -30.062 -4.375 1 97.31 391 VAL B CA 1
ATOM 7004 C C . VAL B 1 391 ? 5.988 -30.281 -5.426 1 97.31 391 VAL B C 1
ATOM 7006 O O . VAL B 1 391 ? 5.684 -29.391 -6.207 1 97.31 391 VAL B O 1
ATOM 7009 N N . GLU B 1 392 ? 5.48 -31.484 -5.512 1 96.94 392 GLU B N 1
ATOM 7010 C CA . GLU B 1 392 ? 4.316 -31.844 -6.316 1 96.94 392 GLU B CA 1
ATOM 7011 C C . GLU B 1 392 ? 3.213 -32.438 -5.449 1 96.94 392 GLU B C 1
ATOM 7013 O O . GLU B 1 392 ? 3.447 -33.406 -4.723 1 96.94 392 GLU B O 1
ATOM 7018 N N . LEU B 1 393 ? 2.068 -31.828 -5.488 1 97.62 393 LEU B N 1
ATOM 7019 C CA . LEU B 1 393 ? 0.951 -32.25 -4.66 1 97.62 393 LEU B CA 1
ATOM 7020 C C . LEU B 1 393 ? -0.212 -32.75 -5.523 1 97.62 393 LEU B C 1
ATOM 7022 O O . LEU B 1 393 ? -0.372 -32.281 -6.66 1 97.62 393 LEU B O 1
ATOM 7026 N N . ASP B 1 394 ? -0.993 -33.625 -4.953 1 95.56 394 ASP B N 1
ATOM 7027 C CA . ASP B 1 394 ? -2.162 -34.125 -5.672 1 95.56 394 ASP B CA 1
ATOM 7028 C C . ASP B 1 394 ? -3.344 -33.156 -5.523 1 95.56 394 ASP B C 1
ATOM 7030 O O . ASP B 1 394 ? -3.887 -33 -4.426 1 95.56 394 ASP B O 1
ATOM 7034 N N . GLY B 1 395 ? -3.668 -32.562 -6.652 1 95.94 395 GLY B N 1
ATOM 7035 C CA . GLY B 1 395 ? -4.82 -31.672 -6.668 1 95.94 395 GLY B CA 1
ATOM 7036 C C . GLY B 1 395 ? -4.457 -30.219 -6.918 1 95.94 395 GLY B C 1
ATOM 7037 O O . GLY B 1 395 ? -3.428 -29.734 -6.441 1 95.94 395 GLY B O 1
ATOM 7038 N N . PRO B 1 396 ? -5.32 -29.5 -7.664 1 96.19 396 PRO B N 1
ATOM 7039 C CA . PRO B 1 396 ? -5.074 -28.094 -7.949 1 96.19 396 PRO B CA 1
ATOM 7040 C C . PRO B 1 396 ? -5.262 -27.203 -6.723 1 96.19 396 PRO B C 1
ATOM 7042 O O . PRO B 1 396 ? -5.941 -27.594 -5.77 1 96.19 396 PRO B O 1
ATOM 7045 N N . ARG B 1 397 ? -4.641 -26.047 -6.656 1 96.25 397 ARG B N 1
ATOM 7046 C CA . ARG B 1 397 ? -4.789 -24.984 -5.672 1 96.25 397 ARG B CA 1
ATOM 7047 C C . ARG B 1 397 ? -4.273 -25.422 -4.305 1 96.25 397 ARG B C 1
ATOM 7049 O O . ARG B 1 397 ? -4.629 -24.828 -3.285 1 96.25 397 ARG B O 1
ATOM 7056 N N . ARG B 1 398 ? -3.504 -26.484 -4.238 1 98 398 ARG B N 1
ATOM 7057 C CA . ARG B 1 398 ? -2.877 -26.891 -2.986 1 98 398 ARG B CA 1
ATOM 7058 C C . ARG B 1 398 ? -1.515 -26.234 -2.811 1 98 398 ARG B C 1
ATOM 7060 O O . ARG B 1 398 ? -0.953 -26.234 -1.714 1 98 398 ARG B O 1
ATOM 7067 N N . TRP B 1 399 ? -0.979 -25.734 -3.898 1 98.5 399 TRP B N 1
ATOM 7068 C CA . TRP B 1 399 ? 0.267 -24.969 -3.91 1 98.5 399 TRP B CA 1
ATOM 7069 C C . TRP B 1 399 ? 0.12 -23.703 -4.734 1 98.5 399 TRP B C 1
ATOM 7071 O O . TRP B 1 399 ? 0.033 -23.75 -5.965 1 98.5 399 TRP B O 1
ATOM 7081 N N . PHE B 1 400 ? 0.058 -22.562 -4.105 1 98.38 400 PHE B N 1
ATOM 7082 C CA . PHE B 1 400 ? 0.092 -21.297 -4.832 1 98.38 400 PHE B CA 1
ATOM 7083 C C . PHE B 1 400 ? 0.827 -20.234 -4.027 1 98.38 400 PHE B C 1
ATOM 7085 O O . PHE B 1 400 ? 0.915 -20.328 -2.801 1 98.38 400 PHE B O 1
ATOM 7092 N N . ASN B 1 401 ? 1.438 -19.312 -4.672 1 98.5 401 ASN B N 1
ATOM 7093 C CA . ASN B 1 401 ? 2.299 -18.328 -4.02 1 98.5 401 ASN B CA 1
ATOM 7094 C C . ASN B 1 401 ? 2.457 -17.078 -4.871 1 98.5 401 ASN B C 1
ATOM 7096 O O . ASN B 1 401 ? 1.943 -17 -5.988 1 98.5 401 ASN B O 1
ATOM 7100 N N . SER B 1 402 ? 3.166 -16.062 -4.324 1 97.44 402 SER B N 1
ATOM 7101 C CA . SER B 1 402 ? 3.291 -14.758 -4.98 1 97.44 402 SER B CA 1
ATOM 7102 C C . SER B 1 402 ? 4.609 -14.648 -5.738 1 97.44 402 SER B C 1
ATOM 7104 O O . SER B 1 402 ? 4.969 -13.57 -6.219 1 97.44 402 SER B O 1
ATOM 7106 N N . SER B 1 403 ? 5.398 -15.68 -5.852 1 94.44 403 SER B N 1
ATOM 7107 C CA . SER B 1 403 ? 6.699 -15.586 -6.504 1 94.44 403 SER B CA 1
ATOM 7108 C C . SER B 1 403 ? 6.555 -15.508 -8.016 1 94.44 403 SER B C 1
ATOM 7110 O O . SER B 1 403 ? 7.555 -15.453 -8.742 1 94.44 403 SER B O 1
ATOM 7112 N N . THR B 1 404 ? 5.332 -15.438 -8.578 1 91.06 404 THR B N 1
ATOM 7113 C CA . THR B 1 404 ? 5.047 -15.336 -10 1 91.06 404 THR B CA 1
ATOM 7114 C C . THR B 1 404 ? 4.488 -13.953 -10.344 1 91.06 404 THR B C 1
ATOM 7116 O O . THR B 1 404 ? 4.012 -13.234 -9.461 1 91.06 404 THR B O 1
ATOM 7119 N N . GLY B 1 405 ? 4.66 -13.609 -11.57 1 92.5 405 GLY B N 1
ATOM 7120 C CA . GLY B 1 405 ? 4.004 -12.406 -12.062 1 92.5 405 GLY B CA 1
ATOM 7121 C C . GLY B 1 405 ? 4.453 -11.148 -11.344 1 92.5 405 GLY B C 1
ATOM 7122 O O . GLY B 1 405 ? 5.621 -10.766 -11.414 1 92.5 405 GLY B O 1
ATOM 7123 N N . TYR B 1 406 ? 3.576 -10.602 -10.508 1 96.31 406 TYR B N 1
ATOM 7124 C CA . TYR B 1 406 ? 3.789 -9.32 -9.852 1 96.31 406 TYR B CA 1
ATOM 7125 C C . TYR B 1 406 ? 4.824 -9.438 -8.742 1 96.31 406 TYR B C 1
ATOM 7127 O O . TYR B 1 406 ? 5.523 -8.469 -8.43 1 96.31 406 TYR B O 1
ATOM 7135 N N . GLY B 1 407 ? 4.969 -10.602 -8.125 1 96.38 407 GLY B N 1
ATOM 7136 C CA . GLY B 1 407 ? 6.078 -10.891 -7.227 1 96.38 407 GLY B CA 1
ATOM 7137 C C . GLY B 1 407 ? 6.062 -10.039 -5.973 1 96.38 407 GLY B C 1
ATOM 7138 O O . GLY B 1 407 ? 7.059 -9.398 -5.637 1 96.38 407 GLY B O 1
ATOM 7139 N N . THR B 1 408 ? 5.035 -10.078 -5.145 1 97.19 408 THR B N 1
ATOM 7140 C CA . THR B 1 408 ? 4.887 -9.227 -3.971 1 97.19 408 THR B CA 1
ATOM 7141 C C . THR B 1 408 ? 5.449 -9.914 -2.73 1 97.19 408 THR B C 1
ATOM 7143 O O . THR B 1 408 ? 5.484 -11.148 -2.658 1 97.19 408 THR B O 1
ATOM 7146 N N . LEU B 1 409 ? 5.93 -9.18 -1.796 1 97.75 409 LEU B N 1
ATOM 7147 C CA . LEU B 1 409 ? 6.195 -9.633 -0.437 1 97.75 409 LEU B CA 1
ATOM 7148 C C . LEU B 1 409 ? 5 -9.375 0.469 1 97.75 409 LEU B C 1
ATOM 7150 O O . LEU B 1 409 ? 4.281 -8.391 0.287 1 97.75 409 LEU B O 1
ATOM 7154 N N . GLY B 1 410 ? 4.781 -10.219 1.436 1 98.5 410 GLY B N 1
ATOM 7155 C CA . GLY B 1 410 ? 3.707 -10.031 2.398 1 98.5 410 GLY B CA 1
ATOM 7156 C C . GLY B 1 410 ? 2.426 -10.742 2.012 1 98.5 410 GLY B C 1
ATOM 7157 O O . GLY B 1 410 ? 1.45 -10.727 2.766 1 98.5 410 GLY B O 1
ATOM 7158 N N . TYR B 1 411 ? 2.383 -11.453 0.931 1 98.81 411 TYR B N 1
ATOM 7159 C CA . TYR B 1 411 ? 1.225 -12.117 0.345 1 98.81 411 TYR B CA 1
ATOM 7160 C C . TYR B 1 411 ? 0.824 -13.344 1.163 1 98.81 411 TYR B C 1
ATOM 7162 O O . TYR B 1 411 ? -0.36 -13.555 1.429 1 98.81 411 TYR B O 1
ATOM 7170 N N . GLY B 1 412 ? 1.735 -14.172 1.583 1 98.88 412 GLY B N 1
ATOM 7171 C CA . GLY B 1 412 ? 1.525 -15.531 2.061 1 98.88 412 GLY B CA 1
ATOM 7172 C C . GLY B 1 412 ? 0.576 -15.609 3.24 1 98.88 412 GLY B C 1
ATOM 7173 O O . GLY B 1 412 ? -0.335 -16.438 3.258 1 98.88 412 GLY B O 1
ATOM 7174 N N . LEU B 1 413 ? 0.733 -14.75 4.219 1 98.94 413 LEU B N 1
ATOM 7175 C CA . LEU B 1 413 ? -0.043 -14.812 5.453 1 98.94 413 LEU B CA 1
ATOM 7176 C C . LEU B 1 413 ? -1.5 -14.438 5.199 1 98.94 413 LEU B C 1
ATOM 7178 O O . LEU B 1 413 ? -2.398 -15.258 5.418 1 98.94 413 LEU B O 1
ATOM 7182 N N . PRO B 1 414 ? -1.821 -13.242 4.625 1 98.94 414 PRO B N 1
ATOM 7183 C CA . PRO B 1 414 ? -3.238 -12.93 4.426 1 98.94 414 PRO B CA 1
ATOM 7184 C C . PRO B 1 414 ? -3.908 -13.859 3.414 1 98.94 414 PRO B C 1
ATOM 7186 O O . PRO B 1 414 ? -5.078 -14.211 3.576 1 98.94 414 PRO B O 1
ATOM 7189 N N . ALA B 1 415 ? -3.197 -14.25 2.357 1 98.94 415 ALA B N 1
ATOM 7190 C CA . ALA B 1 415 ? -3.781 -15.164 1.382 1 98.94 415 ALA B CA 1
ATOM 7191 C C . ALA B 1 415 ? -4.117 -16.516 2.023 1 98.94 415 ALA B C 1
ATOM 7193 O O . ALA B 1 415 ? -5.125 -17.125 1.686 1 98.94 415 ALA B O 1
ATOM 7194 N N . ALA B 1 416 ? -3.238 -17 2.934 1 98.94 416 ALA B N 1
ATOM 7195 C CA . ALA B 1 416 ? -3.516 -18.234 3.66 1 98.94 416 ALA B CA 1
ATOM 7196 C C . ALA B 1 416 ? -4.777 -18.094 4.508 1 98.94 416 ALA B C 1
ATOM 7198 O O . ALA B 1 416 ? -5.574 -19.047 4.598 1 98.94 416 ALA B O 1
ATOM 7199 N N . ILE B 1 417 ? -4.969 -16.938 5.152 1 98.94 417 ILE B N 1
ATOM 7200 C CA . ILE B 1 417 ? -6.172 -16.688 5.934 1 98.94 417 ILE B CA 1
ATOM 7201 C C . ILE B 1 417 ? -7.402 -16.797 5.035 1 98.94 417 ILE B C 1
ATOM 7203 O O . ILE B 1 417 ? -8.367 -17.484 5.371 1 98.94 417 ILE B O 1
ATOM 7207 N N . GLY B 1 418 ? -7.355 -16.109 3.848 1 98.94 418 GLY B N 1
ATOM 7208 C CA . GLY B 1 418 ? -8.453 -16.203 2.898 1 98.94 418 GLY B CA 1
ATOM 7209 C C . GLY B 1 418 ? -8.734 -17.609 2.436 1 98.94 418 GLY B C 1
ATOM 7210 O O . GLY B 1 418 ? -9.891 -18.016 2.336 1 98.94 418 GLY B O 1
ATOM 7211 N N . ALA B 1 419 ? -7.645 -18.359 2.174 1 98.88 419 ALA B N 1
ATOM 7212 C CA . ALA B 1 419 ? -7.77 -19.75 1.721 1 98.88 419 ALA B CA 1
ATOM 7213 C C . ALA B 1 419 ? -8.469 -20.609 2.771 1 98.88 419 ALA B C 1
ATOM 7215 O O . ALA B 1 419 ? -9.352 -21.406 2.443 1 98.88 419 ALA B O 1
ATOM 7216 N N . ARG B 1 420 ? -8.055 -20.453 4.047 1 98.81 420 ARG B N 1
ATOM 7217 C CA . ARG B 1 420 ? -8.648 -21.234 5.133 1 98.81 420 ARG B CA 1
ATOM 7218 C C . ARG B 1 420 ? -10.117 -20.875 5.32 1 98.81 420 ARG B C 1
ATOM 7220 O O . ARG B 1 420 ? -10.945 -21.734 5.609 1 98.81 420 ARG B O 1
ATOM 7227 N N . LEU B 1 421 ? -10.477 -19.609 5.188 1 98.75 421 LEU B N 1
ATOM 7228 C CA . LEU B 1 421 ? -11.867 -19.172 5.301 1 98.75 421 LEU B CA 1
ATOM 7229 C C . LEU B 1 421 ? -12.727 -19.812 4.215 1 98.75 421 LEU B C 1
ATOM 7231 O O . LEU B 1 421 ? -13.891 -20.141 4.453 1 98.75 421 LEU B O 1
ATOM 7235 N N . ALA B 1 422 ? -12.164 -20.016 3.018 1 98.56 422 ALA B N 1
ATOM 7236 C CA . ALA B 1 422 ? -12.883 -20.594 1.885 1 98.56 422 ALA B CA 1
ATOM 7237 C C . ALA B 1 422 ? -13.133 -22.078 2.09 1 98.56 422 ALA B C 1
ATOM 7239 O O . ALA B 1 422 ? -14.156 -22.609 1.651 1 98.56 422 ALA B O 1
ATOM 7240 N N . GLU B 1 423 ? -12.148 -22.781 2.727 1 98.25 423 GLU B N 1
ATOM 7241 C CA . GLU B 1 423 ? -12.25 -24.203 3.041 1 98.25 423 GLU B CA 1
ATOM 7242 C C . GLU B 1 423 ? -11.75 -24.484 4.457 1 98.25 423 GLU B C 1
ATOM 7244 O O . GLU B 1 423 ? -10.625 -24.953 4.641 1 98.25 423 GLU B O 1
ATOM 7249 N N . PRO B 1 424 ? -12.609 -24.375 5.445 1 96.81 424 PRO B N 1
ATOM 7250 C CA . PRO B 1 424 ? -12.211 -24.391 6.855 1 96.81 424 PRO B CA 1
ATOM 7251 C C . PRO B 1 424 ? -11.703 -25.75 7.312 1 96.81 424 PRO B C 1
ATOM 7253 O O . PRO B 1 424 ? -11.062 -25.859 8.359 1 96.81 424 PRO B O 1
ATOM 7256 N N . THR B 1 425 ? -11.891 -26.797 6.516 1 95.94 425 THR B N 1
ATOM 7257 C CA . THR B 1 425 ? -11.57 -28.141 6.977 1 95.94 425 THR B CA 1
ATOM 7258 C C . THR B 1 425 ? -10.164 -28.547 6.52 1 95.94 425 THR B C 1
ATOM 7260 O O . THR B 1 425 ? -9.594 -29.5 7.039 1 95.94 425 THR B O 1
ATOM 7263 N N . ARG B 1 426 ? -9.586 -27.891 5.559 1 97.12 426 ARG B N 1
ATOM 7264 C CA . ARG B 1 426 ? -8.273 -28.266 5.047 1 97.12 426 ARG B CA 1
ATOM 7265 C C . ARG B 1 426 ? -7.164 -27.531 5.793 1 97.12 426 ARG B C 1
ATOM 7267 O O . ARG B 1 426 ? -7.234 -26.312 5.969 1 97.12 426 ARG B O 1
ATOM 7274 N N . PRO B 1 427 ? -6.117 -28.266 6.27 1 98.38 427 PRO B N 1
ATOM 7275 C CA . PRO B 1 427 ? -4.969 -27.562 6.844 1 98.38 427 PRO B CA 1
ATOM 7276 C C . PRO B 1 427 ? -4.293 -26.625 5.848 1 98.38 427 PRO B C 1
ATOM 7278 O O . PRO B 1 427 ? -4.141 -26.969 4.672 1 98.38 427 PRO B O 1
ATOM 7281 N N . VAL B 1 428 ? -4.016 -25.453 6.277 1 98.88 428 VAL B N 1
ATOM 7282 C CA . VAL B 1 428 ? -3.342 -24.453 5.441 1 98.88 428 VAL B CA 1
ATOM 7283 C C . VAL B 1 428 ? -2.027 -24.031 6.098 1 98.88 428 VAL B C 1
ATOM 7285 O O . VAL B 1 428 ? -1.999 -23.703 7.281 1 98.88 428 VAL B O 1
ATOM 7288 N N . ILE B 1 429 ? -0.935 -24.078 5.371 1 98.88 429 ILE B N 1
ATOM 7289 C CA . ILE B 1 429 ? 0.39 -23.656 5.82 1 98.88 429 ILE B CA 1
ATOM 7290 C C . ILE B 1 429 ? 0.851 -22.438 5.012 1 98.88 429 ILE B C 1
ATOM 7292 O O . ILE B 1 429 ? 0.985 -22.516 3.787 1 98.88 429 ILE B O 1
ATOM 7296 N N . SER B 1 430 ? 0.995 -21.359 5.676 1 98.94 430 SER B N 1
ATOM 7297 C CA . SER B 1 430 ? 1.601 -20.156 5.082 1 98.94 430 SER B CA 1
ATOM 7298 C C . SER B 1 430 ? 3.123 -20.234 5.125 1 98.94 430 SER B C 1
ATOM 7300 O O . SER B 1 430 ? 3.713 -20.391 6.195 1 98.94 430 SER B O 1
ATOM 7302 N N . LEU B 1 431 ? 3.771 -20.203 3.986 1 98.94 431 LEU B N 1
ATOM 7303 C CA . LEU B 1 431 ? 5.227 -20.188 3.891 1 98.94 431 LEU B CA 1
ATOM 7304 C C . LEU B 1 431 ? 5.754 -18.766 3.834 1 98.94 431 LEU B C 1
ATOM 7306 O O . LEU B 1 431 ? 5.539 -18.062 2.846 1 98.94 431 LEU B O 1
ATOM 7310 N N . MET B 1 432 ? 6.469 -18.375 4.891 1 98.69 432 MET B N 1
ATOM 7311 C CA . MET B 1 432 ? 6.898 -16.984 5.016 1 98.69 432 MET B CA 1
ATOM 7312 C C . MET B 1 432 ? 8.391 -16.906 5.328 1 98.69 432 MET B C 1
ATOM 7314 O O . MET B 1 432 ? 8.93 -17.766 6.016 1 98.69 432 MET B O 1
ATOM 7318 N N . GLY B 1 433 ? 9.086 -15.875 4.781 1 98.38 433 GLY B N 1
ATOM 7319 C CA . GLY B 1 433 ? 10.398 -15.461 5.254 1 98.38 433 GLY B CA 1
ATOM 7320 C C . GLY B 1 433 ? 10.336 -14.398 6.332 1 98.38 433 GLY B C 1
ATOM 7321 O O . GLY B 1 433 ? 9.32 -13.719 6.488 1 98.38 433 GLY B O 1
ATOM 7322 N N . ASP B 1 434 ? 11.484 -14.242 7.059 1 98.12 434 ASP B N 1
ATOM 7323 C CA . ASP B 1 434 ? 11.531 -13.305 8.172 1 98.12 434 ASP B CA 1
ATOM 7324 C C . ASP B 1 434 ? 11.391 -11.867 7.68 1 98.12 434 ASP B C 1
ATOM 7326 O O . ASP B 1 434 ? 10.797 -11.023 8.367 1 98.12 434 ASP B O 1
ATOM 7330 N N . GLY B 1 435 ? 11.938 -11.531 6.508 1 97.75 435 GLY B N 1
ATOM 7331 C CA . GLY B 1 435 ? 11.719 -10.211 5.945 1 97.75 435 GLY B CA 1
ATOM 7332 C C . GLY B 1 435 ? 10.305 -10 5.434 1 97.75 435 GLY B C 1
ATOM 7333 O O . GLY B 1 435 ? 9.656 -9.008 5.762 1 97.75 435 GLY B O 1
ATOM 7334 N N . GLY B 1 436 ? 9.773 -11 4.676 1 98 436 GLY B N 1
ATOM 7335 C CA . GLY B 1 436 ? 8.492 -10.898 4 1 98 436 GLY B CA 1
ATOM 7336 C C . GLY B 1 436 ? 7.316 -10.836 4.961 1 98 436 GLY B C 1
ATOM 7337 O O . GLY B 1 436 ? 6.352 -10.109 4.715 1 98 436 GLY B O 1
ATOM 7338 N N . ILE B 1 437 ? 7.383 -11.523 6.102 1 98.69 437 ILE B N 1
ATOM 7339 C CA . ILE B 1 437 ? 6.242 -11.602 7.004 1 98.69 437 ILE B CA 1
ATOM 7340 C C . ILE B 1 437 ? 5.984 -10.227 7.625 1 98.69 437 ILE B C 1
ATOM 7342 O O . ILE B 1 437 ? 4.863 -9.93 8.047 1 98.69 437 ILE B O 1
ATOM 7346 N N . GLN B 1 438 ? 7.004 -9.391 7.684 1 98.62 438 GLN B N 1
ATOM 7347 C CA . GLN B 1 438 ? 6.883 -8.086 8.328 1 98.62 438 GLN B CA 1
ATOM 7348 C C . GLN B 1 438 ? 6.031 -7.133 7.488 1 98.62 438 GLN B C 1
ATOM 7350 O O . GLN B 1 438 ? 5.594 -6.09 7.977 1 98.62 438 GLN B O 1
ATOM 7355 N N . PHE B 1 439 ? 5.785 -7.461 6.207 1 98.69 439 PHE B N 1
ATOM 7356 C CA . PHE B 1 439 ? 4.945 -6.637 5.348 1 98.69 439 PHE B CA 1
ATOM 7357 C C . PHE B 1 439 ? 3.492 -6.684 5.801 1 98.69 439 PHE B C 1
ATOM 7359 O O . PHE B 1 439 ? 2.73 -5.746 5.562 1 98.69 439 PHE B O 1
ATOM 7366 N N . THR B 1 440 ? 3.033 -7.805 6.395 1 98.75 440 THR B N 1
ATOM 7367 C CA . THR B 1 440 ? 1.622 -7.98 6.719 1 98.75 440 THR B CA 1
ATOM 7368 C C . THR B 1 440 ? 1.463 -8.648 8.086 1 98.75 440 THR B C 1
ATOM 7370 O O . THR B 1 440 ? 0.421 -9.242 8.375 1 98.75 440 THR B O 1
ATOM 7373 N N . LEU B 1 441 ? 2.461 -8.57 8.922 1 98.75 441 LEU B N 1
ATOM 7374 C CA . LEU B 1 441 ? 2.553 -9.25 10.211 1 98.75 441 LEU B CA 1
ATOM 7375 C C . LEU B 1 441 ? 1.318 -8.977 11.062 1 98.75 441 LEU B C 1
ATOM 7377 O O . LEU B 1 441 ? 0.79 -9.883 11.711 1 98.75 441 LEU B O 1
ATOM 7381 N N . PRO B 1 442 ? 0.735 -7.777 11.07 1 98.81 442 PRO B N 1
ATOM 7382 C CA . PRO B 1 442 ? -0.415 -7.488 11.93 1 98.81 442 PRO B CA 1
ATOM 7383 C C . PRO B 1 442 ? -1.657 -8.289 11.547 1 98.81 442 PRO B C 1
ATOM 7385 O O . PRO B 1 442 ? -2.621 -8.344 12.312 1 98.81 442 PRO B O 1
ATOM 7388 N N . GLU B 1 443 ? -1.675 -8.914 10.352 1 98.88 443 GLU B N 1
ATOM 7389 C CA . GLU B 1 443 ? -2.822 -9.719 9.953 1 98.88 443 GLU B CA 1
ATOM 7390 C C . GLU B 1 443 ? -2.967 -10.953 10.844 1 98.88 443 GLU B C 1
ATOM 7392 O O . GLU B 1 443 ? -4.004 -11.609 10.836 1 98.88 443 GLU B O 1
ATOM 7397 N N . LEU B 1 444 ? -1.911 -11.289 11.656 1 98.94 444 LEU B N 1
ATOM 7398 C CA . LEU B 1 444 ? -2.076 -12.312 12.68 1 98.94 444 LEU B CA 1
ATOM 7399 C C . LEU B 1 444 ? -3.258 -11.992 13.594 1 98.94 444 LEU B C 1
ATOM 7401 O O . LEU B 1 444 ? -4.004 -12.891 13.992 1 98.94 444 LEU B O 1
ATOM 7405 N N . ALA B 1 445 ? -3.436 -10.703 13.883 1 98.81 445 ALA B N 1
ATOM 7406 C CA . ALA B 1 445 ? -4.562 -10.273 14.711 1 98.81 445 ALA B CA 1
ATOM 7407 C C . ALA B 1 445 ? -5.891 -10.539 14.008 1 98.81 445 ALA B C 1
ATOM 7409 O O . ALA B 1 445 ? -6.867 -10.938 14.641 1 98.81 445 ALA B O 1
ATOM 7410 N N . SER B 1 446 ? -5.934 -10.25 12.703 1 98.69 446 SER B N 1
ATOM 7411 C CA . SER B 1 446 ? -7.137 -10.523 11.93 1 98.69 446 SER B CA 1
ATOM 7412 C C . SER B 1 446 ? -7.488 -12.008 11.945 1 98.69 446 SER B C 1
ATOM 7414 O O . SER B 1 446 ? -8.664 -12.367 12.039 1 98.69 446 SER B O 1
ATOM 7416 N N . ALA B 1 447 ? -6.469 -12.867 11.797 1 98.88 447 ALA B N 1
ATOM 7417 C CA . ALA B 1 447 ? -6.691 -14.312 11.828 1 98.88 447 ALA B CA 1
ATOM 7418 C C . ALA B 1 447 ? -7.25 -14.75 13.172 1 98.88 447 ALA B C 1
ATOM 7420 O O . ALA B 1 447 ? -8.18 -15.562 13.234 1 98.88 447 ALA B O 1
ATOM 7421 N N . VAL B 1 448 ? -6.645 -14.25 14.266 1 98.88 448 VAL B N 1
ATOM 7422 C CA . VAL B 1 448 ? -7.113 -14.578 15.609 1 98.88 448 VAL B CA 1
ATOM 7423 C C . VAL B 1 448 ? -8.562 -14.125 15.773 1 98.88 448 VAL B C 1
ATOM 7425 O O . VAL B 1 448 ? -9.398 -14.875 16.281 1 98.88 448 VAL B O 1
ATOM 7428 N N . GLU B 1 449 ? -8.836 -12.891 15.328 1 98.62 449 GLU B N 1
ATOM 7429 C CA . GLU B 1 449 ? -10.18 -12.336 15.414 1 98.62 449 GLU B CA 1
ATOM 7430 C C . GLU B 1 449 ? -11.188 -13.203 14.672 1 98.62 449 GLU B C 1
ATOM 7432 O O . GLU B 1 449 ? -12.289 -13.461 15.172 1 98.62 449 GLU B O 1
ATOM 7437 N N . ALA B 1 450 ? -10.805 -13.641 13.508 1 98.38 450 ALA B N 1
ATOM 7438 C CA . ALA B 1 450 ? -11.695 -14.43 12.656 1 98.38 450 ALA B CA 1
ATOM 7439 C C . ALA B 1 450 ? -11.703 -15.898 13.078 1 98.38 450 ALA B C 1
ATOM 7441 O O . ALA B 1 450 ? -12.398 -16.719 12.492 1 98.38 450 ALA B O 1
ATOM 7442 N N . ARG B 1 451 ? -10.859 -16.281 14.07 1 98.12 451 ARG B N 1
ATOM 7443 C CA . ARG B 1 451 ? -10.727 -17.656 14.578 1 98.12 451 ARG B CA 1
ATOM 7444 C C . ARG B 1 451 ? -10.289 -18.609 13.469 1 98.12 451 ARG B C 1
ATOM 7446 O O . ARG B 1 451 ? -10.914 -19.641 13.266 1 98.12 451 ARG B O 1
ATOM 7453 N N . VAL B 1 452 ? -9.312 -18.172 12.773 1 98.19 452 VAL B N 1
ATOM 7454 C CA . VAL B 1 452 ? -8.766 -18.953 11.664 1 98.19 452 VAL B CA 1
ATOM 7455 C C . VAL B 1 452 ? -7.496 -19.672 12.109 1 98.19 452 VAL B C 1
ATOM 7457 O O . VAL B 1 452 ? -6.516 -19.031 12.492 1 98.19 452 VAL B O 1
ATOM 7460 N N . GLY B 1 453 ? -7.531 -21 12.07 1 98.44 453 GLY B N 1
ATOM 7461 C CA . GLY B 1 453 ? -6.367 -21.797 12.422 1 98.44 453 GLY B CA 1
ATOM 7462 C C . GLY B 1 453 ? -5.5 -22.156 11.234 1 98.44 453 GLY B C 1
ATOM 7463 O O . GLY B 1 453 ? -5.805 -23.094 10.492 1 98.44 453 GLY B O 1
ATOM 7464 N N . ILE B 1 454 ? -4.438 -21.422 11.023 1 98.81 454 ILE B N 1
ATOM 7465 C CA . ILE B 1 454 ? -3.432 -21.75 10.016 1 98.81 454 ILE B CA 1
ATOM 7466 C C . ILE B 1 454 ? -2.072 -21.938 10.688 1 98.81 454 ILE B C 1
ATOM 7468 O O . ILE B 1 454 ? -1.877 -21.531 11.836 1 98.81 454 ILE B O 1
ATOM 7472 N N . VAL B 1 455 ? -1.185 -22.594 10 1 98.94 455 VAL B N 1
ATOM 7473 C CA . VAL B 1 455 ? 0.21 -22.672 10.422 1 98.94 455 VAL B CA 1
ATOM 7474 C C . VAL B 1 455 ? 1.051 -21.688 9.609 1 98.94 455 VAL B C 1
ATOM 7476 O O . VAL B 1 455 ? 0.974 -21.672 8.375 1 98.94 455 VAL B O 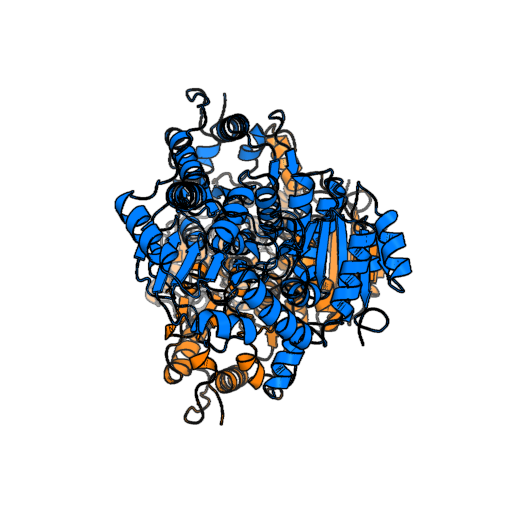1
ATOM 7479 N N . VAL B 1 456 ? 1.709 -20.844 10.289 1 98.94 456 VAL B N 1
ATOM 7480 C CA . VAL B 1 456 ? 2.711 -20 9.641 1 98.94 456 VAL B CA 1
ATOM 7481 C C . VAL B 1 456 ? 4.098 -20.609 9.812 1 98.94 456 VAL B C 1
ATOM 7483 O O . VAL B 1 456 ? 4.645 -20.625 10.922 1 98.94 456 VAL B O 1
ATOM 7486 N N . LEU B 1 457 ? 4.605 -21.156 8.766 1 98.94 457 LEU B N 1
ATOM 7487 C CA . LEU B 1 457 ? 5.973 -21.656 8.75 1 98.94 457 LEU B CA 1
ATOM 7488 C C . LEU B 1 457 ? 6.957 -20.562 8.375 1 98.94 457 LEU B C 1
ATOM 7490 O O . LEU B 1 457 ? 7.082 -20.203 7.199 1 98.94 457 LEU B O 1
ATOM 7494 N N . LEU B 1 458 ? 7.68 -20.078 9.336 1 98.88 458 LEU B N 1
ATOM 7495 C CA . LEU B 1 458 ? 8.57 -18.938 9.164 1 98.88 458 LEU B CA 1
ATOM 7496 C C . LEU B 1 458 ? 10.008 -19.391 8.953 1 98.88 458 LEU B C 1
ATOM 7498 O O . LEU B 1 458 ? 10.648 -19.891 9.883 1 98.88 458 LEU B O 1
ATOM 7502 N N . TRP B 1 459 ? 10.469 -19.297 7.742 1 98.62 459 TRP B N 1
ATOM 7503 C CA . TRP B 1 459 ? 11.867 -19.547 7.41 1 98.62 459 TRP B CA 1
ATOM 7504 C C . TRP B 1 459 ? 12.727 -18.328 7.742 1 98.62 459 TRP B C 1
ATOM 7506 O O . TRP B 1 459 ? 12.648 -17.297 7.066 1 98.62 459 TRP B O 1
ATOM 7516 N N . ASN B 1 460 ? 13.57 -18.438 8.742 1 98.31 460 ASN B N 1
ATOM 7517 C CA . ASN B 1 460 ? 14.32 -17.281 9.266 1 98.31 460 ASN B CA 1
ATOM 7518 C C . ASN B 1 460 ? 15.797 -17.375 8.898 1 98.31 460 ASN B C 1
ATOM 7520 O O . ASN B 1 460 ? 16.547 -18.156 9.492 1 98.31 460 ASN B O 1
ATOM 7524 N N . ASN B 1 461 ? 16.219 -16.594 7.98 1 97.12 461 ASN B N 1
ATOM 7525 C CA . ASN B 1 461 ? 17.641 -16.516 7.645 1 97.12 461 ASN B CA 1
ATOM 7526 C C . ASN B 1 461 ? 18.234 -15.188 8.109 1 97.12 461 ASN B C 1
ATOM 7528 O O . ASN B 1 461 ? 19.312 -14.797 7.652 1 97.12 461 ASN B O 1
ATOM 7532 N N . GLN B 1 462 ? 17.516 -14.406 8.875 1 96.56 462 GLN B N 1
ATOM 7533 C CA . GLN B 1 462 ? 17.938 -13.188 9.539 1 96.56 462 GLN B CA 1
ATOM 7534 C C . GLN B 1 462 ? 18.266 -12.086 8.531 1 96.56 462 GLN B C 1
ATOM 7536 O O . GLN B 1 462 ? 19.297 -11.422 8.633 1 96.56 462 GLN B O 1
ATOM 7541 N N . GLY B 1 463 ? 17.406 -11.93 7.605 1 96.69 463 GLY B N 1
ATOM 7542 C CA . GLY B 1 463 ? 17.562 -10.867 6.625 1 96.69 463 GLY B CA 1
ATOM 7543 C C . GLY B 1 463 ? 16.969 -11.219 5.273 1 96.69 463 GLY B C 1
ATOM 7544 O O . GLY B 1 463 ? 16.172 -12.148 5.16 1 96.69 463 GLY B O 1
ATOM 7545 N N . TYR B 1 464 ? 17.25 -10.367 4.27 1 96.88 464 TYR B N 1
ATOM 7546 C CA . TYR B 1 464 ? 16.891 -10.648 2.885 1 96.88 464 TYR B CA 1
ATOM 7547 C C . TYR B 1 464 ? 17.969 -11.469 2.191 1 96.88 464 TYR B C 1
ATOM 7549 O O . TYR B 1 464 ? 18.719 -10.953 1.355 1 96.88 464 TYR B O 1
ATOM 7557 N N . GLY B 1 465 ? 17.969 -12.742 2.547 1 94.88 465 GLY B N 1
ATOM 7558 C CA . GLY B 1 465 ? 19.062 -13.617 2.137 1 94.88 465 GLY B CA 1
ATOM 7559 C C . GLY B 1 465 ? 19.203 -13.719 0.631 1 94.88 465 GLY B C 1
ATOM 7560 O O . GLY B 1 465 ? 20.328 -13.75 0.113 1 94.88 465 GLY B O 1
ATOM 7561 N N . GLU B 1 466 ? 18.125 -13.805 -0.092 1 93.25 466 GLU B N 1
ATOM 7562 C CA . GLU B 1 466 ? 18.172 -13.922 -1.546 1 93.25 466 GLU B CA 1
ATOM 7563 C C . GLU B 1 466 ? 18.75 -12.664 -2.184 1 93.25 466 GLU B C 1
ATOM 7565 O O . GLU B 1 466 ? 19.547 -12.75 -3.129 1 93.25 466 GLU B O 1
ATOM 7570 N N . ILE B 1 467 ? 18.406 -11.508 -1.695 1 95.56 467 ILE B N 1
ATOM 7571 C CA . ILE B 1 467 ? 18.891 -10.242 -2.248 1 95.56 467 ILE B CA 1
ATOM 7572 C C . ILE B 1 467 ? 20.359 -10.047 -1.892 1 95.56 467 ILE B C 1
ATOM 7574 O O . ILE B 1 467 ? 21.125 -9.523 -2.695 1 95.56 467 ILE B O 1
ATOM 7578 N N . LYS B 1 468 ? 20.703 -10.453 -0.675 1 96.38 468 LYS B N 1
ATOM 7579 C CA . LYS B 1 468 ? 22.109 -10.383 -0.27 1 96.38 468 LYS B CA 1
ATOM 7580 C C . LYS B 1 468 ? 23 -11.188 -1.214 1 96.38 468 LYS B C 1
ATOM 7582 O O . LYS B 1 468 ? 24.016 -10.688 -1.698 1 96.38 468 LYS B O 1
ATOM 7587 N N . ARG B 1 469 ? 22.578 -12.445 -1.476 1 94.44 469 ARG B N 1
ATOM 7588 C CA . ARG B 1 469 ? 23.328 -13.297 -2.389 1 94.44 469 ARG B CA 1
ATOM 7589 C C . ARG B 1 469 ? 23.391 -12.688 -3.785 1 94.44 469 ARG B C 1
ATOM 7591 O O . ARG B 1 469 ? 24.422 -12.773 -4.461 1 94.44 469 ARG B O 1
ATOM 7598 N N . TYR B 1 470 ? 22.297 -12.148 -4.176 1 94.06 470 TYR B N 1
ATOM 7599 C CA . TYR B 1 470 ? 22.219 -11.492 -5.48 1 94.06 470 TYR B CA 1
ATOM 7600 C C . TYR B 1 470 ? 23.203 -10.336 -5.566 1 94.06 470 TYR B C 1
ATOM 7602 O O . TYR B 1 470 ? 23.906 -10.18 -6.574 1 94.06 470 TYR B O 1
ATOM 7610 N N . MET B 1 471 ? 23.297 -9.492 -4.543 1 95.94 471 MET B N 1
ATOM 7611 C CA . MET B 1 471 ? 24.266 -8.398 -4.48 1 95.94 471 MET B CA 1
ATOM 7612 C C . MET B 1 471 ? 25.688 -8.93 -4.531 1 95.94 471 MET B C 1
ATOM 7614 O O . MET B 1 471 ? 26.5 -8.453 -5.324 1 95.94 471 MET B O 1
ATOM 7618 N N . GLU B 1 472 ? 25.938 -9.922 -3.771 1 96.56 472 GLU B N 1
ATOM 7619 C CA . GLU B 1 472 ? 27.281 -10.492 -3.689 1 96.56 472 GLU B CA 1
ATOM 7620 C C . GLU B 1 472 ? 27.719 -11.062 -5.035 1 96.56 472 GLU B C 1
ATOM 7622 O O . GLU B 1 472 ? 28.859 -10.867 -5.457 1 96.56 472 GLU B O 1
ATOM 7627 N N . ARG B 1 473 ? 26.828 -11.734 -5.688 1 94.56 473 ARG B N 1
ATOM 7628 C CA . ARG B 1 473 ? 27.141 -12.32 -6.988 1 94.56 473 ARG B CA 1
ATOM 7629 C C . ARG B 1 473 ? 27.5 -11.242 -8.008 1 94.56 473 ARG B C 1
ATOM 7631 O O . ARG B 1 473 ? 28.234 -11.5 -8.953 1 94.56 473 ARG B O 1
ATOM 7638 N N . ARG B 1 474 ? 27.047 -10.047 -7.785 1 93.62 474 ARG B N 1
ATOM 7639 C CA . ARG B 1 474 ? 27.281 -8.953 -8.711 1 93.62 474 ARG B CA 1
ATOM 7640 C C . ARG B 1 474 ? 28.359 -8.008 -8.18 1 93.62 474 ARG B C 1
ATOM 7642 O O . ARG B 1 474 ? 28.531 -6.898 -8.695 1 93.62 474 ARG B O 1
ATOM 7649 N N . ASP B 1 475 ? 29.016 -8.391 -7.129 1 95.38 475 ASP B N 1
ATOM 7650 C CA . ASP B 1 475 ? 30.094 -7.629 -6.504 1 95.38 475 ASP B CA 1
ATOM 7651 C C . ASP B 1 475 ? 29.594 -6.273 -6.008 1 95.38 475 ASP B C 1
ATOM 7653 O O . ASP B 1 475 ? 30.234 -5.246 -6.219 1 95.38 475 ASP B O 1
ATOM 7657 N N . ILE B 1 476 ? 28.375 -6.273 -5.551 1 95.5 476 ILE B N 1
ATOM 7658 C CA . ILE B 1 476 ? 27.812 -5.102 -4.902 1 95.5 476 ILE B CA 1
ATOM 7659 C C . ILE B 1 476 ? 27.859 -5.27 -3.385 1 95.5 476 ILE B C 1
ATOM 7661 O O . ILE B 1 476 ? 27.469 -6.316 -2.857 1 95.5 476 ILE B O 1
ATOM 7665 N N . THR B 1 477 ? 28.391 -4.258 -2.643 1 96.06 477 THR B N 1
ATOM 7666 C CA . THR B 1 477 ? 28.422 -4.301 -1.186 1 96.06 477 THR B CA 1
ATOM 7667 C C . THR B 1 477 ? 27 -4.375 -0.622 1 96.06 477 THR B C 1
ATOM 7669 O O . THR B 1 477 ? 26.156 -3.539 -0.94 1 96.06 477 THR B O 1
ATOM 7672 N N . PRO B 1 478 ? 26.688 -5.391 0.168 1 95.94 478 PRO B N 1
ATOM 7673 C CA . PRO B 1 478 ? 25.328 -5.527 0.712 1 95.94 478 PRO B CA 1
ATOM 7674 C C . PRO B 1 478 ? 24.922 -4.336 1.577 1 95.94 478 PRO B C 1
ATOM 7676 O O . PRO B 1 478 ? 25.641 -3.973 2.512 1 95.94 478 PRO B O 1
ATOM 7679 N N . VAL B 1 479 ? 23.875 -3.676 1.218 1 96 479 VAL B N 1
ATOM 7680 C CA . VAL B 1 479 ? 23.266 -2.594 1.972 1 96 479 VAL B CA 1
ATOM 7681 C C . VAL B 1 479 ? 21.766 -2.861 2.121 1 96 479 VAL B C 1
ATOM 7683 O O . VAL B 1 479 ? 21.078 -3.195 1.146 1 96 479 VAL B O 1
ATOM 7686 N N . GLY B 1 480 ? 21.266 -2.795 3.334 1 96.06 480 GLY B N 1
ATOM 7687 C CA . GLY B 1 480 ? 19.844 -2.869 3.58 1 96.06 480 GLY B CA 1
ATOM 7688 C C . GLY B 1 480 ? 19.312 -4.289 3.592 1 96.06 480 GLY B C 1
ATOM 7689 O O . GLY B 1 480 ? 18.094 -4.508 3.617 1 96.06 480 GLY B O 1
ATOM 7690 N N . VAL B 1 481 ? 20.203 -5.324 3.607 1 97.38 481 VAL 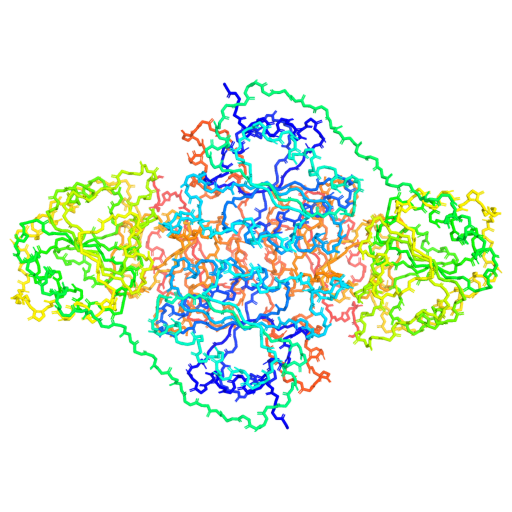B N 1
ATOM 7691 C CA . VAL B 1 481 ? 19.75 -6.703 3.469 1 97.38 481 VAL B CA 1
ATOM 7692 C C . VAL B 1 481 ? 19.969 -7.453 4.781 1 97.38 481 VAL B C 1
ATOM 7694 O O . VAL B 1 481 ? 19.344 -8.492 5.023 1 97.38 481 VAL B O 1
ATOM 7697 N N . ASP B 1 482 ? 20.922 -6.996 5.621 1 96.81 482 ASP B N 1
ATOM 7698 C CA . ASP B 1 482 ? 21.109 -7.535 6.965 1 96.81 482 ASP B CA 1
ATOM 7699 C C . ASP B 1 482 ? 20.266 -6.77 7.984 1 96.81 482 ASP B C 1
ATOM 7701 O O . ASP B 1 482 ? 20.797 -6.125 8.891 1 96.81 482 ASP B O 1
ATOM 7705 N N . ILE B 1 483 ? 18.984 -6.934 7.965 1 96.88 483 ILE B N 1
ATOM 7706 C CA . ILE B 1 483 ? 18.078 -6.141 8.773 1 96.88 483 ILE B CA 1
ATOM 7707 C C . ILE B 1 483 ? 17.969 -6.742 10.172 1 96.88 483 ILE B C 1
ATOM 7709 O O . ILE B 1 483 ? 18.234 -7.926 10.367 1 96.88 483 ILE B O 1
ATOM 7713 N N . TYR B 1 484 ? 17.562 -5.945 11.156 1 98.06 484 TYR B N 1
ATOM 7714 C CA . TYR B 1 484 ? 17.266 -6.395 12.516 1 98.06 484 TYR B CA 1
ATOM 7715 C C . TYR B 1 484 ? 16.172 -7.445 12.508 1 98.06 484 TYR B C 1
ATOM 7717 O O . TYR B 1 484 ? 15.102 -7.234 11.922 1 98.06 484 TYR B O 1
ATOM 7725 N N . THR B 1 485 ? 16.406 -8.578 13.016 1 97.69 485 THR B N 1
ATOM 7726 C CA . THR B 1 485 ? 15.422 -9.641 13.125 1 97.69 485 THR B CA 1
ATOM 7727 C C . THR B 1 485 ? 14.75 -9.617 14.492 1 97.69 485 THR B C 1
ATOM 7729 O O . THR B 1 485 ? 15.391 -9.922 15.508 1 97.69 485 THR B O 1
ATOM 7732 N N . PRO B 1 486 ? 13.516 -9.367 14.562 1 98.25 486 PRO B N 1
ATOM 7733 C CA . PRO B 1 486 ? 12.844 -9.312 15.859 1 98.25 486 PRO B CA 1
ATOM 7734 C C . PRO B 1 486 ? 12.516 -10.703 16.406 1 98.25 486 PRO B C 1
ATOM 7736 O O . PRO B 1 486 ? 12.789 -11.711 15.758 1 98.25 486 PRO B O 1
ATOM 7739 N N . ASP B 1 487 ? 12.094 -10.711 17.688 1 98.81 487 ASP B N 1
ATOM 7740 C CA . ASP B 1 487 ? 11.633 -11.953 18.312 1 98.81 487 ASP B CA 1
ATOM 7741 C C . ASP B 1 487 ? 10.219 -12.305 17.844 1 98.81 487 ASP B C 1
ATOM 7743 O O . ASP B 1 487 ? 9.242 -12.016 18.531 1 98.81 487 ASP B O 1
ATOM 7747 N N . PHE B 1 488 ? 10.188 -13.031 16.75 1 98.88 488 PHE B N 1
ATOM 7748 C CA . PHE B 1 488 ? 8.914 -13.305 16.094 1 98.88 488 PHE B CA 1
ATOM 7749 C C . PHE B 1 488 ? 8.023 -14.164 16.984 1 98.88 488 PHE B C 1
ATOM 7751 O O . PHE B 1 488 ? 6.797 -14.07 16.906 1 98.88 488 PHE B O 1
ATOM 7758 N N . LEU B 1 489 ? 8.57 -15.039 17.797 1 98.88 489 LEU B N 1
ATOM 7759 C CA . LEU B 1 489 ? 7.773 -15.875 18.688 1 98.88 489 LEU B CA 1
ATOM 7760 C C . LEU B 1 489 ? 7.02 -15.023 19.703 1 98.88 489 LEU B C 1
ATOM 7762 O O . LEU B 1 489 ? 5.812 -15.195 19.891 1 98.88 489 LEU B O 1
ATOM 7766 N N . THR B 1 490 ? 7.758 -14.078 20.328 1 98.94 490 THR B N 1
ATOM 7767 C CA . THR B 1 490 ? 7.145 -13.156 21.281 1 98.94 490 THR B CA 1
ATOM 7768 C C . THR B 1 490 ? 6.078 -12.312 20.594 1 98.94 490 THR B C 1
ATOM 7770 O O . THR B 1 490 ? 4.98 -12.133 21.141 1 98.94 490 THR B O 1
ATOM 7773 N N . ILE B 1 491 ? 6.383 -11.844 19.438 1 98.94 491 ILE B N 1
ATOM 7774 C CA . ILE B 1 491 ? 5.465 -11 18.688 1 98.94 491 ILE B CA 1
ATOM 7775 C C . ILE B 1 491 ? 4.188 -11.773 18.375 1 98.94 491 ILE B C 1
ATOM 7777 O O . ILE B 1 491 ? 3.08 -11.281 18.609 1 98.94 491 ILE B O 1
ATOM 7781 N N . ALA B 1 492 ? 4.348 -12.969 17.828 1 98.94 492 ALA B N 1
ATOM 7782 C CA . ALA B 1 492 ? 3.188 -13.781 17.484 1 98.94 492 ALA B CA 1
ATOM 7783 C C . ALA B 1 492 ? 2.316 -14.047 18.703 1 98.94 492 ALA B C 1
ATOM 7785 O O . ALA B 1 492 ? 1.088 -13.977 18.625 1 98.94 492 ALA B O 1
ATOM 7786 N N . ARG B 1 493 ? 2.928 -14.398 19.828 1 98.88 493 ARG B N 1
ATOM 7787 C CA . ARG B 1 493 ? 2.172 -14.617 21.062 1 98.88 493 ARG B CA 1
ATOM 7788 C C . ARG B 1 493 ? 1.434 -13.352 21.484 1 98.88 493 ARG B C 1
ATOM 7790 O O . ARG B 1 493 ? 0.309 -13.414 21.984 1 98.88 493 ARG B O 1
ATOM 7797 N N . GLY B 1 494 ? 2.092 -12.219 21.266 1 98.88 494 GLY B N 1
ATOM 7798 C CA . GLY B 1 494 ? 1.438 -10.953 21.531 1 98.88 494 GLY B CA 1
ATOM 7799 C C . GLY B 1 494 ? 0.188 -10.727 20.703 1 98.88 494 GLY B C 1
ATOM 7800 O O . GLY B 1 494 ? -0.752 -10.07 21.156 1 98.88 494 GLY B O 1
ATOM 7801 N N . PHE B 1 495 ? 0.173 -11.289 19.547 1 98.88 495 PHE B N 1
ATOM 7802 C CA . PHE B 1 495 ? -0.98 -11.164 18.672 1 98.88 495 PHE B CA 1
ATOM 7803 C C . PHE B 1 495 ? -2.043 -12.195 19.016 1 98.88 495 PHE B C 1
ATOM 7805 O O . PHE B 1 495 ? -3.111 -12.227 18.406 1 98.88 495 PHE B O 1
ATOM 7812 N N . GLY B 1 496 ? -1.796 -13.062 19.922 1 98.75 496 GLY B N 1
ATOM 7813 C CA . GLY B 1 496 ? -2.773 -14.055 20.344 1 98.75 496 GLY B CA 1
ATOM 7814 C C . GLY B 1 496 ? -2.574 -15.406 19.672 1 98.75 496 GLY B C 1
ATOM 7815 O O . GLY B 1 496 ? -3.422 -16.297 19.797 1 98.75 496 GLY B O 1
ATOM 7816 N N . CYS B 1 497 ? -1.434 -15.633 19.016 1 98.81 497 CYS B N 1
ATOM 7817 C CA . CYS B 1 497 ? -1.116 -16.891 18.344 1 98.81 497 CYS B CA 1
ATOM 7818 C C . CYS B 1 497 ? -0.342 -17.828 19.266 1 98.81 497 CYS B C 1
ATOM 7820 O O . CYS B 1 497 ? 0.125 -17.406 20.328 1 98.81 497 CYS B O 1
ATOM 7822 N N . LEU B 1 498 ? -0.295 -19.078 18.922 1 98.75 498 LEU B N 1
ATOM 7823 C CA . LEU B 1 498 ? 0.764 -19.953 19.422 1 98.75 498 LEU B CA 1
ATOM 7824 C C . LEU B 1 498 ? 2.041 -19.766 18.609 1 98.75 498 LEU B C 1
ATOM 7826 O O . LEU B 1 498 ? 1.989 -19.375 17.438 1 98.75 498 LEU B O 1
ATOM 7830 N N . ALA B 1 499 ? 3.125 -19.969 19.266 1 98.88 499 ALA B N 1
ATOM 7831 C CA . ALA B 1 499 ? 4.395 -19.766 18.562 1 98.88 499 ALA B CA 1
ATOM 7832 C C . ALA B 1 499 ? 5.496 -20.625 19.172 1 98.88 499 ALA B C 1
ATOM 7834 O O . ALA B 1 499 ? 5.633 -20.703 20.406 1 98.88 499 ALA B O 1
ATOM 7835 N N . GLU B 1 500 ? 6.207 -21.297 18.359 1 98.81 500 GLU B N 1
ATOM 7836 C CA . GLU B 1 500 ? 7.293 -22.156 18.828 1 98.81 500 GLU B CA 1
ATOM 7837 C C . GLU B 1 500 ? 8.398 -22.25 17.781 1 98.81 500 GLU B C 1
ATOM 7839 O O . GLU B 1 500 ? 8.141 -22.141 16.578 1 98.81 500 GLU B O 1
ATOM 7844 N N . ARG B 1 501 ? 9.609 -22.375 18.234 1 98.69 501 ARG B N 1
ATOM 7845 C CA . ARG B 1 501 ? 10.727 -22.688 17.344 1 98.69 501 ARG B CA 1
ATOM 7846 C C . ARG B 1 501 ? 10.906 -24.203 17.219 1 98.69 501 ARG B C 1
ATOM 7848 O O . ARG B 1 501 ? 11.055 -24.906 18.219 1 98.69 501 ARG B O 1
ATOM 7855 N N . ALA B 1 502 ? 10.836 -24.688 16.016 1 98.81 502 ALA B N 1
ATOM 7856 C CA . ALA B 1 502 ? 11.086 -26.109 15.82 1 98.81 502 ALA B CA 1
ATOM 7857 C C . ALA B 1 502 ? 12.562 -26.438 16 1 98.81 502 ALA B C 1
ATOM 7859 O O . ALA B 1 502 ? 13.43 -25.75 15.461 1 98.81 502 ALA B O 1
ATOM 7860 N N . ARG B 1 503 ? 12.867 -27.484 16.703 1 98.31 503 ARG B N 1
ATOM 7861 C CA . ARG B 1 503 ? 14.242 -27.891 16.969 1 98.31 503 ARG B CA 1
ATOM 7862 C C . ARG B 1 503 ? 14.766 -28.797 15.859 1 98.31 503 ARG B C 1
ATOM 7864 O O . ARG B 1 503 ? 15.961 -28.781 15.555 1 98.31 503 ARG B O 1
ATOM 7871 N N . ASP B 1 504 ? 13.938 -29.609 15.352 1 98.19 504 ASP B N 1
ATOM 7872 C CA . ASP B 1 504 ? 14.227 -30.547 14.273 1 98.19 504 ASP B CA 1
ATOM 7873 C C . ASP B 1 504 ? 12.945 -31.016 13.586 1 98.19 504 ASP B C 1
ATOM 7875 O O . ASP B 1 504 ? 11.859 -30.5 13.883 1 98.19 504 ASP B O 1
ATOM 7879 N N . HIS B 1 505 ? 13.102 -31.969 12.648 1 98.5 505 HIS B N 1
ATOM 7880 C CA . HIS B 1 505 ? 11.969 -32.406 11.852 1 98.5 505 HIS B CA 1
ATOM 7881 C C . HIS B 1 505 ? 10.93 -33.125 12.711 1 98.5 505 HIS B C 1
ATOM 7883 O O . HIS B 1 505 ? 9.727 -32.969 12.5 1 98.5 505 HIS B O 1
ATOM 7889 N N . ALA B 1 506 ? 11.344 -33.906 13.656 1 98.5 506 ALA B N 1
ATOM 7890 C CA . ALA B 1 506 ? 10.422 -34.625 14.539 1 98.5 506 ALA B CA 1
ATOM 7891 C C . ALA B 1 506 ? 9.602 -33.625 15.367 1 98.5 506 ALA B C 1
ATOM 7893 O O . ALA B 1 506 ? 8.391 -33.812 15.539 1 98.5 506 ALA B O 1
ATOM 7894 N N . HIS B 1 507 ? 10.273 -32.719 15.914 1 98.81 507 HIS B N 1
ATOM 7895 C CA . HIS B 1 507 ? 9.578 -31.672 16.672 1 98.81 507 HIS B CA 1
ATOM 7896 C C . HIS B 1 507 ? 8.602 -30.906 15.797 1 98.81 507 HIS B C 1
ATOM 7898 O O . HIS B 1 507 ? 7.492 -30.578 16.234 1 98.81 507 HIS B O 1
ATOM 7904 N N . LEU B 1 508 ? 9.023 -30.5 14.602 1 98.81 508 LEU B N 1
ATOM 7905 C CA . LEU B 1 508 ? 8.141 -29.844 13.641 1 98.81 508 LEU B CA 1
ATOM 7906 C C . LEU B 1 508 ? 6.859 -30.656 13.438 1 98.81 508 LEU B C 1
ATOM 7908 O O . LEU B 1 508 ? 5.758 -30.109 13.477 1 98.81 508 LEU B O 1
ATOM 7912 N N . GLN B 1 509 ? 7.004 -31.922 13.234 1 98.81 509 GLN B N 1
ATOM 7913 C CA . GLN B 1 509 ? 5.848 -32.781 13.031 1 98.81 509 GLN B CA 1
ATOM 7914 C C . GLN B 1 509 ? 4.938 -32.781 14.258 1 98.81 509 GLN B C 1
ATOM 7916 O O . GLN B 1 509 ? 3.711 -32.781 14.125 1 98.81 509 GLN B O 1
ATOM 7921 N N . ALA B 1 510 ? 5.492 -32.812 15.43 1 98.75 510 ALA B N 1
ATOM 7922 C CA . ALA B 1 510 ? 4.707 -32.781 16.656 1 98.75 510 ALA B CA 1
ATOM 7923 C C . ALA B 1 510 ? 3.902 -31.484 16.75 1 98.75 510 ALA B C 1
ATOM 7925 O O . ALA B 1 510 ? 2.725 -31.5 17.109 1 98.75 510 ALA B O 1
ATOM 7926 N N . LEU B 1 511 ? 4.562 -30.391 16.422 1 98.81 511 LEU B N 1
ATOM 7927 C CA . LEU B 1 511 ? 3.895 -29.094 16.453 1 98.81 511 LEU B CA 1
ATOM 7928 C C . LEU B 1 511 ? 2.74 -29.062 15.445 1 98.81 511 LEU B C 1
ATOM 7930 O O . LEU B 1 511 ? 1.67 -28.531 15.75 1 98.81 511 LEU B O 1
ATOM 7934 N N . LEU B 1 512 ? 2.984 -29.594 14.289 1 98.81 512 LEU B N 1
ATOM 7935 C CA . LEU B 1 512 ? 1.96 -29.609 13.25 1 98.81 512 LEU B CA 1
ATOM 7936 C C . LEU B 1 512 ? 0.749 -30.422 13.695 1 98.81 512 LEU B C 1
ATOM 7938 O O . LEU B 1 512 ? -0.393 -30.031 13.445 1 98.81 512 LEU B O 1
ATOM 7942 N N . ARG B 1 513 ? 0.951 -31.578 14.367 1 98 513 ARG B N 1
ATOM 7943 C CA . ARG B 1 513 ? -0.132 -32.438 14.852 1 98 513 ARG B CA 1
ATOM 7944 C C . ARG B 1 513 ? -0.957 -31.719 15.914 1 98 513 ARG B C 1
ATOM 7946 O O . ARG B 1 513 ? -2.162 -31.953 16.031 1 98 513 ARG B O 1
ATOM 7953 N N . GLU B 1 514 ? -0.317 -30.797 16.594 1 96.81 514 GLU B N 1
ATOM 7954 C CA . GLU B 1 514 ? -0.956 -30.156 17.734 1 96.81 514 GLU B CA 1
ATOM 7955 C C . GLU B 1 514 ? -1.461 -28.766 17.375 1 96.81 514 GLU B C 1
ATOM 7957 O O . GLU B 1 514 ? -1.928 -28.016 18.234 1 96.81 514 GLU B O 1
ATOM 7962 N N . ALA B 1 515 ? -1.342 -28.406 16.125 1 97.81 515 ALA B N 1
ATOM 7963 C CA . ALA B 1 515 ? -1.732 -27.062 15.711 1 97.81 515 ALA B CA 1
ATOM 7964 C C . ALA B 1 515 ? -3.205 -26.797 16.016 1 97.81 515 ALA B C 1
ATOM 7966 O O . ALA B 1 515 ? -4.062 -27.641 15.727 1 97.81 515 ALA B O 1
ATOM 7967 N N . PRO B 1 516 ? -3.537 -25.656 16.562 1 97.5 516 PRO B N 1
ATOM 7968 C CA . PRO B 1 516 ? -4.938 -25.344 16.859 1 97.5 516 PRO B CA 1
ATOM 7969 C C . PRO B 1 516 ? -5.746 -25 15.609 1 97.5 516 PRO B C 1
ATOM 7971 O O . PRO B 1 516 ? -5.18 -24.578 14.602 1 97.5 516 PRO B O 1
ATOM 7974 N N . ASP B 1 517 ? -7.07 -25.125 15.703 1 95.94 517 ASP B N 1
ATOM 7975 C CA . ASP B 1 517 ? -7.949 -24.859 14.57 1 95.94 517 ASP B CA 1
ATOM 7976 C C . ASP B 1 517 ? -8.531 -23.453 14.633 1 95.94 517 ASP B C 1
ATOM 7978 O O . ASP B 1 517 ? -9.078 -22.953 13.641 1 95.94 517 ASP B O 1
ATOM 7982 N N . ASP B 1 518 ? -8.383 -22.781 15.742 1 96.88 518 ASP B N 1
ATOM 7983 C CA . ASP B 1 518 ? -9.141 -21.562 15.914 1 96.88 518 ASP B CA 1
ATOM 7984 C C . ASP B 1 518 ? -8.219 -20.344 15.961 1 96.88 518 ASP B C 1
ATOM 7986 O O . ASP B 1 518 ? -8.68 -19.203 16.109 1 96.88 518 ASP B O 1
ATOM 7990 N N . ARG B 1 519 ? -6.887 -20.516 15.914 1 98.12 519 ARG B N 1
ATOM 7991 C CA . ARG B 1 519 ? -5.914 -19.422 15.859 1 98.12 519 ARG B CA 1
ATOM 7992 C C . ARG B 1 519 ? -4.621 -19.875 15.195 1 98.12 519 ARG B C 1
ATOM 7994 O O . ARG B 1 519 ? -4.34 -21.078 15.125 1 98.12 519 ARG B O 1
ATOM 8001 N N . PRO B 1 520 ? -3.785 -18.969 14.734 1 98.81 520 PRO B N 1
ATOM 8002 C CA . PRO B 1 520 ? -2.555 -19.344 14.039 1 98.81 520 PRO B CA 1
ATOM 8003 C C . PRO B 1 520 ? -1.506 -19.938 14.984 1 98.81 520 PRO B C 1
ATOM 8005 O O . PRO B 1 520 ? -1.459 -19.578 16.156 1 98.81 520 PRO B O 1
ATOM 8008 N N . LEU B 1 521 ? -0.773 -20.828 14.492 1 98.94 521 LEU B N 1
ATOM 8009 C CA . LEU B 1 521 ? 0.479 -21.297 15.07 1 98.94 521 LEU B CA 1
ATOM 8010 C C . LEU B 1 521 ? 1.669 -20.875 14.219 1 98.94 521 LEU B C 1
ATOM 8012 O O . LEU B 1 521 ? 1.765 -21.234 13.039 1 98.94 521 LEU B O 1
ATOM 8016 N N . LEU B 1 522 ? 2.484 -20.062 14.797 1 98.94 522 LEU B N 1
ATOM 8017 C CA . LEU B 1 522 ? 3.721 -19.703 14.109 1 98.94 522 LEU B CA 1
ATOM 8018 C C . LEU B 1 522 ? 4.852 -20.641 14.5 1 98.94 522 LEU B C 1
ATOM 8020 O O . LEU B 1 522 ? 5.176 -20.781 15.68 1 98.94 522 LEU B O 1
ATOM 8024 N N . ILE B 1 523 ? 5.418 -21.328 13.547 1 98.94 523 ILE B N 1
ATOM 8025 C CA . ILE B 1 523 ? 6.574 -22.203 13.75 1 98.94 523 ILE B CA 1
ATOM 8026 C C . ILE B 1 523 ? 7.801 -21.594 13.078 1 98.94 523 ILE B C 1
ATOM 8028 O O . ILE B 1 523 ? 7.852 -21.469 11.852 1 98.94 523 ILE B O 1
ATOM 8032 N N . GLU B 1 524 ? 8.766 -21.219 13.828 1 98.88 524 GLU B N 1
ATOM 8033 C CA . GLU B 1 524 ? 10.008 -20.656 13.305 1 98.88 524 GLU B CA 1
ATOM 8034 C C . GLU B 1 524 ? 11.023 -21.75 12.984 1 98.88 524 GLU B C 1
ATOM 8036 O O . GLU B 1 524 ? 11.289 -22.625 13.82 1 98.88 524 GLU B O 1
ATOM 8041 N N . LEU B 1 525 ? 11.516 -21.797 11.797 1 98.69 525 LEU B N 1
ATOM 8042 C CA . LEU B 1 525 ? 12.617 -22.641 11.352 1 98.69 525 LEU B CA 1
ATOM 8043 C C . LEU B 1 525 ? 13.852 -21.797 11.055 1 98.69 525 LEU B C 1
ATOM 8045 O O . LEU B 1 525 ? 13.836 -20.953 10.164 1 98.69 525 LEU B O 1
ATOM 8049 N N . ALA B 1 526 ? 14.945 -22.062 11.766 1 97.5 526 ALA B N 1
ATOM 8050 C CA . ALA B 1 526 ? 16.203 -21.375 11.477 1 97.5 526 ALA B CA 1
ATOM 8051 C C . ALA B 1 526 ? 16.875 -21.969 10.242 1 97.5 526 ALA B C 1
ATOM 8053 O O . ALA B 1 526 ? 16.875 -23.188 10.047 1 97.5 526 ALA B O 1
ATOM 8054 N N . GLU B 1 527 ? 17.297 -21.141 9.367 1 96.56 527 GLU B N 1
ATOM 8055 C CA . GLU B 1 527 ? 18.125 -21.625 8.258 1 96.56 527 GLU B CA 1
ATOM 8056 C C . GLU B 1 527 ? 19.484 -22.109 8.758 1 96.56 527 GLU B C 1
ATOM 8058 O O . GLU B 1 527 ? 20.5 -21.453 8.547 1 96.56 527 GLU B O 1
ATOM 8063 N N . ALA B 1 528 ? 19.547 -23.188 9.367 1 95.94 528 ALA B N 1
ATOM 8064 C CA . ALA B 1 528 ? 20.688 -23.859 10 1 95.94 528 ALA B CA 1
ATOM 8065 C C . ALA B 1 528 ? 20.375 -25.344 10.242 1 95.94 528 ALA B C 1
ATOM 8067 O O . ALA B 1 528 ? 19.234 -25.781 10.102 1 95.94 528 ALA B O 1
ATOM 8068 N N . PRO B 1 529 ? 21.359 -26.219 10.461 1 95.31 529 PRO B N 1
ATOM 8069 C CA . PRO B 1 529 ? 21.047 -27.609 10.828 1 95.31 529 PRO B CA 1
ATOM 8070 C C . PRO B 1 529 ? 20.047 -27.703 11.969 1 95.31 529 PRO B C 1
ATOM 8072 O O . PRO B 1 529 ? 20.094 -26.906 12.914 1 95.31 529 PRO B O 1
ATOM 8075 N N . PRO B 1 530 ? 19.062 -28.547 11.891 1 95.75 530 PRO B N 1
ATOM 8076 C CA . PRO B 1 530 ? 19 -29.656 10.938 1 95.75 530 PRO B CA 1
ATOM 8077 C C . PRO B 1 530 ? 18.172 -29.328 9.703 1 95.75 530 PRO B C 1
ATOM 8079 O O . PRO B 1 530 ? 17.938 -30.188 8.844 1 95.75 530 PRO B O 1
ATOM 8082 N N . PHE B 1 531 ? 17.625 -28.109 9.586 1 96.5 531 PHE B N 1
ATOM 8083 C CA . PHE B 1 531 ? 16.703 -27.797 8.508 1 96.5 531 PHE B CA 1
ATOM 8084 C C . PHE B 1 531 ? 17.453 -27.391 7.242 1 96.5 531 PHE B C 1
ATOM 8086 O O . PHE B 1 531 ? 16.922 -27.531 6.133 1 96.5 531 PHE B O 1
ATOM 8093 N N . ALA B 1 532 ? 18.656 -26.797 7.438 1 93.56 532 ALA B N 1
ATOM 8094 C CA . ALA B 1 532 ? 19.516 -26.422 6.324 1 93.56 532 ALA B CA 1
ATOM 8095 C C . ALA B 1 532 ? 20.984 -26.703 6.652 1 93.56 532 ALA B C 1
ATOM 8097 O O . ALA B 1 532 ? 21.359 -26.766 7.824 1 93.56 532 ALA B O 1
ATOM 8098 N N . PRO B 1 533 ? 21.938 -26.938 5.609 1 87.94 533 PRO B N 1
ATOM 8099 C CA . PRO B 1 533 ? 23.359 -27.141 5.871 1 87.94 533 PRO B CA 1
ATOM 8100 C C . PRO B 1 533 ? 24.062 -25.875 6.363 1 87.94 533 PRO B C 1
ATOM 8102 O O . PRO B 1 533 ? 23.594 -24.766 6.094 1 87.94 533 PRO B O 1
#

Nearest PDB structures (foldseek):
  4rji-assembly1_A  TM=8.954E-01  e=1.574E-38  Bacillus subtilis PY79
  8vza-assembly1_B  TM=8.599E-01  e=6.370E-38  Alphaproteobacteria bacterium
  8vzd-assembly1_A  TM=8.731E-01  e=4.263E-37  Thermoflexaceae bacterium
  5d6r-assembly1_M-2  TM=8.426E-01  e=6.242E-36  Klebsiella pneumoniae
  5ahk-assembly1_A  TM=8.326E-01  e=2.236E-34  Pseudomonas protegens

Solvent-accessible surface area (backbone atoms only — not comparable to full-atom values): 51907 Å² total; per-residue (Å²): 134,44,22,30,19,32,47,49,44,52,39,41,41,70,58,66,49,50,55,36,22,29,56,69,35,91,68,27,46,61,49,44,49,25,44,67,87,60,74,45,43,76,44,44,42,48,39,46,34,40,20,34,23,17,22,46,22,21,14,68,62,54,73,44,67,13,33,32,47,35,27,36,38,39,36,51,32,40,22,40,36,27,28,32,41,26,36,56,67,46,34,31,29,42,38,39,26,27,36,68,34,76,93,57,62,62,67,81,49,42,43,72,20,61,47,64,46,64,56,60,42,47,42,69,30,27,75,45,56,46,75,50,88,45,64,84,47,49,66,59,54,51,49,53,49,47,32,38,50,56,38,42,69,17,28,16,30,37,42,31,33,19,49,63,39,34,67,29,80,34,67,88,63,71,82,64,81,72,75,80,50,72,58,49,62,50,56,66,68,59,42,50,53,48,38,55,52,59,69,67,38,86,38,42,34,36,39,37,12,47,60,38,50,90,33,34,69,60,49,45,52,48,36,30,43,63,44,17,27,30,36,27,29,60,65,18,36,20,36,49,53,63,78,42,50,30,52,58,45,40,42,45,51,39,69,58,46,29,51,49,38,38,63,14,51,29,33,44,34,34,23,54,72,74,18,35,45,54,33,27,72,79,69,74,78,76,65,52,72,56,37,45,30,36,31,34,22,56,39,69,77,57,46,64,39,84,53,78,45,76,41,68,41,60,11,30,44,64,53,36,49,53,57,37,50,73,69,45,64,88,47,80,74,78,63,70,43,71,24,21,46,54,21,47,54,38,48,55,53,46,53,61,69,43,57,87,46,49,46,58,50,50,51,54,51,50,50,36,73,76,39,74,73,45,25,41,22,19,16,56,30,71,71,39,62,50,36,52,59,73,60,69,48,76,39,52,74,31,46,47,58,26,62,40,27,23,49,39,67,28,38,9,60,31,16,31,51,18,27,30,71,49,41,76,84,51,56,34,34,16,37,34,24,59,51,29,40,41,53,43,50,51,38,52,30,31,29,36,60,68,41,38,34,36,37,37,42,31,45,36,65,59,27,40,56,71,50,36,51,52,27,51,76,67,74,29,74,78,66,67,26,79,45,68,67,57,43,60,51,48,26,36,40,19,35,64,30,46,49,46,69,46,76,39,72,70,49,40,41,52,51,62,76,64,51,53,66,50,24,33,28,37,37,39,38,57,70,30,75,76,57,27,128,134,44,22,30,19,30,48,51,44,52,39,41,41,69,60,65,48,50,56,37,22,30,55,69,34,90,66,28,46,63,51,44,50,26,45,68,88,60,75,44,42,77,44,45,43,47,40,46,34,40,21,34,22,17,22,45,22,20,14,68,60,54,72,44,65,12,34,32,46,34,26,36,38,39,35,50,33,40,22,40,34,28,28,33,42,26,35,58,66,46,34,30,30,42,39,40,26,27,38,66,34,76,92,57,63,60,66,81,50,42,44,72,22,61,47,63,46,65,56,60,43,46,44,68,30,26,76,47,57,46,75,50,87,46,64,84,46,48,67,58,53,52,49,52,48,48,33,38,50,57,38,42,69,18,28,16,30,36,41,29,33,18,49,62,41,33,68,30,78,33,67,88,61,71,82,64,83,72,76,79,50,72,59,47,62,49,58,66,69,58,41,51,53,49,39,54,51,59,69,68,37,86,38,41,34,36,39,36,12,45,59,37,50,90,31,35,68,59,48,44,52,50,36,32,42,62,44,18,27,30,36,28,29,60,65,17,37,20,35,49,53,61,78,42,48,30,52,59,44,39,42,45,50,39,67,58,46,29,50,51,38,39,65,14,51,27,33,45,35,35,23,54,73,76,16,35,47,52,32,27,71,79,69,76,79,77,65,51,73,54,37,43,29,35,32,33,22,56,40,70,77,59,44,64,40,84,54,78,44,76,42,68,42,62,11,31,44,64,54,37,48,54,56,36,50,74,70,44,64,88,48,79,76,80,61,72,44,71,25,20,48,55,21,48,54,37,49,55,52,46,53,63,71,43,57,86,46,49,48,57,50,51,50,52,50,50,49,37,72,78,39,74,72,47,25,42,22,19,16,56,28,71,71,39,63,51,35,52,58,71,59,68,47,78,39,51,72,30,46,45,58,26,63,41,29,23,48,38,67,28,38,10,58,32,16,30,51,18,28,31,70,50,40,77,83,49,53,33,34,16,38,32,23,59,51,30,40,42,53,43,51,50,38,51,32,31,30,37,60,69,40,38,34,35,36,36,42,32,45,35,66,58,26,40,57,70,50,36,51,54,27,52,75,66,74,27,74,76,64,67,28,79,46,70,68,57,43,59,50,48,26,36,40,18,34,64,29,46,49,45,70,46,77,40,71,69,51,41,41,53,50,61,75,64,52,53,67,50,22,33,28,38,37,39,37,56,68,31,75,78,57,27,128

Sequence (1066 aa):
MTTCGEFLVEQLQAWGVDTVFGIPGVHTVELYRGLSGSGIRHVTPRHEQGAGFMADGYARVSGKPGVCFIITGPGMTNIATAMGQAYADSIPMLVISSVNERERLGLGHGYLHELPNQRALVAGVAAFSHTLMSVEELPDVLARAFAVFDGQRPRPVHIELPLDVITAPADHLSVQPRPIASRPAPPPALIQQAANRVRQAQNPLLLIGGGCVEQPEAIRRLAEALDAPTALTINAKGLLPSEHPLLLGSNQSLPPVRQLALNADVVLAIGTELGETDYDVVFDGNFRIGGELIRIDIDADQLTRNHQPALAIHSDAGLAIEALLSELPQRIDDGQSPGAQRASTVRQQLAEHFSGWAHYRRLFDCILEVLPTARFVGDSTQTVYSGNHVVELDGPRRWFNSSTGYGTLGYGLPAAIGARLAEPTRPVISLMGDGGIQFTLPELASAVEARVGIVVLLWNNQGYGEIKRYMERRDITPVGVDIYTPDFLTIARGFGCLAERARDHAHLQALLREAPDDRPLLIELAEAPPFAPMTTCGEFLVEQLQAWGVDTVFGIPGVHTVELYRGLSGSGIRHVTPRHEQGAGFMADGYARVSGKPGVCFIITGPGMTNIATAMGQAYADSIPMLVISSVNERERLGLGHGYLHELPNQRALVAGVAAFSHTLMSVEELPDVLARAFAVFDGQRPRPVHIELPLDVITAPADHLSVQPRPIASRPAPPPALIQQAANRVRQAQNPLLLIGGGCVEQPEAIRRLAEALDAPTALTINAKGLLPSEHPLLLGSNQSLPPVRQLALNADVVLAIGTELGETDYDVVFDGNFRIGGELIRIDIDADQLTRNHQPALAIHSDAGLAIEALLSELPQRIDDGQSPGAQRASTVRQQLAEHFSGWAHYRRLFDCILEVLPTARFVGDSTQTVYSGNHVVELDGPRRWFNSSTGYGTLGYGLPAAIGARLAEPTRPVISLMGDGGIQFTLPELASAVEARVGIVVLLWNNQGYGEIKRYMERRDITPVGVDIYTPDFLTIARGFGCLAERARDHAHLQALLREAPDDRPLLIELAEAPPFAP

Organism: NCBI:txid216142

Radius of gyration: 30.23 Å; Cα contacts (8 Å, |Δi|>4): 2652; chains: 2; bounding box: 71×98×75 Å

Foldseek 3Di:
DQALLLVLLLLCVLAPQQEEEEDDDPLCVLNCVNVVPSNRHYFYAPWLCLRLLLQQLQCLQQVDGREYEAEAAPRLVRNLLSLQLCQQQLGAYEYEYEYAAPVPAQPPPPDPNHDNDSQVVNCVSFPHEEEDPASVCSVVVVLVSVCLSAAFSHGYYYYYYHSCRSGHDDVVDDRDHHDHDDYFAWDLVLLVVVLVVLVPWPAEAEEEELLCQVPLPLVLQLCQLSLYQYEYFQQNFQSDAPVPLSYQAQCLQDDLNLVSQQPTQEYEYEADLCDCLRNHVVPPLSRDHNHAYEYEHCHPVSQCPPDHHPHGINTRRNNSSVSNSVSTDGGDDPCPDPSSVSSVVSNVVVVVVCVQVVLLVVLVVLLCVLQVQEAEEEAPDPSLVSCSRRPGHNGGRSGDYSSDGSRAFCSQVSSQLSNCVSPVPHAYEGEHEQVRVVVRVLSLLSLLVQQAFYEYEYEYAQFQVVVCVVCVVVVHDDDRTNDGGDPVQVVSVVSVEHEDEQPASVSVSVCSNVGDSRHYYYYYYYCDPPSHD/DQALLLVLLLLCVLAPQQEEEEDDDPLCVLNCVNVVPSNRHYFYAPWLCLRLLLQQLQCLQQVDGREYEAEAAPRLVRNLLSLQLCQQQLGAYEYEYEYAAPVPAQPPPPDPNHDNDSQVVNCVSFPHEEEDPASVCSVVVVLVSVCLSAAFSHGYYYYYYHSCRSGHDDVVDDRDHHDHDDYFAWDLVLLVVVLVVLVPWPAEAEEEELLCQVPLPLVLFLCQLSLYQYEYFQQNFQSDAPVPLSYQAQCLQDDLNLVSQQPTQEYEYEADLCDCLRNHVVPPLPRDHNHAYEYEHCHPVSQCPPHHHPHGINTRRNNSSVSNSVSTDGGDDPCPDPSSVSSVVSNVVVCVVCPQVVLLLVLVVLLCVLQVQEAEEEAPDPSLVSCSRRPGHNGGRSGDYSSDGSRAFCSQVSSQLSNCVSPVPHAYEGEHEQVRVVVRVLSLLSLLVQQAFYEYEYEYAQFQVVVCVVCVVVVHDDDRTNDGGDPSQVVSVVSVEHEDEQPASVSVSVCSNVGDSRHYYYYYYYCDPPSHD

Secondary structure (DSSP, 8-state):
--BHHHHHHHHHHHTT--EEEE---TTTHHHHTTTTTT-PEEE--SSHHHHHHHHHHHHHHHSSPEEEEE-STHHHHHHHHHHHHHHHHT--EEEEEEE--GGGTT--S--TT--S-HHHHTGGGSSEEEE--SGGGHHHHHHHHHHHHHHSS--EEEEEEEHHHHTSB-TT----PPP-PPPPPPPHHHHHHHHHHHHH-SSEEEEE-GGGTT-HHHHHHHHHHHT--EEE-GGGTTSS-TT-TTEEES-TTSHHHHHHHHH-SEEEEES----HHHH-TT-S------SEEEEEES-GGGGGSSS--SEEEES-HHHHHHHHHTTS------S-SHHHHHHHHHHHHHHHHGGGGHHHHHHHHHHHHH-TT-EEEE-SSHHHHHHHHH---SSTTSEEESSSTT--SS-HHHHHHHHHHH-TTS-EEEEEETTGGGGTTTHHHHHHHTT---EEEEEE-SS-HHHHHHHHHTTPPP-S-S-----HHHHHHHTT-EEEE--SHHHHHHHHHT--SSS-EEEEEESSTTT--/--BHHHHHHHHHHHTT--EEEE---TTTHHHHTTTTTS-PEEE--SSHHHHHHHHHHHHHHHSSPEEEEE-STHHHHHHHHHHHHHHHHT--EEEEEEE--GGGTT--S--TT--S-HHHHTGGGSSEEEE--SGGGHHHHHHHHHHHHHHSS--EEEEEEEHHHHTSB-TT----PPP-PPPPPPPHHHHHHHHHHHHH-SSEEEEE-GGGTT-HHHHHHHHHHHT--EEE-GGGTTSS-TT-TTEEES-TTSHHHHHHHHH-SEEEEES----HHHH-TT-S------SEEEEEES-GGGGGSSS--SEEEES-HHHHHHHHHTTS------S-SHHHHHHHHHHHHHHHHGGGGHHHHHHHHHHHHH-TT-EEEE-SSHHHHHHHHH---SSTTSEEESSSTT--SS-HHHHHHHHHHH-TTS-EEEEEETTGGGGTTTHHHHHHHTT---EEEEEE-SS-HHHHHHHHHTTPPP-S-S-----HHHHHHHTT-EEEE--SHHHHHHHHHT--SSS-EEEEEESSTTT--

pLDDT: mean 96.84, std 2.84, range [74.06, 98.94]